Protein AF-A0A359G533-F1 (afdb_monomer_lite)

pLDDT: mean 88.56, std 12.08, range [33.41, 98.5]

Secondary structure (DSSP, 8-state):
----------SSTT-TTTTTT-------EEEEE--HHHHHHHHH-HHHHHHHHHTT-HHHHHHHHHH-SB-SSS-HHHHHHHHHHHH-TTPPTT-EEEEEEEEE-PPPHHHHHHHTPEEEEPPHHHHHHHHTTS--SSB-STT-HHHHHHHHHHHH-TTPPTT-EEEEEEEE-SS-----------PBPGGG--SSSEEEEEEEEEEEETTEEEEE-SS-EEEEE-SS--SS-TT-EEEEEEEEEEETTEEEEEEEEEEE-S--SPP-PPPPEEE-HHHHHHHHHTT--S--EEEEEEEEEEEEETTTTEEEEEEEEEETTEEEEEEEE-S-GGGS-GGGTTSEEEEEEEEEEEETTTEEEEEEEEEEETT-------HHHHHHH--EEEEEEEEEEEEEETTEEEEE-SS-EEEEE-SSPPPTT--TTEEEEEEEEEEEETTEEEEEEEEEEEEEEE----PPPPEE--HHHHHHHHHS---EEEEEEEEEEEEEETTEEEEEEEETT-SS-EEEE-S-S-HHHHHTTTTSEEEEEEEEEEEETTTEEEEEEEEEEEPPHHHHHSS------EEEEEEEEE-SS-EEE-TTEEE--HHHHHHTT-SS-EESSS-GGGTHHHHHHHH-TTPPTT-EEEEEEEEE-SS-EEEEEEEEEE-SSSEEE--SEEEEEEEEEEETTEEEE---EEEE---STT-HHHHHHHHHHHHHHHHHSTTHHHHB-TTSSBBSSS-EETTTTEEE--HHHHHHHHGGGGTT--HHHHHHHHHHHHHHHHHHHHHHH-TT---BTTB--EEEEEE-EESSS--SS--EEEEEEEEETTEEEEEEEEE-

Foldseek 3Di:
DDDDDDDDPDDPVPDDQPVVVPPPAQAADEEEEDDLVLLLLLLVQPVLCVVCVVVVNNVVSVCSNVVFAAEPVRDCQPRVQSVCCVVCVPHDFFHKYKYKGKYFDDDDPLQVQQQVAAEAECDQVLVCVQQVVANDQAAEPVSDCQVRVQVVCVVVVVPDFFSHKYKYKGKYFPDDRPDPDDPPDPFDAPLPDDQWDKGKHKAFFAFWFAQGTWGHDPNAIAAEGNHGFDQDFGQWIKIKIAIWHADLLAIHGPNIDIGTDDGDAQDDHDDAAEDAPVNVLVCLVVSPRGKGWHKYKAFWAWDQDPVVRGTFIWGWGDDPVDTATEGAGANWPLVDDPVSHRFIKMWTAIWHHADDSRYTYGRTPDMGTPPDPDDADAPSSLQSRAWDQKGKHKAFFAAWFQFFTWGHRSNHIATEGNRGGDDPQRHGFWIKIWIFTWHDDQQGIHGPPIDIDTDPTGTDRGFGPAAEDELVNLVVCLVPPDKGWHKFKAFWAWDDDPPDIWTWGPGPPRPAAIETEPRHPCVVVSVVRHRAIKMFTAIQHHHPPSHYGYGDTPDMDGQDPVNVVSRDPPSPIFIDMFMWGDNRPIIGGDPQEEEQGCVNCVVVVHRFFAEPVRHVQVPVFVVCCVVPVPDAAQRKHKYWTWYDDVPDTGIGIWMWGDRRPITHTCSSMDIDIWMWGQFPSTIGTAQADEAWQWWAAPDVSLLLLLLLLLVCQCVPPDVSVLQADPVSAAGLQLQRGSGGSARELAQVVSCVSPVVVQPPHDSVRSSVRSPVSNLVSSLVSLLVVCLVDADDPRYFHKYWYFGPYDHPDDDGGGQWIWIWTHPHRSGTDTDDIGTD

Sequence (836 aa):
MMFVGGGCDDYNDNFDGLQDGTVVKDVKNIEMTLTEEEYKAIANNSANKALAKADGESKELGYLATDRHFSETITAAKYLPNYLAALYPTADNTSSVKVTSRTVTDLPEALSAIRAAGDYTVTAADYQSVWADVNAAYFTPSKAPERYIPGLLKAGMKDAAEGDYAVVSYQWSDNEPTTGGEEVPSYNKVSDVTAEGTYTLQGQVLATYEQGFMLGDGTGAILVYAKQPSNFAVGETVDVSGSASTYNGMWQIGSPEVKAQAKADKFAYPAATAFDGAKLKAYIDAKNYKPTFISVTGKLKVTPNSKTGYNDFDIEVANGNQTILVRPTYTNASLIDPELAGQTVTATGYTIGVYKTTSVNIMCTDFTVDGATESYIPVGVVLANGAQESVTTRGVVTVVTTQGFMLCDGTGSIYVYTKSKPAADIVAGTVVSVKAKAEAYNKTMQLSSPTVTATAITANVKFPTAVALTGEDLDNYIESSYIRYVTYTGTLKVSKSGNFFNYNVKVDDAATAQGSIYRYADEEALKALDGKKITVTGYLISLSGGKYVNTVITSVEEATAAAAAFATRAVDTEEKLAVYYYDGSKWAAAAGTLIVNPADYTAMGLRSDFSSSNAPEKYLPDFLRLKQPYAQPEASVYVAYAYYNGKSTERRADEYVFDGSAWVKNAGIVEQTDQFIKNNGKWVWDPSVTIVLTPGKNQPLSTLYFQACVDWVKANVEDGAKYVSSYGNNDYYSGASAYQGNLDWRPNSAREQYAAAFEGMNDEQITALLKERTIEVLGHVLTQLHPEAKPVEGVEVLYNIQLGIYTGTSIAAPTHQLTYKVIGDAEFEFVSFDTL

Structure (mmCIF, N/CA/C/O backbone):
data_AF-A0A359G533-F1
#
_entry.id   AF-A0A359G533-F1
#
loop_
_atom_site.group_PDB
_atom_site.id
_atom_site.type_symbol
_atom_site.label_atom_id
_atom_site.label_alt_id
_atom_site.label_comp_id
_atom_site.label_asym_id
_atom_site.label_entity_id
_atom_site.label_seq_id
_atom_site.pdbx_PDB_ins_code
_atom_site.Cartn_x
_atom_site.Cartn_y
_atom_site.Cartn_z
_atom_site.occupancy
_atom_site.B_iso_or_equiv
_atom_site.auth_seq_id
_atom_site.auth_comp_id
_atom_site.auth_asym_id
_atom_site.auth_atom_id
_atom_site.pdbx_PDB_model_num
ATOM 1 N N . MET A 1 1 ? -39.864 44.959 113.230 1.00 36.72 1 MET A N 1
ATOM 2 C CA . MET A 1 1 ? -39.400 46.200 112.576 1.00 36.72 1 MET A CA 1
ATOM 3 C C . MET A 1 1 ? -39.050 45.834 111.141 1.00 36.72 1 MET A C 1
ATOM 5 O O . MET A 1 1 ? -38.451 44.789 110.940 1.00 36.72 1 MET A O 1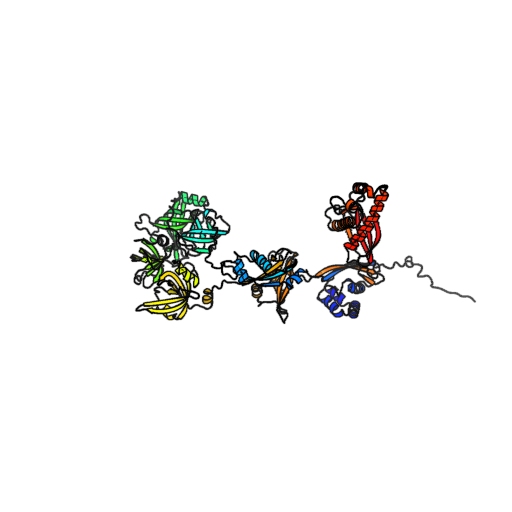
ATOM 9 N N . MET A 1 2 ? -39.574 46.608 110.196 1.00 45.47 2 MET A N 1
ATOM 10 C CA . MET A 1 2 ? -39.553 46.430 108.736 1.00 45.47 2 MET A CA 1
ATOM 11 C C . MET A 1 2 ? -38.208 46.865 108.116 1.00 45.47 2 MET A C 1
ATOM 13 O O . MET A 1 2 ? -37.448 47.522 108.819 1.00 45.47 2 MET A O 1
ATOM 17 N N . PHE A 1 3 ? -38.017 46.524 106.827 1.00 36.16 3 PHE A N 1
ATOM 18 C CA . PHE A 1 3 ? -37.108 47.014 105.748 1.00 36.16 3 PHE A CA 1
ATOM 19 C C . PHE A 1 3 ? -36.460 45.791 105.056 1.00 36.16 3 PHE A C 1
ATOM 21 O O . PHE A 1 3 ? -35.735 45.067 105.725 1.00 36.16 3 PHE A O 1
ATOM 28 N N . VAL A 1 4 ? -36.781 45.333 103.830 1.00 49.56 4 VAL A N 1
ATOM 29 C CA . VAL A 1 4 ? -37.056 45.888 102.470 1.00 49.56 4 VAL A CA 1
ATOM 30 C C . VAL A 1 4 ? -35.825 46.423 101.714 1.00 49.56 4 VAL A C 1
ATOM 32 O O . VAL A 1 4 ? -35.180 47.355 102.182 1.00 49.56 4 VAL A O 1
ATOM 35 N N . GLY A 1 5 ? -35.621 45.870 100.501 1.00 40.47 5 GLY A N 1
ATOM 36 C CA . GLY A 1 5 ? -34.795 46.332 99.360 1.00 40.47 5 GLY A CA 1
ATOM 37 C C . GLY A 1 5 ? -34.106 45.131 98.679 1.00 40.47 5 GLY A C 1
ATOM 38 O O . GLY A 1 5 ? -33.240 44.544 99.312 1.00 40.47 5 GLY A O 1
ATOM 39 N N . GLY A 1 6 ? -34.545 44.572 97.535 1.00 41.34 6 GLY A N 1
ATOM 40 C CA . GLY A 1 6 ? -34.579 45.106 96.148 1.00 41.34 6 GLY A CA 1
ATOM 41 C C . GLY A 1 6 ? -33.357 44.530 95.389 1.00 41.34 6 GLY A C 1
ATOM 42 O O . GLY A 1 6 ? -32.274 44.560 95.953 1.00 41.34 6 GLY A O 1
ATOM 43 N N . GLY A 1 7 ? -33.356 43.932 94.194 1.00 42.38 7 GLY A N 1
ATOM 44 C CA . GLY A 1 7 ? -34.255 43.840 93.041 1.00 42.38 7 GLY A CA 1
ATOM 45 C C . GLY A 1 7 ? -33.366 43.927 91.782 1.00 42.38 7 GLY A C 1
ATOM 46 O O . GLY A 1 7 ? -32.628 44.900 91.665 1.00 42.38 7 GLY A O 1
ATOM 47 N N . CYS A 1 8 ? -33.384 42.922 90.894 1.00 42.94 8 CYS A N 1
ATOM 48 C CA . CYS A 1 8 ? -32.995 43.052 89.476 1.00 42.94 8 CYS A CA 1
ATOM 49 C C . CYS A 1 8 ? -33.522 41.853 88.656 1.00 42.94 8 CYS A C 1
ATOM 51 O O . CYS A 1 8 ? -32.758 41.113 88.044 1.00 42.94 8 CYS A O 1
ATOM 53 N N . ASP A 1 9 ? -34.842 41.667 88.681 1.00 50.62 9 ASP A N 1
ATOM 54 C CA . ASP A 1 9 ? -35.593 40.869 87.708 1.00 50.62 9 ASP A CA 1
ATOM 55 C C . ASP A 1 9 ? -36.263 41.868 86.746 1.00 50.62 9 ASP A C 1
ATOM 57 O O . ASP A 1 9 ? -37.419 42.195 86.981 1.00 50.62 9 ASP A O 1
ATOM 61 N N . ASP A 1 10 ? -35.554 42.474 85.774 1.00 54.62 10 ASP A N 1
ATOM 62 C CA . ASP A 1 10 ? -36.251 43.254 84.713 1.00 54.62 10 ASP A CA 1
ATOM 63 C C . ASP A 1 10 ? -35.428 43.719 83.482 1.00 54.62 10 ASP A C 1
ATOM 65 O O . ASP A 1 10 ? -35.788 44.693 82.818 1.00 54.62 10 ASP A O 1
ATOM 69 N N . TYR A 1 11 ? -34.286 43.103 83.145 1.00 53.44 11 TYR A N 1
ATOM 70 C CA . TYR A 1 11 ? -33.490 43.596 81.996 1.00 53.44 11 TYR A CA 1
ATOM 71 C C . TYR A 1 11 ? -33.627 42.779 80.703 1.00 53.44 11 TYR A C 1
ATOM 73 O O . TYR A 1 11 ? -33.300 43.283 79.631 1.00 53.44 11 TYR A O 1
ATOM 81 N N . ASN A 1 12 ? -34.145 41.549 80.765 1.00 55.66 12 ASN A N 1
ATOM 82 C CA . ASN A 1 12 ? -34.277 40.695 79.577 1.00 55.66 12 ASN A CA 1
ATOM 83 C C . ASN A 1 12 ? -35.637 40.812 78.868 1.00 55.66 12 ASN A C 1
ATOM 85 O O . ASN A 1 12 ? -35.719 40.462 77.694 1.00 55.66 12 ASN A O 1
ATOM 89 N N . ASP A 1 13 ? -36.664 41.359 79.523 1.00 57.47 13 ASP A N 1
ATOM 90 C CA . ASP A 1 13 ? -38.030 41.426 78.976 1.00 57.47 13 ASP A CA 1
ATOM 91 C C . ASP A 1 13 ? -38.304 42.694 78.141 1.00 57.47 13 ASP A C 1
ATOM 93 O O . ASP A 1 13 ? -39.383 42.854 77.580 1.00 57.47 13 ASP A O 1
ATOM 97 N N . ASN A 1 14 ? -37.311 43.582 78.001 1.00 56.53 14 ASN A N 1
ATOM 98 C CA . ASN A 1 14 ? -37.423 44.849 77.265 1.00 56.53 14 ASN A CA 1
ATOM 99 C C . ASN A 1 14 ? -36.868 44.800 75.825 1.00 56.53 14 ASN A C 1
ATOM 101 O O . ASN A 1 14 ? -36.717 45.843 75.187 1.00 56.53 14 ASN A O 1
ATOM 105 N N . PHE A 1 15 ? -36.548 43.613 75.303 1.00 55.34 15 PHE A N 1
ATOM 106 C CA . PHE A 1 15 ? -36.101 43.440 73.919 1.00 55.34 15 PHE A CA 1
ATOM 107 C C . PHE A 1 15 ? -37.158 42.700 73.089 1.00 55.34 15 PHE A C 1
ATOM 109 O O . PHE A 1 15 ? -37.232 41.469 73.106 1.00 55.34 15 PHE A O 1
ATOM 116 N N . ASP A 1 16 ? -37.943 43.451 72.314 1.00 49.78 16 ASP A N 1
ATOM 117 C CA . ASP A 1 16 ? -38.778 42.882 71.251 1.00 49.78 16 ASP A CA 1
ATOM 118 C C . ASP A 1 16 ? -37.883 42.143 70.236 1.00 49.78 16 ASP A C 1
ATOM 120 O O . ASP A 1 16 ? -36.977 42.732 69.643 1.00 49.78 16 ASP A O 1
ATOM 124 N N . GLY A 1 17 ? -38.124 40.836 70.066 1.00 53.94 17 GLY A N 1
ATOM 125 C CA . GLY A 1 17 ? -37.354 39.938 69.188 1.00 53.94 17 GLY A CA 1
ATOM 126 C C . GLY A 1 17 ? -36.475 38.890 69.893 1.00 53.94 17 GLY A C 1
ATOM 127 O O . GLY A 1 17 ? -35.824 38.103 69.214 1.00 53.94 17 GLY A O 1
ATOM 128 N N . LEU A 1 18 ? -36.447 38.845 71.233 1.00 52.38 18 LEU A N 1
ATOM 129 C CA . LEU A 1 18 ? -35.707 37.822 72.001 1.00 52.38 18 LEU A CA 1
ATOM 130 C C . LEU A 1 18 ? -36.569 36.619 72.444 1.00 52.38 18 LEU A C 1
ATOM 132 O O . LEU A 1 18 ? -36.020 35.572 72.778 1.00 52.38 18 LEU A O 1
ATOM 136 N N . GLN A 1 19 ? -37.901 36.752 72.419 1.00 52.50 19 GLN A N 1
ATOM 137 C CA . GLN A 1 19 ? -38.858 35.681 72.759 1.00 52.50 19 GLN A CA 1
ATOM 138 C C . GLN A 1 19 ? -39.176 34.773 71.556 1.00 52.50 19 GLN A C 1
ATOM 140 O O . GLN A 1 19 ? -39.318 33.565 71.719 1.00 52.50 19 GLN A O 1
ATOM 145 N N . ASP A 1 20 ? -39.184 35.337 70.346 1.00 51.62 20 ASP A N 1
ATOM 146 C CA . ASP A 1 20 ? -39.065 34.601 69.087 1.00 51.62 20 ASP A CA 1
ATOM 147 C C . ASP A 1 20 ? -37.619 34.751 68.636 1.00 51.62 20 ASP A C 1
ATOM 149 O O . ASP A 1 20 ? -37.288 35.608 67.818 1.00 51.62 20 ASP A O 1
ATOM 153 N N . GLY A 1 21 ? -36.718 33.966 69.228 1.00 46.88 21 GLY A N 1
ATOM 154 C CA . GLY A 1 21 ? -35.368 33.869 68.703 1.00 46.88 21 GLY A CA 1
ATOM 155 C C . GLY A 1 21 ? -35.471 33.448 67.243 1.00 46.88 21 GLY A C 1
ATOM 156 O O . GLY A 1 21 ? -35.689 32.272 66.954 1.00 46.88 21 GLY A O 1
ATOM 157 N N . THR A 1 22 ? -35.332 34.392 66.311 1.00 47.56 22 THR A N 1
ATOM 158 C CA . THR A 1 22 ? -35.010 34.079 64.924 1.00 47.56 22 THR A CA 1
ATOM 159 C C . THR A 1 22 ? -33.691 33.332 64.974 1.00 47.56 22 THR A C 1
ATOM 161 O O . THR A 1 22 ? -32.618 33.934 65.001 1.00 47.56 22 THR A O 1
ATOM 164 N N . VAL A 1 23 ? -33.776 32.004 65.059 1.00 55.09 23 VAL A N 1
ATOM 165 C CA . VAL A 1 23 ? -32.656 31.118 64.792 1.00 55.09 23 VAL A CA 1
ATOM 166 C C . VAL A 1 23 ? -32.221 31.504 63.390 1.00 55.09 23 VAL A C 1
ATOM 168 O O . VAL A 1 23 ? -33.014 31.405 62.450 1.00 55.09 23 VAL A O 1
ATOM 171 N N . VAL A 1 24 ? -31.018 32.062 63.267 1.00 53.72 24 VAL A N 1
ATOM 172 C CA . VAL A 1 24 ? -30.440 32.380 61.964 1.00 53.72 24 VAL A CA 1
ATOM 173 C C . VAL A 1 24 ? -30.393 31.063 61.204 1.00 53.72 24 VAL A C 1
ATOM 175 O O . VAL A 1 24 ? -29.604 30.192 61.553 1.00 53.72 24 VAL A O 1
ATOM 178 N N . LYS A 1 25 ? -31.296 30.901 60.233 1.00 66.62 25 LYS A N 1
ATOM 179 C CA . LYS A 1 25 ? -31.385 29.686 59.434 1.00 66.62 25 LYS A CA 1
ATOM 180 C C . LYS A 1 25 ? -30.248 29.684 58.418 1.00 66.62 25 LYS A C 1
ATOM 182 O O . LYS A 1 25 ? -30.223 30.540 57.535 1.00 66.62 25 LYS A O 1
ATOM 187 N N . ASP A 1 26 ? -29.338 28.728 58.521 1.00 78.75 26 ASP A N 1
ATOM 188 C CA . ASP A 1 26 ? -28.251 28.491 57.571 1.00 78.75 26 ASP A CA 1
ATOM 189 C C . ASP A 1 26 ? -28.626 27.366 56.591 1.00 78.75 26 ASP A C 1
ATOM 191 O O . ASP A 1 26 ? -28.018 26.295 56.571 1.00 78.75 26 ASP A O 1
ATOM 195 N N . VAL A 1 27 ? -29.673 27.589 55.787 1.00 84.00 27 VAL A N 1
ATOM 196 C CA . VAL A 1 27 ? -30.100 26.642 54.742 1.00 84.00 27 VAL A CA 1
ATOM 197 C C . VAL A 1 27 ? -29.233 26.834 53.497 1.00 84.00 27 VAL A C 1
ATOM 199 O O . VAL A 1 27 ? -29.239 27.902 52.882 1.00 84.00 27 VAL A O 1
ATOM 202 N N . LYS A 1 28 ? -28.479 25.800 53.114 1.00 80.56 28 LYS A N 1
ATOM 203 C CA . LYS A 1 28 ? -27.629 25.798 51.911 1.00 80.56 28 LYS A CA 1
ATOM 204 C C . LYS A 1 28 ? -28.380 25.235 50.704 1.00 80.56 28 LYS A C 1
ATOM 206 O O . LYS A 1 28 ? -29.100 24.260 50.852 1.00 80.56 28 LYS A O 1
ATOM 211 N N . ASN A 1 29 ? -28.145 25.806 49.524 1.00 86.56 29 ASN A N 1
ATOM 212 C CA . ASN A 1 29 ? -28.491 25.233 48.219 1.00 86.56 29 ASN A CA 1
ATOM 213 C C . ASN A 1 29 ? -27.280 25.447 47.307 1.00 86.56 29 ASN A C 1
ATOM 215 O O . ASN A 1 29 ? -27.097 26.539 46.770 1.00 86.56 29 ASN A O 1
ATOM 219 N N . ILE A 1 30 ? -26.385 24.462 47.256 1.00 90.12 30 ILE A N 1
ATOM 220 C CA . ILE A 1 30 ? -25.059 24.599 46.634 1.00 90.12 30 ILE A CA 1
ATOM 221 C C . ILE A 1 30 ? -24.906 23.558 45.529 1.00 90.12 30 ILE A C 1
ATOM 223 O O . ILE A 1 30 ? -25.311 22.413 45.694 1.00 90.12 30 ILE A O 1
ATOM 227 N N . GLU A 1 31 ? -24.274 23.939 44.426 1.00 92.25 31 GLU A N 1
ATOM 228 C CA . GLU A 1 31 ? -23.777 23.005 43.416 1.00 92.25 31 GLU A CA 1
ATOM 229 C C . GLU A 1 31 ? -22.244 23.086 43.413 1.00 92.25 31 GLU A C 1
ATOM 231 O O . GLU A 1 31 ? -21.681 24.184 43.443 1.00 92.25 31 GLU A O 1
ATOM 236 N N . MET A 1 32 ? -21.557 21.942 43.445 1.00 92.50 32 MET A N 1
ATOM 237 C CA . MET A 1 32 ? -20.092 21.882 43.450 1.00 92.50 32 MET A CA 1
ATOM 238 C C . MET A 1 32 ? -19.564 20.738 42.585 1.00 92.50 32 MET A C 1
ATOM 240 O O . MET A 1 32 ? -20.180 19.679 42.523 1.00 92.50 32 MET A O 1
ATOM 244 N N . THR A 1 33 ? -18.389 20.927 41.987 1.00 95.06 33 THR A N 1
ATOM 245 C CA . THR A 1 33 ? -17.652 19.882 41.260 1.00 95.06 33 THR A CA 1
ATOM 246 C C . THR A 1 33 ? -16.378 19.544 42.021 1.00 95.06 33 THR A C 1
ATOM 248 O O . THR A 1 33 ? -15.636 20.451 42.392 1.00 95.06 33 THR A O 1
ATOM 251 N N . LEU A 1 34 ? -16.119 18.257 42.263 1.00 95.94 34 LEU A N 1
ATOM 252 C CA . LEU A 1 34 ? -14.946 17.820 43.024 1.00 95.94 34 LEU A CA 1
ATOM 253 C C . LEU A 1 34 ? -13.641 18.022 42.241 1.00 95.94 34 LEU A C 1
ATOM 255 O O . LEU A 1 34 ? -13.459 17.496 41.142 1.00 95.94 34 LEU A O 1
ATOM 259 N N . THR A 1 35 ? -12.699 18.716 42.864 1.00 94.06 35 THR A N 1
ATOM 260 C CA . THR A 1 35 ? -11.304 18.878 42.447 1.00 94.06 35 THR A CA 1
ATOM 261 C C . THR A 1 35 ? -10.405 17.804 43.065 1.00 94.06 35 THR A C 1
ATOM 263 O O . THR A 1 35 ? -10.811 17.017 43.926 1.00 94.06 35 THR A O 1
ATOM 266 N N . GLU A 1 36 ? -9.140 17.775 42.640 1.00 90.31 36 GLU A N 1
ATOM 267 C CA . GLU A 1 36 ? -8.119 16.887 43.203 1.00 90.31 36 GLU A CA 1
ATOM 268 C C . GLU A 1 36 ? -7.981 17.047 44.728 1.00 90.31 36 GLU A C 1
ATOM 270 O O . GLU A 1 36 ? -7.825 16.059 45.453 1.00 90.31 36 GLU A O 1
ATOM 275 N N . GLU A 1 37 ? -8.040 18.281 45.225 1.00 95.06 37 GLU A N 1
ATOM 276 C CA . GLU A 1 37 ? -7.967 18.605 46.644 1.00 95.06 37 GLU A CA 1
ATOM 277 C C . GLU A 1 37 ? -9.160 18.038 47.416 1.00 95.06 37 GLU A C 1
ATOM 279 O O . GLU A 1 37 ? -8.970 17.483 48.504 1.00 95.06 37 GLU A O 1
ATOM 284 N N . GLU A 1 38 ? -10.371 18.110 46.856 1.00 97.62 38 GLU A N 1
ATOM 285 C CA . GLU A 1 38 ? -11.553 17.541 47.503 1.00 97.62 38 GLU A CA 1
ATOM 286 C C . GLU A 1 38 ? -11.508 16.011 47.553 1.00 97.62 38 GLU A C 1
ATOM 288 O O . GLU A 1 38 ? -11.762 15.454 48.620 1.00 97.62 38 GLU A O 1
ATOM 293 N N . TYR A 1 39 ? -11.098 15.312 46.486 1.00 96.31 39 TYR A N 1
ATOM 294 C CA . TYR A 1 39 ? -10.918 13.847 46.539 1.00 96.31 39 TYR A CA 1
ATOM 295 C C . TYR A 1 39 ? -9.934 13.430 47.637 1.00 96.31 39 TYR A C 1
ATOM 297 O O . TYR A 1 39 ? -10.205 12.511 48.419 1.00 96.31 39 TYR A O 1
ATOM 305 N N . LYS A 1 40 ? -8.811 14.150 47.764 1.00 95.56 40 LYS A N 1
ATOM 306 C CA . LYS A 1 40 ? -7.848 13.935 48.855 1.00 95.56 40 LYS A CA 1
ATOM 307 C C . LYS A 1 40 ? -8.463 14.217 50.222 1.00 95.56 40 LYS A C 1
ATOM 309 O O . LYS A 1 40 ? -8.166 13.487 51.169 1.00 95.56 40 LYS A O 1
ATOM 314 N N . ALA A 1 41 ? -9.287 15.255 50.355 1.00 97.06 41 ALA A N 1
ATOM 315 C CA . ALA A 1 41 ? -9.961 15.588 51.607 1.00 97.06 41 ALA A CA 1
ATOM 316 C C . ALA A 1 41 ? -11.006 14.528 51.998 1.00 97.06 41 ALA A C 1
ATOM 318 O O . ALA A 1 41 ? -11.055 14.134 53.164 1.00 97.06 41 ALA A O 1
ATOM 319 N N . ILE A 1 42 ? -11.776 14.006 51.038 1.00 97.50 42 ILE A N 1
ATOM 320 C CA . ILE A 1 42 ? -12.768 12.938 51.243 1.00 97.50 42 ILE A CA 1
ATOM 321 C C . ILE A 1 42 ? -12.083 11.655 51.718 1.00 97.50 42 ILE A C 1
ATOM 323 O O . ILE A 1 42 ? -12.486 11.094 52.739 1.00 97.50 42 ILE A O 1
ATOM 327 N N . ALA A 1 43 ? -11.013 11.230 51.038 1.00 96.19 43 ALA A N 1
ATOM 328 C CA . ALA A 1 43 ? -10.231 10.050 51.412 1.00 96.19 43 ALA A CA 1
ATOM 329 C C . ALA A 1 43 ? -9.548 10.202 52.784 1.00 96.19 43 ALA A C 1
ATOM 331 O O . ALA A 1 43 ? -9.356 9.231 53.521 1.00 96.19 43 ALA A O 1
ATOM 332 N N . ASN A 1 44 ? -9.173 11.432 53.156 1.00 96.19 44 ASN A N 1
ATOM 333 C CA . ASN A 1 44 ? -8.504 11.708 54.424 1.00 96.19 44 ASN A CA 1
ATOM 334 C C . ASN A 1 44 ? -9.430 12.029 55.597 1.00 96.19 44 ASN A C 1
ATOM 336 O O . ASN A 1 44 ? -8.940 12.033 56.733 1.00 96.19 44 ASN A O 1
ATOM 340 N N . ASN A 1 45 ? -10.722 12.252 55.347 1.00 97.50 45 ASN A N 1
ATOM 341 C CA . ASN A 1 45 ? -11.723 12.536 56.367 1.00 97.50 45 ASN A CA 1
ATOM 342 C C . ASN A 1 45 ? -11.750 11.415 57.424 1.00 97.50 45 ASN A C 1
ATOM 344 O O . ASN A 1 45 ? -11.781 10.224 57.108 1.00 97.50 45 ASN A O 1
ATOM 348 N N . SER A 1 46 ? -11.701 11.797 58.701 1.00 96.38 46 SER A N 1
ATOM 349 C CA . SER A 1 46 ? -11.569 10.855 59.818 1.00 96.38 46 SER A CA 1
ATOM 350 C C . SER A 1 46 ? -12.767 9.913 59.952 1.00 96.38 46 SER A C 1
ATOM 352 O O . SER A 1 46 ? -12.569 8.733 60.245 1.00 96.38 46 SER A O 1
ATOM 354 N N . ALA A 1 47 ? -13.985 10.398 59.696 1.00 96.62 47 ALA A N 1
ATOM 355 C CA . ALA A 1 47 ? -15.192 9.577 59.707 1.00 96.62 47 ALA A CA 1
ATOM 356 C C . ALA A 1 47 ? -15.213 8.601 58.521 1.00 96.62 47 ALA A C 1
ATOM 358 O O . ALA A 1 47 ? -15.515 7.426 58.713 1.00 96.62 47 ALA A O 1
ATOM 359 N N . ASN A 1 48 ? -14.773 9.030 57.334 1.00 97.56 48 ASN A N 1
ATOM 360 C CA . ASN A 1 48 ? -14.624 8.138 56.177 1.00 97.56 48 ASN A CA 1
ATOM 361 C C . ASN A 1 48 ? -13.581 7.041 56.402 1.00 97.56 48 ASN A C 1
ATOM 363 O O . ASN A 1 48 ? -13.831 5.884 56.073 1.00 97.56 48 ASN A O 1
ATOM 367 N N . LYS A 1 49 ? -12.442 7.360 57.025 1.00 97.06 49 LYS A N 1
ATOM 368 C CA . LYS A 1 49 ? -11.438 6.353 57.409 1.00 97.06 49 LYS A CA 1
ATOM 369 C C . LYS A 1 49 ? -11.985 5.339 58.410 1.00 97.06 49 LYS A C 1
ATOM 371 O O . LYS A 1 49 ? -11.657 4.160 58.319 1.00 97.06 49 LYS A O 1
ATOM 376 N N . ALA A 1 50 ? -12.800 5.785 59.366 1.00 97.06 50 ALA A N 1
ATOM 377 C CA . ALA A 1 50 ? -13.453 4.887 60.313 1.00 97.06 50 ALA A CA 1
ATOM 378 C C . ALA A 1 50 ? -14.476 3.977 59.614 1.00 97.06 50 ALA A C 1
ATOM 380 O O . ALA A 1 50 ? -14.461 2.773 59.862 1.00 97.06 50 ALA A O 1
ATOM 381 N N . LEU A 1 51 ? -15.287 4.534 58.707 1.00 95.56 51 LEU A N 1
ATOM 382 C CA . LEU A 1 51 ? -16.264 3.797 57.899 1.00 95.56 51 LEU A CA 1
ATOM 383 C C . LEU A 1 51 ? -15.584 2.735 57.025 1.00 95.56 51 LEU A C 1
ATOM 385 O O . LEU A 1 51 ? -15.848 1.550 57.180 1.00 95.56 51 LEU A O 1
ATOM 389 N N . ALA A 1 52 ? -14.602 3.128 56.209 1.00 95.00 52 ALA A N 1
ATOM 390 C CA . ALA A 1 52 ? -13.850 2.193 55.371 1.00 95.00 52 ALA A CA 1
ATOM 391 C C . ALA A 1 52 ? -13.092 1.132 56.183 1.00 95.00 52 ALA A C 1
ATOM 393 O O . ALA A 1 52 ? -12.850 0.030 55.706 1.00 95.00 52 ALA A O 1
ATOM 394 N N . LYS A 1 53 ? -12.685 1.427 57.422 1.00 95.44 53 LYS A N 1
ATOM 395 C CA . LYS A 1 53 ? -12.080 0.418 58.299 1.00 95.44 53 LYS A CA 1
ATOM 396 C C . LYS A 1 53 ? -13.100 -0.596 58.806 1.00 95.44 53 LYS A C 1
ATOM 398 O O . LYS A 1 53 ? -12.753 -1.770 58.905 1.00 95.44 53 LYS A O 1
ATOM 403 N N . ALA A 1 54 ? -14.308 -0.153 59.149 1.00 95.69 54 ALA A N 1
ATOM 404 C CA . ALA A 1 54 ? -15.383 -1.044 59.574 1.00 95.69 54 ALA A CA 1
ATOM 405 C C . ALA A 1 54 ? -15.786 -2.008 58.448 1.00 95.69 54 ALA A C 1
ATOM 407 O O . ALA A 1 54 ? -15.986 -3.191 58.712 1.00 95.69 54 ALA A O 1
ATOM 408 N N . ASP A 1 55 ? -15.784 -1.517 57.209 1.00 92.81 55 ASP A N 1
ATOM 409 C CA . ASP A 1 55 ? -16.221 -2.283 56.038 1.00 92.81 55 ASP A CA 1
ATOM 410 C C . ASP A 1 55 ? -15.089 -3.092 55.376 1.00 92.81 55 ASP A C 1
ATOM 412 O O . ASP A 1 55 ? -15.325 -3.871 54.461 1.00 92.81 55 ASP A O 1
ATOM 416 N N . GLY A 1 56 ? -13.843 -2.950 55.849 1.00 93.25 56 GLY A N 1
ATOM 417 C CA . GLY A 1 56 ? -12.674 -3.628 55.271 1.00 93.25 56 GLY A CA 1
ATOM 418 C C . GLY A 1 56 ? -12.122 -2.981 53.991 1.00 93.25 56 GLY A C 1
ATOM 419 O O . GLY A 1 56 ? -11.189 -3.513 53.401 1.00 93.25 56 GLY A O 1
ATOM 420 N N . GLU A 1 57 ? -12.626 -1.806 53.620 1.00 94.38 57 GLU A N 1
ATOM 421 C CA . GLU A 1 57 ? -12.379 -1.065 52.371 1.00 94.38 57 GLU A CA 1
ATOM 422 C C . GLU A 1 57 ? -11.293 0.028 52.523 1.00 94.38 57 GLU A C 1
ATOM 424 O O . GLU A 1 57 ? -11.226 1.011 51.781 1.00 94.38 57 GLU A O 1
ATOM 429 N N . SER A 1 58 ? -10.444 -0.066 53.556 1.00 92.44 58 SER A N 1
ATOM 430 C CA . SER A 1 58 ? -9.460 0.987 53.880 1.00 92.44 58 SER A CA 1
ATOM 431 C C . SER A 1 58 ? -8.431 1.222 52.773 1.00 92.44 58 SER A C 1
ATOM 433 O O . SER A 1 58 ? -7.889 2.322 52.661 1.00 92.44 58 SER A O 1
ATOM 435 N N . LYS A 1 59 ? -8.128 0.186 51.988 1.00 89.25 59 LYS A N 1
ATOM 436 C CA . LYS A 1 59 ? -7.178 0.265 50.878 1.00 89.25 59 LYS A CA 1
ATOM 437 C C . LYS A 1 59 ? -7.818 0.977 49.686 1.00 89.25 59 LYS A C 1
ATOM 439 O O . LYS A 1 59 ? -7.200 1.858 49.099 1.00 89.25 59 LYS A O 1
ATOM 444 N N . GLU A 1 60 ? -9.066 0.639 49.404 1.00 90.50 60 GLU A N 1
ATOM 445 C CA . GLU A 1 60 ? -9.902 1.160 48.332 1.00 90.50 60 GLU A CA 1
ATOM 446 C C . GLU A 1 60 ? -10.189 2.649 48.551 1.00 90.50 60 GLU A C 1
ATOM 448 O O . GLU A 1 60 ? -10.009 3.447 47.634 1.00 90.50 60 GLU A O 1
ATOM 453 N N . LEU A 1 61 ? -10.498 3.069 49.787 1.00 94.12 61 LEU A N 1
ATOM 454 C CA . LEU A 1 61 ? -10.625 4.495 50.124 1.00 94.12 61 LEU A CA 1
ATOM 455 C C . LEU A 1 61 ? -9.316 5.264 49.871 1.00 94.12 61 LEU A C 1
ATOM 457 O O . LEU A 1 61 ? -9.342 6.439 49.510 1.00 94.12 61 LEU A O 1
ATOM 461 N N . GLY A 1 62 ? -8.164 4.609 50.046 1.00 90.19 62 GLY A N 1
ATOM 462 C CA . GLY A 1 62 ? -6.858 5.192 49.741 1.00 90.19 62 GLY A CA 1
ATOM 463 C C . GLY A 1 62 ? -6.684 5.534 48.259 1.00 90.19 62 GLY A C 1
ATOM 464 O O . GLY A 1 62 ? -6.062 6.551 47.948 1.00 90.19 62 GLY A O 1
ATOM 465 N N . TYR A 1 63 ? -7.270 4.735 47.363 1.00 89.19 63 TYR A N 1
ATOM 466 C CA . TYR A 1 63 ? -7.217 4.952 45.916 1.00 89.19 63 TYR A CA 1
ATOM 467 C C . TYR A 1 63 ? -8.054 6.145 45.455 1.00 89.19 63 TYR A C 1
ATOM 469 O O . TYR A 1 63 ? -7.670 6.822 44.507 1.00 89.19 63 TYR A O 1
ATOM 477 N N . LEU A 1 64 ? -9.116 6.513 46.181 1.00 90.56 64 LEU A N 1
ATOM 478 C CA . LEU A 1 64 ? -9.927 7.696 45.860 1.00 90.56 64 LEU A CA 1
ATOM 479 C C . LEU A 1 64 ? -9.077 8.979 45.747 1.00 90.56 64 LEU A C 1
ATOM 481 O O . LEU A 1 64 ? -9.308 9.811 44.872 1.00 90.56 64 LEU A O 1
ATOM 485 N N . ALA A 1 65 ? -8.058 9.129 46.602 1.00 87.50 65 ALA A N 1
ATOM 486 C CA . ALA A 1 65 ? -7.159 10.284 46.587 1.00 87.50 65 ALA A CA 1
ATOM 487 C C . ALA A 1 65 ? -6.229 10.329 45.361 1.00 87.50 65 ALA A C 1
ATOM 489 O O . ALA A 1 65 ? -5.801 11.415 44.961 1.00 87.50 65 ALA A O 1
ATOM 490 N N . THR A 1 66 ? -5.863 9.169 44.812 1.00 83.12 66 THR A N 1
ATOM 491 C CA . THR A 1 66 ? -4.930 9.055 43.681 1.00 83.12 66 THR A CA 1
ATOM 492 C C . THR A 1 66 ? -5.659 9.041 42.350 1.00 83.12 66 THR A C 1
ATOM 494 O O . THR A 1 66 ? -5.253 9.754 41.431 1.00 83.12 66 THR A O 1
ATOM 497 N N . ASP A 1 67 ? -6.750 8.289 42.283 1.00 86.50 67 ASP A N 1
ATOM 498 C CA . ASP A 1 67 ? -7.453 7.949 41.050 1.00 86.50 67 ASP A CA 1
ATOM 499 C C . ASP A 1 67 ? -8.515 9.008 40.710 1.00 86.50 67 ASP A C 1
ATOM 501 O O . ASP A 1 67 ? -8.832 9.228 39.542 1.00 86.50 67 ASP A O 1
ATOM 505 N N . ARG A 1 68 ? -8.966 9.767 41.726 1.00 91.56 68 ARG A N 1
ATOM 506 C CA . ARG A 1 68 ? -9.854 10.942 41.606 1.00 91.56 68 ARG A CA 1
ATOM 507 C C . ARG A 1 68 ? -11.209 10.613 40.987 1.00 91.56 68 ARG A C 1
ATOM 509 O O . ARG A 1 68 ? -11.767 11.407 40.228 1.00 91.56 68 ARG A O 1
ATOM 516 N N . HIS A 1 69 ? -11.715 9.435 41.312 1.00 91.81 69 HIS A N 1
ATOM 517 C CA . HIS A 1 69 ? -13.056 8.996 40.980 1.00 91.81 69 HIS A CA 1
ATOM 518 C C . HIS A 1 69 ? -13.559 8.023 42.050 1.00 91.81 69 HIS A C 1
ATOM 520 O O . HIS A 1 69 ? -12.778 7.310 42.684 1.00 91.81 69 HIS A O 1
ATOM 526 N N . PHE A 1 70 ? -14.870 7.985 42.240 1.00 93.19 70 PHE A N 1
ATOM 527 C CA . PHE A 1 70 ? -15.554 6.957 43.010 1.00 93.19 70 PHE A CA 1
ATOM 528 C C . PHE A 1 70 ? -15.578 5.626 42.240 1.00 93.19 70 PHE A C 1
ATOM 530 O O . PHE A 1 70 ? -15.272 5.567 41.046 1.00 93.19 70 PHE A O 1
ATOM 537 N N . SER A 1 71 ? -15.866 4.543 42.952 1.00 88.44 71 SER A N 1
ATOM 538 C CA . SER A 1 71 ? -15.971 3.183 42.418 1.00 88.44 71 SER A CA 1
ATOM 539 C C . SER A 1 71 ? -17.223 2.501 42.965 1.00 88.44 71 SER A C 1
ATOM 541 O O . SER A 1 71 ? -17.890 3.039 43.848 1.00 88.44 71 SER A O 1
ATOM 543 N N . GLU A 1 72 ? -17.517 1.289 42.497 1.00 85.19 72 GLU A N 1
ATOM 544 C CA . GLU A 1 72 ? -18.614 0.479 43.045 1.00 85.19 72 GLU A CA 1
ATOM 545 C C . GLU A 1 72 ? -18.455 0.190 44.546 1.00 85.19 72 GLU A C 1
ATOM 547 O O . GLU A 1 72 ? -19.441 0.041 45.263 1.00 85.19 72 GLU A O 1
ATOM 552 N N . THR A 1 73 ? -17.213 0.125 45.041 1.00 87.94 73 THR A N 1
ATOM 553 C CA . THR A 1 73 ? -16.918 -0.090 46.466 1.00 87.94 73 THR A CA 1
ATOM 554 C C . THR A 1 73 ? -16.932 1.225 47.245 1.00 87.94 73 THR A C 1
ATOM 556 O O . THR A 1 73 ? -17.608 1.357 48.263 1.00 87.94 73 THR A O 1
ATOM 559 N N . ILE A 1 74 ? -16.195 2.228 46.760 1.00 93.94 74 ILE A N 1
ATOM 560 C CA . ILE A 1 74 ? -16.123 3.551 47.384 1.00 93.94 74 ILE A CA 1
ATOM 561 C C . ILE A 1 74 ? -17.080 4.462 46.632 1.00 93.94 74 ILE A C 1
ATOM 563 O O . ILE A 1 74 ? -16.673 5.146 45.697 1.00 93.94 74 ILE A O 1
ATOM 567 N N . THR A 1 75 ? -18.354 4.456 47.024 1.00 93.12 75 THR A N 1
ATOM 568 C CA . THR A 1 75 ? -19.401 5.221 46.334 1.00 93.12 75 THR A CA 1
ATOM 569 C C . THR A 1 75 ? -19.532 6.647 46.870 1.00 93.12 75 THR A C 1
ATOM 571 O O . THR A 1 75 ? -19.346 6.917 48.064 1.00 93.12 75 THR A O 1
ATOM 574 N N . ALA A 1 76 ? -19.920 7.573 45.990 1.00 93.12 76 ALA A N 1
ATOM 575 C CA . ALA A 1 76 ? -20.227 8.957 46.345 1.00 93.12 76 ALA A CA 1
ATOM 576 C C . ALA A 1 76 ? -21.303 9.026 47.446 1.00 93.12 76 ALA A C 1
ATOM 578 O O . ALA A 1 76 ? -21.100 9.673 48.476 1.00 93.12 76 ALA A O 1
ATOM 579 N N . ALA A 1 77 ? -22.390 8.265 47.278 1.00 91.56 77 ALA A N 1
ATOM 580 C CA . ALA A 1 77 ? -23.509 8.175 48.216 1.00 91.56 77 ALA A CA 1
ATOM 581 C C . ALA A 1 77 ? -23.084 7.826 49.655 1.00 91.56 77 ALA A C 1
ATOM 583 O O . ALA A 1 77 ? -23.625 8.373 50.615 1.00 91.56 77 ALA A O 1
ATOM 584 N N . LYS A 1 78 ? -22.088 6.943 49.812 1.00 93.31 78 LYS A N 1
ATOM 585 C CA . LYS A 1 78 ? -21.617 6.449 51.114 1.00 93.31 78 LYS A CA 1
ATOM 586 C C . LYS A 1 78 ? -20.606 7.386 51.782 1.00 93.31 78 LYS A C 1
ATOM 588 O O . LYS A 1 78 ? -20.647 7.568 52.998 1.00 93.31 78 LYS A O 1
ATOM 593 N N . TYR A 1 79 ? -19.704 7.993 51.007 1.00 95.88 79 TYR A N 1
ATOM 594 C CA . TYR A 1 79 ? -18.538 8.708 51.550 1.00 95.88 79 TYR A CA 1
ATOM 595 C C . TYR A 1 79 ? -18.644 10.239 51.525 1.00 95.88 79 TYR A C 1
ATOM 597 O O . TYR A 1 79 ? -18.029 10.910 52.366 1.00 95.88 79 TYR A O 1
ATOM 605 N N . LEU A 1 80 ? -19.423 10.826 50.611 1.00 96.38 80 LEU A N 1
ATOM 606 C CA . LEU A 1 80 ? -19.642 12.276 50.590 1.00 96.38 80 LEU A CA 1
ATOM 607 C C . LEU A 1 80 ? -20.403 12.817 51.807 1.00 96.38 80 LEU A C 1
ATOM 609 O O . LEU A 1 80 ? -20.025 13.898 52.261 1.00 96.38 80 LEU A O 1
ATOM 613 N N . PRO A 1 81 ? -21.375 12.113 52.422 1.00 95.81 81 PRO A N 1
ATOM 614 C CA . PRO A 1 81 ? -22.068 12.615 53.608 1.00 95.81 81 PRO A CA 1
ATOM 615 C C . PRO A 1 81 ? -21.146 13.080 54.745 1.00 95.81 81 PRO A C 1
ATOM 617 O O . PRO A 1 81 ? -21.333 14.158 55.310 1.00 95.81 81 PRO A O 1
ATOM 620 N N . ASN A 1 82 ? -20.099 12.308 55.051 1.00 96.88 82 ASN A N 1
ATOM 621 C CA . ASN A 1 82 ? -19.123 12.653 56.091 1.00 96.88 82 ASN A CA 1
ATOM 622 C C . ASN A 1 82 ? -18.233 13.836 55.696 1.00 96.88 82 ASN A C 1
ATOM 624 O O . ASN A 1 82 ? -17.807 14.617 56.553 1.00 96.88 82 ASN A O 1
ATOM 628 N N . TYR A 1 83 ? -17.928 13.964 54.404 1.00 96.75 83 TYR A N 1
ATOM 629 C CA . TYR A 1 83 ? -17.180 15.099 53.882 1.00 96.75 83 TYR A CA 1
ATOM 630 C C . TYR A 1 83 ? -18.017 16.381 53.937 1.00 96.75 83 TYR A C 1
ATOM 632 O O . TYR A 1 83 ? -17.557 17.374 54.497 1.00 96.75 83 TYR A O 1
ATOM 640 N N . LEU A 1 84 ? -19.271 16.339 53.478 1.00 96.12 84 LEU A N 1
ATOM 641 C CA . LEU A 1 84 ? -20.216 17.457 53.552 1.00 96.12 84 LEU A CA 1
ATOM 642 C C . LEU A 1 84 ? -20.512 17.868 55.001 1.00 96.12 84 LEU A C 1
ATOM 644 O O . LEU A 1 84 ? -20.666 19.054 55.285 1.00 96.12 84 LEU A O 1
ATOM 648 N N . ALA A 1 85 ? -20.532 16.921 55.945 1.00 94.81 85 ALA A N 1
ATOM 649 C CA . ALA A 1 85 ? -20.665 17.226 57.372 1.00 94.81 85 ALA A CA 1
ATOM 650 C C . ALA A 1 85 ? -19.468 18.024 57.914 1.00 94.81 85 ALA A C 1
ATOM 652 O O . ALA A 1 85 ? -19.654 18.938 58.717 1.00 94.81 85 ALA A O 1
ATOM 653 N N . ALA A 1 86 ? -18.253 17.702 57.462 1.00 94.44 86 ALA A N 1
ATOM 654 C CA . ALA A 1 86 ? -17.044 18.436 57.828 1.00 94.44 86 ALA A CA 1
ATOM 655 C C . ALA A 1 86 ? -16.941 19.793 57.112 1.00 94.44 86 ALA A C 1
ATOM 657 O O . ALA A 1 86 ? -16.456 20.756 57.703 1.00 94.44 86 ALA A O 1
ATOM 658 N N . LEU A 1 87 ? -17.401 19.871 55.859 1.00 94.00 87 LEU A N 1
ATOM 659 C CA . LEU A 1 87 ? -17.351 21.079 55.035 1.00 94.00 87 LEU A CA 1
ATOM 660 C C . LEU A 1 87 ? -18.423 22.105 55.435 1.00 94.00 87 LEU A C 1
ATOM 662 O O . LEU A 1 87 ? -18.148 23.303 55.472 1.00 94.00 87 LEU A O 1
ATOM 666 N N . TYR A 1 88 ? -19.625 21.640 55.787 1.00 92.88 88 TYR A N 1
ATOM 667 C CA . TYR A 1 88 ? -20.775 22.467 56.167 1.00 92.88 88 TYR A CA 1
ATOM 668 C C . TYR A 1 88 ? -21.300 22.114 57.573 1.00 92.88 88 TYR A C 1
ATOM 670 O O . TYR A 1 88 ? -22.441 21.648 57.727 1.00 92.88 88 TYR A O 1
ATOM 678 N N . PRO A 1 89 ? -20.496 22.347 58.631 1.00 89.44 89 PRO A N 1
ATOM 679 C CA . PRO A 1 89 ? -20.855 21.960 59.993 1.00 89.44 89 PRO A CA 1
ATOM 680 C C . PRO A 1 89 ? -22.066 22.736 60.533 1.00 89.44 89 PRO A C 1
ATOM 682 O O . PRO A 1 89 ? -22.837 22.182 61.312 1.00 89.44 89 PRO A O 1
ATOM 685 N N . THR A 1 90 ? -22.274 23.982 60.088 1.00 88.69 90 THR A N 1
ATOM 686 C CA . THR A 1 90 ? -23.352 24.875 60.554 1.00 88.69 90 THR A CA 1
ATOM 687 C C . THR A 1 90 ? -24.644 24.786 59.753 1.00 88.69 90 THR A C 1
ATOM 689 O O . THR A 1 90 ? -25.618 25.406 60.155 1.00 88.69 90 THR A O 1
ATOM 692 N N . ALA A 1 91 ? -24.669 24.045 58.638 1.00 88.81 91 ALA A N 1
ATOM 693 C CA . ALA A 1 91 ? -25.853 23.987 57.783 1.00 88.81 91 ALA A CA 1
ATOM 694 C C . ALA A 1 91 ? -27.073 23.454 58.555 1.00 88.81 91 ALA A C 1
ATOM 696 O O . ALA A 1 91 ? -26.947 22.487 59.310 1.00 88.81 91 ALA A O 1
ATOM 697 N N . ASP A 1 92 ? -28.248 24.027 58.339 1.00 87.94 92 ASP A N 1
ATOM 698 C CA . ASP A 1 92 ? -29.481 23.549 58.964 1.00 87.94 92 ASP A CA 1
ATOM 699 C C . ASP A 1 92 ? -30.112 22.397 58.173 1.00 87.94 92 ASP A C 1
ATOM 701 O O . ASP A 1 92 ? -29.786 22.161 57.004 1.00 87.94 92 ASP A O 1
ATOM 705 N N . ASN A 1 93 ? -31.040 21.671 58.807 1.00 85.50 93 ASN A N 1
ATOM 706 C CA . ASN A 1 93 ? -31.895 20.711 58.101 1.00 85.50 93 ASN A CA 1
ATOM 707 C C . ASN A 1 93 ? -32.599 21.395 56.918 1.00 85.50 93 ASN A C 1
ATOM 709 O O . ASN A 1 93 ? -32.848 22.598 56.972 1.00 85.50 93 ASN A O 1
ATOM 713 N N . THR A 1 94 ? -32.953 20.629 55.882 1.00 83.25 94 THR A N 1
ATOM 714 C CA . THR A 1 94 ? -33.461 21.094 54.567 1.00 83.25 94 THR A CA 1
ATOM 715 C C . THR A 1 94 ? -32.414 21.713 53.638 1.00 83.25 94 THR A C 1
ATOM 717 O O . THR A 1 94 ? -32.732 22.024 52.495 1.00 83.25 94 THR A O 1
ATOM 720 N N . SER A 1 95 ? -31.158 21.841 54.080 1.00 90.69 95 SER A N 1
ATOM 721 C CA . SER A 1 95 ? -30.058 22.188 53.175 1.00 90.69 95 SER A CA 1
ATOM 722 C C . SER A 1 95 ? -29.852 21.108 52.113 1.00 90.69 95 SER A C 1
ATOM 724 O O . SER A 1 95 ? -29.950 19.921 52.424 1.00 90.69 95 SER A O 1
ATOM 726 N N . SER A 1 96 ? -29.488 21.513 50.899 1.00 90.56 96 SER A N 1
ATOM 727 C CA . SER A 1 96 ? -29.147 20.634 49.784 1.00 90.56 96 SER A CA 1
ATOM 728 C C . SER A 1 96 ? -27.792 20.998 49.166 1.00 90.56 96 SER A C 1
ATOM 730 O O . SER A 1 96 ? -27.398 22.170 49.101 1.00 90.56 96 SER A O 1
ATOM 732 N N . VAL A 1 97 ? -27.057 19.978 48.726 1.00 93.94 97 VAL A N 1
ATOM 733 C CA . VAL A 1 97 ? -25.832 20.121 47.934 1.00 93.94 97 VAL A CA 1
ATOM 734 C C . VAL A 1 97 ? -25.886 19.134 46.778 1.00 93.94 97 VAL A C 1
ATOM 736 O O . VAL A 1 97 ? -26.030 17.934 47.006 1.00 93.94 97 VAL A O 1
ATOM 739 N N . LYS A 1 98 ? -25.733 19.619 45.546 1.00 92.06 98 LYS A N 1
ATOM 740 C CA . LYS A 1 98 ? -25.441 18.766 44.393 1.00 92.06 98 LYS A CA 1
ATOM 741 C C . LYS A 1 98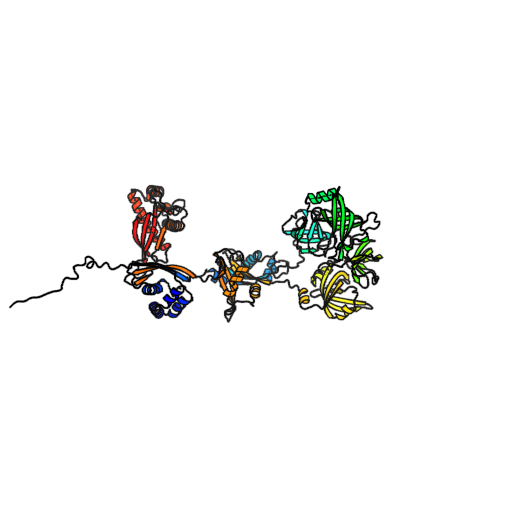 ? -23.938 18.692 44.197 1.00 92.06 98 LYS A C 1
ATOM 743 O O . LYS A 1 98 ? -23.271 19.722 44.099 1.00 92.06 98 LYS A O 1
ATOM 748 N N . VAL A 1 99 ? -23.411 17.479 44.153 1.00 95.56 99 VAL A N 1
ATOM 749 C CA . VAL A 1 99 ? -21.984 17.218 43.995 1.00 95.56 99 VAL A CA 1
ATOM 750 C C . VAL A 1 99 ? -21.766 16.508 42.669 1.00 95.56 99 VAL A C 1
ATOM 752 O O . VAL A 1 99 ? -22.151 15.354 42.511 1.00 95.56 99 VAL A O 1
ATOM 755 N N . THR A 1 100 ? -21.118 17.188 41.730 1.00 94.50 100 THR A N 1
ATOM 756 C CA . THR A 1 100 ? -20.582 16.580 40.513 1.00 94.50 100 THR A CA 1
ATOM 757 C C . THR A 1 100 ? -19.246 15.930 40.844 1.00 94.50 100 THR A C 1
ATOM 759 O O . THR A 1 100 ? -18.275 16.586 41.229 1.00 94.50 100 THR A O 1
ATOM 762 N N . SER A 1 101 ? -19.207 14.613 40.723 1.00 93.81 101 SER A N 1
ATOM 763 C CA . SER A 1 101 ? -18.040 13.776 40.948 1.00 93.81 101 SER A CA 1
ATOM 764 C C . SER A 1 101 ? -17.748 12.930 39.715 1.00 93.81 101 SER A C 1
ATOM 766 O O . SER A 1 101 ? -18.505 12.931 38.754 1.00 93.81 101 SER A O 1
ATOM 768 N N . ARG A 1 102 ? -16.619 12.232 39.715 1.00 91.75 102 ARG A N 1
ATOM 769 C CA . ARG A 1 102 ? -16.228 11.277 38.685 1.00 91.75 102 ARG A CA 1
ATOM 770 C C . ARG A 1 102 ? -16.443 9.886 39.255 1.00 91.75 102 ARG A C 1
ATOM 772 O O . ARG A 1 102 ? -16.089 9.659 40.409 1.00 91.75 102 ARG A O 1
ATOM 779 N N . THR A 1 103 ? -16.968 8.965 38.467 1.00 88.62 103 THR A N 1
ATOM 780 C CA . THR A 1 103 ? -17.159 7.564 38.861 1.00 88.62 103 THR A CA 1
ATOM 781 C C . THR A 1 103 ? -16.697 6.636 37.746 1.00 88.62 103 THR A C 1
ATOM 783 O O . THR A 1 103 ? -16.688 7.034 36.579 1.00 88.62 103 THR A O 1
ATOM 786 N N . VAL A 1 104 ? -16.295 5.414 38.094 1.00 83.75 104 VAL A N 1
ATOM 787 C CA . VAL A 1 104 ? -16.037 4.361 37.101 1.00 83.75 104 VAL A CA 1
ATOM 788 C C . VAL A 1 104 ? -17.356 3.709 36.715 1.00 83.75 104 VAL A C 1
ATOM 790 O O . VAL A 1 104 ? -18.148 3.339 37.575 1.00 83.75 104 VAL A O 1
ATOM 793 N N . THR A 1 105 ? -17.550 3.551 35.417 1.00 77.31 105 THR A N 1
ATOM 794 C CA . THR A 1 105 ? -18.617 2.782 34.782 1.00 77.31 105 THR A CA 1
ATOM 795 C C . THR A 1 105 ? -18.010 1.629 34.005 1.00 77.31 105 THR A C 1
ATOM 797 O O . THR A 1 105 ? -16.818 1.646 33.673 1.00 77.31 105 THR A O 1
ATOM 800 N N . ASP A 1 106 ? -18.839 0.631 33.717 1.00 75.00 106 ASP A N 1
ATOM 801 C CA . ASP A 1 106 ? -18.432 -0.480 32.879 1.00 75.00 106 ASP A CA 1
ATOM 802 C C . ASP A 1 106 ? -17.957 0.016 31.515 1.00 75.00 106 ASP A C 1
ATOM 804 O O . ASP A 1 106 ? -18.572 0.851 30.847 1.00 75.00 106 ASP A O 1
ATOM 808 N N . LEU A 1 107 ? -16.812 -0.518 31.110 1.00 81.06 107 LEU A N 1
ATOM 809 C CA . LEU A 1 107 ? -16.274 -0.304 29.781 1.00 81.06 107 LEU A CA 1
ATOM 810 C C . LEU A 1 107 ? -17.102 -1.085 28.746 1.00 81.06 107 LEU A C 1
ATOM 812 O O . LEU A 1 107 ? -17.656 -2.133 29.084 1.00 81.06 107 LEU A O 1
ATOM 816 N N . PRO A 1 108 ? -17.143 -0.641 27.474 1.00 84.19 108 PRO A N 1
ATOM 817 C CA . PRO A 1 108 ? -17.929 -1.305 26.439 1.00 84.19 108 PRO A CA 1
ATOM 818 C C . PRO A 1 108 ? -17.653 -2.812 26.345 1.00 84.19 108 PRO A C 1
ATOM 820 O O . PRO A 1 108 ? -16.493 -3.234 26.282 1.00 84.19 108 PRO A O 1
ATOM 823 N N . GLU A 1 109 ? -18.716 -3.620 26.250 1.00 85.31 109 GLU A N 1
ATOM 824 C CA . GLU A 1 109 ? -18.632 -5.090 26.155 1.00 85.31 109 GLU A CA 1
ATOM 825 C C . GLU A 1 109 ? -17.729 -5.560 25.001 1.00 85.31 109 GLU A C 1
ATOM 827 O O . GLU A 1 109 ? -17.027 -6.571 25.120 1.00 85.31 109 GLU A O 1
ATOM 832 N N . ALA A 1 110 ? -17.663 -4.774 23.919 1.00 87.31 110 ALA A N 1
ATOM 833 C CA . ALA A 1 110 ? -16.783 -5.002 22.776 1.00 87.31 110 ALA A CA 1
ATOM 834 C C . ALA A 1 110 ? -15.308 -5.180 23.177 1.00 87.31 110 ALA A C 1
ATOM 836 O O . ALA A 1 110 ? -14.610 -5.998 22.584 1.00 87.31 110 ALA A O 1
ATOM 837 N N . LEU A 1 111 ? -14.812 -4.486 24.211 1.00 90.25 111 LEU A N 1
ATOM 838 C CA . LEU A 1 111 ? -13.424 -4.645 24.662 1.00 90.25 111 LEU A CA 1
ATOM 839 C C . LEU A 1 111 ? -13.156 -6.050 25.199 1.00 90.25 111 LEU A C 1
ATOM 841 O O . LEU A 1 111 ? -12.116 -6.639 24.897 1.00 90.25 111 LEU A O 1
ATOM 845 N N . SER A 1 112 ? -14.092 -6.602 25.968 1.00 87.25 112 SER A N 1
ATOM 846 C CA . SER A 1 112 ? -14.007 -7.977 26.465 1.00 87.25 112 SER A CA 1
ATOM 847 C C . SER A 1 112 ? -14.101 -8.982 25.316 1.00 87.25 112 SER A C 1
ATOM 849 O O . SER A 1 112 ? -13.299 -9.918 25.268 1.00 87.25 112 SER A O 1
ATOM 851 N N . ALA A 1 113 ? -14.989 -8.744 24.347 1.00 91.62 113 ALA A N 1
ATOM 852 C CA . ALA A 1 113 ? -15.138 -9.591 23.165 1.00 91.62 113 ALA A CA 1
ATOM 853 C C . ALA A 1 113 ? -13.879 -9.595 22.272 1.00 91.62 113 ALA A C 1
ATOM 855 O O . ALA A 1 113 ? -13.387 -10.658 21.901 1.00 91.62 113 ALA A O 1
ATOM 856 N N . ILE A 1 114 ? -13.272 -8.433 22.002 1.00 95.12 114 ILE A N 1
ATOM 857 C CA . ILE A 1 114 ? -12.025 -8.307 21.219 1.00 95.12 114 ILE A CA 1
ATOM 858 C C . ILE A 1 114 ? -10.850 -8.988 21.939 1.00 95.12 114 ILE A C 1
ATOM 860 O O . ILE A 1 114 ? -10.034 -9.667 21.311 1.00 95.12 114 ILE A O 1
ATOM 864 N N . ARG A 1 115 ? -10.742 -8.847 23.268 1.00 93.00 115 ARG A N 1
ATOM 865 C CA . ARG A 1 115 ? -9.715 -9.552 24.063 1.00 93.00 115 ARG A CA 1
ATOM 866 C C . ARG A 1 115 ? -9.865 -11.069 23.913 1.00 93.00 115 ARG A C 1
ATOM 868 O O . ARG A 1 115 ? -8.872 -11.754 23.660 1.00 93.00 115 ARG A O 1
ATOM 875 N N . ALA A 1 116 ? -11.099 -11.564 23.980 1.00 92.00 116 ALA A N 1
ATOM 876 C CA . ALA A 1 116 ? -11.446 -12.978 23.852 1.00 92.00 116 ALA A CA 1
ATOM 877 C C . ALA A 1 116 ? -11.519 -13.503 22.402 1.00 92.00 116 ALA A C 1
ATOM 879 O O . ALA A 1 116 ? -11.754 -14.695 22.222 1.00 92.00 116 ALA A O 1
ATOM 880 N N . ALA A 1 117 ? -11.304 -12.653 21.391 1.00 94.88 117 ALA A N 1
ATOM 881 C CA . ALA A 1 117 ? -11.478 -12.997 19.979 1.00 94.88 117 ALA A CA 1
ATOM 882 C C . ALA A 1 117 ? -10.746 -14.289 19.565 1.00 94.88 117 ALA A C 1
ATOM 884 O O . ALA A 1 117 ? -9.607 -14.540 19.962 1.00 94.88 117 ALA A O 1
ATOM 885 N N . GLY A 1 118 ? -11.367 -15.110 18.721 1.00 93.00 118 GLY A N 1
ATOM 886 C CA . GLY A 1 118 ? -10.693 -16.289 18.172 1.00 93.00 118 GLY A CA 1
ATOM 887 C C . GLY A 1 118 ? -9.561 -15.892 17.220 1.00 93.00 118 GLY A C 1
ATOM 888 O O . GLY A 1 118 ? -9.714 -14.953 16.441 1.00 93.00 118 GLY A O 1
ATOM 889 N N . ASP A 1 119 ? -8.437 -16.610 17.240 1.00 94.69 119 ASP A N 1
ATOM 890 C CA . ASP A 1 119 ? -7.370 -16.410 16.254 1.00 94.69 119 ASP A CA 1
ATOM 891 C C . ASP A 1 119 ? -7.621 -17.272 15.008 1.00 94.69 119 ASP A C 1
ATOM 893 O O . ASP A 1 119 ? -7.870 -18.476 15.108 1.00 94.69 119 ASP A O 1
ATOM 897 N N . TYR A 1 120 ? -7.515 -16.671 13.823 1.00 96.56 120 TYR A N 1
ATOM 898 C CA . TYR A 1 120 ? -7.519 -17.374 12.541 1.00 96.56 120 TYR A CA 1
ATOM 899 C C . TYR A 1 120 ? -6.223 -17.077 11.792 1.00 96.56 120 TYR A C 1
ATOM 901 O O . TYR A 1 120 ? -5.955 -15.938 11.424 1.00 96.56 120 TYR A O 1
ATOM 909 N N . THR A 1 121 ? -5.404 -18.092 11.537 1.00 96.44 121 THR A N 1
ATOM 910 C CA . THR A 1 121 ? -4.237 -17.934 10.657 1.00 96.44 121 THR A CA 1
ATOM 911 C C . THR A 1 121 ? -4.619 -18.389 9.260 1.00 96.44 121 THR A C 1
ATOM 913 O O . THR A 1 121 ? -4.982 -19.550 9.083 1.00 96.44 121 THR A O 1
ATOM 916 N N . VAL A 1 122 ? -4.524 -17.497 8.273 1.00 94.00 122 VAL A N 1
ATOM 917 C CA . VAL A 1 122 ? -4.788 -17.843 6.871 1.00 94.00 122 VAL A CA 1
ATOM 918 C C . VAL A 1 122 ? -3.733 -18.841 6.407 1.00 94.00 122 VAL A C 1
ATOM 920 O O . VAL A 1 122 ? -2.533 -18.558 6.395 1.00 94.00 122 VAL A O 1
ATOM 923 N N . THR A 1 123 ? -4.186 -20.044 6.075 1.00 90.56 123 THR A N 1
ATOM 924 C CA . THR A 1 123 ? -3.324 -21.179 5.746 1.00 90.56 123 THR A CA 1
ATOM 925 C C . THR A 1 123 ? -2.959 -21.206 4.263 1.00 90.56 123 THR A C 1
ATOM 927 O O . THR A 1 123 ? -3.593 -20.561 3.433 1.00 90.56 123 THR A O 1
ATOM 930 N N . ALA A 1 124 ? -1.978 -22.031 3.886 1.00 78.56 124 ALA A N 1
ATOM 931 C CA . ALA A 1 124 ? -1.666 -22.279 2.475 1.00 78.56 124 ALA A CA 1
ATOM 932 C C . ALA A 1 124 ? -2.887 -22.778 1.671 1.00 78.56 124 ALA A C 1
ATOM 934 O O . ALA A 1 124 ? -3.054 -22.403 0.515 1.00 78.56 124 ALA A O 1
ATOM 935 N N . ALA A 1 125 ? -3.765 -23.580 2.287 1.00 81.56 125 ALA A N 1
ATOM 936 C CA . ALA A 1 125 ? -4.992 -24.052 1.645 1.00 81.56 125 ALA A CA 1
ATOM 937 C C . ALA A 1 125 ? -6.010 -22.918 1.437 1.00 81.56 125 ALA A C 1
ATOM 939 O O . ALA A 1 125 ? -6.674 -22.868 0.401 1.00 81.56 125 ALA A O 1
ATOM 940 N N . ASP A 1 126 ? -6.094 -21.985 2.386 1.00 92.00 126 ASP A N 1
ATOM 941 C CA . ASP A 1 126 ? -6.930 -20.795 2.245 1.00 92.00 126 ASP A CA 1
ATOM 942 C C . ASP A 1 126 ? -6.425 -19.910 1.105 1.00 92.00 126 ASP A C 1
ATOM 944 O O . ASP A 1 126 ? -7.211 -19.536 0.235 1.00 92.00 126 ASP A O 1
ATOM 948 N N . TYR A 1 127 ? -5.115 -19.642 1.039 1.00 87.00 127 TYR A N 1
ATOM 949 C CA . TYR A 1 127 ? -4.543 -18.887 -0.077 1.00 87.00 127 TYR A CA 1
ATOM 950 C C . TYR A 1 127 ? -4.764 -19.588 -1.418 1.00 87.00 127 TYR A C 1
ATOM 952 O O . TYR A 1 127 ? -5.182 -18.932 -2.369 1.00 87.00 127 TYR A O 1
ATOM 960 N N . GLN A 1 128 ? -4.600 -20.913 -1.488 1.00 81.69 128 GLN A N 1
ATOM 961 C CA . GLN A 1 128 ? -4.922 -21.683 -2.693 1.00 81.69 128 GLN A CA 1
ATOM 962 C C . GLN A 1 128 ? -6.388 -21.496 -3.110 1.00 81.69 128 GLN A C 1
ATOM 964 O O . GLN A 1 128 ? -6.681 -21.380 -4.295 1.00 81.69 128 GLN A O 1
ATOM 969 N N . SER A 1 129 ? -7.324 -21.430 -2.158 1.00 86.44 129 SER A N 1
ATOM 970 C CA . SER A 1 129 ? -8.743 -21.203 -2.472 1.00 86.44 129 SER A CA 1
ATOM 971 C C . SER A 1 129 ? -9.031 -19.798 -3.022 1.00 86.44 129 SER A C 1
ATOM 973 O O . SER A 1 129 ? -9.978 -19.618 -3.785 1.00 86.44 129 SER A O 1
ATOM 975 N N . VAL A 1 130 ? -8.204 -18.808 -2.668 1.00 85.38 130 VAL A N 1
ATOM 976 C CA . VAL A 1 130 ? -8.301 -17.414 -3.137 1.00 85.38 130 VAL A CA 1
ATOM 977 C C . VAL A 1 130 ? -7.646 -17.233 -4.508 1.00 85.38 130 VAL A C 1
ATOM 979 O O . VAL A 1 130 ? -8.168 -16.517 -5.373 1.00 85.38 130 VAL A O 1
ATOM 982 N N . TRP A 1 131 ? -6.497 -17.875 -4.694 1.00 76.81 131 TRP A N 1
ATOM 983 C CA . TRP A 1 131 ? -5.643 -17.744 -5.869 1.00 76.81 131 TRP A CA 1
ATOM 984 C C . TRP A 1 131 ? -5.929 -18.772 -6.967 1.00 76.81 131 TRP A C 1
ATOM 986 O O . TRP A 1 131 ? -5.535 -18.556 -8.111 1.00 76.81 131 TRP A O 1
ATOM 996 N N . ALA A 1 132 ? -6.670 -19.836 -6.652 1.00 80.25 132 ALA A N 1
ATOM 997 C CA . ALA A 1 132 ? -7.003 -20.941 -7.545 1.00 80.25 132 ALA A CA 1
ATOM 998 C C . ALA A 1 132 ? -5.763 -21.592 -8.176 1.00 80.25 132 ALA A C 1
ATOM 1000 O O . ALA A 1 132 ? -5.178 -22.464 -7.548 1.00 80.25 132 ALA A O 1
ATOM 1001 N N . ASP A 1 133 ? -5.362 -21.193 -9.383 1.00 64.38 133 ASP A N 1
ATOM 1002 C CA . ASP A 1 133 ? -4.227 -21.781 -10.113 1.00 64.38 133 ASP A CA 1
ATOM 1003 C C . ASP A 1 133 ? -2.892 -21.067 -9.835 1.00 64.38 133 ASP A C 1
ATOM 1005 O O . ASP A 1 133 ? -1.826 -21.533 -10.239 1.00 64.38 133 ASP A O 1
ATOM 1009 N N . VAL A 1 134 ? -2.934 -19.938 -9.123 1.00 62.41 134 VAL A N 1
ATOM 1010 C CA . VAL A 1 134 ? -1.754 -19.149 -8.766 1.00 62.41 134 VAL A CA 1
ATOM 1011 C C . VAL A 1 134 ? -1.169 -19.642 -7.441 1.00 62.41 134 VAL A C 1
ATOM 1013 O O . VAL A 1 134 ? -1.840 -19.651 -6.412 1.00 62.41 134 VAL A O 1
ATOM 1016 N N . ASN A 1 135 ? 0.103 -20.049 -7.449 1.00 71.69 135 ASN A N 1
ATOM 1017 C CA . ASN A 1 135 ? 0.797 -20.462 -6.228 1.00 71.69 135 ASN A CA 1
ATOM 1018 C C . ASN A 1 135 ? 1.302 -19.231 -5.459 1.00 71.69 135 ASN A C 1
ATOM 1020 O O . ASN A 1 135 ? 2.463 -18.842 -5.581 1.00 71.69 135 ASN A O 1
ATOM 1024 N N . ALA A 1 136 ? 0.414 -18.609 -4.688 1.00 77.50 136 ALA A N 1
ATOM 1025 C CA . ALA A 1 136 ? 0.732 -17.493 -3.807 1.00 77.50 136 ALA A CA 1
ATOM 1026 C C . ALA A 1 136 ? 0.254 -17.791 -2.386 1.00 77.50 136 ALA A C 1
ATOM 1028 O O . ALA A 1 136 ? -0.828 -18.333 -2.190 1.00 77.50 136 ALA A O 1
ATOM 1029 N N . ALA A 1 137 ? 1.066 -17.424 -1.396 1.00 86.12 137 ALA A N 1
ATOM 1030 C CA . ALA A 1 137 ? 0.793 -17.642 0.027 1.00 86.12 137 ALA A CA 1
ATOM 1031 C C . ALA A 1 137 ? 0.577 -16.319 0.784 1.00 86.12 137 ALA A C 1
ATOM 1033 O O . ALA A 1 137 ? 0.934 -16.200 1.953 1.00 86.12 137 ALA A O 1
ATOM 1034 N N . TYR A 1 138 ? 0.065 -15.307 0.085 1.00 88.44 138 TYR A N 1
ATOM 1035 C CA . TYR A 1 138 ? -0.152 -13.952 0.585 1.00 88.44 138 TYR A CA 1
ATOM 1036 C C . TYR A 1 138 ? -1.284 -13.272 -0.195 1.00 88.44 138 TYR A C 1
ATOM 1038 O O . TYR A 1 138 ? -1.607 -13.670 -1.314 1.00 88.44 138 TYR A O 1
ATOM 1046 N N . PHE A 1 139 ? -1.899 -12.252 0.395 1.00 88.19 139 PHE A N 1
ATOM 1047 C CA . PHE A 1 139 ? -2.839 -11.355 -0.274 1.00 88.19 139 PHE A CA 1
ATOM 1048 C C . PHE A 1 139 ? -2.116 -10.175 -0.931 1.00 88.19 139 PHE A C 1
ATOM 1050 O O . PHE A 1 139 ? -0.993 -9.833 -0.557 1.00 88.19 139 PHE A O 1
ATOM 1057 N N . THR A 1 140 ? -2.785 -9.546 -1.893 1.00 85.44 140 THR A N 1
ATOM 1058 C CA . THR A 1 140 ? -2.279 -8.425 -2.702 1.00 85.44 140 THR A CA 1
ATOM 1059 C C . THR A 1 140 ? -3.420 -7.461 -3.034 1.00 85.44 140 THR A C 1
ATOM 1061 O O . THR A 1 140 ? -4.579 -7.789 -2.758 1.00 85.44 140 THR A O 1
ATOM 1064 N N . PRO A 1 141 ? -3.164 -6.286 -3.641 1.00 85.62 141 PRO A N 1
ATOM 1065 C CA . PRO A 1 141 ? -4.236 -5.377 -4.045 1.00 85.62 141 PRO A CA 1
ATOM 1066 C C . PRO A 1 141 ? -5.324 -6.031 -4.917 1.00 85.62 141 PRO A C 1
ATOM 1068 O O . PRO A 1 141 ? -6.509 -5.770 -4.698 1.00 85.62 141 PRO A O 1
ATOM 1071 N N . SER A 1 142 ? -4.970 -6.920 -5.856 1.00 81.12 142 SER A N 1
ATOM 1072 C CA . SER A 1 142 ? -5.952 -7.640 -6.688 1.00 81.12 142 SER A CA 1
ATOM 1073 C C . SER A 1 142 ? -6.767 -8.676 -5.900 1.00 81.12 142 SER A C 1
ATOM 1075 O O . SER A 1 142 ? -7.958 -8.896 -6.169 1.00 81.12 142 SER A O 1
ATOM 1077 N N . LYS A 1 143 ? -6.153 -9.287 -4.882 1.00 84.69 143 LYS A N 1
ATOM 1078 C CA . LYS A 1 143 ? -6.779 -10.233 -3.953 1.00 84.69 143 LYS A CA 1
ATOM 1079 C C . LYS A 1 143 ? -6.880 -9.629 -2.553 1.00 84.69 143 LYS A C 1
ATOM 1081 O O . LYS A 1 143 ? -6.354 -10.181 -1.597 1.00 84.69 143 LYS A O 1
ATOM 1086 N N . ALA A 1 144 ? -7.566 -8.493 -2.434 1.00 87.44 144 ALA A N 1
ATOM 1087 C CA . ALA A 1 144 ? -7.665 -7.757 -1.174 1.00 87.44 144 ALA A CA 1
ATOM 1088 C C . ALA A 1 144 ? -8.308 -8.597 -0.035 1.00 87.44 144 ALA A C 1
ATOM 1090 O O . ALA A 1 144 ? -9.386 -9.169 -0.248 1.00 87.44 144 ALA A O 1
ATOM 1091 N N . PRO A 1 145 ? -7.703 -8.665 1.170 1.00 90.19 145 PRO A N 1
ATOM 1092 C CA . PRO A 1 145 ? -8.164 -9.488 2.289 1.00 90.19 145 PRO A CA 1
ATOM 1093 C C . PRO A 1 145 ? -9.638 -9.275 2.652 1.00 90.19 145 PRO A C 1
ATOM 1095 O O . PRO A 1 145 ? -10.356 -10.239 2.906 1.00 90.19 145 PRO A O 1
ATOM 1098 N N . GLU A 1 146 ? -10.125 -8.035 2.594 1.00 88.31 146 GLU A N 1
ATOM 1099 C CA . GLU A 1 146 ? -11.494 -7.647 2.957 1.00 88.31 146 GLU A CA 1
ATOM 1100 C C . GLU A 1 146 ? -12.546 -8.334 2.078 1.00 88.31 146 GLU A C 1
ATOM 1102 O O . GLU A 1 146 ? -13.690 -8.521 2.497 1.00 88.31 146 GLU A O 1
ATOM 1107 N N . ARG A 1 147 ? -12.166 -8.733 0.858 1.00 87.31 147 ARG A N 1
ATOM 1108 C CA . ARG A 1 147 ? -13.042 -9.444 -0.080 1.00 87.31 147 ARG A CA 1
ATOM 1109 C C . ARG A 1 147 ? -13.098 -10.947 0.188 1.00 87.31 147 ARG A C 1
ATOM 1111 O O . ARG A 1 147 ? -14.125 -11.562 -0.094 1.00 87.31 147 ARG A O 1
ATOM 1118 N N . TYR A 1 148 ? -12.016 -11.542 0.689 1.00 93.06 148 TYR A N 1
ATOM 1119 C CA . TYR A 1 148 ? -11.860 -13.001 0.744 1.00 93.06 148 TYR A CA 1
ATOM 1120 C C . TYR A 1 148 ? -11.890 -13.567 2.168 1.00 93.06 148 TYR A C 1
ATOM 1122 O O . TYR A 1 148 ? -12.521 -14.602 2.387 1.00 93.06 148 TYR A O 1
ATOM 1130 N N . ILE A 1 149 ? -11.295 -12.882 3.150 1.00 95.56 149 ILE A N 1
ATOM 1131 C CA . ILE A 1 149 ? -11.266 -13.326 4.553 1.00 95.56 149 ILE A CA 1
ATOM 1132 C C . ILE A 1 149 ? -12.670 -13.581 5.125 1.00 95.56 149 ILE A C 1
ATOM 1134 O O . ILE A 1 149 ? -12.830 -14.612 5.775 1.00 95.56 149 ILE A O 1
ATOM 1138 N N . PRO A 1 150 ? -13.718 -12.772 4.855 1.00 95.19 150 PRO A N 1
ATOM 1139 C CA . PRO A 1 150 ? -15.072 -13.095 5.311 1.00 95.19 150 PRO A CA 1
ATOM 1140 C C . PRO A 1 150 ? -15.563 -14.495 4.918 1.00 95.19 150 PRO A C 1
ATOM 1142 O O . PRO A 1 150 ? -16.222 -15.178 5.705 1.00 95.19 150 PRO A O 1
ATOM 1145 N N . GLY A 1 151 ? -15.231 -14.937 3.700 1.00 92.88 151 GLY A N 1
ATOM 1146 C CA . GLY A 1 151 ? -15.567 -16.274 3.211 1.00 92.88 151 GLY A CA 1
ATOM 1147 C C . GLY A 1 151 ? -14.754 -17.368 3.902 1.00 92.88 151 GLY A C 1
ATOM 1148 O O . GLY A 1 151 ? -15.313 -18.405 4.258 1.00 92.88 151 GLY A O 1
ATOM 1149 N N . LEU A 1 152 ? -13.465 -17.110 4.144 1.00 95.62 152 LEU A N 1
ATOM 1150 C CA . LEU A 1 152 ? -12.569 -18.024 4.859 1.00 95.62 152 LEU A CA 1
ATOM 1151 C C . LEU A 1 152 ? -13.004 -18.210 6.317 1.00 95.62 152 LEU A C 1
ATOM 1153 O O . LEU A 1 152 ? -13.158 -19.339 6.772 1.00 95.62 152 LEU A O 1
ATOM 1157 N N . LEU A 1 153 ? -13.315 -17.118 7.019 1.00 95.88 153 LEU A N 1
ATOM 1158 C CA . LEU A 1 153 ? -13.831 -17.160 8.389 1.00 95.88 153 LEU A CA 1
ATOM 1159 C C . LEU A 1 153 ? -15.159 -17.908 8.470 1.00 95.88 153 LEU A C 1
ATOM 1161 O O . LEU A 1 153 ? -15.335 -18.740 9.352 1.00 95.88 153 LEU A O 1
ATOM 1165 N N . LYS A 1 154 ? -16.072 -17.704 7.514 1.00 92.38 154 LYS A N 1
ATOM 1166 C CA . LYS A 1 154 ? -17.322 -18.477 7.457 1.00 92.38 154 LYS A CA 1
ATOM 1167 C C . LYS A 1 154 ? -17.075 -19.983 7.298 1.00 92.38 154 LYS A C 1
ATOM 1169 O O . LYS A 1 154 ? -17.837 -20.790 7.825 1.00 92.38 154 LYS A O 1
ATOM 1174 N N . ALA A 1 155 ? -16.037 -20.372 6.559 1.00 90.38 155 ALA A N 1
ATOM 1175 C CA . ALA A 1 155 ? -15.680 -21.775 6.372 1.00 90.38 155 ALA A CA 1
ATOM 1176 C C . ALA A 1 155 ? -14.947 -22.370 7.589 1.00 90.38 155 ALA A C 1
ATOM 1178 O O . ALA A 1 155 ? -15.172 -23.539 7.918 1.00 90.38 155 ALA A O 1
ATOM 1179 N N . GLY A 1 156 ? -14.088 -21.583 8.242 1.00 90.50 156 GLY A N 1
ATOM 1180 C CA . GLY A 1 156 ? -13.208 -22.015 9.329 1.00 90.50 156 GLY A CA 1
ATOM 1181 C C . GLY A 1 156 ? -13.779 -21.864 10.744 1.00 90.50 156 GLY A C 1
ATOM 1182 O O . GLY A 1 156 ? -13.459 -22.673 11.610 1.00 90.50 156 GLY A O 1
ATOM 1183 N N . MET A 1 157 ? -14.656 -20.886 10.977 1.00 91.94 157 MET A N 1
ATOM 1184 C CA . MET A 1 157 ? -15.293 -20.576 12.265 1.00 91.94 157 MET A CA 1
ATOM 1185 C C . MET A 1 157 ? -16.809 -20.800 12.172 1.00 91.94 157 MET A C 1
ATOM 1187 O O . MET A 1 157 ? -17.595 -19.864 12.050 1.00 91.94 157 MET A O 1
ATOM 1191 N N . LYS A 1 158 ? -17.219 -22.074 12.166 1.00 86.88 158 LYS A N 1
ATOM 1192 C CA . LYS A 1 158 ? -18.598 -22.495 11.844 1.00 86.88 158 LYS A CA 1
ATOM 1193 C C . LYS A 1 158 ? -19.629 -22.246 12.949 1.00 86.88 158 LYS A C 1
ATOM 1195 O O . LYS A 1 158 ? -20.815 -22.216 12.641 1.00 86.88 158 LYS A O 1
ATOM 1200 N N . ASP A 1 159 ? -19.176 -22.058 14.185 1.00 87.06 159 ASP A N 1
ATOM 1201 C CA . ASP A 1 159 ? -20.027 -21.910 15.373 1.00 87.06 159 ASP A CA 1
ATOM 1202 C C . ASP A 1 159 ? -20.059 -20.459 15.898 1.00 87.06 159 ASP A C 1
ATOM 1204 O O . ASP A 1 159 ? -20.335 -20.236 17.073 1.00 87.06 159 ASP A O 1
ATOM 1208 N N . ALA A 1 160 ? -19.748 -19.478 15.042 1.00 90.94 160 ALA A N 1
ATOM 1209 C CA . ALA A 1 160 ? -19.747 -18.063 15.409 1.00 90.94 160 ALA A CA 1
ATOM 1210 C C . ALA A 1 160 ? -21.166 -17.545 15.716 1.00 90.94 160 ALA A C 1
ATOM 1212 O O . ALA A 1 160 ? -22.105 -17.790 14.949 1.00 90.94 160 ALA A O 1
ATOM 1213 N N . ALA A 1 161 ? -21.308 -16.804 16.812 1.00 91.56 161 ALA A N 1
ATOM 1214 C CA . ALA A 1 161 ? -22.529 -16.127 17.238 1.00 91.56 161 ALA A CA 1
ATOM 1215 C C . ALA A 1 161 ? -22.454 -14.616 16.964 1.00 91.56 161 ALA A C 1
ATOM 1217 O O . ALA A 1 161 ? -21.372 -14.037 16.869 1.00 91.56 161 ALA A O 1
ATOM 1218 N N . GLU A 1 162 ? -23.612 -13.966 16.800 1.00 92.31 162 GLU A N 1
ATOM 1219 C CA . GLU A 1 162 ? -23.677 -12.502 16.690 1.00 92.31 162 GLU A CA 1
ATOM 1220 C C . GLU A 1 162 ? -22.958 -11.855 17.879 1.00 92.31 162 GLU A C 1
ATOM 1222 O O . GLU A 1 162 ? -23.211 -12.225 19.025 1.00 92.31 162 GLU A O 1
ATOM 1227 N N . GLY A 1 163 ? -22.050 -10.916 17.605 1.00 88.44 163 GLY A N 1
ATOM 1228 C CA . GLY A 1 163 ? -21.199 -10.326 18.641 1.00 88.44 163 GLY A CA 1
ATOM 1229 C C . GLY A 1 163 ? -19.764 -10.859 18.665 1.00 88.44 163 GLY A C 1
ATOM 1230 O O . GLY A 1 163 ? -18.900 -10.216 19.263 1.00 88.44 163 GLY A O 1
ATOM 1231 N N . ASP A 1 164 ? -19.484 -11.984 18.003 1.00 93.31 164 ASP A N 1
ATOM 1232 C CA . ASP A 1 164 ? -18.151 -12.587 18.009 1.00 93.31 164 ASP A CA 1
ATOM 1233 C C . ASP A 1 164 ? -17.131 -11.775 17.203 1.00 93.31 164 ASP A C 1
ATOM 1235 O O . ASP A 1 164 ? -17.410 -11.241 16.124 1.00 93.31 164 ASP A O 1
ATOM 1239 N N . TYR A 1 165 ? -15.900 -11.749 17.716 1.00 96.56 165 TYR A N 1
ATOM 1240 C CA . TYR A 1 165 ? -14.741 -11.160 17.055 1.00 96.56 165 TYR A CA 1
ATOM 1241 C C . TYR A 1 165 ? -13.706 -12.232 16.702 1.00 96.56 165 TYR A C 1
ATOM 1243 O O . TYR A 1 165 ? -13.511 -13.207 17.432 1.00 96.56 165 TYR A O 1
ATOM 1251 N N . ALA A 1 166 ? -12.979 -12.005 15.610 1.00 97.31 166 ALA A N 1
ATOM 1252 C CA . ALA A 1 166 ? -11.844 -12.819 15.193 1.00 97.31 166 ALA A CA 1
ATOM 1253 C C . ALA A 1 166 ? -10.637 -11.938 14.860 1.00 97.31 166 ALA A C 1
ATOM 1255 O O . ALA A 1 166 ? -10.776 -10.911 14.193 1.00 97.31 166 ALA A O 1
ATOM 1256 N N . VAL A 1 167 ? -9.445 -12.349 15.289 1.00 97.62 167 VAL A N 1
ATOM 1257 C CA . VAL A 1 167 ? -8.180 -11.753 14.846 1.00 97.62 167 VAL A CA 1
ATOM 1258 C C . VAL A 1 167 ? -7.571 -12.652 13.784 1.00 97.62 167 VAL A C 1
ATOM 1260 O O . VAL A 1 167 ? -7.286 -13.822 14.026 1.00 97.62 167 VAL A O 1
ATOM 1263 N N . VAL A 1 168 ? -7.373 -12.098 12.594 1.00 98.06 168 VAL A N 1
ATOM 1264 C CA . VAL A 1 168 ? -6.882 -12.836 11.435 1.00 98.06 168 VAL A CA 1
ATOM 1265 C C . VAL A 1 168 ? -5.439 -12.456 11.149 1.00 98.06 168 VAL A C 1
ATOM 1267 O O . VAL A 1 168 ? -5.181 -11.290 10.858 1.00 98.06 168 VAL A O 1
ATOM 1270 N N . SER A 1 169 ? -4.524 -13.429 11.203 1.00 96.31 169 SER A N 1
ATOM 1271 C CA . SER A 1 169 ? -3.144 -13.281 10.717 1.00 96.31 169 SER A CA 1
ATOM 1272 C C . SER A 1 169 ? -3.038 -13.760 9.271 1.00 96.31 169 SER A C 1
ATOM 1274 O O . SER A 1 169 ? -3.499 -14.856 8.930 1.00 96.31 169 SER A O 1
ATOM 1276 N N . TYR A 1 170 ? -2.447 -12.928 8.416 1.00 95.94 170 TYR A N 1
ATOM 1277 C CA . TYR A 1 170 ? -2.210 -13.212 7.006 1.00 95.94 170 TYR A CA 1
ATOM 1278 C C . TYR A 1 170 ? -0.919 -12.550 6.512 1.00 95.94 170 TYR A C 1
ATOM 1280 O O . TYR A 1 170 ? -0.397 -11.623 7.118 1.00 95.94 170 TYR A O 1
ATOM 1288 N N . GLN A 1 171 ? -0.404 -13.024 5.386 1.00 93.69 171 GLN A N 1
ATOM 1289 C CA . GLN A 1 171 ? 0.734 -12.448 4.683 1.00 93.69 171 GLN A CA 1
ATOM 1290 C C . GLN A 1 171 ? 0.214 -11.492 3.611 1.00 93.69 171 GLN A C 1
ATOM 1292 O O . GLN A 1 171 ? -0.752 -11.809 2.914 1.00 93.69 171 GLN A O 1
ATOM 1297 N N . TRP A 1 172 ? 0.844 -10.333 3.467 1.00 89.62 172 TRP A N 1
ATOM 1298 C CA . TRP A 1 172 ? 0.490 -9.307 2.487 1.00 89.62 172 TRP A CA 1
ATOM 1299 C C . TRP A 1 172 ? 1.703 -8.905 1.664 1.00 89.62 172 TRP A C 1
ATOM 1301 O O . TRP A 1 172 ? 2.760 -8.672 2.239 1.00 89.62 172 TRP A O 1
ATOM 1311 N N . SER A 1 173 ? 1.534 -8.723 0.354 1.00 84.88 173 SER A N 1
ATOM 1312 C CA . SER A 1 173 ? 2.510 -8.015 -0.474 1.00 84.88 173 SER A CA 1
ATOM 1313 C C . SER A 1 173 ? 1.853 -6.915 -1.294 1.00 84.88 173 SER A C 1
ATOM 1315 O O . SER A 1 173 ? 0.789 -7.111 -1.879 1.00 84.88 173 SER A O 1
ATOM 1317 N N . ASP A 1 174 ? 2.544 -5.783 -1.428 1.00 80.50 174 ASP A N 1
ATOM 1318 C CA . ASP A 1 174 ? 2.172 -4.732 -2.384 1.00 80.50 174 ASP A CA 1
ATOM 1319 C C . ASP A 1 174 ? 2.400 -5.162 -3.846 1.00 80.50 174 ASP A C 1
ATOM 1321 O O . ASP A 1 174 ? 1.999 -4.460 -4.774 1.00 80.50 174 ASP A O 1
ATOM 1325 N N . ASN A 1 175 ? 3.054 -6.309 -4.066 1.00 74.75 175 ASN A N 1
ATOM 1326 C CA . ASN A 1 175 ? 3.358 -6.846 -5.385 1.00 74.75 175 ASN A CA 1
ATOM 1327 C C . ASN A 1 175 ? 2.505 -8.087 -5.671 1.00 74.75 175 ASN A C 1
ATOM 1329 O O . ASN A 1 175 ? 2.451 -9.019 -4.870 1.00 74.75 175 ASN A O 1
ATOM 1333 N N . GLU A 1 176 ? 1.897 -8.129 -6.854 1.00 73.25 176 GLU A N 1
ATOM 1334 C CA . GLU A 1 176 ? 1.175 -9.308 -7.335 1.00 73.25 176 GLU A CA 1
ATOM 1335 C C . GLU A 1 176 ? 2.117 -10.520 -7.512 1.00 73.25 176 GLU A C 1
ATOM 1337 O O . GLU A 1 176 ? 3.276 -10.332 -7.901 1.00 73.25 176 GLU A O 1
ATOM 1342 N N . PRO A 1 177 ? 1.661 -11.766 -7.257 1.00 63.53 177 PRO A N 1
ATOM 1343 C CA . PRO A 1 177 ? 2.419 -12.960 -7.613 1.00 63.53 177 PRO A CA 1
ATOM 1344 C C . PRO A 1 177 ? 2.692 -12.997 -9.112 1.00 63.53 177 PRO A C 1
ATOM 1346 O O . PRO A 1 177 ? 1.781 -12.921 -9.937 1.00 63.53 177 PRO A O 1
ATOM 1349 N N . THR A 1 178 ? 3.961 -13.161 -9.472 1.00 52.09 178 THR A N 1
ATOM 1350 C CA . THR A 1 178 ? 4.374 -13.451 -10.842 1.00 52.09 178 THR A CA 1
ATOM 1351 C C . THR A 1 178 ? 3.806 -14.805 -11.241 1.00 52.09 178 THR A C 1
ATOM 1353 O O . THR A 1 178 ? 4.336 -15.847 -10.877 1.00 52.09 178 THR A O 1
ATOM 1356 N N . THR A 1 179 ? 2.687 -14.797 -11.959 1.00 46.25 179 THR A N 1
ATOM 1357 C CA . THR A 1 179 ? 2.085 -16.011 -12.508 1.00 46.25 179 THR A CA 1
ATOM 1358 C C . THR A 1 179 ? 1.732 -15.809 -13.969 1.00 46.25 179 THR A C 1
ATOM 1360 O O . THR A 1 179 ? 0.984 -14.908 -14.334 1.00 46.25 179 THR A O 1
ATOM 1363 N N . GLY A 1 180 ? 2.310 -16.661 -14.819 1.00 43.41 180 GLY A N 1
ATOM 1364 C CA . GLY A 1 180 ? 2.047 -16.748 -16.256 1.00 43.41 180 GLY A CA 1
ATOM 1365 C C . GLY A 1 180 ? 0.694 -17.386 -16.578 1.00 43.41 180 GLY A C 1
ATOM 1366 O O . GLY A 1 180 ? 0.636 -18.340 -17.348 1.00 43.41 180 GLY A O 1
ATOM 1367 N N . GLY A 1 181 ? -0.382 -16.886 -15.970 1.00 33.72 181 GLY A N 1
ATOM 1368 C CA . GLY A 1 181 ? -1.762 -17.259 -16.267 1.00 33.72 181 GLY A CA 1
ATOM 1369 C C . GLY A 1 181 ? -2.564 -16.008 -16.606 1.00 33.72 181 GLY A C 1
ATOM 1370 O O . GLY A 1 181 ? -2.800 -15.171 -15.741 1.00 33.72 181 GLY A O 1
ATOM 1371 N N . GLU A 1 182 ? -2.941 -15.866 -17.875 1.00 36.25 182 GLU A N 1
ATOM 1372 C CA . GLU A 1 182 ? -3.695 -14.724 -18.393 1.00 36.25 182 GLU A CA 1
ATOM 1373 C C . GLU A 1 182 ? -5.124 -14.691 -17.823 1.00 36.25 182 GLU A C 1
ATOM 1375 O O . GLU A 1 182 ? -6.032 -15.355 -18.323 1.00 36.25 182 GLU A O 1
ATOM 1380 N N . GLU A 1 183 ? -5.362 -13.840 -16.827 1.00 34.91 183 GLU A N 1
ATOM 1381 C CA . GLU A 1 183 ? -6.602 -13.068 -16.815 1.00 34.91 183 GLU A CA 1
ATOM 1382 C C . GLU A 1 183 ? -6.392 -11.964 -17.859 1.00 34.91 183 GLU A C 1
ATOM 1384 O O . GLU A 1 183 ? -5.548 -11.092 -17.657 1.00 34.91 183 GLU A O 1
ATOM 1389 N N . VAL A 1 184 ? -7.051 -12.053 -19.024 1.00 43.62 184 VAL A N 1
ATOM 1390 C CA . VAL A 1 184 ? -6.872 -11.071 -20.112 1.00 43.62 184 VAL A CA 1
ATOM 1391 C C . VAL A 1 184 ? -7.172 -9.681 -19.546 1.00 43.62 184 VAL A C 1
ATOM 1393 O O . VAL A 1 184 ? -8.329 -9.418 -19.197 1.00 43.62 184 VAL A O 1
ATOM 1396 N N . PRO A 1 185 ? -6.177 -8.783 -19.427 1.00 55.78 185 PRO A N 1
ATOM 1397 C CA . PRO A 1 185 ? -6.415 -7.499 -18.798 1.00 55.78 185 PRO A CA 1
ATOM 1398 C C . PRO A 1 185 ? -7.399 -6.696 -19.649 1.00 55.78 185 PRO A C 1
ATOM 1400 O O . PRO A 1 185 ? -7.294 -6.633 -20.875 1.00 55.78 185 PRO A O 1
ATOM 1403 N N . SER A 1 186 ? -8.384 -6.068 -19.010 1.00 75.00 186 SER A N 1
ATOM 1404 C CA . SER A 1 186 ? -9.251 -5.114 -19.701 1.00 75.00 186 SER A CA 1
ATOM 1405 C C . SER A 1 186 ? -8.476 -3.814 -19.920 1.00 75.00 186 SER A C 1
ATOM 1407 O O . SER A 1 186 ? -8.415 -2.972 -19.025 1.00 75.00 186 SER A O 1
ATOM 1409 N N . TYR A 1 187 ? -7.893 -3.641 -21.106 1.00 83.88 187 TYR A N 1
ATOM 1410 C CA . TYR A 1 187 ? -7.135 -2.438 -21.454 1.00 83.88 187 TYR A CA 1
ATOM 1411 C C . TYR A 1 187 ? -8.040 -1.264 -21.852 1.00 83.88 187 TYR A C 1
ATOM 1413 O O . TYR A 1 187 ? -9.007 -1.412 -22.605 1.00 83.88 187 TYR A O 1
ATOM 1421 N N . ASN A 1 188 ? -7.695 -0.066 -21.385 1.00 92.06 188 ASN A N 1
ATOM 1422 C CA . ASN A 1 188 ? -8.241 1.184 -21.899 1.00 92.06 188 ASN A CA 1
ATOM 1423 C C . ASN A 1 188 ? -7.672 1.471 -23.298 1.00 92.06 188 ASN A C 1
ATOM 1425 O O . ASN A 1 188 ? -6.547 1.082 -23.615 1.00 92.06 188 ASN A O 1
ATOM 1429 N N . LYS A 1 189 ? -8.419 2.219 -24.118 1.00 93.62 189 LYS A N 1
ATOM 1430 C CA . LYS A 1 189 ? -7.880 2.767 -25.367 1.00 93.62 189 LYS A CA 1
ATOM 1431 C C . LYS A 1 189 ? -7.048 4.004 -25.072 1.00 93.62 189 LYS A C 1
ATOM 1433 O O . LYS A 1 189 ? -7.440 4.850 -24.269 1.00 93.62 189 LYS A O 1
ATOM 1438 N N . VAL A 1 190 ? -5.953 4.180 -25.796 1.00 93.50 190 VAL A N 1
ATOM 1439 C CA . VAL A 1 190 ? -5.100 5.373 -25.698 1.00 93.50 190 VAL A CA 1
ATOM 1440 C C . VAL A 1 190 ? -5.883 6.642 -26.047 1.00 93.50 190 VAL A C 1
ATOM 1442 O O . VAL A 1 190 ? -5.673 7.693 -25.447 1.00 93.50 190 VAL A O 1
ATOM 1445 N N . SER A 1 191 ? -6.826 6.556 -26.988 1.00 91.81 191 SER A N 1
ATOM 1446 C CA . SER A 1 191 ? -7.705 7.678 -27.349 1.00 91.81 191 SER A CA 1
ATOM 1447 C C . SER A 1 191 ? -8.621 8.163 -26.217 1.00 91.81 191 SER A C 1
ATOM 1449 O O . SER A 1 191 ? -8.981 9.349 -26.233 1.00 91.81 191 SER A O 1
ATOM 1451 N N . ASP A 1 192 ? -8.927 7.293 -25.249 1.00 91.25 192 ASP A N 1
ATOM 1452 C CA . ASP A 1 192 ? -9.800 7.561 -24.098 1.00 91.25 192 ASP A CA 1
ATOM 1453 C C . ASP A 1 192 ? -9.038 8.152 -22.899 1.00 91.25 192 ASP A C 1
ATOM 1455 O O . ASP A 1 192 ? -9.658 8.590 -21.929 1.00 91.25 192 ASP A O 1
ATOM 1459 N N . VAL A 1 193 ? -7.701 8.199 -22.950 1.00 90.56 193 VAL A N 1
ATOM 1460 C CA . VAL A 1 193 ? -6.888 8.817 -21.894 1.00 90.56 193 VAL A CA 1
ATOM 1461 C C . VAL A 1 193 ? -7.219 10.304 -21.790 1.00 90.56 193 VAL A C 1
ATOM 1463 O O . VAL A 1 193 ? -7.214 11.017 -22.795 1.00 90.56 193 VAL A O 1
ATOM 1466 N N . THR A 1 194 ? -7.477 10.772 -20.568 1.00 89.12 194 THR A N 1
ATOM 1467 C CA . THR A 1 194 ? -7.703 12.187 -20.237 1.00 89.12 194 THR A CA 1
ATOM 1468 C C . THR A 1 194 ? -6.550 12.760 -19.400 1.00 89.12 194 THR A C 1
ATOM 1470 O O . THR A 1 194 ? -5.548 12.089 -19.165 1.00 89.12 194 THR A O 1
ATOM 1473 N N . ALA A 1 195 ? -6.658 14.023 -18.973 1.00 84.81 195 ALA A N 1
ATOM 1474 C CA . ALA A 1 195 ? -5.603 14.725 -18.233 1.00 84.81 195 ALA A CA 1
ATOM 1475 C C . ALA A 1 195 ? -5.284 14.117 -16.850 1.00 84.81 195 ALA A C 1
ATOM 1477 O O . ALA A 1 195 ? -4.203 14.370 -16.315 1.00 84.81 195 ALA A O 1
ATOM 1478 N N . GLU A 1 196 ? -6.224 13.352 -16.286 1.00 86.00 196 GLU A N 1
ATOM 1479 C CA . GLU A 1 196 ? -6.171 12.748 -14.953 1.00 86.00 196 GLU A CA 1
ATOM 1480 C C . GLU A 1 196 ? -6.742 11.314 -14.989 1.00 86.00 196 GLU A C 1
ATOM 1482 O O . GLU A 1 196 ? -7.336 10.881 -15.984 1.00 86.00 196 GLU A O 1
ATOM 1487 N N . GLY A 1 197 ? -6.555 10.566 -13.901 1.00 87.12 197 GLY A N 1
ATOM 1488 C CA . GLY A 1 197 ? -7.025 9.185 -13.743 1.00 87.12 197 GLY A CA 1
ATOM 1489 C C . GLY A 1 197 ? -5.916 8.141 -13.868 1.00 87.12 197 GLY A C 1
ATOM 1490 O O . GLY A 1 197 ? -4.773 8.460 -14.188 1.00 87.12 197 GLY A O 1
ATOM 1491 N N . THR A 1 198 ? -6.256 6.884 -13.602 1.00 89.50 198 THR A N 1
ATOM 1492 C CA . THR A 1 198 ? -5.341 5.740 -13.708 1.00 89.50 198 THR A CA 1
ATOM 1493 C C . THR A 1 198 ? -5.779 4.863 -14.868 1.00 89.50 198 THR A C 1
ATOM 1495 O O . THR A 1 198 ? -6.961 4.546 -14.989 1.00 89.50 198 THR A O 1
ATOM 1498 N N . TYR A 1 199 ? -4.830 4.482 -15.719 1.00 89.06 199 TYR A N 1
ATOM 1499 C CA . TYR A 1 199 ? -5.096 3.722 -16.937 1.00 89.06 199 TYR A CA 1
ATOM 1500 C C . TYR A 1 199 ? -4.239 2.467 -16.970 1.00 89.06 199 TYR A C 1
ATOM 1502 O O . TYR A 1 199 ? -3.101 2.479 -16.498 1.00 89.06 199 TYR A O 1
ATOM 1510 N N . THR A 1 200 ? -4.786 1.414 -17.571 1.00 90.75 200 THR A N 1
ATOM 1511 C CA . THR A 1 200 ? -4.040 0.224 -17.987 1.00 90.75 200 THR A CA 1
ATOM 1512 C C . THR A 1 200 ? -4.160 0.131 -19.499 1.00 90.75 200 THR A C 1
ATOM 1514 O O . THR A 1 200 ? -5.253 -0.034 -20.031 1.00 90.75 200 THR A O 1
ATOM 1517 N N . LEU A 1 201 ? -3.050 0.313 -20.202 1.00 92.25 201 LEU A N 1
ATOM 1518 C CA . LEU A 1 201 ? -2.976 0.433 -21.653 1.00 92.25 201 LEU A CA 1
ATOM 1519 C C . LEU A 1 201 ? -2.149 -0.717 -22.213 1.00 92.25 201 LEU A C 1
ATOM 1521 O O . LEU A 1 201 ? -1.174 -1.127 -21.594 1.00 92.25 201 LEU A O 1
ATOM 1525 N N . GLN A 1 202 ? -2.487 -1.166 -23.413 1.00 91.56 202 GLN A N 1
ATOM 1526 C CA . GLN A 1 202 ? -1.620 -2.014 -24.221 1.00 91.56 202 GLN A CA 1
ATOM 1527 C C . GLN A 1 202 ? -1.370 -1.312 -25.547 1.00 91.56 202 GLN A C 1
ATOM 1529 O O . GLN A 1 202 ? -2.293 -0.780 -26.164 1.00 91.56 202 GLN A O 1
ATOM 1534 N N . GLY A 1 203 ? -0.121 -1.293 -25.991 1.00 91.31 203 GLY A N 1
ATOM 1535 C CA . GLY A 1 203 ? 0.222 -0.677 -27.263 1.00 91.31 203 GLY A CA 1
ATOM 1536 C C . GLY A 1 203 ? 1.658 -0.938 -27.679 1.00 91.31 203 GLY A C 1
ATOM 1537 O O . GLY A 1 203 ? 2.456 -1.509 -26.941 1.00 91.31 203 GLY A O 1
ATOM 1538 N N . GLN A 1 204 ? 1.989 -0.492 -28.883 1.00 92.06 204 GLN A N 1
ATOM 1539 C CA . GLN A 1 204 ? 3.341 -0.537 -29.415 1.00 92.06 204 GLN A CA 1
ATOM 1540 C C . GLN A 1 204 ? 4.142 0.691 -28.986 1.00 92.06 204 GLN A C 1
ATOM 1542 O O . GLN A 1 204 ? 3.637 1.819 -28.972 1.00 92.06 204 GLN A O 1
ATOM 1547 N N . VAL A 1 205 ? 5.423 0.478 -28.700 1.00 93.44 205 VAL A N 1
ATOM 1548 C CA . VAL A 1 205 ? 6.409 1.546 -28.535 1.00 93.44 205 VAL A CA 1
ATOM 1549 C C . VAL A 1 205 ? 6.639 2.198 -29.899 1.00 93.44 205 VAL A C 1
ATOM 1551 O O . VAL A 1 205 ? 7.245 1.607 -30.790 1.00 93.44 205 VAL A O 1
ATOM 1554 N N . LEU A 1 206 ? 6.150 3.422 -30.084 1.00 92.88 206 LEU A N 1
ATOM 1555 C CA . LEU A 1 206 ? 6.226 4.132 -31.365 1.00 92.88 206 LEU A CA 1
ATOM 1556 C C . LEU A 1 206 ? 7.538 4.900 -31.523 1.00 92.88 206 LEU A C 1
ATOM 1558 O O . LEU A 1 206 ? 8.060 5.019 -32.623 1.00 92.88 206 LEU A O 1
ATOM 1562 N N . ALA A 1 207 ? 8.048 5.471 -30.438 1.00 91.94 207 ALA A N 1
ATOM 1563 C CA . ALA A 1 207 ? 9.262 6.280 -30.412 1.00 91.94 207 ALA A CA 1
ATOM 1564 C C . ALA A 1 207 ? 9.806 6.327 -28.980 1.00 91.94 207 ALA A C 1
ATOM 1566 O O . ALA A 1 207 ? 9.073 6.049 -28.034 1.00 91.94 207 ALA A O 1
ATOM 1567 N N . THR A 1 208 ? 11.071 6.691 -28.802 1.00 90.75 208 THR A N 1
ATOM 1568 C CA . THR A 1 208 ? 11.741 6.722 -27.494 1.00 90.75 208 THR A CA 1
ATOM 1569 C C . THR A 1 208 ? 12.509 8.027 -27.300 1.00 90.75 208 THR A C 1
ATOM 1571 O O . THR A 1 208 ? 12.883 8.704 -28.260 1.00 90.75 208 THR A O 1
ATOM 1574 N N . TYR A 1 209 ? 12.742 8.399 -26.041 1.00 86.31 209 TYR A N 1
ATOM 1575 C CA . TYR A 1 209 ? 13.646 9.491 -25.682 1.00 86.31 209 TYR A CA 1
ATOM 1576 C C . TYR A 1 209 ? 14.266 9.282 -24.295 1.00 86.31 209 TYR A C 1
ATOM 1578 O O . TYR A 1 209 ? 14.062 8.257 -23.646 1.00 86.31 209 TYR A O 1
ATOM 1586 N N . GLU A 1 210 ? 15.035 10.262 -23.816 1.00 85.38 210 GLU A N 1
ATOM 1587 C CA . GLU A 1 210 ? 15.818 10.116 -22.585 1.00 85.38 210 GLU A CA 1
ATOM 1588 C C . GLU A 1 210 ? 14.997 9.994 -21.287 1.00 85.38 210 GLU A C 1
ATOM 1590 O O . GLU A 1 210 ? 15.569 9.625 -20.264 1.00 85.38 210 GLU A O 1
ATOM 1595 N N . GLN A 1 211 ? 13.687 10.279 -21.303 1.00 87.44 211 GLN A N 1
ATOM 1596 C CA . GLN A 1 211 ? 12.814 10.150 -20.122 1.00 87.44 211 GLN A CA 1
ATOM 1597 C C . GLN A 1 211 ? 11.655 9.152 -20.306 1.00 87.44 211 GLN A C 1
ATOM 1599 O O . GLN A 1 211 ? 10.759 9.110 -19.460 1.00 87.44 211 GLN A O 1
ATOM 1604 N N . GLY A 1 212 ? 11.627 8.368 -21.388 1.00 91.38 212 GLY A N 1
ATOM 1605 C CA . GLY A 1 212 ? 10.570 7.381 -21.617 1.00 91.38 212 GLY A CA 1
ATOM 1606 C C . GLY A 1 212 ? 10.320 7.078 -23.091 1.00 91.38 212 GLY A C 1
ATOM 1607 O O . GLY A 1 212 ? 11.258 7.002 -23.889 1.00 91.38 212 GLY A O 1
ATOM 1608 N N . PHE A 1 213 ? 9.053 6.891 -23.462 1.00 93.75 213 PHE A N 1
ATOM 1609 C CA . PHE A 1 213 ? 8.663 6.501 -24.819 1.00 93.75 213 PHE A CA 1
ATOM 1610 C C . PHE A 1 213 ? 7.234 6.926 -25.175 1.00 93.75 213 PHE A C 1
ATOM 1612 O O . PHE A 1 213 ? 6.451 7.321 -24.317 1.00 93.75 213 PHE A O 1
ATOM 1619 N N . MET A 1 214 ? 6.905 6.878 -26.462 1.00 94.88 214 MET A N 1
ATOM 1620 C CA . MET A 1 214 ? 5.558 7.080 -26.990 1.00 94.88 214 MET A CA 1
ATOM 1621 C C . MET A 1 214 ? 4.869 5.724 -27.143 1.00 94.88 214 MET A C 1
ATOM 1623 O O . MET A 1 214 ? 5.421 4.840 -27.796 1.00 94.88 214 MET A O 1
ATOM 1627 N N . LEU A 1 215 ? 3.674 5.569 -26.578 1.00 95.31 215 LEU A N 1
ATOM 1628 C CA . LEU A 1 215 ? 2.842 4.370 -26.708 1.00 95.31 215 LEU A CA 1
ATOM 1629 C C . LEU A 1 215 ? 1.689 4.645 -27.677 1.00 95.31 215 LEU A C 1
ATOM 1631 O O . LEU A 1 215 ? 1.083 5.714 -27.599 1.00 95.31 215 LEU A O 1
ATOM 1635 N N . GLY A 1 216 ? 1.342 3.689 -28.538 1.00 93.25 216 GLY A N 1
ATOM 1636 C CA . GLY A 1 216 ? 0.107 3.751 -29.321 1.00 93.25 216 GLY A CA 1
ATOM 1637 C C . GLY A 1 216 ? -0.543 2.399 -29.547 1.00 93.25 216 GLY A C 1
ATOM 1638 O O . GLY A 1 216 ? 0.128 1.388 -29.715 1.00 93.25 216 GLY A O 1
ATOM 1639 N N . ASP A 1 217 ? -1.867 2.406 -29.592 1.00 91.50 217 ASP A N 1
ATOM 1640 C CA . ASP A 1 217 ? -2.726 1.227 -29.760 1.00 91.50 217 ASP A CA 1
ATOM 1641 C C . ASP A 1 217 ? -3.498 1.252 -31.096 1.00 91.50 217 ASP A C 1
ATOM 1643 O O . ASP A 1 217 ? -4.448 0.504 -31.304 1.00 91.50 217 ASP A O 1
ATOM 1647 N N . GLY A 1 218 ? -3.137 2.178 -31.993 1.00 89.00 218 GLY A N 1
ATOM 1648 C CA . GLY A 1 218 ? -3.847 2.449 -33.246 1.00 89.00 218 GLY A CA 1
ATOM 1649 C C . GLY A 1 218 ? -5.050 3.392 -33.111 1.00 89.00 218 GLY A C 1
ATOM 1650 O O . GLY A 1 218 ? -5.478 3.965 -34.112 1.00 89.00 218 GLY A O 1
ATOM 1651 N N . THR A 1 219 ? -5.568 3.623 -31.901 1.00 90.50 219 THR A N 1
ATOM 1652 C CA . THR A 1 219 ? -6.624 4.617 -31.631 1.00 90.50 219 THR A CA 1
ATOM 1653 C C . THR A 1 219 ? -6.051 6.000 -31.325 1.00 90.50 219 THR A C 1
ATOM 1655 O O . THR A 1 219 ? -6.688 7.020 -31.588 1.00 90.50 219 THR A O 1
ATOM 1658 N N . GLY A 1 220 ? -4.830 6.047 -30.797 1.00 90.69 220 GLY A N 1
ATOM 1659 C CA . GLY A 1 220 ? -4.103 7.275 -30.521 1.00 90.69 220 GLY A CA 1
ATOM 1660 C C . GLY A 1 220 ? -2.660 7.007 -30.114 1.00 90.69 220 GLY A C 1
ATOM 1661 O O . GLY A 1 220 ? -2.159 5.889 -30.226 1.00 90.69 220 GLY A O 1
ATOM 1662 N N . ALA A 1 221 ? -2.005 8.058 -29.630 1.00 94.06 221 ALA A N 1
ATOM 1663 C CA . ALA A 1 221 ? -0.684 7.982 -29.029 1.00 94.06 221 ALA A CA 1
ATOM 1664 C C . ALA A 1 221 ? -0.688 8.718 -27.681 1.00 94.06 221 ALA A C 1
ATOM 1666 O O . ALA A 1 221 ? -1.431 9.690 -27.512 1.00 94.06 221 ALA A O 1
ATOM 1667 N N . ILE A 1 222 ? 0.148 8.284 -26.739 1.00 94.75 222 ILE A N 1
ATOM 1668 C CA . ILE A 1 222 ? 0.335 8.928 -25.434 1.00 94.75 222 ILE A CA 1
ATOM 1669 C C . ILE A 1 222 ? 1.795 8.836 -24.986 1.00 94.75 222 ILE A C 1
ATOM 1671 O O . ILE A 1 222 ? 2.472 7.829 -25.200 1.00 94.75 222 ILE A O 1
ATOM 1675 N N . LEU A 1 223 ? 2.289 9.902 -24.355 1.00 94.25 223 LEU A N 1
ATOM 1676 C CA . LEU A 1 223 ? 3.625 9.916 -23.771 1.00 94.25 223 LEU A CA 1
ATOM 1677 C C . LEU A 1 223 ? 3.647 9.074 -22.489 1.00 94.25 223 LEU A C 1
ATOM 1679 O O . LEU A 1 223 ? 2.863 9.309 -21.575 1.00 94.25 223 LEU A O 1
ATOM 1683 N N . VAL A 1 224 ? 4.589 8.144 -22.391 1.00 95.31 224 VAL A N 1
ATOM 1684 C CA . VAL A 1 224 ? 4.883 7.375 -21.179 1.00 95.31 224 VAL A CA 1
ATOM 1685 C C . VAL A 1 224 ? 6.152 7.948 -20.551 1.00 95.31 224 VAL A C 1
ATOM 1687 O O . VAL A 1 224 ? 7.251 7.807 -21.092 1.00 95.31 224 VAL A O 1
ATOM 1690 N N . TYR A 1 225 ? 5.997 8.646 -19.424 1.00 92.62 225 TYR A N 1
ATOM 1691 C CA . TYR A 1 225 ? 7.059 9.385 -18.741 1.00 92.62 225 TYR A CA 1
ATOM 1692 C C . TYR A 1 225 ? 7.670 8.558 -17.601 1.00 92.62 225 TYR A C 1
ATOM 1694 O O . TYR A 1 225 ? 7.255 8.643 -16.442 1.00 92.62 225 TYR A O 1
ATOM 1702 N N . ALA A 1 226 ? 8.683 7.761 -17.942 1.00 89.19 226 ALA A N 1
ATOM 1703 C CA . ALA A 1 226 ? 9.375 6.845 -17.033 1.00 89.19 226 ALA A CA 1
ATOM 1704 C C . ALA A 1 226 ? 10.541 7.485 -16.252 1.00 89.19 226 ALA A C 1
ATOM 1706 O O . ALA A 1 226 ? 11.114 6.834 -15.383 1.00 89.19 226 ALA A O 1
ATOM 1707 N N . LYS A 1 227 ? 10.906 8.743 -16.553 1.00 89.94 227 LYS A N 1
ATOM 1708 C CA . LYS A 1 227 ? 12.067 9.465 -15.979 1.00 89.94 227 LYS A CA 1
ATOM 1709 C C . LYS A 1 227 ? 13.424 8.790 -16.233 1.00 89.94 227 LYS A C 1
ATOM 1711 O O . LYS A 1 227 ? 14.392 9.022 -15.512 1.00 89.94 227 LYS A O 1
ATOM 1716 N N . GLN A 1 228 ? 13.487 7.941 -17.252 1.00 87.56 228 GLN A N 1
ATOM 1717 C CA . GLN A 1 228 ? 14.677 7.193 -17.646 1.00 87.56 228 GLN A CA 1
ATOM 1718 C C . GLN A 1 228 ? 14.571 6.752 -19.111 1.00 87.56 228 GLN A C 1
ATOM 1720 O O . GLN A 1 228 ? 13.453 6.683 -19.634 1.00 87.56 228 GLN A O 1
ATOM 1725 N N . PRO A 1 229 ? 15.694 6.417 -19.774 1.00 87.44 229 PRO A N 1
ATOM 1726 C CA . PRO A 1 229 ? 15.659 5.827 -21.107 1.00 87.44 229 PRO A CA 1
ATOM 1727 C C . PRO A 1 229 ? 14.816 4.547 -21.134 1.00 87.44 229 PRO A C 1
ATOM 1729 O O . PRO A 1 229 ? 14.856 3.750 -20.194 1.00 87.44 229 PRO A O 1
ATOM 1732 N N . SER A 1 230 ? 14.075 4.338 -22.223 1.00 89.19 230 SER A N 1
ATOM 1733 C CA . SER A 1 230 ? 13.314 3.103 -22.432 1.00 89.19 230 SER A CA 1
ATOM 1734 C C . SER A 1 230 ? 14.239 1.884 -22.490 1.00 89.19 230 SER A C 1
ATOM 1736 O O . SER A 1 230 ? 15.275 1.917 -23.155 1.00 89.19 230 SER A O 1
ATOM 1738 N N . ASN A 1 231 ? 13.839 0.794 -21.833 1.00 90.44 231 ASN A N 1
ATOM 1739 C CA . ASN A 1 231 ? 14.464 -0.524 -21.994 1.00 90.44 231 ASN A CA 1
ATOM 1740 C C . ASN A 1 231 ? 13.768 -1.381 -23.073 1.00 90.44 231 ASN A C 1
ATOM 1742 O O . ASN A 1 231 ? 14.140 -2.531 -23.284 1.00 90.44 231 ASN A O 1
ATOM 1746 N N . PHE A 1 232 ? 12.747 -0.818 -23.724 1.00 90.50 232 PHE A N 1
ATOM 1747 C CA . PHE A 1 232 ? 11.935 -1.447 -24.763 1.00 90.50 232 PHE A CA 1
ATOM 1748 C C . PHE A 1 232 ? 12.246 -0.816 -26.116 1.00 90.50 232 PHE A C 1
ATOM 1750 O O . PHE A 1 232 ? 12.442 0.406 -26.204 1.00 90.50 232 PHE A O 1
ATOM 1757 N N . ALA A 1 233 ? 12.290 -1.643 -27.157 1.00 90.56 233 ALA A N 1
ATOM 1758 C CA . ALA A 1 233 ? 12.587 -1.194 -28.511 1.00 90.56 233 ALA A CA 1
ATOM 1759 C C . ALA A 1 233 ? 11.329 -0.684 -29.227 1.00 90.56 233 ALA A C 1
ATOM 1761 O O . ALA A 1 233 ? 10.215 -1.128 -28.960 1.00 90.56 233 ALA A O 1
ATOM 1762 N N . VAL A 1 234 ? 11.503 0.222 -30.189 1.00 91.62 234 VAL A N 1
ATOM 1763 C CA . VAL A 1 234 ? 10.427 0.627 -31.102 1.00 91.62 234 VAL A CA 1
ATOM 1764 C C . VAL A 1 234 ? 9.853 -0.601 -31.816 1.00 91.62 234 VAL A C 1
ATOM 1766 O O . VAL A 1 234 ? 10.600 -1.446 -32.310 1.00 91.62 234 VAL A O 1
ATOM 1769 N N . GLY A 1 235 ? 8.524 -0.683 -31.867 1.00 89.25 235 GLY A N 1
ATOM 1770 C CA . GLY A 1 235 ? 7.761 -1.815 -32.395 1.00 89.25 235 GLY A CA 1
ATOM 1771 C C . GLY A 1 235 ? 7.454 -2.913 -31.373 1.00 89.25 235 GLY A C 1
ATOM 1772 O O . GLY A 1 235 ? 6.627 -3.779 -31.649 1.00 89.25 235 GLY A O 1
ATOM 1773 N N . GLU A 1 236 ? 8.061 -2.884 -30.186 1.00 89.38 236 GLU A N 1
ATOM 1774 C CA . GLU A 1 236 ? 7.709 -3.807 -29.105 1.00 89.38 236 GLU A CA 1
ATOM 1775 C C . GLU A 1 236 ? 6.316 -3.475 -28.558 1.00 89.38 236 GLU A C 1
ATOM 1777 O O . GLU A 1 236 ? 5.977 -2.303 -28.385 1.00 89.38 236 GLU A O 1
ATOM 1782 N N . THR A 1 237 ? 5.499 -4.501 -28.309 1.00 89.62 237 THR A N 1
ATOM 1783 C CA . THR A 1 237 ? 4.213 -4.328 -27.623 1.00 89.62 237 THR A CA 1
ATOM 1784 C C . THR A 1 237 ? 4.432 -4.446 -26.129 1.00 89.62 237 THR A C 1
ATOM 1786 O O . THR A 1 237 ? 5.109 -5.363 -25.661 1.00 89.62 237 THR A O 1
ATOM 1789 N N . VAL A 1 238 ? 3.877 -3.492 -25.394 1.00 90.81 238 VAL A N 1
ATOM 1790 C CA . VAL A 1 238 ? 4.010 -3.398 -23.947 1.00 90.81 238 VAL A CA 1
ATOM 1791 C C . VAL A 1 238 ? 2.665 -3.081 -23.315 1.00 90.81 238 VAL A C 1
ATOM 1793 O O . VAL A 1 238 ? 1.842 -2.362 -23.891 1.00 90.81 238 VAL A O 1
ATOM 1796 N N . ASP A 1 239 ? 2.493 -3.576 -22.100 1.00 90.81 239 ASP A N 1
ATOM 1797 C CA . ASP A 1 239 ? 1.445 -3.124 -21.203 1.00 90.81 239 ASP A CA 1
ATOM 1798 C C . ASP A 1 239 ? 1.999 -1.995 -20.342 1.00 90.81 239 ASP A C 1
ATOM 1800 O O . ASP A 1 239 ? 3.118 -2.084 -19.833 1.00 90.81 239 ASP A O 1
ATOM 1804 N N . VAL A 1 240 ? 1.218 -0.934 -20.181 1.00 92.00 240 VAL A N 1
ATOM 1805 C CA . VAL A 1 240 ? 1.563 0.246 -19.393 1.00 92.00 240 VAL A CA 1
ATOM 1806 C C . VAL A 1 240 ? 0.434 0.527 -18.420 1.00 92.00 240 VAL A C 1
ATOM 1808 O O . VAL A 1 240 ? -0.680 0.835 -18.842 1.00 92.00 240 VAL A O 1
ATOM 1811 N N . SER A 1 241 ? 0.726 0.492 -17.126 1.00 90.25 241 SER A N 1
ATOM 1812 C CA . SER A 1 241 ? -0.183 0.990 -16.096 1.00 90.25 241 SER A CA 1
ATOM 1813 C C . SER A 1 241 ? 0.409 2.223 -15.423 1.00 90.25 241 SER A C 1
ATOM 1815 O O . SER A 1 241 ? 1.625 2.361 -15.280 1.00 90.25 241 SER A O 1
ATOM 1817 N N . GLY A 1 242 ? -0.440 3.174 -15.046 1.00 89.44 242 GLY A N 1
ATOM 1818 C CA . GLY A 1 242 ? 0.016 4.370 -14.347 1.00 89.44 242 GLY A CA 1
ATOM 1819 C C . GLY A 1 242 ? -1.020 5.479 -14.302 1.00 89.44 242 GLY A C 1
ATOM 1820 O O . GLY A 1 242 ? -2.125 5.362 -14.837 1.00 89.44 242 GLY A O 1
ATOM 1821 N N . SER A 1 243 ? -0.649 6.578 -13.649 1.00 92.12 243 SER A N 1
ATOM 1822 C CA . SER A 1 243 ? -1.526 7.740 -13.503 1.00 92.12 243 SER A CA 1
ATOM 1823 C C . SER A 1 243 ? -1.270 8.755 -14.609 1.00 92.12 243 SER A C 1
ATOM 1825 O O . SER A 1 243 ? -0.124 9.132 -14.867 1.00 92.12 243 SER A O 1
ATOM 1827 N N . ALA A 1 244 ? -2.334 9.221 -15.252 1.00 91.12 244 ALA A N 1
ATOM 1828 C CA . ALA A 1 244 ? -2.259 10.333 -16.176 1.00 91.12 244 ALA A CA 1
ATOM 1829 C C . ALA A 1 244 ? -1.914 11.625 -15.430 1.00 91.12 244 ALA A C 1
ATOM 1831 O O . ALA A 1 244 ? -2.336 11.870 -14.300 1.00 91.12 244 ALA A O 1
ATOM 1832 N N . SER A 1 245 ? -1.112 12.452 -16.082 1.00 89.31 245 SER A N 1
ATOM 1833 C CA . SER A 1 245 ? -0.741 13.782 -15.623 1.00 89.31 245 SER A CA 1
ATOM 1834 C C . SER A 1 245 ? -0.560 14.698 -16.825 1.00 89.31 245 SER A C 1
ATOM 1836 O O . SER A 1 245 ? -0.448 14.244 -17.967 1.00 89.31 245 SER A O 1
ATOM 1838 N N . THR A 1 246 ? -0.501 16.003 -16.568 1.00 87.25 246 THR A N 1
ATOM 1839 C CA . THR A 1 246 ? -0.220 17.003 -17.598 1.00 87.25 246 THR A CA 1
ATOM 1840 C C . THR A 1 246 ? 1.082 17.734 -17.291 1.00 87.25 246 THR A C 1
ATOM 1842 O O . THR A 1 246 ? 1.251 18.277 -16.200 1.00 87.25 246 THR A O 1
ATOM 1845 N N . TYR A 1 247 ? 1.993 17.802 -18.263 1.00 84.69 247 TYR A N 1
ATOM 1846 C CA . TYR A 1 247 ? 3.246 18.550 -18.144 1.00 84.69 247 TYR A CA 1
ATOM 1847 C C . TYR A 1 247 ? 3.518 19.377 -19.402 1.00 84.69 247 TYR A C 1
ATOM 1849 O O . TYR A 1 247 ? 3.498 18.857 -20.513 1.00 84.69 247 TYR A O 1
ATOM 1857 N N . ASN A 1 248 ? 3.763 20.685 -19.245 1.00 78.56 248 ASN A N 1
ATOM 1858 C CA . ASN A 1 248 ? 3.898 21.632 -20.368 1.00 78.56 248 ASN A CA 1
ATOM 1859 C C . ASN A 1 248 ? 2.754 21.507 -21.397 1.00 78.56 248 ASN A C 1
ATOM 1861 O O . ASN A 1 248 ? 2.956 21.556 -22.612 1.00 78.56 248 ASN A O 1
ATOM 1865 N N . GLY A 1 249 ? 1.541 21.294 -20.881 1.00 77.00 249 GLY A N 1
ATOM 1866 C CA . GLY A 1 249 ? 0.339 21.041 -21.666 1.00 77.00 249 GLY A CA 1
ATOM 1867 C C . GLY A 1 249 ? 0.185 19.598 -22.148 1.00 77.00 249 GLY A C 1
ATOM 1868 O O . GLY A 1 249 ? -0.933 19.184 -22.373 1.00 77.00 249 GLY A O 1
ATOM 1869 N N . MET A 1 250 ? 1.242 18.794 -22.249 1.00 85.31 250 MET A N 1
ATOM 1870 C CA . MET A 1 250 ? 1.169 17.429 -22.775 1.00 85.31 250 MET A CA 1
ATOM 1871 C C . MET A 1 250 ? 0.533 16.454 -21.780 1.00 85.31 250 MET A C 1
ATOM 1873 O O . MET A 1 250 ? 0.955 16.412 -20.623 1.00 85.31 250 MET A O 1
ATOM 1877 N N . TRP A 1 251 ? -0.419 15.636 -22.236 1.00 89.44 251 TRP A N 1
ATOM 1878 C CA . TRP A 1 251 ? -0.902 14.491 -21.458 1.00 89.44 251 TRP A CA 1
ATOM 1879 C C . TRP A 1 251 ? 0.125 13.363 -21.488 1.00 89.44 251 TRP A C 1
ATOM 1881 O O . TRP A 1 251 ? 0.699 13.053 -22.535 1.00 89.44 251 TRP A O 1
ATOM 1891 N N . GLN A 1 252 ? 0.358 12.750 -20.333 1.00 92.56 252 GLN A N 1
ATOM 1892 C CA . GLN A 1 252 ? 1.335 11.679 -20.178 1.00 92.56 252 GLN A CA 1
ATOM 1893 C C . GLN A 1 252 ? 0.913 10.693 -19.088 1.00 92.56 252 GLN A C 1
ATOM 1895 O O . GLN A 1 252 ? 0.279 11.090 -18.113 1.00 92.56 252 GLN A O 1
ATOM 1900 N N . ILE A 1 253 ? 1.341 9.438 -19.198 1.00 94.31 253 ILE A N 1
ATOM 1901 C CA . ILE A 1 253 ? 1.306 8.474 -18.094 1.00 94.31 253 ILE A CA 1
ATOM 1902 C C . ILE A 1 253 ? 2.589 8.639 -17.276 1.00 94.31 253 ILE A C 1
ATOM 1904 O O . ILE A 1 253 ? 3.692 8.454 -17.793 1.00 94.31 253 ILE A O 1
ATOM 1908 N N . GLY A 1 254 ? 2.449 9.046 -16.016 1.00 89.56 254 GLY A N 1
ATOM 1909 C CA . GLY A 1 254 ? 3.547 9.257 -15.077 1.00 89.56 254 GLY A CA 1
ATOM 1910 C C . GLY A 1 254 ? 3.750 8.069 -14.138 1.00 89.56 254 GLY A C 1
ATOM 1911 O O . GLY A 1 254 ? 2.799 7.362 -13.811 1.00 89.56 254 GLY A O 1
ATOM 1912 N N . SER A 1 255 ? 5.000 7.885 -13.695 1.00 80.50 255 SER A N 1
ATOM 1913 C CA . SER A 1 255 ? 5.433 6.758 -12.849 1.00 80.50 255 SER A CA 1
ATOM 1914 C C . SER A 1 255 ? 4.901 5.397 -13.339 1.00 80.50 255 SER A C 1
ATOM 1916 O O . SER A 1 255 ? 4.263 4.687 -12.566 1.00 80.50 255 SER A O 1
ATOM 1918 N N . PRO A 1 256 ? 5.100 5.061 -14.628 1.00 86.81 256 PRO A N 1
ATOM 1919 C CA . PRO A 1 256 ? 4.486 3.892 -15.234 1.00 86.81 256 PRO A CA 1
ATOM 1920 C C . PRO A 1 256 ? 5.133 2.589 -14.752 1.00 86.81 256 PRO A C 1
ATOM 1922 O O . PRO A 1 256 ? 6.359 2.506 -14.636 1.00 86.81 256 PRO A O 1
ATOM 1925 N N . GLU A 1 257 ? 4.323 1.549 -14.584 1.00 84.31 257 GLU A N 1
ATOM 1926 C CA . GLU A 1 257 ? 4.785 0.162 -14.639 1.00 84.31 257 GLU A CA 1
ATOM 1927 C C . GLU A 1 257 ? 4.655 -0.316 -16.090 1.00 84.31 257 GLU A C 1
ATOM 1929 O O . GLU A 1 257 ? 3.630 -0.086 -16.736 1.00 84.31 257 GLU A O 1
ATOM 1934 N N . VAL A 1 258 ? 5.710 -0.935 -16.629 1.00 85.12 258 VAL A N 1
ATOM 1935 C CA . VAL A 1 258 ? 5.749 -1.366 -18.032 1.00 85.12 258 VAL A CA 1
ATOM 1936 C C . VAL A 1 258 ? 6.154 -2.830 -18.116 1.00 85.12 258 VAL A C 1
ATOM 1938 O O . VAL A 1 258 ? 7.232 -3.200 -17.645 1.00 85.12 258 VAL A O 1
ATOM 1941 N N . LYS A 1 259 ? 5.316 -3.655 -18.746 1.00 84.56 259 LYS A N 1
ATOM 1942 C CA . LYS A 1 259 ? 5.562 -5.090 -18.961 1.00 84.56 259 LYS A CA 1
ATOM 1943 C C . LYS A 1 259 ? 5.677 -5.376 -20.452 1.00 84.56 259 LYS A C 1
ATOM 1945 O O . LYS A 1 259 ? 4.881 -4.880 -21.241 1.00 84.56 259 LYS A O 1
ATOM 1950 N N . ALA A 1 260 ? 6.677 -6.166 -20.841 1.00 77.94 260 ALA A N 1
ATOM 1951 C CA . ALA A 1 260 ? 6.787 -6.625 -22.226 1.00 77.94 260 ALA A CA 1
ATOM 1952 C C . ALA A 1 260 ? 5.711 -7.669 -22.521 1.00 77.94 260 ALA A C 1
ATOM 1954 O O . ALA A 1 260 ? 5.471 -8.545 -21.692 1.00 77.94 260 ALA A O 1
ATOM 1955 N N . GLN A 1 261 ? 5.138 -7.600 -23.717 1.00 72.56 261 GLN A N 1
ATOM 1956 C CA . GLN A 1 261 ? 4.244 -8.615 -24.261 1.00 72.56 261 GLN A CA 1
ATOM 1957 C C . GLN A 1 261 ? 4.919 -9.381 -25.403 1.00 72.56 261 GLN A C 1
ATOM 1959 O O . GLN A 1 261 ? 6.012 -9.028 -25.862 1.00 72.56 261 GLN A O 1
ATOM 1964 N N . ALA A 1 262 ? 4.276 -10.460 -25.858 1.00 59.19 262 ALA A N 1
ATOM 1965 C CA . ALA A 1 262 ? 4.744 -11.213 -27.017 1.00 59.19 262 ALA A CA 1
ATOM 1966 C C . ALA A 1 262 ? 4.939 -10.289 -28.236 1.00 59.19 262 ALA A C 1
ATOM 1968 O O . ALA A 1 262 ? 4.192 -9.336 -28.463 1.00 59.19 262 ALA A O 1
ATOM 1969 N N . LYS A 1 263 ? 5.988 -10.569 -29.015 1.00 57.31 263 LYS A N 1
ATOM 1970 C CA . LYS A 1 263 ? 6.424 -9.741 -30.144 1.00 57.31 263 LYS A CA 1
ATOM 1971 C C . LYS A 1 263 ? 5.288 -9.561 -31.164 1.00 57.31 263 LYS A C 1
ATOM 1973 O O . LYS A 1 263 ? 4.812 -10.547 -31.721 1.00 57.31 263 LYS A O 1
ATOM 1978 N N . ALA A 1 264 ? 4.894 -8.315 -31.427 1.00 52.56 264 ALA A N 1
ATOM 1979 C CA . ALA A 1 264 ? 3.918 -7.980 -32.461 1.00 52.56 264 ALA A CA 1
ATOM 1980 C C . ALA A 1 264 ? 4.545 -7.895 -33.865 1.00 52.56 264 ALA A C 1
ATOM 1982 O O . ALA A 1 264 ? 5.760 -8.016 -34.041 1.00 52.56 264 ALA A O 1
ATOM 1983 N N . ASP A 1 265 ? 3.664 -7.707 -34.849 1.00 57.19 265 ASP A N 1
ATOM 1984 C CA . ASP A 1 265 ? 3.922 -7.581 -36.282 1.00 57.19 265 ASP A CA 1
ATOM 1985 C C . ASP A 1 265 ? 5.030 -6.581 -36.664 1.00 57.19 265 ASP A C 1
ATOM 1987 O O . ASP A 1 265 ? 5.485 -5.752 -35.877 1.00 57.19 265 ASP A O 1
ATOM 1991 N N . LYS A 1 266 ? 5.443 -6.639 -37.937 1.00 77.81 266 LYS A N 1
ATOM 1992 C CA . LYS A 1 266 ? 6.364 -5.672 -38.556 1.00 77.81 266 LYS A CA 1
ATOM 1993 C C . LYS A 1 266 ? 5.958 -4.231 -38.231 1.00 77.81 266 LYS A C 1
ATOM 1995 O O . LYS A 1 266 ? 4.800 -3.857 -38.400 1.00 77.81 266 LYS A O 1
ATOM 2000 N N . PHE A 1 267 ? 6.932 -3.409 -37.853 1.00 88.12 267 PHE A N 1
ATOM 2001 C CA . PHE A 1 26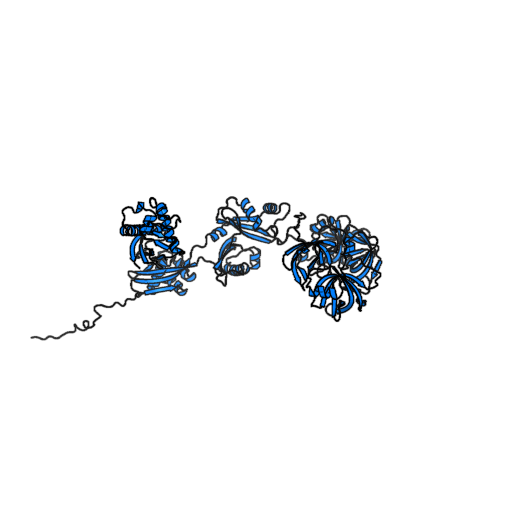7 ? 6.704 -2.014 -37.493 1.00 88.12 267 PHE A CA 1
ATOM 2002 C C . PHE A 1 267 ? 7.004 -1.074 -38.665 1.00 88.12 267 PHE A C 1
ATOM 2004 O O . PHE A 1 267 ? 8.038 -1.184 -39.337 1.00 88.12 267 PHE A O 1
ATOM 2011 N N . ALA A 1 268 ? 6.119 -0.099 -38.859 1.00 87.81 268 ALA A N 1
ATOM 2012 C CA . ALA A 1 268 ? 6.320 1.035 -39.746 1.00 87.81 268 ALA A CA 1
ATOM 2013 C C . ALA A 1 268 ? 5.765 2.307 -39.098 1.00 87.81 268 ALA A C 1
ATOM 2015 O O . ALA A 1 268 ? 4.696 2.293 -38.489 1.00 87.81 268 ALA A O 1
ATOM 2016 N N . TYR A 1 269 ? 6.476 3.419 -39.269 1.00 88.94 269 TYR A N 1
ATOM 2017 C CA . TYR A 1 269 ? 5.967 4.722 -38.858 1.00 88.94 269 TYR A CA 1
ATOM 2018 C C . TYR A 1 269 ? 4.747 5.127 -39.700 1.00 88.94 269 TYR A C 1
ATOM 2020 O O . TYR A 1 269 ? 4.705 4.825 -40.898 1.00 88.94 269 TYR A O 1
ATOM 2028 N N . PRO A 1 270 ? 3.772 5.847 -39.116 1.00 89.50 270 PRO A N 1
ATOM 2029 C CA . PRO A 1 270 ? 2.701 6.447 -39.899 1.00 89.50 270 PRO A CA 1
ATOM 2030 C C . PRO A 1 270 ? 3.258 7.515 -40.852 1.00 89.50 270 PRO A C 1
ATOM 2032 O O . PRO A 1 270 ? 4.368 8.016 -40.680 1.00 89.50 270 PRO A O 1
ATOM 2035 N N . ALA A 1 271 ? 2.482 7.900 -41.865 1.00 90.94 271 ALA A N 1
ATOM 2036 C CA . ALA A 1 271 ? 2.872 9.001 -42.742 1.00 90.94 271 ALA A CA 1
ATOM 2037 C C . ALA A 1 271 ? 2.929 10.319 -41.948 1.00 90.94 271 ALA A C 1
ATOM 2039 O O . ALA A 1 271 ? 1.944 10.726 -41.330 1.00 90.94 271 ALA A O 1
ATOM 2040 N N . ALA A 1 272 ? 4.084 10.986 -41.964 1.00 93.19 272 ALA A N 1
ATOM 2041 C CA . ALA A 1 272 ? 4.279 12.238 -41.245 1.00 93.19 272 ALA A CA 1
ATOM 2042 C C . ALA A 1 272 ? 3.477 13.383 -41.873 1.00 93.19 272 ALA A C 1
ATOM 2044 O O . ALA A 1 272 ? 3.482 13.579 -43.091 1.00 93.19 272 ALA A O 1
ATOM 2045 N N . THR A 1 273 ? 2.822 14.183 -41.033 1.00 95.12 273 THR A N 1
ATOM 2046 C CA . THR A 1 273 ? 2.141 15.399 -41.491 1.00 95.12 273 THR A CA 1
ATOM 2047 C C . THR A 1 273 ? 3.125 16.566 -41.534 1.00 95.12 273 THR A C 1
ATOM 2049 O O . THR A 1 273 ? 3.664 16.957 -40.503 1.00 95.12 273 THR A O 1
ATOM 2052 N N . ALA A 1 274 ? 3.330 17.169 -42.708 1.00 96.19 274 ALA A N 1
ATOM 2053 C CA . ALA A 1 274 ? 4.232 18.312 -42.849 1.00 96.19 274 ALA A CA 1
ATOM 2054 C C . ALA A 1 274 ? 3.688 19.565 -42.140 1.00 96.19 274 ALA A C 1
ATOM 2056 O O . ALA A 1 274 ? 2.567 20.025 -42.421 1.00 96.19 274 ALA A O 1
ATOM 2057 N N . PHE A 1 275 ? 4.497 20.120 -41.240 1.00 95.44 275 PHE A N 1
ATOM 2058 C CA . PHE A 1 275 ? 4.217 21.309 -40.442 1.00 95.44 275 PHE A CA 1
ATOM 2059 C C . PHE A 1 275 ? 5.143 22.454 -40.869 1.00 95.44 275 PHE A C 1
ATOM 2061 O O . PHE A 1 275 ? 6.361 22.384 -40.727 1.00 95.44 275 PHE A O 1
ATOM 2068 N N . ASP A 1 276 ? 4.538 23.524 -41.381 1.00 95.38 276 ASP A N 1
ATOM 2069 C CA . ASP A 1 276 ? 5.192 24.811 -41.607 1.00 95.38 276 ASP A CA 1
ATOM 2070 C C . ASP A 1 276 ? 5.019 25.729 -40.380 1.00 95.38 276 ASP A C 1
ATOM 2072 O O . ASP A 1 276 ? 4.392 25.360 -39.380 1.00 95.38 276 ASP A O 1
ATOM 2076 N N . GLY A 1 277 ? 5.560 26.949 -40.446 1.00 93.81 277 GLY A N 1
ATOM 2077 C CA . GLY A 1 277 ? 5.450 27.917 -39.355 1.00 93.81 277 GLY A CA 1
ATOM 2078 C C . GLY A 1 277 ? 4.005 28.257 -38.969 1.00 93.81 277 GLY A C 1
ATOM 2079 O O . GLY A 1 277 ? 3.713 28.433 -37.785 1.00 93.81 277 GLY A O 1
ATOM 2080 N N . ALA A 1 278 ? 3.078 28.290 -39.930 1.00 94.12 278 ALA A N 1
ATOM 2081 C CA . ALA A 1 278 ? 1.673 28.583 -39.655 1.00 94.12 278 ALA A CA 1
ATOM 2082 C C . ALA A 1 278 ? 0.995 27.425 -38.905 1.00 94.12 278 ALA A C 1
ATOM 2084 O O . ALA A 1 278 ? 0.310 27.654 -37.906 1.00 94.12 278 ALA A O 1
ATOM 2085 N N . LYS A 1 279 ? 1.230 26.175 -39.324 1.00 94.44 279 LYS A N 1
ATOM 2086 C CA . LYS A 1 279 ? 0.714 24.971 -38.647 1.00 94.44 279 LYS A CA 1
ATOM 2087 C C . LYS A 1 279 ? 1.309 24.780 -37.257 1.00 94.44 279 LYS A C 1
ATOM 2089 O O . LYS A 1 279 ? 0.579 24.425 -36.336 1.00 94.44 279 LYS A O 1
ATOM 2094 N N . LEU A 1 280 ? 2.599 25.065 -37.075 1.00 92.69 280 LEU A N 1
ATOM 2095 C CA . LEU A 1 280 ? 3.228 25.055 -35.751 1.00 92.69 280 LEU A CA 1
ATOM 2096 C C . LEU A 1 280 ? 2.597 26.101 -34.829 1.00 92.69 280 LEU A C 1
ATOM 2098 O O . LEU A 1 280 ? 2.295 25.797 -33.676 1.00 92.69 280 LEU A O 1
ATOM 2102 N N . LYS A 1 281 ? 2.335 27.314 -35.335 1.00 91.44 281 LYS A N 1
ATOM 2103 C CA . LYS A 1 281 ? 1.647 28.346 -34.549 1.00 91.44 281 LYS A CA 1
ATOM 2104 C C . LYS A 1 281 ? 0.232 27.920 -34.177 1.00 91.44 281 LYS A C 1
ATOM 2106 O O . LYS A 1 281 ? -0.155 28.065 -33.022 1.00 91.44 281 LYS A O 1
ATOM 2111 N N . ALA A 1 282 ? -0.505 27.352 -35.130 1.00 91.06 282 ALA A N 1
ATOM 2112 C CA . ALA A 1 282 ? -1.844 26.832 -34.890 1.00 91.06 282 ALA A CA 1
ATOM 2113 C C . ALA A 1 282 ? -1.838 25.713 -33.839 1.00 91.06 282 ALA A C 1
ATOM 2115 O O . ALA A 1 282 ? -2.694 25.713 -32.964 1.00 91.06 282 ALA A O 1
ATOM 2116 N N . TYR A 1 283 ? -0.857 24.806 -33.867 1.00 89.50 283 TYR A N 1
ATOM 2117 C CA . TYR A 1 283 ? -0.696 23.757 -32.854 1.00 89.50 283 TYR A CA 1
ATOM 2118 C C . TYR A 1 283 ? -0.477 24.334 -31.447 1.00 89.50 283 TYR A C 1
ATOM 2120 O O . TYR A 1 283 ? -1.128 23.901 -30.494 1.00 89.50 283 TYR A O 1
ATOM 2128 N N . ILE A 1 284 ? 0.396 25.343 -31.328 1.00 88.25 284 ILE A N 1
ATOM 2129 C CA . ILE A 1 284 ? 0.661 26.060 -30.071 1.00 88.25 284 ILE A CA 1
ATOM 2130 C C . ILE A 1 284 ? -0.616 26.738 -29.553 1.00 88.25 284 ILE A C 1
ATOM 2132 O O . ILE A 1 284 ? -0.975 26.571 -28.387 1.00 88.25 284 ILE A O 1
ATOM 2136 N N . ASP A 1 285 ? -1.313 27.480 -30.416 1.00 88.25 285 ASP A N 1
ATOM 2137 C CA . ASP A 1 285 ? -2.493 28.270 -30.041 1.00 88.25 285 ASP A CA 1
ATOM 2138 C C . ASP A 1 285 ? -3.705 27.402 -29.716 1.00 88.25 285 ASP A C 1
ATOM 2140 O O . ASP A 1 285 ? -4.439 27.690 -28.770 1.00 88.25 285 ASP A O 1
ATOM 2144 N N . ALA A 1 286 ? -3.884 26.312 -30.465 1.00 85.44 286 ALA A N 1
ATOM 2145 C CA . ALA A 1 286 ? -4.942 25.337 -30.243 1.00 85.44 286 ALA A CA 1
ATOM 2146 C C . ALA A 1 286 ? -4.775 24.582 -28.926 1.00 85.44 286 ALA A C 1
ATOM 2148 O O . ALA A 1 286 ? -5.704 23.880 -28.531 1.00 85.44 286 ALA A O 1
ATOM 2149 N N . LYS A 1 287 ? -3.612 24.702 -28.259 1.00 80.62 287 LYS A N 1
ATOM 2150 C CA . LYS A 1 287 ? -3.309 23.938 -27.047 1.00 80.62 287 LYS A CA 1
ATOM 2151 C C . LYS A 1 287 ? -3.530 22.444 -27.302 1.00 80.62 287 LYS A C 1
ATOM 2153 O O . LYS A 1 287 ? -4.126 21.741 -26.492 1.00 80.62 287 LYS A O 1
ATOM 2158 N N . ASN A 1 288 ? -3.109 21.974 -28.480 1.00 70.19 288 ASN A N 1
ATOM 2159 C CA . ASN A 1 288 ? -3.312 20.586 -28.859 1.00 70.19 288 ASN A CA 1
ATOM 2160 C C . ASN A 1 288 ? -2.306 19.719 -28.099 1.00 70.19 288 ASN A C 1
ATOM 2162 O O . ASN A 1 288 ? -1.103 19.759 -28.348 1.00 70.19 288 ASN A O 1
ATOM 2166 N N . TYR A 1 289 ? -2.821 18.987 -27.122 1.00 71.06 289 TYR A N 1
ATOM 2167 C CA . TYR A 1 289 ? -2.043 18.261 -26.124 1.00 71.06 289 TYR A CA 1
ATOM 2168 C C . TYR A 1 289 ? -1.911 16.767 -26.418 1.00 71.06 289 TYR A C 1
ATOM 2170 O O . TYR A 1 289 ? -1.368 16.025 -25.600 1.00 71.06 289 TYR A O 1
ATOM 2178 N N . LYS A 1 290 ? -2.400 16.325 -27.584 1.00 80.62 290 LYS A N 1
ATOM 2179 C CA . LYS A 1 290 ? -2.251 14.949 -28.059 1.00 80.62 290 LYS A CA 1
ATOM 2180 C C . LYS A 1 290 ? -1.033 14.833 -28.987 1.00 80.62 290 LYS A C 1
ATOM 2182 O O . LYS A 1 290 ? -0.849 15.704 -29.848 1.00 80.62 290 LYS A O 1
ATOM 2187 N N . PRO A 1 291 ? -0.221 13.767 -28.864 1.00 91.12 291 PRO A N 1
ATOM 2188 C CA . PRO A 1 291 ? 0.907 13.566 -29.759 1.00 91.12 291 PRO A CA 1
ATOM 2189 C C . PRO A 1 291 ? 0.441 13.450 -31.207 1.00 91.12 291 PRO A C 1
ATOM 2191 O O . PRO A 1 291 ? -0.473 12.695 -31.530 1.00 91.12 291 PRO A O 1
ATOM 2194 N N . THR A 1 292 ? 1.097 14.195 -32.089 1.00 90.56 292 THR A N 1
ATOM 2195 C CA . THR A 1 292 ? 0.865 14.160 -33.535 1.00 90.56 292 THR A CA 1
ATOM 2196 C C . THR A 1 292 ? 2.173 13.811 -34.228 1.00 90.56 292 THR A C 1
ATOM 2198 O O . THR A 1 292 ? 3.205 14.401 -33.908 1.00 90.56 292 THR A O 1
ATOM 2201 N N . PHE A 1 293 ? 2.143 12.868 -35.172 1.00 93.94 293 PHE A N 1
ATOM 2202 C CA . PHE A 1 293 ? 3.321 12.510 -35.960 1.00 93.94 293 PHE A CA 1
ATOM 2203 C C . PHE A 1 293 ? 3.519 13.504 -37.109 1.00 93.94 293 PHE A C 1
ATOM 2205 O O . PHE A 1 293 ? 2.717 13.565 -38.048 1.00 93.94 293 PHE A O 1
ATOM 2212 N N . ILE A 1 294 ? 4.569 14.316 -37.017 1.00 94.94 294 ILE A N 1
ATOM 2213 C CA . ILE A 1 294 ? 4.814 15.449 -37.911 1.00 94.94 294 ILE A CA 1
ATOM 2214 C C . ILE A 1 294 ? 6.201 15.385 -38.540 1.00 94.94 294 ILE A C 1
ATOM 2216 O O . ILE A 1 294 ? 7.108 14.756 -38.001 1.00 94.94 294 ILE A O 1
ATOM 2220 N N . SER A 1 295 ? 6.367 16.089 -39.658 1.00 95.62 295 SER A N 1
ATOM 2221 C CA . SER A 1 295 ? 7.672 16.450 -40.211 1.00 95.62 295 SER A CA 1
ATOM 2222 C C . SER A 1 295 ? 7.808 17.968 -40.268 1.00 95.62 295 SER A C 1
ATOM 2224 O O . SER A 1 295 ? 6.861 18.680 -40.613 1.00 95.62 295 SER A O 1
ATOM 2226 N N . VAL A 1 296 ? 8.979 18.476 -39.896 1.00 96.12 296 VAL A N 1
ATOM 2227 C CA . VAL A 1 296 ? 9.276 19.911 -39.845 1.00 96.12 296 VAL A CA 1
ATOM 2228 C C . VAL A 1 296 ? 10.602 20.173 -40.533 1.00 96.12 296 VAL A C 1
ATOM 2230 O O . VAL A 1 296 ? 11.615 19.587 -40.158 1.00 96.12 296 VAL A O 1
ATOM 2233 N N . THR A 1 297 ? 10.597 21.104 -41.484 1.00 95.75 297 THR A N 1
ATOM 2234 C CA . THR A 1 297 ? 11.793 21.549 -42.202 1.00 95.75 297 THR A CA 1
ATOM 2235 C C . THR A 1 297 ? 12.139 22.983 -41.816 1.00 95.75 297 THR A C 1
ATOM 2237 O O . THR A 1 297 ? 11.273 23.859 -41.799 1.00 95.75 297 THR A O 1
ATOM 2240 N N . GLY A 1 298 ? 13.412 23.245 -41.526 1.00 95.88 298 GLY A N 1
ATOM 2241 C CA . GLY A 1 298 ? 13.891 24.578 -41.163 1.00 95.88 298 GLY A CA 1
ATOM 2242 C C . GLY A 1 298 ? 15.408 24.645 -41.042 1.00 95.88 298 GLY A C 1
ATOM 2243 O O . GLY A 1 298 ? 16.118 23.740 -41.480 1.00 95.88 298 GLY A O 1
ATOM 2244 N N . LYS A 1 299 ? 15.919 25.736 -40.471 1.00 96.38 299 LYS A N 1
ATOM 2245 C CA . LYS A 1 299 ? 17.361 25.947 -40.283 1.00 96.38 299 LYS A CA 1
ATOM 2246 C C . LYS A 1 299 ? 17.819 25.388 -38.943 1.00 96.38 299 LYS A C 1
ATOM 2248 O O . LYS A 1 299 ? 17.245 25.738 -37.917 1.00 96.38 299 LYS A O 1
ATOM 2253 N N . LEU A 1 300 ? 18.847 24.538 -38.933 1.00 95.44 300 LEU A N 1
ATOM 2254 C CA . LEU A 1 300 ? 19.380 24.004 -37.681 1.00 95.44 300 LEU A CA 1
ATOM 2255 C C . LEU A 1 300 ? 20.134 25.091 -36.914 1.00 95.44 300 LEU A C 1
ATOM 2257 O O . LEU A 1 300 ? 21.111 25.659 -37.398 1.00 95.44 300 LEU A O 1
ATOM 2261 N N . LYS A 1 301 ? 19.725 25.318 -35.677 1.00 94.06 301 LYS A N 1
ATOM 2262 C CA . LYS A 1 301 ? 20.431 26.110 -34.686 1.00 94.06 301 LYS A CA 1
ATOM 2263 C C . LYS A 1 301 ? 21.080 25.178 -33.676 1.00 94.06 301 LYS A C 1
ATOM 2265 O O . LYS A 1 301 ? 20.416 24.333 -33.082 1.00 94.06 301 LYS A O 1
ATOM 2270 N N . VAL A 1 302 ? 22.373 25.382 -33.463 1.00 92.00 302 VAL A N 1
ATOM 2271 C CA . VAL A 1 302 ? 23.185 24.630 -32.505 1.00 92.00 302 VAL A CA 1
ATOM 2272 C C . VAL A 1 302 ? 23.637 25.604 -31.424 1.00 92.00 302 VAL A C 1
ATOM 2274 O O . VAL A 1 302 ? 24.273 26.613 -31.726 1.00 92.00 302 VAL A O 1
ATOM 2277 N N . THR A 1 303 ? 23.273 25.335 -30.172 1.00 90.06 303 THR A N 1
ATOM 2278 C CA . THR A 1 303 ? 23.613 26.189 -29.027 1.00 90.06 303 THR A CA 1
ATOM 2279 C C . THR A 1 303 ? 24.433 25.388 -28.017 1.00 90.06 303 THR A C 1
ATOM 2281 O O . THR A 1 303 ? 23.898 24.448 -27.436 1.00 90.06 303 THR A O 1
ATOM 2284 N N . PRO A 1 304 ? 25.704 25.738 -27.757 1.00 85.19 304 PRO A N 1
ATOM 2285 C CA . PRO A 1 304 ? 26.490 25.068 -26.726 1.00 85.19 304 PRO A CA 1
ATOM 2286 C C . PRO A 1 304 ? 25.854 25.226 -25.340 1.00 85.19 304 PRO A C 1
ATOM 2288 O O . PRO A 1 304 ? 25.548 26.338 -24.903 1.00 85.19 304 PRO A O 1
ATOM 2291 N N . ASN A 1 305 ? 25.688 24.119 -24.624 1.00 80.69 305 ASN A N 1
ATOM 2292 C CA . ASN A 1 305 ? 25.102 24.063 -23.294 1.00 80.69 305 ASN A CA 1
ATOM 2293 C C . ASN A 1 305 ? 26.201 23.832 -22.251 1.00 80.69 305 ASN A C 1
ATOM 2295 O O . ASN A 1 305 ? 26.691 22.722 -22.040 1.00 80.69 305 ASN A O 1
ATOM 2299 N N . SER A 1 306 ? 26.573 24.906 -21.557 1.00 76.25 306 SER A N 1
ATOM 2300 C CA . SER A 1 306 ? 27.646 24.890 -20.558 1.00 76.25 306 SER A CA 1
ATOM 2301 C C . SER A 1 306 ? 27.339 24.050 -19.314 1.00 76.25 306 SER A C 1
ATOM 2303 O O . SER A 1 306 ? 28.262 23.728 -18.572 1.00 76.25 306 SER A O 1
ATOM 2305 N N . LYS A 1 307 ? 26.071 23.685 -19.071 1.00 75.69 307 LYS A N 1
ATOM 2306 C CA . LYS A 1 307 ? 25.682 22.844 -17.926 1.00 75.69 307 LYS A CA 1
ATOM 2307 C C . LYS A 1 307 ? 25.856 21.360 -18.209 1.00 75.69 307 LYS A C 1
ATOM 2309 O O . LYS A 1 307 ? 26.151 20.603 -17.292 1.00 75.69 307 LYS A O 1
ATOM 2314 N N . THR A 1 308 ? 25.626 20.947 -19.451 1.00 69.19 308 THR A N 1
ATOM 2315 C CA . THR A 1 308 ? 25.658 19.535 -19.848 1.00 69.19 308 THR A CA 1
ATOM 2316 C C . THR A 1 308 ? 26.935 19.170 -20.600 1.00 69.19 308 THR A C 1
ATOM 2318 O O . THR A 1 308 ? 27.267 17.992 -20.669 1.00 69.19 308 THR A O 1
ATOM 2321 N N . GLY A 1 309 ? 27.657 20.157 -21.146 1.00 67.81 309 GLY A N 1
ATOM 2322 C CA . GLY A 1 309 ? 28.805 19.935 -22.028 1.00 67.81 309 GLY A CA 1
ATOM 2323 C C . GLY A 1 309 ? 28.415 19.536 -23.458 1.00 67.81 309 GLY A C 1
ATOM 2324 O O . GLY A 1 309 ? 29.295 19.207 -24.247 1.00 67.81 309 GLY A O 1
ATOM 2325 N N . TYR A 1 310 ? 27.119 19.573 -23.794 1.00 73.25 310 TYR A N 1
ATOM 2326 C CA . TYR A 1 310 ? 26.562 19.188 -25.098 1.00 73.25 310 TYR A CA 1
ATOM 2327 C C . TYR A 1 310 ? 25.978 20.375 -25.853 1.00 73.25 310 TYR A C 1
ATOM 2329 O O . TYR A 1 310 ? 25.897 21.476 -25.324 1.00 73.25 310 TYR A O 1
ATOM 2337 N N . ASN A 1 311 ? 25.555 20.147 -27.094 1.00 83.50 311 ASN A N 1
ATOM 2338 C CA . ASN A 1 311 ? 24.814 21.136 -27.863 1.00 83.50 311 ASN A CA 1
ATOM 2339 C C . ASN A 1 311 ? 23.304 20.916 -27.717 1.00 83.50 311 ASN A C 1
ATOM 2341 O O . ASN A 1 311 ? 22.823 19.791 -27.845 1.00 83.50 311 ASN A O 1
ATOM 2345 N N . ASP A 1 312 ? 22.567 22.000 -27.497 1.00 86.19 312 ASP A N 1
ATOM 2346 C CA . ASP A 1 312 ? 21.125 22.046 -27.693 1.00 86.19 312 ASP A CA 1
ATOM 2347 C C . ASP A 1 312 ? 20.846 22.289 -29.184 1.00 86.19 312 ASP A C 1
ATOM 2349 O O . ASP A 1 312 ? 21.458 23.162 -29.811 1.00 86.19 312 ASP A O 1
ATOM 2353 N N . PHE A 1 313 ? 19.909 21.528 -29.743 1.00 89.81 313 PHE A N 1
ATOM 2354 C CA . PHE A 1 313 ? 19.530 21.599 -31.150 1.00 89.81 313 PHE A CA 1
ATOM 2355 C C . PHE A 1 313 ? 18.099 22.117 -31.271 1.00 89.81 313 PHE A C 1
ATOM 2357 O O . PHE A 1 313 ? 17.179 21.544 -30.690 1.00 89.81 313 PHE A O 1
ATOM 2364 N N . ASP A 1 314 ? 17.908 23.183 -32.041 1.00 93.31 314 ASP A N 1
ATOM 2365 C CA . ASP A 1 314 ? 16.597 23.749 -32.357 1.00 93.31 314 ASP A CA 1
ATOM 2366 C C . ASP A 1 314 ? 16.492 23.948 -33.874 1.00 93.31 314 ASP A C 1
ATOM 2368 O O . ASP A 1 314 ? 17.456 24.332 -34.528 1.00 93.31 314 ASP A O 1
ATOM 2372 N N . ILE A 1 315 ? 15.325 23.708 -34.456 1.00 95.44 315 ILE A N 1
ATOM 2373 C CA . ILE A 1 315 ? 15.040 23.987 -35.864 1.00 95.44 315 ILE A CA 1
ATOM 2374 C C . ILE A 1 315 ? 14.278 25.305 -35.924 1.00 95.44 315 ILE A C 1
ATOM 2376 O O . ILE A 1 315 ? 13.178 25.421 -35.383 1.00 95.44 315 ILE A O 1
ATOM 2380 N N . GLU A 1 316 ? 14.867 26.304 -36.570 1.00 96.00 316 GLU A N 1
ATOM 2381 C CA . GLU A 1 316 ? 14.260 27.609 -36.798 1.00 96.00 316 GLU A CA 1
ATOM 2382 C C . GLU A 1 316 ? 13.327 27.540 -38.011 1.00 96.00 316 GLU A C 1
ATOM 2384 O O . GLU A 1 316 ? 13.764 27.339 -39.149 1.00 96.00 316 GLU A O 1
ATOM 2389 N N . VAL A 1 317 ? 12.029 27.716 -37.754 1.00 96.00 317 VAL A N 1
ATOM 2390 C CA . VAL A 1 317 ? 10.969 27.710 -38.767 1.00 96.00 317 VAL A CA 1
ATOM 2391 C C . VAL A 1 317 ? 10.340 29.097 -38.843 1.00 96.00 317 VAL A C 1
ATOM 2393 O O . VAL A 1 317 ? 9.846 29.629 -37.846 1.00 96.00 317 VAL A O 1
ATOM 2396 N N . ALA A 1 318 ? 10.353 29.694 -40.033 1.00 94.06 318 ALA A N 1
ATOM 2397 C CA . ALA A 1 318 ? 9.794 31.022 -40.255 1.00 94.06 318 ALA A CA 1
ATOM 2398 C C . ALA A 1 318 ? 8.255 30.999 -40.259 1.00 94.06 318 ALA A C 1
ATOM 2400 O O . ALA A 1 318 ? 7.634 30.151 -40.900 1.00 94.06 318 ALA A O 1
ATOM 2401 N N . ASN A 1 319 ? 7.643 31.974 -39.587 1.00 92.25 319 ASN A N 1
ATOM 2402 C CA . ASN A 1 319 ? 6.208 32.246 -39.601 1.00 92.25 319 ASN A CA 1
ATOM 2403 C C . ASN A 1 319 ? 5.973 33.765 -39.701 1.00 92.25 319 ASN A C 1
ATOM 2405 O O . ASN A 1 319 ? 5.851 34.465 -38.692 1.00 92.25 319 ASN A O 1
ATOM 2409 N N . GLY A 1 320 ? 5.969 34.305 -40.923 1.00 89.19 320 GLY A N 1
ATOM 2410 C CA . GLY A 1 320 ? 5.957 35.755 -41.139 1.00 89.19 320 GLY A CA 1
ATOM 2411 C C . GLY A 1 320 ? 7.199 36.421 -40.530 1.00 89.19 320 GLY A C 1
ATOM 2412 O O . GLY A 1 320 ? 8.319 36.036 -40.847 1.00 89.19 320 GLY A O 1
ATOM 2413 N N . ASN A 1 321 ? 6.998 37.389 -39.628 1.00 86.25 321 ASN A N 1
ATOM 2414 C CA . ASN A 1 321 ? 8.081 38.081 -38.905 1.00 86.25 321 ASN A CA 1
ATOM 2415 C C . ASN A 1 321 ? 8.526 37.356 -37.617 1.00 86.25 321 ASN A C 1
ATOM 2417 O O . ASN A 1 321 ? 9.332 37.894 -36.859 1.00 86.25 321 ASN A O 1
ATOM 2421 N N . GLN A 1 322 ? 7.964 36.180 -37.322 1.00 88.75 322 GLN A N 1
ATOM 2422 C CA . GLN A 1 322 ? 8.282 35.386 -36.135 1.00 88.75 322 GLN A CA 1
ATOM 2423 C C . GLN A 1 322 ? 9.063 34.124 -36.516 1.00 88.75 322 GLN A C 1
ATOM 2425 O O . GLN A 1 322 ? 8.856 33.555 -37.586 1.00 88.75 322 GLN A O 1
ATOM 2430 N N . THR A 1 323 ? 9.905 33.653 -35.598 1.00 92.69 323 THR A N 1
ATOM 2431 C CA . THR A 1 323 ? 10.567 32.346 -35.688 1.00 92.69 323 THR A CA 1
ATOM 2432 C C . THR A 1 323 ? 9.986 31.429 -34.623 1.00 92.69 323 THR A C 1
ATOM 2434 O O . THR A 1 323 ? 9.961 31.785 -33.443 1.00 92.69 323 THR A O 1
ATOM 2437 N N . ILE A 1 324 ? 9.531 30.249 -35.034 1.00 93.88 324 ILE A N 1
ATOM 2438 C CA . ILE A 1 324 ? 9.138 29.170 -34.127 1.00 93.88 324 ILE A CA 1
ATOM 2439 C C . ILE A 1 324 ? 10.298 28.188 -34.048 1.00 93.88 324 ILE A C 1
ATOM 2441 O O . ILE A 1 324 ? 10.883 27.830 -35.069 1.00 93.88 324 ILE A O 1
ATOM 2445 N N . LEU A 1 325 ? 10.633 27.774 -32.830 1.00 94.44 325 LEU A N 1
ATOM 2446 C CA . LEU A 1 325 ? 11.669 26.779 -32.591 1.00 94.44 325 LEU A CA 1
ATOM 2447 C C . LEU A 1 325 ? 11.027 25.399 -32.480 1.00 94.44 325 LEU A C 1
ATOM 2449 O O . LEU A 1 325 ? 10.075 25.214 -31.722 1.00 94.44 325 LEU A O 1
ATOM 2453 N N . VAL A 1 326 ? 11.553 24.417 -33.199 1.00 93.75 326 VAL A N 1
ATOM 2454 C CA . VAL A 1 326 ? 11.186 23.013 -32.999 1.00 93.75 326 VAL A CA 1
ATOM 2455 C C . VAL A 1 326 ? 12.381 22.272 -32.443 1.00 93.75 326 VAL A C 1
ATOM 2457 O O . VAL A 1 326 ? 13.439 22.248 -33.061 1.00 93.75 326 VAL A O 1
ATOM 2460 N N . ARG A 1 327 ? 12.216 21.678 -31.266 1.00 90.88 327 ARG A N 1
ATOM 2461 C CA . ARG A 1 327 ? 13.286 20.983 -30.562 1.00 90.88 327 ARG A CA 1
ATOM 2462 C C . ARG A 1 327 ? 13.185 19.479 -30.801 1.00 90.88 327 ARG A C 1
ATOM 2464 O O . ARG A 1 327 ? 12.300 18.844 -30.216 1.00 90.88 327 ARG A O 1
ATOM 2471 N N . PRO A 1 328 ? 14.060 18.891 -31.636 1.00 88.62 328 PRO A N 1
ATOM 2472 C CA . PRO A 1 328 ? 14.176 17.446 -31.739 1.00 88.62 328 PRO A CA 1
ATOM 2473 C C . PRO A 1 328 ? 14.794 16.886 -30.458 1.00 88.62 328 PRO A C 1
ATOM 2475 O O . PRO A 1 328 ? 15.955 17.130 -30.141 1.00 88.62 328 PRO A O 1
ATOM 2478 N N . THR A 1 329 ? 14.005 16.126 -29.710 1.00 80.06 329 THR A N 1
ATOM 2479 C CA . THR A 1 329 ? 14.469 15.358 -28.553 1.00 80.06 329 THR A CA 1
ATOM 2480 C C . THR A 1 329 ? 14.690 13.908 -28.969 1.00 80.06 329 THR A C 1
ATOM 2482 O O . THR A 1 329 ? 13.845 13.311 -29.632 1.00 80.06 329 THR A O 1
ATOM 2485 N N . TYR A 1 330 ? 15.836 13.356 -28.586 1.00 69.38 330 TYR A N 1
ATOM 2486 C CA . TYR A 1 330 ? 16.241 11.973 -28.834 1.00 69.38 330 TYR A CA 1
ATOM 2487 C C . TYR A 1 330 ? 16.580 11.300 -27.506 1.00 69.38 330 TYR A C 1
ATOM 2489 O O . TYR A 1 330 ? 16.876 11.978 -26.520 1.00 69.38 330 TYR A O 1
ATOM 2497 N N . THR A 1 331 ? 16.649 9.967 -27.485 1.00 62.19 331 THR A N 1
ATOM 2498 C CA . THR A 1 331 ? 17.324 9.254 -26.384 1.00 62.19 331 THR A CA 1
ATOM 2499 C C . THR A 1 331 ? 18.803 9.633 -26.327 1.00 62.19 331 THR A C 1
ATOM 2501 O O . THR A 1 331 ? 19.386 9.694 -25.247 1.00 62.19 331 THR A O 1
ATOM 2504 N N . ASN A 1 332 ? 19.400 9.947 -27.485 1.00 64.94 332 ASN A N 1
ATOM 2505 C CA . ASN A 1 332 ? 20.752 10.473 -27.587 1.00 64.94 332 ASN A CA 1
ATOM 2506 C C . ASN A 1 332 ? 20.832 11.655 -28.571 1.00 64.94 332 ASN A C 1
ATOM 2508 O O . ASN A 1 332 ? 20.947 11.471 -29.781 1.00 64.94 332 ASN A O 1
ATOM 2512 N N . ALA A 1 333 ? 20.770 12.885 -28.051 1.00 62.91 333 ALA A N 1
ATOM 2513 C CA . ALA A 1 333 ? 20.845 14.107 -28.861 1.00 62.91 333 ALA A CA 1
ATOM 2514 C C . ALA A 1 333 ? 22.172 14.244 -29.636 1.00 62.91 333 ALA A C 1
ATOM 2516 O O . ALA A 1 333 ? 22.213 14.920 -30.661 1.00 62.91 333 ALA A O 1
ATOM 2517 N N . SER A 1 334 ? 23.231 13.544 -29.211 1.00 68.75 334 SER A N 1
ATOM 2518 C CA . SER A 1 334 ? 24.521 13.488 -29.909 1.00 68.75 334 SER A CA 1
ATOM 2519 C C . SER A 1 334 ? 24.470 12.745 -31.251 1.00 68.75 334 SER A C 1
ATOM 2521 O O . SER A 1 334 ? 25.486 12.653 -31.926 1.00 68.75 334 SER A O 1
ATOM 2523 N N . LEU A 1 335 ? 23.323 12.204 -31.675 1.00 78.31 335 LEU A N 1
ATOM 2524 C CA . LEU A 1 335 ? 23.161 11.689 -33.041 1.00 78.31 335 LEU A CA 1
ATOM 2525 C C . LEU A 1 335 ? 23.031 12.811 -34.085 1.00 78.31 335 LEU A C 1
ATOM 2527 O O . LEU A 1 335 ? 23.257 12.571 -35.275 1.00 78.31 335 LEU A O 1
ATOM 2531 N N . ILE A 1 336 ? 22.708 14.036 -33.664 1.00 84.56 336 ILE A N 1
ATOM 2532 C CA . ILE A 1 336 ? 22.710 15.204 -34.547 1.00 84.56 336 ILE A CA 1
ATOM 2533 C C . ILE A 1 336 ? 24.137 15.744 -34.639 1.00 84.56 336 ILE A C 1
ATOM 2535 O O . ILE A 1 336 ? 24.782 16.020 -33.629 1.00 84.56 336 ILE A O 1
ATOM 2539 N N . ASP A 1 337 ? 24.626 15.898 -35.867 1.00 85.38 337 ASP A N 1
ATOM 2540 C CA . ASP A 1 337 ? 25.951 16.450 -36.123 1.00 85.38 337 ASP A CA 1
ATOM 2541 C C . ASP A 1 337 ? 25.944 17.982 -35.924 1.00 85.38 337 ASP A C 1
ATOM 2543 O O . ASP A 1 337 ? 25.190 18.682 -36.611 1.00 85.38 337 ASP A O 1
ATOM 2547 N N . PRO A 1 338 ? 26.745 18.533 -34.990 1.00 85.62 338 PRO A N 1
ATOM 2548 C CA . PRO A 1 338 ? 26.807 19.974 -34.760 1.00 85.62 338 PRO A CA 1
ATOM 2549 C C . PRO A 1 338 ? 27.378 20.769 -35.941 1.00 85.62 338 PRO A C 1
ATOM 2551 O O . PRO A 1 338 ? 27.099 21.965 -36.038 1.00 85.62 338 PRO A O 1
ATOM 2554 N N . GLU A 1 339 ? 28.115 20.142 -36.864 1.00 87.94 339 GLU A N 1
ATOM 2555 C CA . GLU A 1 339 ? 28.605 20.801 -38.085 1.00 87.94 339 GLU A CA 1
ATOM 2556 C C . GLU A 1 339 ? 27.471 21.143 -39.069 1.00 87.94 339 GLU A C 1
ATOM 2558 O O . GLU A 1 339 ? 27.653 21.934 -39.998 1.00 87.94 339 GLU A O 1
ATOM 2563 N N . LEU A 1 340 ? 26.259 20.625 -38.837 1.00 89.38 340 LEU A N 1
ATOM 2564 C CA . LEU A 1 340 ? 25.063 20.971 -39.609 1.00 89.38 340 LEU A CA 1
ATOM 2565 C C . LEU A 1 340 ? 24.456 22.332 -39.219 1.00 89.38 340 LEU A C 1
ATOM 2567 O O . LEU A 1 340 ? 23.406 22.703 -39.748 1.00 89.38 340 LEU A O 1
ATOM 2571 N N . ALA A 1 341 ? 25.074 23.091 -38.308 1.00 93.19 341 ALA A N 1
ATOM 2572 C CA . ALA A 1 341 ? 24.603 24.419 -37.920 1.00 93.19 341 ALA A CA 1
ATOM 2573 C C . ALA A 1 341 ? 24.364 25.331 -39.144 1.00 93.19 341 ALA A C 1
ATOM 2575 O O . ALA A 1 341 ? 25.216 25.487 -40.016 1.00 93.19 341 ALA A O 1
ATOM 2576 N N . GLY A 1 342 ? 23.181 25.942 -39.220 1.00 93.94 342 GLY A N 1
ATOM 2577 C CA . GLY A 1 342 ? 22.745 26.804 -40.324 1.00 93.94 342 GLY A CA 1
ATOM 2578 C C . GLY A 1 342 ? 22.310 26.064 -41.598 1.00 93.94 342 GLY A C 1
ATOM 2579 O O . GLY A 1 342 ? 21.806 26.695 -42.538 1.00 93.94 342 GLY A O 1
ATOM 2580 N N . GLN A 1 343 ? 22.453 24.740 -41.658 1.00 95.62 343 GLN A N 1
ATOM 2581 C CA . GLN A 1 343 ? 21.954 23.950 -42.780 1.00 95.62 343 GLN A CA 1
ATOM 2582 C C . GLN A 1 343 ? 20.437 23.767 -42.692 1.00 95.62 343 GLN A C 1
ATOM 2584 O O . GLN A 1 343 ? 19.827 23.906 -41.629 1.00 95.62 343 GLN A O 1
ATOM 2589 N N . THR A 1 344 ? 19.813 23.516 -43.843 1.00 96.12 344 THR A N 1
ATOM 2590 C CA . THR A 1 344 ? 18.392 23.164 -43.891 1.00 96.12 344 THR A CA 1
ATOM 2591 C C . THR A 1 344 ? 18.257 21.692 -43.524 1.00 96.12 344 THR A C 1
ATOM 2593 O O . THR A 1 344 ? 18.890 20.839 -44.141 1.00 96.12 344 THR A O 1
ATOM 2596 N N . VAL A 1 345 ? 17.448 21.402 -42.513 1.00 95.00 345 VAL A N 1
ATOM 2597 C CA . VAL A 1 345 ? 17.234 20.053 -41.985 1.00 95.00 345 VAL A CA 1
ATOM 2598 C C . VAL A 1 345 ? 15.745 19.770 -41.881 1.00 95.00 345 VAL A C 1
ATOM 2600 O O . VAL A 1 345 ? 14.942 20.691 -41.717 1.00 95.00 345 VAL A O 1
ATOM 2603 N N . THR A 1 346 ? 15.387 18.493 -41.950 1.00 93.44 346 THR A N 1
ATOM 2604 C CA . THR A 1 346 ? 14.042 17.994 -41.675 1.00 93.44 346 THR A CA 1
ATOM 2605 C C . THR A 1 346 ? 14.103 17.041 -40.494 1.00 93.44 346 THR A C 1
ATOM 2607 O O . THR A 1 346 ? 14.889 16.097 -40.508 1.00 93.44 346 THR A O 1
ATOM 2610 N N . ALA A 1 347 ? 13.271 17.284 -39.484 1.00 92.44 347 ALA A N 1
ATOM 2611 C CA . ALA A 1 347 ? 13.055 16.358 -38.382 1.00 92.44 347 ALA A CA 1
ATOM 2612 C C . ALA A 1 347 ? 11.639 15.791 -38.440 1.00 92.44 347 ALA A C 1
ATOM 2614 O O . ALA A 1 347 ? 10.675 16.533 -38.646 1.00 92.44 347 ALA A O 1
ATOM 2615 N N . THR A 1 348 ? 11.527 14.487 -38.221 1.00 92.44 348 THR A N 1
ATOM 2616 C CA . THR A 1 348 ? 10.261 13.752 -38.200 1.00 92.44 348 THR A CA 1
ATOM 2617 C C . THR A 1 348 ? 10.081 13.115 -36.830 1.00 92.44 348 THR A C 1
ATOM 2619 O O . THR A 1 348 ? 11.035 12.568 -36.279 1.00 92.44 348 THR A O 1
ATOM 2622 N N . GLY A 1 349 ? 8.885 13.195 -36.247 1.00 92.94 349 GLY A N 1
ATOM 2623 C CA . GLY A 1 349 ? 8.638 12.648 -34.915 1.00 92.94 349 GLY A CA 1
ATOM 2624 C C . GLY A 1 349 ? 7.265 12.976 -34.338 1.00 92.94 349 GLY A C 1
ATOM 2625 O O . GLY A 1 349 ? 6.452 13.654 -34.965 1.00 92.94 349 GLY A O 1
ATOM 2626 N N . TYR A 1 350 ? 7.010 12.506 -33.117 1.00 93.38 350 TYR A N 1
ATOM 2627 C CA . TYR A 1 350 ? 5.776 12.809 -32.383 1.00 93.38 350 TYR A CA 1
ATOM 2628 C C . TYR A 1 350 ? 5.917 14.096 -31.578 1.00 93.38 350 TYR A C 1
ATOM 2630 O O . TYR A 1 350 ? 6.900 14.263 -30.864 1.00 93.38 350 TYR A O 1
ATOM 2638 N N . THR A 1 351 ? 4.929 14.986 -31.613 1.00 91.56 351 THR A N 1
ATOM 2639 C CA . THR A 1 351 ? 4.902 16.140 -30.703 1.00 91.56 351 THR A CA 1
ATOM 2640 C C . THR A 1 351 ? 4.798 15.695 -29.238 1.00 91.56 351 THR A C 1
ATOM 2642 O O . THR A 1 351 ? 4.036 14.790 -28.906 1.00 91.56 351 THR A O 1
ATOM 2645 N N . ILE A 1 352 ? 5.564 16.334 -28.349 1.00 89.62 352 ILE A N 1
ATOM 2646 C CA . ILE A 1 352 ? 5.609 16.026 -26.905 1.00 89.62 352 ILE A CA 1
ATOM 2647 C C . ILE A 1 352 ? 5.545 17.293 -26.041 1.00 89.62 352 ILE A C 1
ATOM 2649 O O . ILE A 1 352 ? 6.290 17.483 -25.079 1.00 89.62 352 ILE A O 1
ATOM 2653 N N . GLY A 1 353 ? 4.633 18.187 -26.408 1.00 86.69 353 GLY A N 1
ATOM 2654 C CA . GLY A 1 353 ? 4.341 19.401 -25.655 1.00 86.69 353 GLY A CA 1
ATOM 2655 C C . GLY A 1 353 ? 4.989 20.662 -26.213 1.00 86.69 353 GLY A C 1
ATOM 2656 O O . GLY A 1 353 ? 5.748 20.657 -27.187 1.00 86.69 353 GLY A O 1
ATOM 2657 N N . VAL A 1 354 ? 4.632 21.774 -25.578 1.00 85.44 354 VAL A N 1
ATOM 2658 C CA . VAL A 1 354 ? 5.011 23.122 -25.996 1.00 85.44 354 VAL A CA 1
ATOM 2659 C C . VAL A 1 354 ? 5.726 23.797 -24.838 1.00 85.44 354 VAL A C 1
ATOM 2661 O O . VAL A 1 354 ? 5.226 23.834 -23.716 1.00 85.44 354 VAL A O 1
ATOM 2664 N N . TYR A 1 355 ? 6.904 24.348 -25.106 1.00 78.06 355 TYR A N 1
ATOM 2665 C CA . TYR A 1 355 ? 7.640 25.141 -24.134 1.00 78.06 355 TYR A CA 1
ATOM 2666 C C . TYR A 1 355 ? 7.456 26.629 -24.442 1.00 78.06 355 TYR A C 1
ATOM 2668 O O . TYR A 1 355 ? 7.788 27.103 -25.531 1.00 78.06 355 TYR A O 1
ATOM 2676 N N . LYS A 1 356 ? 6.933 27.382 -23.466 1.00 74.38 356 LYS A N 1
ATOM 2677 C CA . LYS A 1 356 ? 6.516 28.789 -23.642 1.00 74.38 356 LYS A CA 1
ATOM 2678 C C . LYS A 1 356 ? 5.512 28.923 -24.806 1.00 74.38 356 LYS A C 1
ATOM 2680 O O . LYS A 1 356 ? 4.709 28.028 -25.021 1.00 74.38 356 LYS A O 1
ATOM 2685 N N . THR A 1 357 ? 5.509 30.043 -25.530 1.00 71.75 357 THR A N 1
ATOM 2686 C CA . THR A 1 357 ? 4.602 30.309 -26.667 1.00 71.75 357 THR A CA 1
ATOM 2687 C C . THR A 1 357 ? 5.291 30.211 -28.033 1.00 71.75 357 THR A C 1
ATOM 2689 O O . THR A 1 357 ? 4.698 30.574 -29.047 1.00 71.75 357 THR A O 1
ATOM 2692 N N . THR A 1 358 ? 6.549 29.755 -28.078 1.00 80.81 358 THR A N 1
ATOM 2693 C CA . THR A 1 358 ? 7.407 29.837 -29.277 1.00 80.81 358 THR A CA 1
ATOM 2694 C C . THR A 1 358 ? 8.174 28.554 -29.593 1.00 80.81 358 THR A C 1
ATOM 2696 O O . THR A 1 358 ? 8.977 28.562 -30.527 1.00 80.81 358 THR A O 1
ATOM 2699 N N . SER A 1 359 ? 7.990 27.474 -28.824 1.00 87.25 359 SER A N 1
ATOM 2700 C CA . SER A 1 359 ? 8.791 26.256 -28.985 1.00 87.25 359 SER A CA 1
ATOM 2701 C C . SER A 1 359 ? 7.960 24.979 -28.897 1.00 87.25 359 SER A C 1
ATOM 2703 O O . SER A 1 359 ? 7.232 24.785 -27.927 1.00 87.25 359 SER A O 1
ATOM 2705 N N . VAL A 1 360 ? 8.101 24.091 -29.881 1.00 90.75 360 VAL A N 1
ATOM 2706 C CA . VAL A 1 360 ? 7.452 22.768 -29.908 1.00 90.75 360 VAL A CA 1
ATOM 2707 C C . VAL A 1 360 ? 8.511 21.693 -29.716 1.00 90.75 360 VAL A C 1
ATOM 2709 O O . VAL A 1 360 ? 9.519 21.693 -30.418 1.00 90.75 360 VAL A O 1
ATOM 2712 N N . ASN A 1 361 ? 8.288 20.766 -28.789 1.00 90.00 361 ASN A N 1
ATOM 2713 C CA . ASN A 1 361 ? 9.166 19.614 -28.616 1.00 90.00 361 ASN A CA 1
ATOM 2714 C C . ASN A 1 361 ? 8.649 18.448 -29.461 1.00 90.00 361 ASN A C 1
ATOM 2716 O O . ASN A 1 361 ? 7.445 18.178 -29.468 1.00 90.00 361 ASN A O 1
ATOM 2720 N N . ILE A 1 362 ? 9.554 17.733 -30.125 1.00 89.94 362 ILE A N 1
ATOM 2721 C CA . ILE A 1 362 ? 9.232 16.482 -30.818 1.00 89.94 362 ILE A CA 1
ATOM 2722 C C . ILE A 1 362 ? 10.111 15.348 -30.292 1.00 89.94 362 ILE A C 1
ATOM 2724 O O . ILE A 1 362 ? 11.314 15.523 -30.107 1.00 89.94 362 ILE A O 1
ATOM 2728 N N . MET A 1 363 ? 9.517 14.184 -30.049 1.00 91.62 363 MET A N 1
ATOM 2729 C CA . MET A 1 363 ? 10.222 12.918 -29.894 1.00 91.62 363 MET A CA 1
ATOM 2730 C C . MET A 1 363 ? 10.631 12.464 -31.291 1.00 91.62 363 MET A C 1
ATOM 2732 O O . MET A 1 363 ? 9.803 11.985 -32.068 1.00 91.62 363 MET A O 1
ATOM 2736 N N . CYS A 1 364 ? 11.883 12.738 -31.629 1.00 89.38 364 CYS A N 1
ATOM 2737 C CA . CYS A 1 364 ? 12.401 12.637 -32.979 1.00 89.38 364 CYS A CA 1
ATOM 2738 C C . CYS A 1 364 ? 12.675 11.173 -33.340 1.00 89.38 364 CYS A C 1
ATOM 2740 O O . CYS A 1 364 ? 13.313 10.447 -32.580 1.00 89.38 364 CYS A O 1
ATOM 2742 N N . THR A 1 365 ? 12.180 10.743 -34.495 1.00 88.25 365 THR A N 1
ATOM 2743 C CA . THR A 1 365 ? 12.349 9.384 -35.031 1.00 88.25 365 THR A CA 1
ATOM 2744 C C . THR A 1 365 ? 13.274 9.355 -36.239 1.00 88.25 365 THR A C 1
ATOM 2746 O O . THR A 1 365 ? 13.821 8.305 -36.556 1.00 88.25 365 THR A O 1
ATOM 2749 N N . ASP A 1 366 ? 13.428 10.491 -36.920 1.00 87.75 366 ASP A N 1
ATOM 2750 C CA . ASP A 1 366 ? 14.333 10.655 -38.054 1.00 87.75 366 ASP A CA 1
ATOM 2751 C C . ASP A 1 366 ? 14.784 12.118 -38.182 1.00 87.75 366 ASP A C 1
ATOM 2753 O O . ASP A 1 366 ? 14.028 13.048 -37.878 1.00 87.75 366 ASP A O 1
ATOM 2757 N N . PHE A 1 367 ? 16.017 12.326 -38.643 1.00 88.56 367 PHE A N 1
ATOM 2758 C CA . PHE A 1 367 ? 16.595 13.648 -38.871 1.00 88.56 367 PHE A CA 1
ATOM 2759 C C . PHE A 1 367 ? 17.535 13.615 -40.066 1.00 88.56 367 PHE A C 1
ATOM 2761 O O . PHE A 1 367 ? 18.569 12.946 -40.059 1.00 88.56 367 PHE A O 1
ATOM 2768 N N . THR A 1 368 ? 17.196 14.406 -41.076 1.00 89.25 368 THR A N 1
ATOM 2769 C CA . THR A 1 368 ? 17.888 14.421 -42.364 1.00 89.25 368 THR A CA 1
ATOM 2770 C C . THR A 1 368 ? 18.296 15.836 -42.732 1.00 89.25 368 THR A C 1
ATOM 2772 O O . THR A 1 368 ? 17.506 16.771 -42.590 1.00 89.25 368 THR A O 1
ATOM 2775 N N . VAL A 1 369 ? 19.504 16.000 -43.265 1.00 90.50 369 VAL A N 1
ATOM 2776 C CA . VAL A 1 369 ? 19.902 17.238 -43.943 1.00 90.50 369 VAL A CA 1
ATOM 2777 C C . VAL A 1 369 ? 19.316 17.267 -45.356 1.00 90.50 369 VAL A C 1
ATOM 2779 O O . VAL A 1 369 ? 19.182 16.225 -46.001 1.00 90.50 369 VAL A O 1
ATOM 2782 N N . ASP A 1 370 ? 18.934 18.449 -45.829 1.00 88.56 370 ASP A N 1
ATOM 2783 C CA . ASP A 1 370 ? 18.439 18.631 -47.192 1.00 88.56 370 ASP A CA 1
ATOM 2784 C C . ASP A 1 370 ? 19.475 18.145 -48.226 1.00 88.56 370 ASP A C 1
ATOM 2786 O O . ASP A 1 370 ? 20.666 18.436 -48.116 1.00 88.56 370 ASP A O 1
ATOM 2790 N N . GLY A 1 371 ? 19.028 17.363 -49.211 1.00 78.81 371 GLY A N 1
ATOM 2791 C CA . GLY A 1 371 ? 19.900 16.742 -50.216 1.00 78.81 371 GLY A CA 1
ATOM 2792 C C . GLY A 1 371 ? 20.695 15.506 -49.760 1.00 78.81 371 GLY A C 1
ATOM 2793 O O . GLY A 1 371 ? 21.537 15.031 -50.524 1.00 78.81 371 GLY A O 1
ATOM 2794 N N . ALA A 1 372 ? 20.449 14.958 -48.562 1.00 81.75 372 ALA A N 1
ATOM 2795 C CA . ALA A 1 372 ? 21.075 13.709 -48.120 1.00 81.75 372 ALA A CA 1
ATOM 2796 C C . ALA A 1 372 ? 20.773 12.538 -49.077 1.00 81.75 372 ALA A C 1
ATOM 2798 O O . ALA A 1 372 ? 19.626 12.300 -49.455 1.00 81.75 372 ALA A O 1
ATOM 2799 N N . THR A 1 373 ? 21.805 11.773 -49.443 1.00 73.31 373 THR A N 1
ATOM 2800 C CA . THR A 1 373 ? 21.679 10.579 -50.301 1.00 73.31 373 THR A CA 1
ATOM 2801 C C . THR A 1 373 ? 21.611 9.272 -49.514 1.00 73.31 373 THR A C 1
ATOM 2803 O O . THR A 1 373 ? 21.235 8.241 -50.066 1.00 73.31 373 THR A O 1
ATOM 2806 N N . GLU A 1 374 ? 21.997 9.299 -48.238 1.00 74.62 374 GLU A N 1
ATOM 2807 C CA . GLU A 1 374 ? 21.981 8.143 -47.343 1.00 74.62 374 GLU A CA 1
ATOM 2808 C C . GLU A 1 374 ? 20.830 8.259 -46.341 1.00 74.62 374 GLU A C 1
ATOM 2810 O O . GLU A 1 374 ? 20.591 9.322 -45.772 1.00 74.62 374 GLU A O 1
ATOM 2815 N N . SER A 1 375 ? 20.129 7.146 -46.123 1.00 83.19 375 SER A N 1
ATOM 2816 C CA . SER A 1 375 ? 19.054 7.017 -45.141 1.00 83.19 375 SER A CA 1
ATOM 2817 C C . SER A 1 375 ? 19.427 5.940 -44.127 1.00 83.19 375 SER A C 1
ATOM 2819 O O . SER A 1 375 ? 20.019 4.915 -44.486 1.00 83.19 375 SER A O 1
ATOM 2821 N N . TYR A 1 376 ? 19.093 6.189 -42.863 1.00 89.56 376 TYR A N 1
ATOM 2822 C CA . TYR A 1 376 ? 19.382 5.296 -41.751 1.00 89.56 376 TYR A CA 1
ATOM 2823 C C . TYR A 1 376 ? 18.087 4.676 -41.237 1.00 89.56 376 TYR A C 1
ATOM 2825 O O . TYR A 1 376 ? 17.137 5.379 -40.911 1.00 89.56 376 TYR A O 1
ATOM 2833 N N . ILE A 1 377 ? 18.057 3.351 -41.146 1.00 91.25 377 ILE A N 1
ATOM 2834 C CA . ILE A 1 377 ? 16.953 2.615 -40.535 1.00 91.25 377 ILE A CA 1
ATOM 2835 C C . ILE A 1 377 ? 17.198 2.588 -39.020 1.00 91.25 377 ILE A C 1
ATOM 2837 O O . ILE A 1 377 ? 18.276 2.137 -38.607 1.00 91.25 377 ILE A O 1
ATOM 2841 N N . PRO A 1 378 ? 16.237 3.023 -38.185 1.00 91.25 378 PRO A N 1
ATOM 2842 C CA . PRO A 1 378 ? 16.394 2.947 -36.740 1.00 91.25 378 PRO A CA 1
ATOM 2843 C C . PRO A 1 378 ? 16.547 1.503 -36.248 1.00 91.25 378 PRO A C 1
ATOM 2845 O O . PRO A 1 378 ? 15.914 0.582 -36.772 1.00 91.25 378 PRO A O 1
ATOM 2848 N N . VAL A 1 379 ? 17.368 1.286 -35.225 1.00 92.56 379 VAL A N 1
ATOM 2849 C CA . VAL A 1 379 ? 17.685 -0.038 -34.671 1.00 92.56 379 VAL A CA 1
ATOM 2850 C C . VAL A 1 379 ? 16.424 -0.763 -34.203 1.00 92.56 379 VAL A C 1
ATOM 2852 O O . VAL A 1 379 ? 16.266 -1.943 -34.504 1.00 92.56 379 VAL A O 1
ATOM 2855 N N . GLY A 1 380 ? 15.494 -0.080 -33.532 1.00 91.44 380 GLY A N 1
ATOM 2856 C CA . GLY A 1 380 ? 14.215 -0.675 -33.128 1.00 91.44 380 GLY A CA 1
ATOM 2857 C C . GLY A 1 380 ? 13.399 -1.178 -34.323 1.00 91.44 380 GLY A C 1
ATOM 2858 O O . GLY A 1 380 ? 12.890 -2.295 -34.306 1.00 91.44 380 GLY A O 1
ATOM 2859 N N . VAL A 1 381 ? 13.391 -0.423 -35.428 1.00 91.50 381 VAL A N 1
ATOM 2860 C CA . VAL A 1 381 ? 12.727 -0.825 -36.681 1.00 91.50 381 VAL A CA 1
ATOM 2861 C C . VAL A 1 381 ? 13.397 -2.057 -37.297 1.00 91.50 381 VAL A C 1
ATOM 2863 O O . VAL A 1 381 ? 12.700 -2.950 -37.782 1.00 91.50 381 VAL A O 1
ATOM 2866 N N . VAL A 1 382 ? 14.733 -2.149 -37.252 1.00 93.19 382 VAL A N 1
ATOM 2867 C CA . VAL A 1 382 ? 15.469 -3.358 -37.672 1.00 93.19 382 VAL A CA 1
ATOM 2868 C C . VAL A 1 382 ? 15.045 -4.567 -36.825 1.00 93.19 382 VAL A C 1
ATOM 2870 O O . VAL A 1 382 ? 14.732 -5.628 -37.364 1.00 93.19 382 VAL A O 1
ATOM 2873 N N . LEU A 1 383 ? 14.972 -4.415 -35.498 1.00 91.88 383 LEU A N 1
ATOM 2874 C CA . LEU A 1 383 ? 14.568 -5.489 -34.578 1.00 91.88 383 LEU A CA 1
ATOM 2875 C C . LEU A 1 383 ? 13.123 -5.959 -34.809 1.00 91.88 383 LEU A C 1
ATOM 2877 O O . LEU A 1 383 ? 12.854 -7.170 -34.785 1.00 91.88 383 LEU A O 1
ATOM 2881 N N . ALA A 1 384 ? 12.206 -5.017 -35.041 1.00 89.19 384 ALA A N 1
ATOM 2882 C CA . ALA A 1 384 ? 10.796 -5.287 -35.303 1.00 89.19 384 ALA A CA 1
ATOM 2883 C C . ALA A 1 384 ? 10.585 -5.993 -36.652 1.00 89.19 384 ALA A C 1
ATOM 2885 O O . ALA A 1 384 ? 9.799 -6.933 -36.746 1.00 89.19 384 ALA A O 1
ATOM 2886 N N . ASN A 1 385 ? 11.336 -5.604 -37.687 1.00 89.81 385 ASN A N 1
ATOM 2887 C CA . ASN A 1 385 ? 11.168 -6.141 -39.041 1.00 89.81 385 ASN A CA 1
ATOM 2888 C C . ASN A 1 385 ? 11.944 -7.439 -39.318 1.00 89.81 385 ASN A C 1
ATOM 2890 O O . ASN A 1 385 ? 11.697 -8.085 -40.341 1.00 89.81 385 ASN A O 1
ATOM 2894 N N . GLY A 1 386 ? 12.811 -7.868 -38.399 1.00 88.56 386 GLY A N 1
ATOM 2895 C CA . GLY A 1 386 ? 13.473 -9.171 -38.448 1.00 88.56 386 GLY A CA 1
ATOM 2896 C C . GLY A 1 386 ? 14.607 -9.239 -39.474 1.00 88.56 386 GLY A C 1
ATOM 2897 O O . GLY A 1 386 ? 15.405 -8.315 -39.595 1.00 88.56 386 GLY A O 1
ATOM 2898 N N . ALA A 1 387 ? 14.736 -10.372 -40.171 1.00 92.50 387 ALA A N 1
ATOM 2899 C CA . ALA A 1 387 ? 15.854 -10.615 -41.084 1.00 92.50 387 ALA A CA 1
ATOM 2900 C C . ALA A 1 387 ? 15.799 -9.726 -42.339 1.00 92.50 387 ALA A C 1
ATOM 2902 O O . ALA A 1 387 ? 14.768 -9.634 -43.007 1.00 92.50 387 ALA A O 1
ATOM 2903 N N . GLN A 1 388 ? 16.929 -9.101 -42.678 1.00 94.06 388 GLN A N 1
ATOM 2904 C CA . GLN A 1 388 ? 17.079 -8.174 -43.801 1.00 94.06 388 GLN A CA 1
ATOM 2905 C C . GLN A 1 388 ? 18.471 -8.340 -44.436 1.00 94.06 388 GLN A C 1
ATOM 2907 O O . GLN A 1 388 ? 19.485 -8.309 -43.739 1.00 94.06 388 GLN A O 1
ATOM 2912 N N . GLU A 1 389 ? 18.538 -8.472 -45.766 1.00 94.88 389 GLU A N 1
ATOM 2913 C CA . GLU A 1 389 ? 19.801 -8.714 -46.494 1.00 94.88 389 GLU A CA 1
ATOM 2914 C C . GLU A 1 389 ? 20.799 -7.551 -46.400 1.00 94.88 389 GLU A C 1
ATOM 2916 O O . GLU A 1 389 ? 22.011 -7.760 -46.394 1.00 94.88 389 GLU A O 1
ATOM 2921 N N . SER A 1 390 ? 20.302 -6.316 -46.305 1.00 94.56 390 SER A N 1
ATOM 2922 C CA . SER A 1 390 ? 21.130 -5.139 -46.066 1.00 94.56 390 SER A CA 1
ATOM 2923 C C . SER A 1 390 ? 20.336 -4.073 -45.323 1.00 94.56 390 SER A C 1
ATOM 2925 O O . SER A 1 390 ? 19.245 -3.695 -45.746 1.00 94.56 390 SER A O 1
ATOM 2927 N N . VAL A 1 391 ? 20.907 -3.579 -44.229 1.00 95.88 391 VAL A N 1
ATOM 2928 C CA . VAL A 1 391 ? 20.437 -2.414 -43.481 1.00 95.88 391 VAL A CA 1
ATOM 2929 C C . VAL A 1 391 ? 21.590 -1.439 -43.312 1.00 95.88 391 VAL A C 1
ATOM 2931 O O . VAL A 1 391 ? 22.729 -1.855 -43.091 1.00 95.88 391 VAL A O 1
ATOM 2934 N N . THR A 1 392 ? 21.288 -0.149 -43.402 1.00 95.50 392 THR A N 1
ATOM 2935 C CA . THR A 1 392 ? 22.199 0.928 -43.008 1.00 95.50 392 THR A CA 1
ATOM 2936 C C . THR A 1 392 ? 21.586 1.595 -41.789 1.00 95.50 392 THR A C 1
ATOM 2938 O O . THR A 1 392 ? 20.470 2.098 -41.867 1.00 95.50 392 THR A O 1
ATOM 2941 N N . THR A 1 393 ? 22.276 1.570 -40.656 1.00 93.81 393 THR A N 1
ATOM 2942 C CA . THR A 1 393 ? 21.822 2.189 -39.404 1.00 93.81 393 THR A CA 1
ATOM 2943 C C . THR A 1 393 ? 22.935 3.048 -38.815 1.00 93.81 393 THR A C 1
ATOM 2945 O O . THR A 1 393 ? 24.097 2.935 -39.213 1.00 93.81 393 THR A O 1
ATOM 2948 N N . ARG A 1 394 ? 22.592 3.932 -37.885 1.00 91.31 394 ARG A N 1
ATOM 2949 C CA . ARG A 1 394 ? 23.535 4.830 -37.220 1.00 91.31 394 ARG A CA 1
ATOM 2950 C C . ARG A 1 394 ? 23.189 4.903 -35.747 1.00 91.31 394 ARG A C 1
ATOM 2952 O O . ARG A 1 394 ? 22.034 5.095 -35.398 1.00 91.31 394 ARG A O 1
ATOM 2959 N N . GLY A 1 395 ? 24.192 4.775 -34.892 1.00 91.56 395 GLY A N 1
ATOM 2960 C CA . GLY A 1 395 ? 23.982 4.764 -33.452 1.00 91.56 395 GLY A CA 1
ATOM 2961 C C . GLY A 1 395 ? 25.275 4.950 -32.678 1.00 91.56 395 GLY A C 1
ATOM 2962 O O . GLY A 1 395 ? 26.360 5.081 -33.245 1.00 91.56 395 GLY A O 1
ATOM 2963 N N . VAL A 1 396 ? 25.143 4.953 -31.361 1.00 91.56 396 VAL A N 1
ATOM 2964 C CA . VAL A 1 396 ? 26.244 5.073 -30.413 1.00 91.56 396 VAL A CA 1
ATOM 2965 C C . VAL A 1 396 ? 26.715 3.685 -30.010 1.00 91.56 396 VAL A C 1
ATOM 2967 O O . VAL A 1 396 ? 25.913 2.808 -29.684 1.00 91.56 396 VAL A O 1
ATOM 2970 N N . VAL A 1 397 ? 28.026 3.489 -30.004 1.00 94.25 397 VAL A N 1
ATOM 2971 C CA . VAL A 1 397 ? 28.661 2.300 -29.438 1.00 94.25 397 VAL A CA 1
ATOM 2972 C C . VAL A 1 397 ? 28.517 2.354 -27.918 1.00 94.25 397 VAL A C 1
ATOM 2974 O O . VAL A 1 397 ? 29.022 3.277 -27.285 1.00 94.25 397 VAL A O 1
ATOM 2977 N N . THR A 1 398 ? 27.834 1.386 -27.308 1.00 92.81 398 THR A N 1
ATOM 2978 C CA . THR A 1 398 ? 27.597 1.386 -25.851 1.00 92.81 398 THR A CA 1
ATOM 2979 C C . THR A 1 398 ? 28.550 0.468 -25.092 1.00 92.81 398 THR A C 1
ATOM 2981 O O . THR A 1 398 ? 28.976 0.809 -23.993 1.00 92.81 398 THR A O 1
ATOM 2984 N N . VAL A 1 399 ? 28.927 -0.669 -25.685 1.00 93.75 399 VAL A N 1
ATOM 2985 C CA . VAL A 1 399 ? 29.875 -1.639 -25.113 1.00 93.75 399 VAL A CA 1
ATOM 2986 C C . VAL A 1 399 ? 30.715 -2.247 -26.230 1.00 93.75 399 VAL A C 1
ATOM 2988 O O . VAL A 1 399 ? 30.160 -2.675 -27.238 1.00 93.75 399 VAL A O 1
ATOM 2991 N N . VAL A 1 400 ? 32.033 -2.341 -26.044 1.00 94.50 400 VAL A N 1
ATOM 2992 C CA . VAL A 1 400 ? 32.949 -3.016 -26.978 1.00 94.50 400 VAL A CA 1
ATOM 2993 C C . VAL A 1 400 ? 33.347 -4.383 -26.424 1.00 94.50 400 VAL A C 1
ATOM 2995 O O . VAL A 1 400 ? 33.705 -4.522 -25.259 1.00 94.50 400 VAL A O 1
ATOM 2998 N N . THR A 1 401 ? 33.308 -5.396 -27.283 1.00 94.62 401 THR A N 1
ATOM 2999 C CA . THR A 1 401 ? 33.684 -6.786 -26.987 1.00 94.62 401 THR A CA 1
ATOM 3000 C C . THR A 1 401 ? 34.883 -7.201 -27.839 1.00 94.62 401 THR A C 1
ATOM 3002 O O . THR A 1 401 ? 35.283 -6.500 -28.771 1.00 94.62 401 THR A O 1
ATOM 3005 N N . THR A 1 402 ? 35.443 -8.383 -27.591 1.00 92.75 402 THR A N 1
ATOM 3006 C CA . THR A 1 402 ? 36.549 -8.913 -28.411 1.00 92.75 402 THR A CA 1
ATOM 3007 C C . THR A 1 402 ? 36.140 -9.331 -29.830 1.00 92.75 402 THR A C 1
ATOM 3009 O O . THR A 1 402 ? 37.015 -9.669 -30.625 1.00 92.75 402 THR A O 1
ATOM 3012 N N . GLN A 1 403 ? 34.845 -9.310 -30.178 1.00 93.00 403 GLN A N 1
ATOM 3013 C CA . GLN A 1 403 ? 34.338 -9.719 -31.502 1.00 93.00 403 GLN A CA 1
ATOM 3014 C C . GLN A 1 403 ? 33.266 -8.790 -32.096 1.00 93.00 403 GLN A C 1
ATOM 3016 O O . GLN A 1 403 ? 32.579 -9.174 -33.045 1.00 93.00 403 GLN A O 1
ATOM 3021 N N . GLY A 1 404 ? 33.086 -7.596 -31.536 1.00 96.19 404 GLY A N 1
ATOM 3022 C CA . GLY A 1 404 ? 31.979 -6.723 -31.912 1.00 96.19 404 GLY A CA 1
ATOM 3023 C C . GLY A 1 404 ? 31.680 -5.667 -30.868 1.00 96.19 404 GLY A C 1
ATOM 3024 O O . GLY A 1 404 ? 32.474 -5.446 -29.953 1.00 96.19 404 GLY A O 1
ATOM 3025 N N . PHE A 1 405 ? 30.512 -5.052 -30.968 1.00 97.19 405 PHE A N 1
ATOM 3026 C CA . PHE A 1 405 ? 30.053 -4.040 -30.023 1.00 97.19 405 PHE A CA 1
ATOM 3027 C C . PHE A 1 405 ? 28.524 -3.957 -29.978 1.00 97.19 405 PHE A C 1
ATOM 3029 O O . PHE A 1 405 ? 27.845 -4.381 -30.909 1.00 97.19 405 PHE A O 1
ATOM 3036 N N . MET A 1 406 ? 27.979 -3.405 -28.897 1.00 96.62 406 MET A N 1
ATOM 3037 C CA . MET A 1 406 ? 26.568 -3.025 -28.817 1.00 96.62 406 MET A CA 1
ATOM 3038 C C . MET A 1 406 ? 26.367 -1.656 -29.462 1.00 96.62 406 MET A C 1
ATOM 3040 O O . MET A 1 406 ? 27.082 -0.708 -29.133 1.00 96.62 406 MET A O 1
ATOM 3044 N N . LEU A 1 407 ? 25.389 -1.557 -30.359 1.00 95.31 407 LEU A N 1
ATOM 3045 C CA . LEU A 1 407 ? 24.965 -0.322 -31.010 1.00 95.31 407 LEU A CA 1
ATOM 3046 C C . LEU A 1 407 ? 23.586 0.078 -30.483 1.00 95.31 407 LEU A C 1
ATOM 3048 O O . LEU A 1 407 ? 22.671 -0.744 -30.492 1.00 95.31 407 LEU A O 1
ATOM 3052 N N . CYS A 1 408 ? 23.437 1.330 -30.057 1.00 91.56 408 CYS A N 1
ATOM 3053 C CA . CYS A 1 408 ? 22.163 1.898 -29.623 1.00 91.56 408 CYS A CA 1
ATOM 3054 C C . CYS A 1 408 ? 21.943 3.260 -30.280 1.00 91.56 408 CYS A C 1
ATOM 3056 O O . CYS A 1 408 ? 22.776 4.157 -30.158 1.00 91.56 408 CYS A O 1
ATOM 3058 N N . ASP A 1 409 ? 20.815 3.432 -30.958 1.00 87.62 409 ASP A N 1
ATOM 3059 C CA . ASP A 1 409 ? 20.394 4.714 -31.541 1.00 87.62 409 ASP A CA 1
ATOM 3060 C C . ASP A 1 409 ? 19.288 5.399 -30.719 1.00 87.62 409 ASP A C 1
ATOM 3062 O O . ASP A 1 409 ? 18.755 6.437 -31.100 1.00 87.62 409 ASP A O 1
ATOM 3066 N N . GLY A 1 410 ? 18.934 4.805 -29.579 1.00 83.75 410 GLY A N 1
ATOM 3067 C CA . GLY A 1 410 ? 17.826 5.227 -28.741 1.00 83.75 410 GLY A CA 1
ATOM 3068 C C . GLY A 1 410 ? 16.525 4.482 -28.998 1.00 83.75 410 GLY A C 1
ATOM 3069 O O . GLY A 1 410 ? 15.774 4.294 -28.045 1.00 83.75 410 GLY A O 1
ATOM 3070 N N . THR A 1 411 ? 16.265 4.035 -30.228 1.00 88.19 411 THR A N 1
ATOM 3071 C CA . THR A 1 411 ? 15.057 3.280 -30.614 1.00 88.19 411 THR A CA 1
ATOM 3072 C C . THR A 1 411 ? 15.180 1.789 -30.321 1.00 88.19 411 THR A C 1
ATOM 3074 O O . THR A 1 411 ? 14.177 1.085 -30.262 1.00 88.19 411 THR A O 1
ATOM 3077 N N . GLY A 1 412 ? 16.399 1.299 -30.120 1.00 90.06 412 GLY A N 1
ATOM 3078 C CA . GLY A 1 412 ? 16.693 -0.055 -29.676 1.00 90.06 412 GLY A CA 1
ATOM 3079 C C . GLY A 1 412 ? 18.194 -0.270 -29.514 1.00 90.06 412 GLY A C 1
ATOM 3080 O O . GLY A 1 412 ? 19.002 0.604 -29.834 1.00 90.06 412 GLY A O 1
ATOM 3081 N N . SER A 1 413 ? 18.557 -1.463 -29.047 1.00 93.81 413 SER A N 1
ATOM 3082 C CA . SER A 1 413 ? 19.945 -1.911 -28.924 1.00 93.81 413 SER A CA 1
ATOM 3083 C C . SER A 1 413 ? 20.143 -3.199 -29.715 1.00 93.81 413 SER A C 1
ATOM 3085 O O . SER A 1 413 ? 19.335 -4.118 -29.612 1.00 93.81 413 SER A O 1
ATOM 3087 N N . ILE A 1 414 ? 21.225 -3.291 -30.485 1.00 96.44 414 ILE A N 1
ATOM 3088 C CA . ILE A 1 414 ? 21.552 -4.479 -31.283 1.00 96.44 414 ILE A CA 1
ATOM 3089 C C . ILE A 1 414 ? 23.047 -4.783 -31.211 1.00 96.44 414 ILE A C 1
ATOM 3091 O O . ILE A 1 414 ? 23.881 -3.877 -31.162 1.00 96.44 414 ILE A O 1
ATOM 3095 N N . TYR A 1 415 ? 23.398 -6.068 -31.200 1.00 97.81 415 TYR A N 1
ATOM 3096 C CA . TYR A 1 415 ? 24.794 -6.482 -31.259 1.00 97.81 415 TYR A CA 1
ATOM 3097 C C . TYR A 1 415 ? 25.312 -6.430 -32.701 1.00 97.81 415 TYR A C 1
ATOM 3099 O O . TYR A 1 415 ? 24.686 -6.964 -33.620 1.00 97.81 415 TYR A O 1
ATOM 3107 N N . VAL A 1 416 ? 26.471 -5.803 -32.895 1.00 98.12 416 VAL A N 1
ATOM 3108 C CA . VAL A 1 416 ? 27.184 -5.714 -34.172 1.00 98.12 416 VAL A CA 1
ATOM 3109 C C . VAL A 1 416 ? 28.373 -6.660 -34.131 1.00 98.12 416 VAL A C 1
ATOM 3111 O O . VAL A 1 416 ? 29.349 -6.421 -33.420 1.00 98.12 416 VAL A O 1
ATOM 3114 N N . TYR A 1 417 ? 28.296 -7.742 -34.901 1.00 97.00 417 TYR A N 1
ATOM 3115 C CA . TYR A 1 417 ? 29.298 -8.800 -34.919 1.00 97.00 417 TYR A CA 1
ATOM 3116 C C . TYR A 1 417 ? 30.369 -8.551 -35.989 1.00 97.00 417 TYR A C 1
ATOM 3118 O O . TYR A 1 417 ? 30.130 -8.732 -37.185 1.00 97.00 417 TYR A O 1
ATOM 3126 N N . THR A 1 418 ? 31.580 -8.188 -35.562 1.00 95.31 418 THR A N 1
ATOM 3127 C CA . THR A 1 418 ? 32.720 -7.850 -36.436 1.00 95.31 418 THR A CA 1
ATOM 3128 C C . THR A 1 418 ? 33.723 -8.993 -36.614 1.00 95.31 418 THR A C 1
ATOM 3130 O O . THR A 1 418 ? 34.720 -8.811 -37.306 1.00 95.31 418 THR A O 1
ATOM 3133 N N . LYS A 1 419 ? 33.493 -10.175 -36.016 1.00 92.25 419 LYS A N 1
ATOM 3134 C CA . LYS A 1 419 ? 34.391 -11.364 -35.988 1.00 92.25 419 LYS A CA 1
ATOM 3135 C C . LYS A 1 419 ? 35.723 -11.171 -35.252 1.00 92.25 419 LYS A C 1
ATOM 3137 O O . LYS A 1 419 ? 36.274 -12.139 -34.736 1.00 92.25 419 LYS A O 1
ATOM 3142 N N . SER A 1 420 ? 36.228 -9.947 -35.174 1.00 91.44 420 SER A N 1
ATOM 3143 C CA . SER A 1 420 ? 37.427 -9.547 -34.437 1.00 91.44 420 SER A CA 1
ATOM 3144 C C . SER A 1 420 ? 37.146 -8.319 -33.580 1.00 91.44 420 SER A C 1
ATOM 3146 O O . SER A 1 420 ? 36.099 -7.685 -33.722 1.00 91.44 420 SER A O 1
ATOM 3148 N N . LYS A 1 421 ? 38.096 -7.955 -32.714 1.00 91.00 421 LYS A N 1
ATOM 3149 C CA . LYS A 1 421 ? 38.020 -6.718 -31.935 1.00 91.00 421 LYS A CA 1
ATOM 3150 C C . LYS A 1 421 ? 37.830 -5.525 -32.892 1.00 91.00 421 LYS A C 1
ATOM 3152 O O . LYS A 1 421 ? 38.542 -5.479 -33.902 1.00 91.00 421 LYS A O 1
ATOM 3157 N N . PRO A 1 422 ? 36.888 -4.604 -32.614 1.00 93.50 422 PRO A N 1
ATOM 3158 C CA . PRO A 1 422 ? 36.724 -3.385 -33.402 1.00 93.50 422 PRO A CA 1
ATOM 3159 C C . PRO A 1 422 ? 38.007 -2.542 -33.456 1.00 93.50 422 PRO A C 1
ATOM 3161 O O . PRO A 1 422 ? 38.906 -2.709 -32.625 1.00 93.50 422 PRO A O 1
ATOM 3164 N N . ALA A 1 423 ? 38.089 -1.647 -34.444 1.00 91.50 423 ALA A N 1
ATOM 3165 C CA . ALA A 1 423 ? 39.194 -0.700 -34.570 1.00 91.50 423 ALA A CA 1
ATOM 3166 C C . ALA A 1 423 ? 39.334 0.169 -33.303 1.00 91.50 423 ALA A C 1
ATOM 3168 O O . ALA A 1 423 ? 38.373 0.361 -32.562 1.00 91.50 423 ALA A O 1
ATOM 3169 N N . ALA A 1 424 ? 40.547 0.652 -33.019 1.00 89.12 424 ALA A N 1
ATOM 3170 C CA . ALA A 1 424 ? 40.872 1.294 -31.740 1.00 89.12 424 ALA A CA 1
ATOM 3171 C C . ALA A 1 424 ? 40.111 2.610 -31.474 1.00 89.12 424 ALA A C 1
ATOM 3173 O O . ALA A 1 424 ? 39.996 3.019 -30.323 1.00 89.12 424 ALA A O 1
ATOM 3174 N N . ASP A 1 425 ? 39.603 3.255 -32.522 1.00 89.88 425 ASP A N 1
ATOM 3175 C CA . ASP A 1 425 ? 38.757 4.454 -32.507 1.00 89.88 425 ASP A CA 1
ATOM 3176 C C . ASP A 1 425 ? 37.265 4.150 -32.260 1.00 89.88 425 ASP A C 1
ATOM 3178 O O . ASP A 1 425 ? 36.484 5.041 -31.914 1.00 89.88 425 ASP A O 1
ATOM 3182 N N . ILE A 1 426 ? 36.860 2.883 -32.379 1.00 93.06 426 ILE A N 1
ATOM 3183 C CA . ILE A 1 426 ? 35.517 2.407 -32.043 1.00 93.06 426 ILE A CA 1
ATOM 3184 C C . ILE A 1 426 ? 35.505 2.028 -30.561 1.00 93.06 426 ILE A C 1
ATOM 3186 O O . ILE A 1 426 ? 35.775 0.887 -30.179 1.00 93.06 426 ILE A O 1
ATOM 3190 N N . VAL A 1 427 ? 35.186 3.007 -29.718 1.00 90.62 427 VAL A N 1
ATOM 3191 C CA . VAL A 1 427 ? 35.077 2.873 -28.260 1.00 90.62 427 VAL A CA 1
ATOM 3192 C C . VAL A 1 427 ? 33.664 3.215 -27.791 1.00 90.62 427 VAL A C 1
ATOM 3194 O O . VAL A 1 427 ? 32.852 3.731 -28.558 1.00 90.62 427 VAL A O 1
ATOM 3197 N N . ALA A 1 428 ? 33.348 2.922 -26.527 1.00 90.94 428 ALA A N 1
ATOM 3198 C CA . ALA A 1 428 ? 32.084 3.352 -25.940 1.00 90.94 428 ALA A CA 1
ATOM 3199 C C . ALA A 1 428 ? 31.930 4.882 -26.062 1.00 90.94 428 ALA A C 1
ATOM 3201 O O . ALA A 1 428 ? 32.846 5.631 -25.728 1.00 90.94 428 ALA A O 1
ATOM 3202 N N . GLY A 1 429 ? 30.781 5.330 -26.566 1.00 89.06 429 GLY A N 1
ATOM 3203 C CA . GLY A 1 429 ? 30.478 6.730 -26.857 1.00 89.06 429 GLY A CA 1
ATOM 3204 C C . GLY A 1 429 ? 30.749 7.163 -28.301 1.00 89.06 429 GLY A C 1
ATOM 3205 O O . GLY A 1 429 ? 30.226 8.198 -28.709 1.00 89.06 429 GLY A O 1
ATOM 3206 N N . THR A 1 430 ? 31.489 6.394 -29.107 1.00 91.38 430 THR A N 1
ATOM 3207 C CA . THR A 1 430 ? 31.685 6.709 -30.533 1.00 91.38 430 THR A CA 1
ATOM 3208 C C . THR A 1 430 ? 30.367 6.548 -31.296 1.00 91.38 430 THR A C 1
ATOM 3210 O O . THR A 1 430 ? 29.712 5.507 -31.197 1.00 91.38 430 THR A O 1
ATOM 3213 N N . VAL A 1 431 ? 29.977 7.551 -32.089 1.00 91.12 431 VAL A N 1
ATOM 3214 C CA . VAL A 1 431 ? 28.860 7.424 -33.039 1.00 91.12 431 VAL A CA 1
ATOM 3215 C C . VAL A 1 431 ? 29.375 6.791 -34.332 1.00 91.12 431 VAL A C 1
ATOM 3217 O O . VAL A 1 431 ? 30.323 7.293 -34.942 1.00 91.12 431 VAL A O 1
ATOM 3220 N N . VAL A 1 432 ? 28.739 5.704 -34.769 1.00 93.75 432 VAL A N 1
ATOM 3221 C CA . VAL A 1 432 ? 29.120 4.949 -35.971 1.00 93.75 432 VAL A CA 1
ATOM 3222 C C . VAL A 1 432 ? 27.935 4.773 -36.917 1.00 93.75 432 VAL A C 1
ATOM 3224 O O . VAL A 1 432 ? 26.790 4.634 -36.484 1.00 93.75 432 VAL A O 1
ATOM 3227 N N . SER A 1 433 ? 28.220 4.735 -38.217 1.00 93.06 433 SER A N 1
ATOM 3228 C CA . SER A 1 433 ? 27.318 4.172 -39.223 1.00 93.06 433 SER A CA 1
ATOM 3229 C C . SER A 1 433 ? 27.685 2.712 -39.477 1.00 93.06 433 SER A C 1
ATOM 3231 O O . SER A 1 433 ? 28.866 2.367 -39.563 1.00 93.06 433 SER A O 1
ATOM 3233 N N . VAL A 1 434 ? 26.677 1.849 -39.586 1.00 96.81 434 VAL A N 1
ATOM 3234 C CA . VAL A 1 434 ? 26.833 0.415 -39.824 1.00 96.81 434 VAL A CA 1
ATOM 3235 C C . VAL A 1 434 ? 25.976 0.008 -41.011 1.00 96.81 434 VAL A C 1
ATOM 3237 O O . VAL A 1 434 ? 24.748 0.080 -40.950 1.00 96.81 434 VAL A O 1
ATOM 3240 N N . LYS A 1 435 ? 26.625 -0.482 -42.070 1.00 97.00 435 LYS A N 1
ATOM 3241 C CA . LYS A 1 435 ? 25.965 -1.193 -43.168 1.00 97.00 435 LYS A CA 1
ATOM 3242 C C . LYS A 1 435 ? 26.211 -2.687 -43.014 1.00 97.00 435 LYS A C 1
ATOM 3244 O O . LYS A 1 435 ? 27.358 -3.123 -43.073 1.00 97.00 435 LYS A O 1
ATOM 3249 N N . ALA A 1 436 ? 25.164 -3.469 -42.794 1.00 97.50 436 ALA A N 1
ATOM 3250 C CA . ALA A 1 436 ? 25.284 -4.878 -42.421 1.00 97.50 436 ALA A CA 1
ATOM 3251 C C . ALA A 1 436 ? 24.085 -5.702 -42.896 1.00 97.50 436 ALA A C 1
ATOM 3253 O O . ALA A 1 436 ? 23.067 -5.147 -43.310 1.00 97.50 436 ALA A O 1
ATOM 3254 N N . LYS A 1 437 ? 24.193 -7.027 -42.798 1.00 97.62 437 LYS A N 1
ATOM 3255 C CA . LYS A 1 437 ? 23.042 -7.932 -42.867 1.00 97.62 437 LYS A CA 1
ATOM 3256 C C . LYS A 1 437 ? 22.409 -8.019 -41.475 1.00 97.62 437 LYS A C 1
ATOM 3258 O O . LYS A 1 437 ? 23.137 -8.212 -40.503 1.00 97.62 437 LYS A O 1
ATOM 3263 N N . ALA A 1 438 ? 21.090 -7.889 -41.362 1.00 96.75 438 ALA A N 1
ATOM 3264 C CA . ALA A 1 438 ? 20.377 -8.160 -40.113 1.00 96.75 438 ALA A CA 1
ATOM 3265 C C . ALA A 1 438 ? 19.866 -9.603 -40.138 1.00 96.75 438 ALA A C 1
ATOM 3267 O O . ALA A 1 438 ? 19.118 -9.985 -41.038 1.00 96.75 438 ALA A O 1
ATOM 3268 N N . GLU A 1 439 ? 20.260 -10.426 -39.171 1.00 95.88 439 GLU A N 1
ATOM 3269 C CA . GLU A 1 439 ? 19.834 -11.827 -39.117 1.00 95.88 439 GLU A CA 1
ATOM 3270 C C . GLU A 1 439 ? 19.689 -12.330 -37.683 1.00 95.88 439 GLU A C 1
ATOM 3272 O O . GLU A 1 439 ? 20.301 -11.800 -36.754 1.00 95.88 439 GLU A O 1
ATOM 3277 N N . ALA A 1 440 ? 18.856 -13.356 -37.508 1.00 92.31 440 ALA A N 1
ATOM 3278 C CA . ALA A 1 440 ? 18.710 -14.015 -36.224 1.00 92.31 440 ALA A CA 1
ATOM 3279 C C . ALA A 1 440 ? 19.932 -14.903 -35.952 1.00 92.31 440 ALA A C 1
ATOM 3281 O O . ALA A 1 440 ? 20.296 -15.750 -36.769 1.00 92.31 440 ALA A O 1
ATOM 3282 N N . TYR A 1 441 ? 20.533 -14.747 -34.781 1.00 91.31 441 TYR A N 1
ATOM 3283 C CA . TYR A 1 441 ? 21.591 -15.598 -34.268 1.00 91.31 441 TYR A CA 1
ATOM 3284 C C . TYR A 1 441 ? 21.195 -16.058 -32.873 1.00 91.31 441 TYR A C 1
ATOM 3286 O O . TYR A 1 441 ? 21.054 -15.244 -31.966 1.00 91.31 441 TYR A O 1
ATOM 3294 N N . ASN A 1 442 ? 21.019 -17.371 -32.689 1.00 91.38 442 ASN A N 1
ATOM 3295 C CA . ASN A 1 442 ? 20.705 -17.937 -31.376 1.00 91.38 442 ASN A CA 1
ATOM 3296 C C . ASN A 1 442 ? 19.480 -17.253 -30.713 1.00 91.38 442 ASN A C 1
ATOM 3298 O O . ASN A 1 442 ? 19.549 -16.800 -29.574 1.00 91.38 442 ASN A O 1
ATOM 3302 N N . LYS A 1 443 ? 18.359 -17.202 -31.453 1.00 89.12 443 LYS A N 1
ATOM 3303 C CA . LYS A 1 443 ? 17.027 -16.658 -31.087 1.00 89.12 443 LYS A CA 1
ATOM 3304 C C . LYS A 1 443 ? 16.841 -15.131 -31.076 1.00 89.12 443 LYS A C 1
ATOM 3306 O O . LYS A 1 443 ? 15.701 -14.683 -31.052 1.00 89.12 443 LYS A O 1
ATOM 3311 N N . THR A 1 444 ? 17.893 -14.329 -31.180 1.00 91.19 444 THR A N 1
ATOM 3312 C CA . THR A 1 444 ? 17.816 -12.851 -31.194 1.00 91.19 444 THR A CA 1
ATOM 3313 C C . THR A 1 444 ? 18.422 -12.274 -32.471 1.00 91.19 444 THR A C 1
ATOM 3315 O O . THR A 1 444 ? 19.178 -12.940 -33.172 1.00 91.19 444 THR A O 1
ATOM 3318 N N . MET A 1 445 ? 18.086 -11.028 -32.805 1.00 93.56 445 MET A N 1
ATOM 3319 C CA . MET A 1 445 ? 18.625 -10.350 -33.989 1.00 93.56 445 MET A CA 1
ATOM 3320 C C . MET A 1 445 ? 20.016 -9.760 -33.723 1.00 93.56 445 MET A C 1
ATOM 3322 O O . MET A 1 445 ? 20.254 -9.162 -32.676 1.00 93.56 445 MET A O 1
ATOM 3326 N N . GLN A 1 446 ? 20.913 -9.857 -34.702 1.00 96.69 446 GLN A N 1
ATOM 3327 C CA . GLN A 1 446 ? 22.208 -9.172 -34.707 1.00 96.69 446 GLN A CA 1
ATOM 3328 C C . GLN A 1 446 ? 22.521 -8.583 -36.090 1.00 96.69 446 GLN A C 1
ATOM 3330 O O . GLN A 1 446 ? 21.936 -8.990 -37.097 1.00 96.69 446 GLN A O 1
ATOM 3335 N N . LEU A 1 447 ? 23.485 -7.660 -36.147 1.00 98.06 447 LEU A N 1
ATOM 3336 C CA . LEU A 1 447 ? 24.076 -7.173 -37.395 1.00 98.06 447 LEU A CA 1
ATOM 3337 C C . LEU A 1 447 ? 25.355 -7.952 -37.707 1.00 98.06 447 LEU A C 1
ATOM 3339 O O . LEU A 1 447 ? 26.299 -7.945 -36.915 1.00 98.06 447 LEU A O 1
ATOM 3343 N N . SER A 1 448 ? 25.405 -8.613 -38.862 1.00 96.12 448 SER A N 1
ATOM 3344 C CA . SER A 1 448 ? 26.533 -9.438 -39.292 1.00 96.12 448 SER A CA 1
ATOM 3345 C C . SER A 1 448 ? 27.188 -8.913 -40.569 1.00 96.12 448 SER A C 1
ATOM 3347 O O . SER A 1 448 ? 26.601 -8.164 -41.352 1.00 96.12 448 SER A O 1
ATOM 3349 N N . SER A 1 449 ? 28.450 -9.307 -40.760 1.00 93.75 449 SER A N 1
ATOM 3350 C CA . SER A 1 449 ? 29.306 -8.843 -41.863 1.00 93.75 449 SER A CA 1
ATOM 3351 C C . SER A 1 449 ? 29.289 -7.311 -42.047 1.00 93.75 449 SER A C 1
ATOM 3353 O O . SER A 1 449 ? 29.088 -6.835 -43.167 1.00 93.75 449 SER A O 1
ATOM 3355 N N . PRO A 1 450 ? 29.454 -6.529 -40.962 1.00 96.62 450 PRO A N 1
ATOM 3356 C CA . PRO A 1 450 ? 29.262 -5.090 -41.005 1.00 96.62 450 PRO A CA 1
ATOM 3357 C C . PRO A 1 450 ? 30.416 -4.381 -41.720 1.00 96.62 450 PRO A C 1
ATOM 3359 O O . PRO A 1 450 ? 31.587 -4.714 -41.538 1.00 96.62 450 PRO A O 1
ATOM 3362 N N . THR A 1 451 ? 30.079 -3.333 -42.463 1.00 96.19 451 THR A N 1
ATOM 3363 C CA . THR A 1 451 ? 30.980 -2.216 -42.759 1.00 96.19 451 THR A CA 1
ATOM 3364 C C . THR A 1 451 ? 30.685 -1.119 -41.745 1.00 96.19 451 THR A C 1
ATOM 3366 O O . THR A 1 451 ? 29.546 -0.658 -41.669 1.00 96.19 451 THR A O 1
ATOM 3369 N N . VAL A 1 452 ? 31.684 -0.743 -40.944 1.00 96.25 452 VAL A N 1
ATOM 3370 C CA . VAL A 1 452 ? 31.537 0.240 -39.861 1.00 96.25 452 VAL A CA 1
ATOM 3371 C C . VAL A 1 452 ? 32.344 1.487 -40.194 1.00 96.25 452 VAL A C 1
ATOM 3373 O O . VAL A 1 452 ? 33.542 1.389 -40.456 1.00 96.25 452 VAL A O 1
ATOM 3376 N N . THR A 1 453 ? 31.693 2.646 -40.140 1.00 93.19 453 THR A N 1
ATOM 3377 C CA . THR A 1 453 ? 32.315 3.958 -40.345 1.00 93.19 453 THR A CA 1
ATOM 3378 C C . THR A 1 453 ? 32.166 4.778 -39.068 1.00 93.19 453 THR A C 1
ATOM 3380 O O . THR A 1 453 ? 31.043 5.091 -38.665 1.00 93.19 453 THR A O 1
ATOM 3383 N N . ALA A 1 454 ? 33.282 5.120 -38.421 1.00 90.25 454 ALA A N 1
ATOM 3384 C CA . ALA A 1 454 ? 33.285 6.017 -37.270 1.00 90.25 454 ALA A CA 1
ATOM 3385 C C . ALA A 1 454 ? 33.061 7.470 -37.705 1.00 90.25 454 ALA A C 1
ATOM 3387 O O . ALA A 1 454 ? 33.556 7.904 -38.745 1.00 90.25 454 ALA A O 1
ATOM 3388 N N . THR A 1 455 ? 32.306 8.219 -36.906 1.00 85.50 455 THR A N 1
ATOM 3389 C CA . THR A 1 455 ? 32.119 9.665 -37.088 1.00 85.50 455 THR A CA 1
ATOM 3390 C C . THR A 1 455 ? 32.969 10.437 -36.079 1.00 85.50 455 THR A C 1
ATOM 3392 O O . THR A 1 455 ? 33.422 9.872 -35.085 1.00 85.50 455 THR A O 1
ATOM 3395 N N . ALA A 1 456 ? 33.158 11.741 -36.296 1.00 81.69 456 ALA A N 1
ATOM 3396 C CA . ALA A 1 45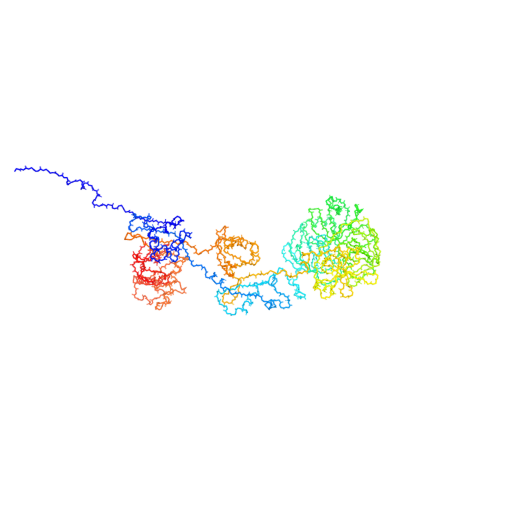6 ? 33.857 12.610 -35.343 1.00 81.69 456 ALA A CA 1
ATOM 3397 C C . ALA A 1 456 ? 33.046 12.896 -34.060 1.00 81.69 456 ALA A C 1
ATOM 3399 O O . ALA A 1 456 ? 33.523 13.590 -33.163 1.00 81.69 456 ALA A O 1
ATOM 3400 N N . ILE A 1 457 ? 31.815 12.385 -33.968 1.00 81.56 457 ILE A N 1
ATOM 3401 C CA . ILE A 1 457 ? 30.886 12.702 -32.891 1.00 81.56 457 ILE A CA 1
ATOM 3402 C C . ILE A 1 457 ? 31.033 11.697 -31.753 1.00 81.56 457 ILE A C 1
ATOM 3404 O O . ILE A 1 457 ? 31.028 10.478 -31.956 1.00 81.56 457 ILE A O 1
ATOM 3408 N N . THR A 1 458 ? 31.099 12.228 -30.536 1.00 79.25 458 THR A N 1
ATOM 3409 C CA . THR A 1 458 ? 31.112 11.457 -29.296 1.00 79.25 458 THR A CA 1
ATOM 3410 C C . THR A 1 458 ? 29.870 11.759 -28.464 1.00 79.25 458 THR A C 1
ATOM 3412 O O . THR A 1 458 ? 29.365 12.883 -28.415 1.00 79.25 458 THR A O 1
ATOM 3415 N N . ALA A 1 459 ? 29.353 10.726 -27.809 1.00 78.94 459 ALA A N 1
ATOM 3416 C CA . ALA A 1 459 ? 28.146 10.781 -27.007 1.00 78.94 459 ALA A CA 1
ATOM 3417 C C . ALA A 1 459 ? 28.391 10.187 -25.619 1.00 78.94 459 ALA A C 1
ATOM 3419 O O . ALA A 1 459 ? 29.129 9.212 -25.471 1.00 78.94 459 ALA A O 1
ATOM 3420 N N . ASN A 1 460 ? 27.709 10.722 -24.605 1.00 75.06 460 ASN A N 1
ATOM 3421 C CA . ASN A 1 460 ? 27.619 10.025 -23.327 1.00 75.06 460 ASN A CA 1
ATOM 3422 C C . ASN A 1 460 ? 26.746 8.786 -23.494 1.00 75.06 460 ASN A C 1
ATOM 3424 O O . ASN A 1 460 ? 25.589 8.874 -23.914 1.00 75.06 460 ASN A O 1
ATOM 3428 N N . VAL A 1 461 ? 27.293 7.632 -23.125 1.00 80.69 461 VAL A N 1
ATOM 3429 C CA . VAL A 1 461 ? 26.516 6.400 -23.067 1.00 80.69 461 VAL A CA 1
ATOM 3430 C C . VAL A 1 461 ? 25.608 6.470 -21.843 1.00 80.69 461 VAL A C 1
ATOM 3432 O O . VAL A 1 461 ? 26.080 6.510 -20.709 1.00 80.69 461 VAL A O 1
ATOM 3435 N N . LYS A 1 462 ? 24.295 6.496 -22.078 1.00 80.44 462 LYS A N 1
ATOM 3436 C CA . LYS A 1 462 ? 23.272 6.319 -21.045 1.00 80.44 462 LYS A CA 1
ATOM 3437 C C . LYS A 1 462 ? 22.643 4.944 -21.224 1.00 80.44 462 LYS A C 1
ATOM 3439 O O . LYS A 1 462 ? 22.312 4.558 -22.344 1.00 80.44 462 LYS A O 1
ATOM 3444 N N . PHE A 1 463 ? 22.465 4.230 -20.122 1.00 86.25 463 PHE A N 1
ATOM 3445 C CA . PHE A 1 463 ? 21.761 2.954 -20.105 1.00 86.25 463 PHE A CA 1
ATOM 3446 C C . PHE A 1 463 ? 20.360 3.152 -19.519 1.00 86.25 463 PHE A C 1
ATOM 3448 O O . PHE A 1 463 ? 20.189 4.022 -18.658 1.00 86.25 463 PHE A O 1
ATOM 3455 N N . PRO A 1 464 ? 19.357 2.378 -19.964 1.00 87.50 464 PRO A N 1
ATOM 3456 C CA . PRO A 1 464 ? 18.109 2.277 -19.221 1.00 87.50 464 PRO A CA 1
ATOM 3457 C C . PRO A 1 464 ? 18.382 1.654 -17.844 1.00 87.50 464 PRO A C 1
ATOM 3459 O O . PRO A 1 464 ? 19.442 1.068 -17.605 1.00 87.50 464 PRO A O 1
ATOM 3462 N N . THR A 1 465 ? 17.417 1.741 -16.935 1.00 88.44 465 THR A N 1
ATOM 3463 C CA . THR A 1 465 ? 17.505 0.991 -15.678 1.00 88.44 465 THR A CA 1
ATOM 3464 C C . THR A 1 465 ? 17.476 -0.504 -15.979 1.00 88.44 465 THR A C 1
ATOM 3466 O O . THR A 1 465 ? 16.616 -0.989 -16.718 1.00 88.44 465 THR A O 1
ATOM 3469 N N . ALA A 1 466 ? 18.457 -1.222 -15.433 1.00 88.00 466 ALA A N 1
ATOM 3470 C CA . ALA A 1 466 ? 18.571 -2.661 -15.595 1.00 88.00 466 ALA A CA 1
ATOM 3471 C C . ALA A 1 466 ? 17.371 -3.359 -14.946 1.00 88.00 466 ALA A C 1
ATOM 3473 O O . ALA A 1 466 ? 17.060 -3.111 -13.782 1.00 88.00 466 ALA A O 1
ATOM 3474 N N . VAL A 1 467 ? 16.713 -4.243 -15.694 1.00 85.88 467 VAL A N 1
ATOM 3475 C CA . VAL A 1 467 ? 15.664 -5.108 -15.140 1.00 85.88 467 VAL A CA 1
ATOM 3476 C C . VAL A 1 467 ? 16.340 -6.223 -14.352 1.00 85.88 467 VAL A C 1
ATOM 3478 O O . VAL A 1 467 ? 17.164 -6.950 -14.907 1.00 85.88 467 VAL A O 1
ATOM 3481 N N . ALA A 1 468 ? 16.015 -6.343 -13.068 1.00 87.38 468 ALA A N 1
ATOM 3482 C CA . ALA A 1 468 ? 16.482 -7.456 -12.254 1.00 87.38 468 ALA A CA 1
ATOM 3483 C C . ALA A 1 468 ? 15.803 -8.749 -12.721 1.00 87.38 468 ALA A C 1
ATOM 3485 O O . ALA A 1 468 ? 14.578 -8.797 -12.781 1.00 87.38 468 ALA A O 1
ATOM 3486 N N . LEU A 1 469 ? 16.598 -9.759 -13.071 1.00 83.44 469 LEU A N 1
ATOM 3487 C CA . LEU A 1 469 ? 16.116 -11.075 -13.476 1.00 83.44 469 LEU A CA 1
ATOM 3488 C C . LEU A 1 469 ? 16.486 -12.120 -12.429 1.00 83.44 469 LEU A C 1
ATOM 3490 O O . LEU A 1 469 ? 17.641 -12.220 -12.002 1.00 83.44 469 LEU A O 1
ATOM 3494 N N . THR A 1 470 ? 15.491 -12.913 -12.058 1.00 83.69 470 THR A N 1
ATOM 3495 C CA . THR A 1 470 ? 15.631 -14.125 -11.253 1.00 83.69 470 THR A CA 1
ATOM 3496 C C . THR A 1 470 ? 16.098 -15.307 -12.109 1.00 83.69 470 THR A C 1
ATOM 3498 O O . THR A 1 470 ? 16.203 -15.216 -13.337 1.00 83.69 470 THR A O 1
ATOM 3501 N N . GLY A 1 471 ? 16.377 -16.443 -11.466 1.00 81.50 471 GLY A N 1
ATOM 3502 C CA . GLY A 1 471 ? 16.625 -17.690 -12.183 1.00 81.50 471 GLY A CA 1
ATOM 3503 C C . GLY A 1 471 ? 15.444 -18.132 -13.050 1.00 81.50 471 GLY A C 1
ATOM 3504 O O . GLY A 1 471 ? 15.654 -18.530 -14.195 1.00 81.50 471 GLY A O 1
ATOM 3505 N N . GLU A 1 472 ? 14.217 -17.967 -12.551 1.00 81.19 472 GLU A N 1
ATOM 3506 C CA . GLU A 1 472 ? 12.983 -18.249 -13.293 1.00 81.19 472 GLU A CA 1
ATOM 3507 C C . GLU A 1 472 ? 12.821 -17.320 -14.503 1.00 81.19 472 GLU A C 1
ATOM 3509 O O . GLU A 1 472 ? 12.509 -17.779 -15.598 1.00 81.19 472 GLU A O 1
ATOM 3514 N N . ASP A 1 473 ? 13.111 -16.024 -14.358 1.00 83.06 473 ASP A N 1
ATOM 3515 C CA . ASP A 1 473 ? 13.056 -15.089 -15.489 1.00 83.06 473 ASP A CA 1
ATOM 3516 C C . ASP A 1 473 ? 14.037 -15.480 -16.604 1.00 83.06 473 ASP A C 1
ATOM 3518 O O . ASP A 1 473 ? 13.745 -15.334 -17.795 1.00 83.06 473 ASP A O 1
ATOM 3522 N N . LEU A 1 474 ? 15.214 -15.997 -16.235 1.00 85.88 474 LEU A N 1
ATOM 3523 C CA . LEU A 1 474 ? 16.184 -16.504 -17.204 1.00 85.88 474 LEU A CA 1
ATOM 3524 C C . LEU A 1 474 ? 15.766 -17.843 -17.814 1.00 85.88 474 LEU A C 1
ATOM 3526 O O . LEU A 1 474 ? 16.093 -18.090 -18.976 1.00 85.88 474 LEU A O 1
ATOM 3530 N N . ASP A 1 475 ? 15.041 -18.690 -17.085 1.00 85.94 475 ASP A N 1
ATOM 3531 C CA . ASP A 1 475 ? 14.387 -19.863 -17.669 1.00 85.94 475 ASP A CA 1
ATOM 3532 C C . ASP A 1 475 ? 13.299 -19.435 -18.665 1.00 85.94 475 ASP A C 1
ATOM 3534 O O . ASP A 1 475 ? 13.278 -19.922 -19.793 1.00 85.94 475 ASP A O 1
ATOM 3538 N N . ASN A 1 476 ? 12.481 -18.434 -18.337 1.00 82.81 476 ASN A N 1
ATOM 3539 C CA . ASN A 1 476 ? 11.467 -17.880 -19.243 1.00 82.81 476 ASN A CA 1
ATOM 3540 C C . ASN A 1 476 ? 12.085 -17.244 -20.502 1.00 82.81 476 ASN A C 1
ATOM 3542 O O . ASN A 1 476 ? 11.521 -17.330 -21.597 1.00 82.81 476 ASN A O 1
ATOM 3546 N N . TYR A 1 477 ? 13.289 -16.672 -20.394 1.00 87.00 477 TYR A N 1
ATOM 3547 C CA . TYR A 1 477 ? 14.051 -16.178 -21.547 1.00 87.00 477 TYR A CA 1
ATOM 3548 C C . TYR A 1 477 ? 14.379 -17.277 -22.573 1.00 87.00 477 TYR A C 1
ATOM 3550 O O . TYR A 1 477 ? 14.532 -16.992 -23.769 1.00 87.00 477 TYR A O 1
ATOM 3558 N N . ILE A 1 478 ? 14.503 -18.538 -22.136 1.00 86.31 478 ILE A N 1
ATOM 3559 C CA . ILE A 1 478 ? 14.727 -19.675 -23.039 1.00 86.31 478 ILE A CA 1
ATOM 3560 C C . ILE A 1 478 ? 13.546 -19.811 -23.998 1.00 86.31 478 ILE A C 1
ATOM 3562 O O . ILE A 1 478 ? 13.770 -20.031 -25.192 1.00 86.31 478 ILE A O 1
ATOM 3566 N N . GLU A 1 479 ? 12.323 -19.637 -23.505 1.00 84.19 479 GLU A N 1
ATOM 3567 C CA . GLU A 1 479 ? 11.096 -19.732 -24.297 1.00 84.19 479 GLU A CA 1
ATOM 3568 C C . GLU A 1 479 ? 10.871 -18.476 -25.149 1.00 84.19 479 GLU A C 1
ATOM 3570 O O . GLU A 1 479 ? 10.577 -18.584 -26.342 1.00 84.19 479 GLU A O 1
ATOM 3575 N N . SER A 1 480 ? 11.112 -17.288 -24.584 1.00 83.50 480 SER A N 1
ATOM 3576 C CA . SER A 1 480 ? 10.924 -15.998 -25.260 1.00 83.50 480 SER A CA 1
ATOM 3577 C C . SER A 1 480 ? 12.162 -15.105 -25.136 1.00 83.50 480 SER A C 1
ATOM 3579 O O . SER A 1 480 ? 12.305 -14.302 -24.214 1.00 83.50 480 SER A O 1
ATOM 3581 N N . SER A 1 481 ? 13.094 -15.249 -26.083 1.00 87.81 481 SER A N 1
ATOM 3582 C CA . SER A 1 481 ? 14.354 -14.500 -26.074 1.00 87.81 481 SER A CA 1
ATOM 3583 C C . SER A 1 481 ? 14.192 -13.089 -26.645 1.00 87.81 481 SER A C 1
ATOM 3585 O O . SER A 1 481 ? 13.646 -12.887 -27.729 1.00 87.81 481 SER A O 1
ATOM 3587 N N . TYR A 1 482 ? 14.756 -12.108 -25.949 1.00 88.44 482 TYR A N 1
ATOM 3588 C CA . TYR A 1 482 ? 14.726 -10.693 -26.320 1.00 88.44 482 TYR A CA 1
ATOM 3589 C C . TYR A 1 482 ? 16.095 -10.024 -26.120 1.00 88.44 482 TYR A C 1
ATOM 3591 O O . TYR A 1 482 ? 17.020 -10.617 -25.561 1.00 88.44 482 TYR A O 1
ATOM 3599 N N . ILE A 1 483 ? 16.236 -8.777 -26.573 1.00 92.56 483 ILE A N 1
ATOM 3600 C CA . ILE A 1 483 ? 17.385 -7.930 -26.230 1.00 92.56 483 ILE A CA 1
ATOM 3601 C C . ILE A 1 483 ? 16.924 -6.921 -25.189 1.00 92.56 483 ILE A C 1
ATOM 3603 O O . ILE A 1 483 ? 15.975 -6.185 -25.432 1.00 92.56 483 ILE A O 1
ATOM 3607 N N . ARG A 1 484 ? 17.570 -6.904 -24.022 1.00 91.00 484 ARG A N 1
ATOM 3608 C CA . ARG A 1 484 ? 17.172 -6.060 -22.885 1.00 91.00 484 ARG A CA 1
ATOM 3609 C C . ARG A 1 484 ? 18.354 -5.821 -21.974 1.00 91.00 484 ARG A C 1
ATOM 3611 O O . ARG A 1 484 ? 19.188 -6.713 -21.819 1.00 91.00 484 ARG A O 1
ATOM 3618 N N . TYR A 1 485 ? 18.412 -4.642 -21.374 1.00 94.12 485 TYR A N 1
ATOM 3619 C CA . TYR A 1 485 ? 19.392 -4.331 -20.347 1.00 94.12 485 TYR A CA 1
ATOM 3620 C C . TYR A 1 485 ? 18.917 -4.861 -18.994 1.00 94.12 485 TYR A C 1
ATOM 3622 O O . TYR A 1 485 ? 17.827 -4.515 -18.530 1.00 94.12 485 TYR A O 1
ATOM 3630 N N . VAL A 1 486 ? 19.705 -5.727 -18.374 1.00 94.12 486 VAL A N 1
ATOM 3631 C CA . VAL A 1 486 ? 19.298 -6.527 -17.218 1.00 94.12 486 VAL A CA 1
ATOM 3632 C C . VAL A 1 486 ? 20.390 -6.573 -16.164 1.00 94.12 486 VAL A C 1
ATOM 3634 O O . VAL A 1 486 ? 21.551 -6.261 -16.441 1.00 94.12 486 VAL A O 1
ATOM 3637 N N . THR A 1 487 ? 20.011 -6.999 -14.966 1.00 94.50 487 THR A N 1
ATOM 3638 C CA . THR A 1 487 ? 20.939 -7.382 -13.909 1.00 94.50 487 THR A CA 1
ATOM 3639 C C . THR A 1 487 ? 20.516 -8.712 -13.292 1.00 94.50 487 THR A C 1
ATOM 3641 O O . THR A 1 487 ? 19.326 -8.976 -13.156 1.00 94.50 487 THR A O 1
ATOM 3644 N N . TYR A 1 488 ? 21.469 -9.579 -12.966 1.00 91.94 488 TYR A N 1
ATOM 3645 C CA . TYR A 1 488 ? 21.215 -10.851 -12.284 1.00 91.94 488 TYR A CA 1
ATOM 3646 C C . TYR A 1 488 ? 22.442 -11.265 -11.475 1.00 91.94 488 TYR A C 1
ATOM 3648 O O . TYR A 1 488 ? 23.563 -10.837 -11.765 1.00 91.94 488 TYR A O 1
ATOM 3656 N N . THR A 1 489 ? 22.248 -12.117 -10.468 1.00 91.25 489 THR A N 1
ATOM 3657 C CA . THR A 1 489 ? 23.359 -12.624 -9.651 1.00 91.25 489 THR A CA 1
ATOM 3658 C C . THR A 1 489 ? 23.531 -14.124 -9.793 1.00 91.25 489 THR A C 1
ATOM 3660 O O . THR A 1 489 ? 22.600 -14.852 -10.125 1.00 91.25 489 THR A O 1
ATOM 3663 N N . GLY A 1 490 ? 24.741 -14.601 -9.545 1.00 92.06 490 GLY A N 1
ATOM 3664 C CA . GLY A 1 490 ? 25.013 -16.026 -9.512 1.00 92.06 490 GLY A CA 1
ATOM 3665 C C . GLY A 1 490 ? 26.484 -16.310 -9.299 1.00 92.06 490 GLY A C 1
ATOM 3666 O O . GLY A 1 490 ? 27.306 -15.400 -9.208 1.00 92.06 490 GLY A O 1
ATOM 3667 N N . THR A 1 491 ? 26.836 -17.585 -9.222 1.00 95.50 491 THR A N 1
ATOM 3668 C CA . THR A 1 491 ? 28.232 -17.995 -9.054 1.00 95.50 491 THR A CA 1
ATOM 3669 C C . THR A 1 491 ? 28.923 -18.078 -10.408 1.00 95.50 491 THR A C 1
ATOM 3671 O O . THR A 1 491 ? 28.514 -18.864 -11.269 1.00 95.50 491 THR A O 1
ATOM 3674 N N . LEU A 1 492 ? 29.979 -17.286 -10.597 1.00 96.69 492 LEU A N 1
ATOM 3675 C CA . LEU A 1 492 ? 30.803 -17.343 -11.798 1.00 96.69 492 LEU A CA 1
ATOM 3676 C C . LEU A 1 492 ? 31.627 -18.628 -11.809 1.00 96.69 492 LEU A C 1
ATOM 3678 O O . LEU A 1 492 ? 32.256 -19.001 -10.822 1.00 96.69 492 LEU A O 1
ATOM 3682 N N . LYS A 1 493 ? 31.664 -19.278 -12.965 1.00 96.25 493 LYS A N 1
ATOM 3683 C CA . LYS A 1 493 ? 32.552 -20.389 -13.270 1.00 96.25 493 LYS A CA 1
ATOM 3684 C C . LYS A 1 493 ? 33.305 -20.096 -14.554 1.00 96.25 493 LYS A C 1
ATOM 3686 O O . LYS A 1 493 ? 32.728 -20.069 -15.647 1.00 96.25 493 LYS A O 1
ATOM 3691 N N . VAL A 1 494 ? 34.614 -19.959 -14.419 1.00 94.62 494 VAL A N 1
ATOM 3692 C CA . VAL A 1 494 ? 35.548 -19.850 -15.530 1.00 94.62 494 VAL A CA 1
ATOM 3693 C C . VAL A 1 494 ? 35.972 -21.254 -15.940 1.00 94.62 494 VAL A C 1
ATOM 3695 O O . VAL A 1 494 ? 36.386 -22.086 -15.135 1.00 94.62 494 VAL A O 1
ATOM 3698 N N . SER A 1 495 ? 35.832 -21.566 -17.223 1.00 91.50 495 SER A N 1
ATOM 3699 C CA . SER A 1 495 ? 36.234 -22.865 -17.765 1.00 91.50 495 SER A CA 1
ATOM 3700 C C . SER A 1 495 ? 36.931 -22.700 -19.102 1.00 91.50 495 SER A C 1
ATOM 3702 O O . SER A 1 495 ? 36.639 -21.777 -19.855 1.00 91.50 495 SER A O 1
ATOM 3704 N N . LYS A 1 496 ? 37.862 -23.599 -19.416 1.00 87.75 496 LYS A N 1
ATOM 3705 C CA . LYS A 1 496 ? 38.592 -23.582 -20.684 1.00 87.75 496 LYS A CA 1
ATOM 3706 C C . LYS A 1 496 ? 38.044 -24.659 -21.614 1.00 87.75 496 LYS A C 1
ATOM 3708 O O . LYS A 1 496 ? 37.958 -25.820 -21.225 1.00 87.75 496 LYS A O 1
ATOM 3713 N N . SER A 1 497 ? 37.706 -24.278 -22.842 1.00 77.81 497 SER A N 1
ATOM 3714 C CA . SER A 1 497 ? 37.324 -25.193 -23.919 1.00 77.81 497 SER A CA 1
ATOM 3715 C C . SER A 1 497 ? 38.189 -24.914 -25.147 1.00 77.81 497 SER A C 1
ATOM 3717 O O . SER A 1 497 ? 38.062 -23.878 -25.803 1.00 77.81 497 SER A O 1
ATOM 3719 N N . GLY A 1 498 ? 39.136 -25.814 -25.424 1.00 80.25 498 GLY A N 1
ATOM 3720 C CA . GLY A 1 498 ? 40.168 -25.594 -26.439 1.00 80.25 498 GLY A CA 1
ATOM 3721 C C . GLY A 1 498 ? 40.991 -24.329 -26.158 1.00 80.25 498 GLY A C 1
ATOM 3722 O O . GLY A 1 498 ? 41.591 -24.196 -25.089 1.00 80.25 498 GLY A O 1
ATOM 3723 N N . ASN A 1 499 ? 41.000 -23.396 -27.115 1.00 78.25 499 ASN A N 1
ATOM 3724 C CA . ASN A 1 499 ? 41.716 -22.116 -27.018 1.00 78.25 499 ASN A CA 1
ATOM 3725 C C . ASN A 1 499 ? 40.879 -20.972 -26.416 1.00 78.25 499 ASN A C 1
ATOM 3727 O O . ASN A 1 499 ? 41.369 -19.849 -26.355 1.00 78.25 499 ASN A O 1
ATOM 3731 N N . PHE A 1 500 ? 39.642 -21.230 -25.980 1.00 78.25 500 PHE A N 1
ATOM 3732 C CA . PHE A 1 500 ? 38.730 -20.196 -25.483 1.00 78.25 500 PHE A CA 1
ATOM 3733 C C . PHE A 1 500 ? 38.367 -20.416 -24.012 1.00 78.25 500 PHE A C 1
ATOM 3735 O O . PHE A 1 500 ? 38.227 -21.555 -23.558 1.00 78.25 500 PHE A O 1
ATOM 3742 N N . PHE A 1 501 ? 38.186 -19.318 -23.280 1.00 86.69 501 PHE A N 1
ATOM 3743 C CA . PHE A 1 501 ? 37.574 -19.324 -21.954 1.00 86.69 501 PHE A CA 1
ATOM 3744 C C . PHE A 1 501 ? 36.064 -19.088 -22.073 1.00 86.69 501 PHE A C 1
ATOM 3746 O O . PHE A 1 501 ? 35.616 -18.270 -22.876 1.00 86.69 501 PHE A O 1
ATOM 3753 N N . ASN A 1 502 ? 35.288 -19.822 -21.278 1.00 91.00 502 ASN A N 1
ATOM 3754 C CA . ASN A 1 502 ? 33.858 -19.622 -21.079 1.00 91.00 502 ASN A CA 1
ATOM 3755 C C . ASN A 1 502 ? 33.632 -19.089 -19.665 1.00 91.00 502 ASN A C 1
ATOM 3757 O O . ASN A 1 502 ? 34.203 -19.619 -18.707 1.00 91.00 502 ASN A O 1
ATOM 3761 N N . TYR A 1 503 ? 32.763 -18.091 -19.556 1.00 95.44 503 TYR A N 1
ATOM 3762 C CA . TYR A 1 503 ? 32.462 -17.362 -18.329 1.00 95.44 503 TYR A CA 1
ATOM 3763 C C . TYR A 1 503 ? 30.986 -17.559 -17.995 1.00 95.44 503 TYR A C 1
ATOM 3765 O O . TYR A 1 503 ? 30.146 -16.716 -18.308 1.00 95.44 503 TYR A O 1
ATOM 3773 N N . ASN A 1 504 ? 30.663 -18.719 -17.427 1.00 96.50 504 ASN A N 1
ATOM 3774 C CA . ASN A 1 504 ? 29.280 -19.099 -17.162 1.00 96.50 504 ASN A CA 1
ATOM 3775 C C . ASN A 1 504 ? 28.899 -18.718 -15.739 1.00 96.50 504 ASN A C 1
ATOM 3777 O O . ASN A 1 504 ? 29.670 -18.934 -14.811 1.00 96.50 504 ASN A O 1
ATOM 3781 N N . VAL A 1 505 ? 27.697 -18.198 -15.560 1.00 96.62 505 VAL A N 1
ATOM 3782 C CA . VAL A 1 505 ? 27.156 -17.787 -14.272 1.00 96.62 505 VAL A CA 1
ATOM 3783 C C . VAL A 1 505 ? 26.033 -18.744 -13.926 1.00 96.62 505 VAL A C 1
ATOM 3785 O O . VAL A 1 505 ? 25.007 -18.791 -14.607 1.00 96.62 505 VAL A O 1
ATOM 3788 N N . LYS A 1 506 ? 26.240 -19.540 -12.879 1.00 94.81 506 LYS A N 1
ATOM 3789 C CA . LYS A 1 506 ? 25.172 -20.345 -12.295 1.00 94.81 506 LYS A CA 1
ATOM 3790 C C . LYS A 1 506 ? 24.276 -19.399 -11.505 1.00 94.81 506 LYS A C 1
ATOM 3792 O O . LYS A 1 506 ? 24.674 -18.968 -10.426 1.00 94.81 506 LYS A O 1
ATOM 3797 N N . VAL A 1 507 ? 23.133 -19.053 -12.081 1.00 89.38 507 VAL A N 1
ATOM 3798 C CA . VAL A 1 507 ? 22.156 -18.153 -11.465 1.00 89.38 507 VAL A CA 1
ATOM 3799 C C . VAL A 1 507 ? 21.381 -18.917 -10.401 1.00 89.38 507 VAL A C 1
ATOM 3801 O O . VAL A 1 507 ? 21.094 -20.104 -10.575 1.00 89.38 507 VAL A O 1
ATOM 3804 N N . ASP A 1 508 ? 21.131 -18.254 -9.279 1.00 79.50 508 ASP A N 1
ATOM 3805 C CA . ASP A 1 508 ? 20.379 -18.840 -8.174 1.00 79.50 508 ASP A CA 1
ATOM 3806 C C . ASP A 1 508 ? 18.931 -19.101 -8.622 1.00 79.50 508 ASP A C 1
ATOM 3808 O O . ASP A 1 508 ? 18.380 -18.351 -9.425 1.00 79.50 508 ASP A O 1
ATOM 3812 N N . ASP A 1 509 ? 18.352 -20.209 -8.158 1.00 77.94 509 ASP A N 1
ATOM 3813 C CA . ASP A 1 509 ? 16.969 -20.629 -8.437 1.00 77.94 509 ASP A CA 1
ATOM 3814 C C . ASP A 1 509 ? 16.610 -20.896 -9.916 1.00 77.94 509 ASP A C 1
ATOM 3816 O O . ASP A 1 509 ? 15.476 -21.255 -10.217 1.00 77.94 509 ASP A O 1
ATOM 3820 N N . ALA A 1 510 ? 17.575 -20.822 -10.842 1.00 83.69 510 ALA A N 1
ATOM 3821 C CA . ALA A 1 510 ? 17.384 -21.242 -12.231 1.00 83.69 510 ALA A CA 1
ATOM 3822 C C . ALA A 1 510 ? 17.393 -22.776 -12.341 1.00 83.69 510 ALA A C 1
ATOM 3824 O O . ALA A 1 510 ? 18.349 -23.442 -11.919 1.00 83.69 510 ALA A O 1
ATOM 3825 N N . ALA A 1 511 ? 16.364 -23.346 -12.964 1.00 87.12 511 ALA A N 1
ATOM 3826 C CA . ALA A 1 511 ? 16.256 -24.775 -13.229 1.00 87.12 511 ALA A CA 1
ATOM 3827 C C . ALA A 1 511 ? 17.143 -25.203 -14.407 1.00 87.12 511 ALA A C 1
ATOM 3829 O O . ALA A 1 511 ? 17.822 -26.234 -14.333 1.00 87.12 511 ALA A O 1
ATOM 3830 N N . THR A 1 512 ? 17.163 -24.418 -15.490 1.00 89.69 512 THR A N 1
ATOM 3831 C CA . THR A 1 512 ? 17.843 -24.783 -16.746 1.00 89.69 512 THR A CA 1
ATOM 3832 C C . THR A 1 512 ? 18.855 -23.733 -17.191 1.00 89.69 512 THR A C 1
ATOM 3834 O O . THR A 1 512 ? 19.975 -24.082 -17.593 1.00 89.69 512 THR A O 1
ATOM 3837 N N . ALA A 1 513 ? 18.473 -22.462 -17.134 1.00 92.62 513 ALA A N 1
ATOM 3838 C CA . ALA A 1 513 ? 19.227 -21.340 -17.651 1.00 92.62 513 ALA A CA 1
ATOM 3839 C C . ALA A 1 513 ? 20.540 -21.123 -16.895 1.00 92.62 513 ALA A C 1
ATOM 3841 O O . ALA A 1 513 ? 20.667 -21.322 -15.687 1.00 92.62 513 ALA A O 1
ATOM 3842 N N . GLN A 1 514 ? 21.556 -20.693 -17.635 1.00 95.12 514 GLN A N 1
ATOM 3843 C CA . GLN A 1 514 ? 22.822 -20.221 -17.087 1.00 95.12 514 GLN A CA 1
ATOM 3844 C C . GLN A 1 514 ? 23.184 -18.914 -17.771 1.00 95.12 514 GLN A C 1
ATOM 3846 O O . GLN A 1 514 ? 23.154 -18.826 -18.999 1.00 95.12 514 GLN A O 1
ATOM 3851 N N . GLY A 1 515 ? 23.589 -17.914 -16.992 1.00 96.75 515 GLY A N 1
ATOM 3852 C CA . GLY A 1 515 ? 24.192 -16.716 -17.559 1.00 96.75 515 GLY A CA 1
ATOM 3853 C C . GLY A 1 515 ? 25.505 -17.064 -18.266 1.00 96.75 515 GLY A C 1
ATOM 3854 O O . GLY A 1 515 ? 26.213 -17.991 -17.872 1.00 96.75 515 GLY A O 1
ATOM 3855 N N . SER A 1 516 ? 25.850 -16.325 -19.312 1.00 96.44 516 SER A N 1
ATOM 3856 C CA . SER A 1 516 ? 27.086 -16.501 -20.080 1.00 96.44 516 SER A CA 1
ATOM 3857 C C . SER A 1 516 ? 27.635 -15.128 -20.448 1.00 96.44 516 SER A C 1
ATOM 3859 O O . SER A 1 516 ? 27.056 -14.414 -21.264 1.00 96.44 516 SER A O 1
ATOM 3861 N N . ILE A 1 517 ? 28.742 -14.720 -19.824 1.00 96.56 517 ILE A N 1
ATOM 3862 C CA . ILE A 1 517 ? 29.353 -13.414 -20.088 1.00 96.56 517 ILE A CA 1
ATOM 3863 C C . ILE A 1 517 ? 30.034 -13.467 -21.457 1.00 96.56 517 ILE A C 1
ATOM 3865 O O . ILE A 1 517 ? 31.013 -14.186 -21.680 1.00 96.56 517 ILE A O 1
ATOM 3869 N N . TYR A 1 518 ? 29.492 -12.700 -22.398 1.00 94.56 518 TYR A N 1
ATOM 3870 C CA . TYR A 1 518 ? 29.837 -12.803 -23.804 1.00 94.56 518 TYR A CA 1
ATOM 3871 C C . TYR A 1 518 ? 30.993 -11.874 -24.173 1.00 94.56 518 TYR A C 1
ATOM 3873 O O . TYR A 1 518 ? 30.836 -10.656 -24.248 1.00 94.56 518 TYR A O 1
ATOM 3881 N N . ARG A 1 519 ? 32.152 -12.473 -24.482 1.00 90.00 519 ARG A N 1
ATOM 3882 C CA . ARG A 1 519 ? 33.289 -11.813 -25.161 1.00 90.00 519 ARG A CA 1
ATOM 3883 C C . ARG A 1 519 ? 33.760 -10.515 -24.486 1.00 90.00 519 ARG A C 1
ATOM 3885 O O . ARG A 1 519 ? 34.192 -9.585 -25.172 1.00 90.00 519 ARG A O 1
ATOM 3892 N N . TYR A 1 520 ? 33.672 -10.457 -23.160 1.00 89.44 520 TYR A N 1
ATOM 3893 C CA . TYR A 1 520 ? 34.074 -9.291 -22.382 1.00 89.44 520 TYR A CA 1
ATOM 3894 C C . TYR A 1 520 ? 35.543 -8.928 -22.636 1.00 89.44 520 TYR A C 1
ATOM 3896 O O . TYR A 1 520 ? 36.386 -9.807 -22.802 1.00 89.44 520 TYR A O 1
ATOM 3904 N N . ALA A 1 521 ? 35.834 -7.629 -22.727 1.00 85.50 521 ALA A N 1
ATOM 3905 C CA . ALA A 1 521 ? 37.152 -7.149 -23.132 1.00 85.50 521 ALA A CA 1
ATOM 3906 C C . ALA A 1 521 ? 38.228 -7.354 -22.051 1.00 85.50 521 ALA A C 1
ATOM 3908 O O . ALA A 1 521 ? 39.389 -7.570 -22.396 1.00 85.50 521 ALA A O 1
ATOM 3909 N N . ASP A 1 522 ? 37.846 -7.299 -20.772 1.00 87.50 522 ASP A N 1
ATOM 3910 C CA . ASP A 1 522 ? 38.743 -7.487 -19.630 1.00 87.50 522 ASP A CA 1
ATOM 3911 C C . ASP A 1 522 ? 38.570 -8.891 -19.027 1.00 87.50 522 ASP A C 1
ATOM 3913 O O . ASP A 1 522 ? 37.884 -9.116 -18.030 1.00 87.50 522 ASP A O 1
ATOM 3917 N N . GLU A 1 523 ? 39.179 -9.875 -19.687 1.00 87.38 523 GLU A N 1
ATOM 3918 C CA . GLU A 1 523 ? 39.143 -11.271 -19.244 1.00 87.38 523 GLU A CA 1
ATOM 3919 C C . GLU A 1 523 ? 39.831 -11.499 -17.888 1.00 87.38 523 GLU A C 1
ATOM 3921 O O . GLU A 1 523 ? 39.489 -12.460 -17.195 1.00 87.38 523 GLU A O 1
ATOM 3926 N N . GLU A 1 524 ? 40.794 -10.656 -17.504 1.00 89.75 524 GLU A N 1
ATOM 3927 C CA . GLU A 1 524 ? 41.523 -10.793 -16.236 1.00 89.75 524 GLU A CA 1
ATOM 3928 C C . GLU A 1 524 ? 40.632 -10.424 -15.047 1.00 89.75 524 GLU A C 1
ATOM 3930 O O . GLU A 1 524 ? 40.620 -11.151 -14.050 1.00 89.75 524 GLU A O 1
ATOM 3935 N N . ALA A 1 525 ? 39.798 -9.386 -15.185 1.00 89.56 525 ALA A N 1
ATOM 3936 C CA . ALA A 1 525 ? 38.781 -9.054 -14.187 1.00 89.56 525 ALA A CA 1
ATOM 3937 C C . ALA A 1 525 ? 37.816 -10.225 -13.927 1.00 89.56 525 ALA A C 1
ATOM 3939 O O . ALA A 1 525 ? 37.475 -10.506 -12.779 1.00 89.56 525 ALA A O 1
ATOM 3940 N N . LEU A 1 526 ? 37.422 -10.967 -14.969 1.00 91.75 526 LEU A N 1
ATOM 3941 C CA . LEU A 1 526 ? 36.554 -12.141 -14.817 1.00 91.75 526 LEU A CA 1
ATOM 3942 C C . LEU A 1 526 ? 37.273 -13.333 -14.183 1.00 91.75 526 LEU A C 1
ATOM 3944 O O . LEU A 1 526 ? 36.692 -14.025 -13.349 1.00 91.75 526 LEU A O 1
ATOM 3948 N N . LYS A 1 527 ? 38.536 -13.579 -14.546 1.00 91.50 527 LYS A N 1
ATOM 3949 C CA . LYS A 1 527 ? 39.343 -14.653 -13.937 1.00 91.50 527 LYS A CA 1
ATOM 3950 C C . LYS A 1 527 ? 39.538 -14.429 -12.437 1.00 91.50 527 LYS A C 1
ATOM 3952 O O . LYS A 1 527 ? 39.507 -15.393 -11.679 1.00 91.50 527 LYS A O 1
ATOM 3957 N N . ALA A 1 528 ? 39.676 -13.177 -12.000 1.00 92.94 528 ALA A N 1
ATOM 3958 C CA . ALA A 1 528 ? 39.790 -12.823 -10.583 1.00 92.94 528 ALA A CA 1
ATOM 3959 C C . ALA A 1 528 ? 38.508 -13.090 -9.763 1.00 92.94 528 ALA A C 1
ATOM 3961 O O . ALA A 1 528 ? 38.560 -13.134 -8.531 1.00 92.94 528 ALA A O 1
ATOM 3962 N N . LEU A 1 529 ? 37.367 -13.272 -10.434 1.00 94.44 529 LEU A N 1
ATOM 3963 C CA . LEU A 1 529 ? 36.063 -13.540 -9.824 1.00 94.44 529 LEU A CA 1
ATOM 3964 C C . LEU A 1 529 ? 35.638 -15.016 -9.936 1.00 94.44 529 LEU A C 1
ATOM 3966 O O . LEU A 1 529 ? 34.507 -15.349 -9.582 1.00 94.44 529 LEU A O 1
ATOM 3970 N N . ASP A 1 530 ? 36.509 -15.908 -10.422 1.00 95.50 530 ASP A N 1
ATOM 3971 C CA . ASP A 1 530 ? 36.177 -17.327 -10.576 1.00 95.50 530 ASP A CA 1
ATOM 3972 C C . ASP A 1 530 ? 35.756 -17.969 -9.244 1.00 95.50 530 ASP A C 1
ATOM 3974 O O . ASP A 1 530 ? 36.398 -17.789 -8.207 1.00 95.50 530 ASP A O 1
ATOM 3978 N N . GLY A 1 531 ? 34.647 -18.706 -9.270 1.00 94.00 531 GLY A N 1
ATOM 3979 C CA . GLY A 1 531 ? 34.042 -19.348 -8.105 1.00 94.00 531 GLY A CA 1
ATOM 3980 C C . GLY A 1 531 ? 33.298 -18.406 -7.154 1.00 94.00 531 GLY A C 1
ATOM 3981 O O . GLY A 1 531 ? 32.698 -18.890 -6.194 1.00 94.00 531 GLY A O 1
ATOM 3982 N N . LYS A 1 532 ? 33.306 -17.089 -7.390 1.00 94.19 532 LYS A N 1
ATOM 3983 C CA . LYS A 1 532 ? 32.622 -16.113 -6.532 1.00 94.19 532 LYS A CA 1
ATOM 3984 C C . LYS A 1 532 ? 31.177 -15.886 -6.961 1.00 94.19 532 LYS A C 1
ATOM 3986 O O . LYS A 1 532 ? 30.840 -16.005 -8.141 1.00 94.19 532 LYS A O 1
ATOM 3991 N N . LYS A 1 533 ? 30.332 -15.492 -6.003 1.00 92.94 533 LYS A N 1
ATOM 3992 C CA . LYS A 1 533 ? 29.008 -14.937 -6.302 1.00 92.94 533 LYS A CA 1
ATOM 3993 C C . LYS A 1 533 ? 29.184 -13.511 -6.818 1.00 92.94 533 LYS A C 1
ATOM 3995 O O . LYS A 1 533 ? 29.823 -12.690 -6.163 1.00 92.94 533 LYS A O 1
ATOM 4000 N N . ILE A 1 534 ? 28.650 -13.238 -7.999 1.00 93.56 534 ILE A N 1
ATOM 4001 C CA . ILE A 1 534 ? 28.805 -11.970 -8.709 1.00 93.56 534 ILE A CA 1
ATOM 4002 C C . ILE A 1 534 ? 27.449 -11.381 -9.080 1.00 93.56 534 ILE A C 1
ATOM 4004 O O . ILE A 1 534 ? 26.483 -12.120 -9.272 1.00 93.56 534 ILE A O 1
ATOM 4008 N N . THR A 1 535 ? 27.411 -10.062 -9.234 1.00 93.06 535 THR A N 1
ATOM 4009 C CA . THR A 1 535 ? 26.327 -9.334 -9.897 1.00 93.06 535 THR A CA 1
ATOM 4010 C C . THR A 1 535 ? 26.769 -9.004 -11.316 1.00 93.06 535 THR A C 1
ATOM 4012 O O . THR A 1 535 ? 27.831 -8.416 -11.524 1.00 93.06 535 THR A O 1
ATOM 4015 N N . VAL A 1 536 ? 25.963 -9.393 -12.301 1.00 94.88 536 VAL A N 1
ATOM 4016 C CA . VAL A 1 536 ? 26.190 -9.120 -13.722 1.00 94.88 536 VAL A CA 1
ATOM 4017 C C . VAL A 1 536 ? 25.178 -8.091 -14.188 1.00 94.88 536 VAL A C 1
ATOM 4019 O O . VAL A 1 536 ? 23.986 -8.316 -14.023 1.00 94.88 536 VAL A O 1
ATOM 4022 N N . THR A 1 537 ? 25.634 -7.011 -14.822 1.00 95.69 537 THR A N 1
ATOM 4023 C CA . THR A 1 537 ? 24.750 -6.031 -15.473 1.00 95.69 537 THR A CA 1
ATOM 4024 C C . THR A 1 537 ? 25.139 -5.880 -16.938 1.00 95.69 537 THR A C 1
ATOM 4026 O O . THR A 1 537 ? 26.322 -5.770 -17.266 1.00 95.69 537 THR A O 1
ATOM 4029 N N . GLY A 1 538 ? 24.165 -5.916 -17.848 1.00 95.88 538 GLY A N 1
ATOM 4030 C CA . GLY A 1 538 ? 24.443 -5.896 -19.283 1.00 95.88 538 GLY A CA 1
ATOM 4031 C C . GLY A 1 538 ? 23.236 -6.153 -20.171 1.00 95.88 538 GLY A C 1
ATOM 4032 O O . GLY A 1 538 ? 22.113 -6.277 -19.699 1.00 95.88 538 GLY A O 1
ATOM 4033 N N . TYR A 1 539 ? 23.474 -6.257 -21.477 1.00 96.38 539 TYR A N 1
ATOM 4034 C CA . TYR A 1 539 ? 22.446 -6.616 -22.451 1.00 96.38 539 TYR A CA 1
ATOM 4035 C C . TYR A 1 539 ? 22.399 -8.123 -22.672 1.00 96.38 539 TYR A C 1
ATOM 4037 O O . TYR A 1 539 ? 23.416 -8.710 -23.046 1.00 96.38 539 TYR A O 1
ATOM 4045 N N . LEU A 1 540 ? 21.220 -8.731 -22.531 1.00 96.00 540 LEU A N 1
ATOM 4046 C CA . LEU A 1 540 ? 20.972 -10.065 -23.080 1.00 96.00 540 LEU A CA 1
ATOM 4047 C C . LEU A 1 540 ? 20.988 -9.975 -24.602 1.00 96.00 540 LEU A C 1
ATOM 4049 O O . LEU A 1 540 ? 20.328 -9.105 -25.167 1.00 96.00 540 LEU A O 1
ATOM 4053 N N . ILE A 1 541 ? 21.749 -10.838 -25.269 1.00 94.81 541 ILE A N 1
ATOM 4054 C CA . ILE A 1 541 ? 21.944 -10.737 -26.719 1.00 94.81 541 ILE A CA 1
ATOM 4055 C C . ILE A 1 541 ? 21.733 -12.032 -27.484 1.00 94.81 541 ILE A C 1
ATOM 4057 O O . ILE A 1 541 ? 21.724 -11.946 -28.703 1.00 94.81 541 ILE A O 1
ATOM 4061 N N . SER A 1 542 ? 21.647 -13.206 -26.849 1.00 94.00 542 SER A N 1
ATOM 4062 C CA . SER A 1 542 ? 21.340 -14.487 -27.519 1.00 94.00 542 SER A CA 1
ATOM 4063 C C . SER A 1 542 ? 21.232 -15.662 -26.537 1.00 94.00 542 SER A C 1
ATOM 4065 O O . SER A 1 542 ? 21.700 -15.577 -25.404 1.00 94.00 542 SER A O 1
ATOM 4067 N N . LEU A 1 543 ? 20.697 -16.797 -26.998 1.00 94.44 543 LEU A N 1
ATOM 4068 C CA . LEU A 1 543 ? 20.635 -18.075 -26.283 1.00 94.44 543 LEU A CA 1
ATOM 4069 C C . LEU A 1 543 ? 21.459 -19.161 -26.995 1.00 94.44 543 LEU A C 1
ATOM 4071 O O . LEU A 1 543 ? 21.055 -19.691 -28.031 1.00 94.44 543 LEU A O 1
ATOM 4075 N N . SER A 1 544 ? 22.595 -19.557 -26.424 1.00 92.69 544 SER A N 1
ATOM 4076 C CA . SER A 1 544 ? 23.444 -20.619 -26.985 1.00 92.69 544 SER A CA 1
ATOM 4077 C C . SER A 1 544 ? 23.279 -21.959 -26.264 1.00 92.69 544 SER A C 1
ATOM 4079 O O . SER A 1 544 ? 23.004 -22.022 -25.066 1.00 92.69 544 SER A O 1
ATOM 4081 N N . GLY A 1 545 ? 23.408 -23.066 -27.003 1.00 90.31 545 GLY A N 1
ATOM 4082 C CA . GLY A 1 545 ? 23.340 -24.422 -26.436 1.00 90.31 545 GLY A CA 1
ATOM 4083 C C . GLY A 1 545 ? 22.034 -24.756 -25.701 1.00 90.31 545 GLY A C 1
ATOM 4084 O O . GLY A 1 545 ? 22.041 -25.642 -24.852 1.00 90.31 545 GLY A O 1
ATOM 4085 N N . GLY A 1 546 ? 20.948 -24.024 -25.976 1.00 89.75 546 GLY A N 1
ATOM 4086 C CA . GLY A 1 546 ? 19.628 -24.219 -25.366 1.00 89.75 546 GLY A CA 1
ATOM 4087 C C . GLY A 1 546 ? 19.484 -23.753 -23.913 1.00 89.75 546 GLY A C 1
ATOM 4088 O O . GLY A 1 546 ? 18.403 -23.899 -23.365 1.00 89.75 546 GLY A O 1
ATOM 4089 N N . LYS A 1 547 ? 20.535 -23.203 -23.289 1.00 93.94 547 LYS A N 1
ATOM 4090 C CA . LYS A 1 547 ? 20.497 -22.776 -21.875 1.00 93.94 547 LYS A CA 1
ATOM 4091 C C . LYS A 1 547 ? 21.414 -21.611 -21.505 1.00 93.94 547 LYS A C 1
ATOM 4093 O O . LYS A 1 547 ? 21.243 -21.021 -20.447 1.00 93.94 547 LYS A O 1
ATOM 4098 N N . TYR A 1 548 ? 22.422 -21.307 -22.323 1.00 95.50 548 TYR A N 1
ATOM 4099 C CA . TYR A 1 548 ? 23.393 -20.259 -22.019 1.00 95.50 548 TYR A CA 1
ATOM 4100 C C . TYR A 1 548 ? 22.880 -18.918 -22.531 1.00 95.50 548 TYR A C 1
ATOM 4102 O O . TYR A 1 548 ? 22.946 -18.640 -23.734 1.00 95.50 548 TYR A O 1
ATOM 4110 N N . VAL A 1 549 ? 22.377 -18.107 -21.607 1.00 96.81 549 VAL A N 1
ATOM 4111 C CA . VAL A 1 549 ? 21.884 -16.754 -21.848 1.00 96.81 549 VAL A CA 1
ATOM 4112 C C . VAL A 1 549 ? 23.089 -15.821 -21.968 1.00 96.81 549 VAL A C 1
ATOM 4114 O O . VAL A 1 549 ? 23.749 -15.501 -20.980 1.00 96.81 549 VAL A O 1
ATOM 4117 N N . ASN A 1 550 ? 23.432 -15.444 -23.198 1.00 96.81 550 ASN A N 1
ATOM 4118 C CA . ASN A 1 550 ? 24.607 -14.632 -23.494 1.00 96.81 550 ASN A CA 1
ATOM 4119 C C . ASN A 1 550 ? 24.350 -13.160 -23.172 1.00 96.81 550 ASN A C 1
ATOM 4121 O O . ASN A 1 550 ? 23.440 -12.550 -23.738 1.00 96.81 550 ASN A O 1
ATOM 4125 N N . THR A 1 551 ? 25.223 -12.585 -22.350 1.00 97.69 551 THR A N 1
ATOM 4126 C CA . THR A 1 551 ? 25.122 -11.211 -21.858 1.00 97.69 551 THR A CA 1
ATOM 4127 C C . THR A 1 551 ? 26.365 -10.420 -22.244 1.00 97.69 551 THR A C 1
ATOM 4129 O O . THR A 1 551 ? 27.481 -10.780 -21.862 1.00 97.69 551 THR A O 1
ATOM 4132 N N . VAL A 1 552 ? 26.194 -9.319 -22.976 1.00 96.81 552 VAL A N 1
ATOM 4133 C CA . VAL A 1 552 ? 27.254 -8.319 -23.167 1.00 96.81 552 VAL A CA 1
ATOM 4134 C C . VAL A 1 552 ? 27.215 -7.361 -21.986 1.00 96.81 552 VAL A C 1
ATOM 4136 O O . VAL A 1 552 ? 26.282 -6.569 -21.854 1.00 96.81 552 VAL A O 1
ATOM 4139 N N . ILE A 1 553 ? 28.210 -7.471 -21.110 1.00 95.50 553 ILE A N 1
ATOM 4140 C CA . ILE A 1 553 ? 28.196 -6.810 -19.804 1.00 95.50 553 ILE A CA 1
ATOM 4141 C C . ILE A 1 553 ? 28.741 -5.383 -19.859 1.00 95.50 553 ILE A C 1
ATOM 4143 O O . ILE A 1 553 ? 29.684 -5.088 -20.592 1.00 95.50 553 ILE A O 1
ATOM 4147 N N . THR A 1 554 ? 28.150 -4.512 -19.051 1.00 93.69 554 THR A N 1
ATOM 4148 C CA . THR A 1 554 ? 28.640 -3.162 -18.742 1.00 93.69 554 THR A CA 1
ATOM 4149 C C . THR A 1 554 ? 29.379 -3.132 -17.413 1.00 93.69 554 THR A C 1
ATOM 4151 O O . THR A 1 554 ? 30.317 -2.354 -17.258 1.00 93.69 554 THR A O 1
ATOM 4154 N N . SER A 1 555 ? 28.989 -3.992 -16.470 1.00 92.00 555 SER A N 1
ATOM 4155 C CA . SER A 1 555 ? 29.683 -4.176 -15.200 1.00 92.00 555 SER A CA 1
ATOM 4156 C C . SER A 1 555 ? 29.571 -5.612 -14.691 1.00 92.00 555 SER A C 1
ATOM 4158 O O . SER A 1 555 ? 28.624 -6.347 -14.993 1.00 92.00 555 SER A O 1
ATOM 4160 N N . VAL A 1 556 ? 30.577 -6.003 -13.912 1.00 93.44 556 VAL A N 1
ATOM 4161 C CA . VAL A 1 556 ? 30.614 -7.248 -13.148 1.00 93.44 556 VAL A CA 1
ATOM 4162 C C . VAL A 1 556 ? 31.383 -7.002 -11.857 1.00 93.44 556 VAL A C 1
ATOM 4164 O O . VAL A 1 556 ? 32.482 -6.449 -11.880 1.00 93.44 556 VAL A O 1
ATOM 4167 N N . GLU A 1 557 ? 30.801 -7.398 -10.733 1.00 91.25 557 GLU A N 1
ATOM 4168 C CA . GLU A 1 557 ? 31.390 -7.207 -9.407 1.00 91.25 557 GLU A CA 1
ATOM 4169 C C . GLU A 1 557 ? 31.012 -8.351 -8.463 1.00 91.25 557 GLU A C 1
ATOM 4171 O O . GLU A 1 557 ? 30.048 -9.077 -8.706 1.00 91.25 557 GLU A O 1
ATOM 4176 N N . GLU A 1 558 ? 31.788 -8.539 -7.395 1.00 90.75 558 GLU A N 1
ATOM 4177 C CA . GLU A 1 558 ? 31.461 -9.497 -6.335 1.00 90.75 558 GLU A CA 1
ATOM 4178 C C . GLU A 1 558 ? 30.191 -9.047 -5.596 1.00 90.75 558 GLU A C 1
ATOM 4180 O O . GLU A 1 558 ? 30.059 -7.883 -5.217 1.00 90.75 558 GLU A O 1
ATOM 4185 N N . ALA A 1 559 ? 29.241 -9.962 -5.401 1.00 80.56 559 ALA A N 1
ATOM 4186 C CA . ALA A 1 559 ? 27.962 -9.634 -4.784 1.00 80.56 559 ALA A CA 1
ATOM 4187 C C . ALA A 1 559 ? 28.144 -9.319 -3.287 1.00 80.56 559 ALA A C 1
ATOM 4189 O O . ALA A 1 559 ? 28.627 -10.147 -2.515 1.00 80.56 559 ALA A O 1
ATOM 4190 N N . THR A 1 560 ? 27.719 -8.130 -2.853 1.00 66.00 560 THR A N 1
ATOM 4191 C CA . THR A 1 560 ? 27.644 -7.765 -1.426 1.00 66.00 560 THR A CA 1
ATOM 4192 C C . THR A 1 560 ? 26.471 -8.474 -0.737 1.00 66.00 560 THR A C 1
ATOM 4194 O O . THR A 1 560 ? 25.540 -8.905 -1.407 1.00 66.00 560 THR A O 1
ATOM 4197 N N . ALA A 1 561 ? 26.448 -8.567 0.600 1.00 51.47 561 ALA A N 1
ATOM 4198 C CA . ALA A 1 561 ? 25.327 -9.196 1.322 1.00 51.47 561 ALA A CA 1
ATOM 4199 C C . ALA A 1 561 ? 23.969 -8.511 1.033 1.00 51.47 561 ALA A C 1
ATOM 4201 O O . ALA A 1 561 ? 22.941 -9.177 0.972 1.00 51.47 561 ALA A O 1
ATOM 4202 N N . ALA A 1 562 ? 23.984 -7.195 0.777 1.00 42.47 562 ALA A N 1
ATOM 4203 C CA . ALA A 1 562 ? 22.822 -6.436 0.317 1.00 42.47 562 ALA A CA 1
ATOM 4204 C C . ALA A 1 562 ? 22.449 -6.763 -1.144 1.00 42.47 562 ALA A C 1
ATOM 4206 O O . ALA A 1 562 ? 21.278 -6.968 -1.432 1.00 42.47 562 ALA A O 1
ATOM 4207 N N . ALA A 1 563 ? 23.422 -6.895 -2.056 1.00 38.59 563 ALA A N 1
ATOM 4208 C CA . ALA A 1 563 ? 23.183 -7.318 -3.445 1.00 38.59 563 ALA A CA 1
ATOM 4209 C C . ALA A 1 563 ? 22.761 -8.797 -3.567 1.00 38.59 563 ALA A C 1
ATOM 4211 O O . ALA A 1 563 ? 22.007 -9.159 -4.463 1.00 38.59 563 ALA A O 1
ATOM 4212 N N . ALA A 1 564 ? 23.193 -9.657 -2.642 1.00 37.31 564 ALA A N 1
ATOM 4213 C CA . ALA A 1 564 ? 22.749 -11.043 -2.539 1.00 37.31 564 ALA A CA 1
ATOM 4214 C C . ALA A 1 564 ? 21.285 -11.150 -2.075 1.00 37.31 564 ALA A C 1
ATOM 4216 O O . ALA A 1 564 ? 20.629 -12.123 -2.437 1.00 37.31 564 ALA A O 1
ATOM 4217 N N . ALA A 1 565 ? 20.773 -10.145 -1.351 1.00 39.06 565 ALA A N 1
ATOM 4218 C CA . ALA A 1 565 ? 19.358 -10.022 -0.999 1.00 39.06 565 ALA A CA 1
ATOM 4219 C C . ALA A 1 565 ? 18.488 -9.525 -2.172 1.00 39.06 565 ALA A C 1
ATOM 4221 O O . ALA A 1 565 ? 17.304 -9.834 -2.213 1.00 39.06 565 ALA A O 1
ATOM 4222 N N . PHE A 1 566 ? 19.065 -8.836 -3.169 1.00 35.62 566 PHE A N 1
ATOM 4223 C CA . PHE A 1 566 ? 18.347 -8.459 -4.400 1.00 35.62 566 PHE A CA 1
ATOM 4224 C C . PHE A 1 566 ? 18.006 -9.663 -5.298 1.00 35.62 566 PHE A C 1
ATOM 4226 O O . PHE A 1 566 ? 17.121 -9.554 -6.142 1.00 35.62 566 PHE A O 1
ATOM 4233 N N . ALA A 1 567 ? 18.700 -10.797 -5.139 1.00 35.66 567 ALA A N 1
ATOM 4234 C CA . ALA A 1 567 ? 18.533 -11.985 -5.980 1.00 35.66 567 ALA A CA 1
ATOM 4235 C C . ALA A 1 567 ? 17.559 -13.027 -5.425 1.00 35.66 567 ALA A C 1
ATOM 4237 O O . ALA A 1 567 ? 17.101 -13.887 -6.168 1.00 35.66 567 ALA A O 1
ATOM 4238 N N . THR A 1 568 ? 17.211 -12.930 -4.146 1.00 33.41 568 THR A N 1
ATOM 4239 C CA . THR A 1 568 ? 16.077 -13.646 -3.572 1.00 33.41 568 THR A CA 1
ATOM 4240 C C . THR A 1 568 ? 14.972 -12.631 -3.366 1.00 33.41 568 THR A C 1
ATOM 4242 O O . THR A 1 568 ? 14.801 -12.114 -2.261 1.00 33.41 568 THR A O 1
ATOM 4245 N N . ARG A 1 569 ? 14.189 -12.342 -4.410 1.00 38.41 569 ARG A N 1
ATOM 4246 C CA . ARG A 1 569 ? 12.845 -11.825 -4.162 1.00 38.41 569 ARG A CA 1
ATOM 4247 C C . ARG A 1 569 ? 12.023 -13.013 -3.659 1.00 38.41 569 ARG A C 1
ATOM 4249 O O . ARG A 1 569 ? 11.210 -13.580 -4.376 1.00 38.41 569 ARG A O 1
ATOM 4256 N N . ALA A 1 570 ? 12.236 -13.378 -2.390 1.00 40.28 570 ALA A N 1
ATOM 4257 C CA . ALA A 1 570 ? 11.066 -13.652 -1.578 1.00 40.28 570 ALA A CA 1
ATOM 4258 C C . ALA A 1 570 ? 10.160 -12.456 -1.848 1.00 40.28 570 ALA A C 1
ATOM 4260 O O . ALA A 1 570 ? 10.615 -11.310 -1.750 1.00 40.28 570 ALA A O 1
ATOM 4261 N N . VAL A 1 571 ? 8.960 -12.715 -2.356 1.00 50.91 571 VAL A N 1
ATOM 4262 C CA . VAL A 1 571 ? 7.966 -11.658 -2.460 1.00 50.91 571 VAL A CA 1
ATOM 4263 C C . VAL A 1 571 ? 7.976 -10.984 -1.097 1.00 50.91 571 VAL A C 1
ATOM 4265 O O . VAL A 1 571 ? 7.916 -11.690 -0.092 1.00 50.91 571 VAL A O 1
ATOM 4268 N N . ASP A 1 572 ? 8.233 -9.675 -1.067 1.00 63.03 572 ASP A N 1
ATOM 4269 C CA . ASP A 1 572 ? 8.337 -8.957 0.196 1.00 63.03 572 ASP A CA 1
ATOM 4270 C C . ASP A 1 572 ? 6.938 -9.011 0.800 1.00 63.03 572 ASP A C 1
ATOM 4272 O O . ASP A 1 572 ? 6.015 -8.333 0.333 1.00 63.03 572 ASP A O 1
ATOM 4276 N N . THR A 1 573 ? 6.754 -9.987 1.682 1.00 71.25 573 THR A N 1
ATOM 4277 C CA . THR A 1 573 ? 5.505 -10.262 2.358 1.00 71.25 573 THR A CA 1
ATOM 4278 C C . THR A 1 573 ? 5.678 -9.843 3.794 1.00 71.25 573 THR A C 1
ATOM 4280 O O . THR A 1 573 ? 6.572 -10.333 4.488 1.00 71.25 573 THR A O 1
ATOM 4283 N N . GLU A 1 574 ? 4.801 -8.967 4.245 1.00 88.50 574 GLU A N 1
ATOM 4284 C CA . GLU A 1 574 ? 4.694 -8.613 5.646 1.00 88.50 574 GLU A CA 1
ATOM 4285 C C . GLU A 1 574 ? 3.521 -9.360 6.281 1.00 88.50 574 GLU A C 1
ATOM 4287 O O . GLU A 1 574 ? 2.446 -9.495 5.689 1.00 88.50 574 GLU A O 1
ATOM 4292 N N . GLU A 1 575 ? 3.725 -9.840 7.506 1.00 92.38 575 GLU A N 1
ATOM 4293 C CA . GLU A 1 575 ? 2.632 -10.359 8.316 1.00 92.38 575 GLU A CA 1
ATOM 4294 C C . GLU A 1 575 ? 1.736 -9.196 8.759 1.00 92.38 575 GLU A C 1
ATOM 4296 O O . GLU A 1 575 ? 2.200 -8.227 9.372 1.00 92.38 575 GLU A O 1
ATOM 4301 N N . LYS A 1 576 ? 0.440 -9.319 8.475 1.00 95.56 576 LYS A N 1
ATOM 4302 C CA . LYS A 1 576 ? -0.608 -8.399 8.905 1.00 95.56 576 LYS A CA 1
ATOM 4303 C C . LYS A 1 576 ? -1.636 -9.104 9.767 1.00 95.56 576 LYS A C 1
ATOM 4305 O O . LYS A 1 576 ? -1.972 -10.269 9.567 1.00 95.56 576 LYS A O 1
ATOM 4310 N N . LEU A 1 577 ? -2.171 -8.334 10.702 1.00 96.88 577 LEU A N 1
ATOM 4311 C CA . LEU A 1 577 ? -3.290 -8.676 11.553 1.00 96.88 577 LEU A CA 1
ATOM 4312 C C . LEU A 1 577 ? -4.482 -7.788 11.186 1.00 96.88 577 LEU A C 1
ATOM 4314 O O . LEU A 1 577 ? -4.335 -6.585 10.959 1.00 96.88 577 LEU A O 1
ATOM 4318 N N . ALA A 1 578 ? -5.679 -8.363 11.178 1.00 96.88 578 ALA A N 1
ATOM 4319 C CA . ALA A 1 578 ? -6.928 -7.617 11.052 1.00 96.88 578 ALA A CA 1
ATOM 4320 C C . ALA A 1 578 ? -7.993 -8.185 11.991 1.00 96.88 578 ALA A C 1
ATOM 4322 O O . ALA A 1 578 ? -8.019 -9.386 12.251 1.00 96.88 578 ALA A O 1
ATOM 4323 N N . VAL A 1 579 ? -8.879 -7.323 12.490 1.00 97.38 579 VAL A N 1
ATOM 4324 C CA . VAL A 1 579 ? -9.991 -7.729 13.359 1.00 97.38 579 VAL A CA 1
ATOM 4325 C C . VAL A 1 579 ? -11.275 -7.785 12.538 1.00 97.38 579 VAL A C 1
ATOM 4327 O O . VAL A 1 579 ? -11.594 -6.840 11.815 1.00 97.38 579 VAL A O 1
ATOM 4330 N N . TYR A 1 580 ? -12.010 -8.885 12.653 1.00 97.62 580 TYR A N 1
ATOM 4331 C CA . TYR A 1 580 ? -13.305 -9.104 12.017 1.00 97.62 580 TYR A CA 1
ATOM 4332 C C . TYR A 1 580 ? -14.391 -9.283 13.078 1.00 97.62 580 TYR A C 1
ATOM 4334 O O . TYR A 1 580 ? -14.116 -9.780 14.166 1.00 97.62 580 TYR A O 1
ATOM 4342 N N . TYR A 1 581 ? -15.610 -8.875 12.742 1.00 96.81 581 TYR A N 1
ATOM 4343 C CA . TYR A 1 581 ? -16.814 -8.960 13.563 1.00 96.81 581 TYR A CA 1
ATOM 4344 C C . TYR A 1 581 ? -17.885 -9.777 12.835 1.00 96.81 581 TYR A C 1
ATOM 4346 O O . TYR A 1 581 ? -18.035 -9.640 11.613 1.00 96.81 581 TYR A O 1
ATOM 4354 N N . TYR A 1 582 ? -18.616 -10.616 13.567 1.00 96.38 582 TYR A N 1
ATOM 4355 C CA . TYR A 1 582 ? -19.732 -11.397 13.044 1.00 96.38 582 TYR A CA 1
ATOM 4356 C C . TYR A 1 582 ? -21.077 -10.760 13.420 1.00 96.38 582 TYR A C 1
ATOM 4358 O O . TYR A 1 582 ? -21.441 -10.686 14.592 1.00 96.38 582 TYR A O 1
ATOM 4366 N N . ASP A 1 583 ? -21.845 -10.344 12.409 1.00 91.81 583 ASP A N 1
ATOM 4367 C CA . ASP A 1 583 ? -23.134 -9.641 12.571 1.00 91.81 583 ASP A CA 1
ATOM 4368 C C . ASP A 1 583 ? -24.346 -10.577 12.754 1.00 91.81 583 ASP A C 1
ATOM 4370 O O . ASP A 1 583 ? -25.489 -10.176 12.555 1.00 91.81 583 ASP A O 1
ATOM 4374 N N . GLY A 1 584 ? -24.101 -11.857 13.048 1.00 89.94 584 GLY A N 1
ATOM 4375 C CA . GLY A 1 584 ? -25.127 -12.903 13.081 1.00 89.94 584 GLY A CA 1
ATOM 4376 C C . GLY A 1 584 ? -25.369 -13.580 11.726 1.00 89.94 584 GLY A C 1
ATOM 4377 O O . GLY A 1 584 ? -25.888 -14.697 11.683 1.00 89.94 584 GLY A O 1
ATOM 4378 N N . SER A 1 585 ? -24.936 -12.969 10.617 1.00 89.38 585 SER A N 1
ATOM 4379 C CA . SER A 1 585 ? -25.110 -13.501 9.256 1.00 89.38 585 SER A CA 1
ATOM 4380 C C . SER A 1 585 ? -23.802 -13.678 8.473 1.00 89.38 585 SER A C 1
ATOM 4382 O O . SER A 1 585 ? -23.668 -14.621 7.678 1.00 89.38 585 SER A O 1
ATOM 4384 N N . LYS A 1 586 ? -22.833 -12.779 8.663 1.00 91.81 586 LYS A N 1
ATOM 4385 C CA . LYS A 1 586 ? -21.551 -12.758 7.950 1.00 91.81 586 LYS A CA 1
ATOM 4386 C C . LYS A 1 586 ? -20.454 -12.115 8.794 1.00 91.81 586 LYS A C 1
ATOM 4388 O O . LYS A 1 586 ? -20.702 -11.278 9.655 1.00 91.81 586 LYS A O 1
ATOM 4393 N N . TRP A 1 587 ? -19.220 -12.474 8.463 1.00 96.50 587 TRP A N 1
ATOM 4394 C CA . TRP A 1 587 ? -18.031 -11.779 8.937 1.00 96.50 587 TRP A CA 1
ATOM 4395 C C . TRP A 1 587 ? -17.787 -10.510 8.112 1.00 96.50 587 TRP A C 1
ATOM 4397 O O . TRP A 1 587 ? -17.962 -10.512 6.892 1.00 96.50 587 TRP A O 1
ATOM 4407 N N . ALA A 1 588 ? -17.341 -9.439 8.758 1.00 94.81 588 ALA A N 1
ATOM 4408 C CA . ALA A 1 588 ? -16.866 -8.215 8.113 1.00 94.81 588 ALA A CA 1
ATOM 4409 C C . ALA A 1 588 ? -15.720 -7.604 8.927 1.00 94.81 588 ALA A C 1
ATOM 4411 O O . ALA A 1 588 ? -15.566 -7.926 10.102 1.00 94.81 588 ALA A O 1
ATOM 4412 N N . ALA A 1 589 ? -14.907 -6.737 8.317 1.00 94.62 589 ALA A N 1
ATOM 4413 C CA . ALA A 1 589 ? -13.889 -6.000 9.064 1.00 94.62 589 ALA A CA 1
ATOM 4414 C C . ALA A 1 589 ? -14.554 -5.217 10.210 1.00 94.62 589 ALA A C 1
ATOM 4416 O O . ALA A 1 589 ? -15.581 -4.564 10.004 1.00 94.62 589 ALA A O 1
ATOM 4417 N N . ALA A 1 590 ? -13.988 -5.305 11.414 1.00 95.62 590 ALA A N 1
ATOM 4418 C CA . ALA A 1 590 ? -14.549 -4.677 12.601 1.00 95.62 590 ALA A CA 1
ATOM 4419 C C . ALA A 1 590 ? -14.416 -3.150 12.500 1.00 95.62 590 ALA A C 1
ATOM 4421 O O . ALA A 1 590 ? -13.333 -2.585 12.669 1.00 95.62 590 ALA A O 1
ATOM 4422 N N . ALA A 1 591 ? -15.527 -2.475 12.202 1.00 91.50 591 ALA A N 1
ATOM 4423 C CA . ALA A 1 591 ? -15.568 -1.020 12.120 1.00 91.50 591 ALA A CA 1
ATOM 4424 C C . ALA A 1 591 ? -15.133 -0.386 13.454 1.00 91.50 591 ALA A C 1
ATOM 4426 O O . ALA A 1 591 ? -15.423 -0.911 14.528 1.00 91.50 591 ALA A O 1
ATOM 4427 N N . GLY A 1 592 ? -14.398 0.728 13.386 1.00 92.81 592 GLY A N 1
ATOM 4428 C CA . GLY A 1 592 ? -13.902 1.421 14.582 1.00 92.81 592 GLY A CA 1
ATOM 4429 C C . GLY A 1 592 ? -12.889 0.622 15.412 1.00 92.81 592 GLY A C 1
ATOM 4430 O O . GLY A 1 592 ? -12.607 1.002 16.543 1.00 92.81 592 GLY A O 1
ATOM 4431 N N . THR A 1 593 ? -12.333 -0.473 14.882 1.00 96.50 593 THR A N 1
ATOM 4432 C CA . THR A 1 593 ? -11.351 -1.310 15.584 1.00 96.50 593 THR A CA 1
ATOM 4433 C C . THR A 1 593 ? -10.036 -1.361 14.813 1.00 96.50 593 THR A C 1
ATOM 4435 O O . THR A 1 593 ? -10.010 -1.588 13.605 1.00 96.50 593 THR A O 1
ATOM 4438 N N . LEU A 1 594 ? -8.925 -1.173 15.519 1.00 97.25 594 LEU A N 1
ATOM 4439 C CA . LEU A 1 594 ? -7.567 -1.331 15.013 1.00 97.25 594 LEU A CA 1
ATOM 4440 C C . LEU A 1 594 ? -6.841 -2.416 15.803 1.00 97.25 594 LEU A C 1
ATOM 4442 O O . LEU A 1 594 ? -7.125 -2.654 16.975 1.00 97.25 594 LEU A O 1
ATOM 4446 N N . ILE A 1 595 ? -5.853 -3.036 15.168 1.00 97.50 595 ILE A N 1
ATOM 4447 C CA . ILE A 1 595 ? -4.899 -3.919 15.832 1.00 97.50 595 ILE A CA 1
ATOM 4448 C C . ILE A 1 595 ? -3.480 -3.453 15.521 1.00 97.50 595 ILE A C 1
ATOM 4450 O O . ILE A 1 595 ? -3.181 -3.065 14.391 1.00 97.50 595 ILE A O 1
ATOM 4454 N N . VAL A 1 596 ? -2.616 -3.442 16.534 1.00 97.62 596 VAL A N 1
ATOM 4455 C CA . VAL A 1 596 ? -1.205 -3.076 16.367 1.00 97.62 596 VAL A CA 1
ATOM 4456 C C . VAL A 1 596 ? -0.489 -4.212 15.638 1.00 97.62 596 VAL A C 1
ATOM 4458 O O . VAL A 1 596 ? -0.407 -5.328 16.152 1.00 97.62 596 VAL A O 1
ATOM 4461 N N . ASN A 1 597 ? 0.010 -3.939 14.432 1.00 95.94 597 ASN A N 1
ATOM 4462 C CA . ASN A 1 597 ? 0.692 -4.935 13.606 1.00 95.94 597 ASN A CA 1
ATOM 4463 C C . ASN A 1 597 ? 2.165 -5.102 14.029 1.00 95.94 597 ASN A C 1
ATOM 4465 O O . ASN A 1 597 ? 2.743 -4.187 14.623 1.00 95.94 597 ASN A O 1
ATOM 4469 N N . PRO A 1 598 ? 2.831 -6.215 13.664 1.00 93.06 598 PRO A N 1
ATOM 4470 C CA . PRO A 1 598 ? 4.270 -6.399 13.900 1.00 93.06 598 PRO A CA 1
ATOM 4471 C C . PRO A 1 598 ? 5.146 -5.230 13.402 1.00 93.06 598 PRO A C 1
ATOM 4473 O O . PRO A 1 598 ? 6.067 -4.783 14.096 1.00 93.06 598 PRO A O 1
ATOM 4476 N N . ALA A 1 599 ? 4.823 -4.674 12.229 1.00 90.56 599 ALA A N 1
ATOM 4477 C CA . ALA A 1 599 ? 5.507 -3.503 11.678 1.00 90.56 599 ALA A CA 1
ATOM 4478 C C . ALA A 1 599 ? 5.298 -2.234 12.528 1.00 90.56 599 ALA A C 1
ATOM 4480 O O . ALA A 1 599 ? 6.220 -1.430 12.676 1.00 90.56 599 ALA A O 1
ATOM 4481 N N . ASP A 1 600 ? 4.124 -2.076 13.148 1.00 96.06 600 ASP A N 1
ATOM 4482 C CA . ASP A 1 600 ? 3.823 -0.933 14.014 1.00 96.06 600 ASP A CA 1
ATOM 4483 C C . ASP A 1 600 ? 4.644 -0.996 15.315 1.00 96.06 600 ASP A C 1
ATOM 4485 O O . ASP A 1 600 ? 5.197 0.018 15.742 1.00 96.06 600 ASP A O 1
ATOM 4489 N N . TYR A 1 601 ? 4.809 -2.184 15.914 1.00 93.50 601 TYR A N 1
ATOM 4490 C CA . TYR A 1 601 ? 5.725 -2.374 17.050 1.00 93.50 601 TYR A CA 1
ATOM 4491 C C . TYR A 1 601 ? 7.154 -1.976 16.696 1.00 93.50 601 TYR A C 1
ATOM 4493 O O . TYR A 1 601 ? 7.786 -1.223 17.439 1.00 93.50 601 TYR A O 1
ATOM 4501 N N . THR A 1 602 ? 7.630 -2.415 15.532 1.00 92.25 602 THR A N 1
ATOM 4502 C CA . THR A 1 602 ? 8.972 -2.080 15.042 1.00 92.25 602 THR A CA 1
ATOM 4503 C C . THR A 1 602 ? 9.134 -0.568 14.864 1.00 92.25 602 THR A C 1
ATOM 4505 O O . THR A 1 602 ? 10.134 -0.002 15.309 1.00 92.25 602 THR A O 1
ATOM 4508 N N . ALA A 1 603 ? 8.133 0.111 14.295 1.00 90.50 603 ALA A N 1
ATOM 4509 C CA . ALA A 1 603 ? 8.122 1.568 14.147 1.00 90.50 603 ALA A CA 1
ATOM 4510 C C . ALA A 1 603 ? 8.139 2.308 15.499 1.00 90.50 603 ALA A C 1
ATOM 4512 O O . ALA A 1 603 ? 8.727 3.383 15.608 1.00 90.50 603 ALA A O 1
ATOM 4513 N N . MET A 1 604 ? 7.555 1.714 16.544 1.00 94.25 604 MET A N 1
ATOM 4514 C CA . MET A 1 604 ? 7.603 2.215 17.924 1.00 94.25 604 MET A CA 1
ATOM 4515 C C . MET A 1 604 ? 8.914 1.872 18.661 1.00 94.25 604 MET A C 1
ATOM 4517 O O . MET A 1 604 ? 9.078 2.237 19.827 1.00 94.25 604 MET A O 1
ATOM 4521 N N . GLY A 1 605 ? 9.861 1.184 18.009 1.00 93.69 605 GLY A N 1
ATOM 4522 C CA . GLY A 1 605 ? 11.113 0.722 18.621 1.00 93.69 605 GLY A CA 1
ATOM 4523 C C . GLY A 1 605 ? 10.933 -0.475 19.561 1.00 93.69 605 GLY A C 1
ATOM 4524 O O . GLY A 1 605 ? 11.781 -0.724 20.419 1.00 93.69 605 GLY A O 1
ATOM 4525 N N . LEU A 1 606 ? 9.822 -1.199 19.423 1.00 91.56 606 LEU A N 1
ATOM 4526 C CA . LEU A 1 606 ? 9.459 -2.375 20.207 1.00 91.56 606 LEU A CA 1
ATOM 4527 C C . LEU A 1 606 ? 9.654 -3.648 19.378 1.00 91.56 606 LEU A C 1
ATOM 4529 O O . LEU A 1 606 ? 9.630 -3.625 18.152 1.00 91.56 606 LEU A O 1
ATOM 4533 N N . ARG A 1 607 ? 9.850 -4.782 20.057 1.00 86.69 607 ARG A N 1
ATOM 4534 C CA . ARG A 1 607 ? 10.082 -6.067 19.382 1.00 86.69 607 ARG A CA 1
ATOM 4535 C C . ARG A 1 607 ? 8.789 -6.727 18.897 1.00 86.69 607 ARG A C 1
ATOM 4537 O O . ARG A 1 607 ? 8.761 -7.226 17.781 1.00 86.69 607 ARG A O 1
ATOM 4544 N N . SER A 1 608 ? 7.772 -6.802 19.754 1.00 89.56 608 SER A N 1
ATOM 4545 C CA . SER A 1 608 ? 6.551 -7.577 19.471 1.00 89.56 608 SER A CA 1
ATOM 4546 C C . SER A 1 608 ? 5.354 -7.241 20.358 1.00 89.56 608 SER A C 1
ATOM 4548 O O . SER A 1 608 ? 4.232 -7.586 20.009 1.00 89.56 608 SER A O 1
ATOM 4550 N N . ASP A 1 609 ? 5.570 -6.625 21.520 1.00 95.88 609 ASP A N 1
ATOM 4551 C CA . ASP A 1 609 ? 4.523 -6.381 22.505 1.00 95.88 609 ASP A CA 1
ATOM 4552 C C . ASP A 1 609 ? 4.804 -5.129 23.346 1.00 95.88 609 ASP A C 1
ATOM 4554 O O . ASP A 1 609 ? 5.920 -4.598 23.405 1.00 95.88 609 ASP A O 1
ATOM 4558 N N . PHE A 1 610 ? 3.746 -4.652 23.996 1.00 97.75 610 PHE A N 1
ATOM 4559 C CA . PHE A 1 610 ? 3.845 -3.726 25.117 1.00 97.75 610 PHE A CA 1
ATOM 4560 C C . PHE A 1 610 ? 4.130 -4.489 26.412 1.00 97.75 610 PHE A C 1
ATOM 4562 O O . PHE A 1 610 ? 3.936 -5.697 26.504 1.00 97.75 610 PHE A O 1
ATOM 4569 N N . SER A 1 611 ? 4.563 -3.785 27.451 1.00 95.19 611 SER A N 1
ATOM 4570 C CA . SER A 1 611 ? 4.825 -4.385 28.762 1.00 95.19 611 SER A CA 1
ATOM 4571 C C . SER A 1 611 ? 4.692 -3.343 29.869 1.00 95.19 611 SER A C 1
ATOM 4573 O O . SER A 1 611 ? 4.390 -2.180 29.614 1.00 95.19 611 SER A O 1
ATOM 4575 N N . SER A 1 612 ? 4.944 -3.721 31.121 1.00 90.62 612 SER A N 1
ATOM 4576 C CA . SER A 1 612 ? 5.004 -2.747 32.219 1.00 90.62 612 SER A CA 1
ATOM 4577 C C . SER A 1 612 ? 6.118 -1.704 32.037 1.00 90.62 612 SER A C 1
ATOM 4579 O O . SER A 1 612 ? 5.956 -0.561 32.461 1.00 90.62 612 SER A O 1
ATOM 4581 N N . SER A 1 613 ? 7.232 -2.054 31.381 1.00 90.56 613 SER A N 1
ATOM 4582 C CA . SER A 1 613 ? 8.303 -1.101 31.052 1.00 90.56 613 SER A CA 1
ATOM 4583 C C . SER A 1 613 ? 7.984 -0.277 29.802 1.00 90.56 613 SER A C 1
ATOM 4585 O O . SER A 1 613 ? 8.293 0.917 29.755 1.00 90.56 613 SER A O 1
ATOM 4587 N N . ASN A 1 614 ? 7.310 -0.893 28.827 1.00 93.06 614 ASN A N 1
ATOM 4588 C CA . ASN A 1 614 ? 6.870 -0.279 27.575 1.00 93.06 614 ASN A CA 1
ATOM 4589 C C . ASN A 1 614 ? 5.345 -0.127 27.589 1.00 93.06 614 ASN A C 1
ATOM 4591 O O . ASN A 1 614 ? 4.638 -0.835 26.874 1.00 93.06 614 ASN A O 1
ATOM 4595 N N . ALA A 1 615 ? 4.845 0.742 28.471 1.00 93.25 615 ALA A N 1
ATOM 4596 C CA . ALA A 1 615 ? 3.412 0.898 28.706 1.00 93.25 615 ALA A CA 1
ATOM 4597 C C . ALA A 1 615 ? 2.686 1.442 27.456 1.00 93.25 615 ALA A C 1
ATOM 4599 O O . ALA A 1 615 ? 3.159 2.436 26.894 1.00 93.25 615 ALA A O 1
ATOM 4600 N N . PRO A 1 616 ? 1.556 0.841 27.031 1.00 94.81 616 PRO A N 1
ATOM 4601 C CA . PRO A 1 616 ? 0.848 1.221 25.805 1.00 94.81 616 PRO A CA 1
ATOM 4602 C C . PRO A 1 616 ? 0.404 2.689 25.802 1.00 94.81 616 PRO A C 1
ATOM 4604 O O . PRO A 1 616 ? 0.440 3.341 24.762 1.00 94.81 616 PRO A O 1
ATOM 4607 N N . GLU A 1 617 ? 0.095 3.262 26.966 1.00 91.19 617 GLU A N 1
ATOM 4608 C CA . GLU A 1 617 ? -0.314 4.661 27.125 1.00 91.19 617 GLU A CA 1
ATOM 4609 C C . GLU A 1 617 ? 0.750 5.665 26.648 1.00 91.19 617 GLU A C 1
ATOM 4611 O O . GLU A 1 617 ? 0.418 6.807 26.344 1.00 91.19 617 GLU A O 1
ATOM 4616 N N . LYS A 1 618 ? 2.021 5.249 26.546 1.00 93.38 618 LYS A N 1
ATOM 4617 C CA . LYS A 1 618 ? 3.118 6.084 26.029 1.00 93.38 618 LYS A CA 1
ATOM 4618 C C . LYS A 1 618 ? 3.210 6.111 24.503 1.00 93.38 618 LYS A C 1
ATOM 4620 O O . LYS A 1 618 ? 3.943 6.938 23.976 1.00 93.38 618 LYS A O 1
ATOM 4625 N N . TYR A 1 619 ? 2.534 5.193 23.812 1.00 96.94 619 TYR A N 1
ATOM 4626 C CA . TYR A 1 619 ? 2.719 4.967 22.377 1.00 96.94 619 TYR A CA 1
ATOM 4627 C C . TYR A 1 619 ? 1.408 5.019 21.591 1.00 96.94 619 TYR A C 1
ATOM 4629 O O . TYR A 1 619 ? 1.364 5.596 20.505 1.00 96.94 619 TYR A O 1
ATOM 4637 N N . LEU A 1 620 ? 0.335 4.432 22.131 1.00 97.19 620 LEU A N 1
ATOM 4638 C CA . LEU A 1 620 ? -0.942 4.303 21.433 1.00 97.19 620 LEU A CA 1
ATOM 4639 C C . LEU A 1 620 ? -1.567 5.648 21.025 1.00 97.19 620 LEU A C 1
ATOM 4641 O O . LEU A 1 620 ? -2.070 5.712 19.904 1.00 97.19 620 LEU A O 1
ATOM 4645 N N . PRO A 1 621 ? -1.486 6.741 21.816 1.00 96.06 621 PRO A N 1
ATOM 4646 C CA . PRO A 1 621 ? -1.976 8.043 21.362 1.00 96.06 621 PRO A CA 1
ATOM 4647 C C . PRO A 1 621 ? -1.314 8.545 20.067 1.00 96.06 621 PRO A C 1
ATOM 4649 O O . PRO A 1 621 ? -1.997 9.030 19.163 1.00 96.06 621 PRO A O 1
ATOM 4652 N N . ASP A 1 622 ? 0.009 8.395 19.942 1.00 95.75 622 ASP A N 1
ATOM 4653 C CA . ASP A 1 622 ? 0.751 8.800 18.743 1.00 95.75 622 ASP A CA 1
ATOM 4654 C C . ASP A 1 622 ? 0.527 7.841 17.571 1.00 95.75 622 ASP A C 1
ATOM 4656 O O . ASP A 1 622 ? 0.352 8.284 16.435 1.00 95.75 622 ASP A O 1
ATOM 4660 N N . PHE A 1 623 ? 0.465 6.535 17.842 1.00 96.44 623 PHE A N 1
ATOM 4661 C CA . PHE A 1 623 ? 0.069 5.531 16.854 1.00 96.44 623 PHE A CA 1
ATOM 4662 C C . PHE A 1 623 ? -1.298 5.867 16.238 1.00 96.44 623 PHE A C 1
ATOM 4664 O O . PHE A 1 623 ? -1.435 5.910 15.015 1.00 96.44 623 PHE A O 1
ATOM 4671 N N . LEU A 1 624 ? -2.294 6.184 17.069 1.00 96.88 624 LEU A N 1
ATOM 4672 C CA . LEU A 1 624 ? -3.633 6.557 16.616 1.00 96.88 624 LEU A CA 1
ATOM 4673 C C . LEU A 1 624 ? -3.642 7.871 15.841 1.00 96.88 624 LEU A C 1
ATOM 4675 O O . LEU A 1 624 ? -4.314 7.965 14.818 1.00 96.88 624 LEU A O 1
ATOM 4679 N N . ARG A 1 625 ? -2.846 8.861 16.252 1.00 94.38 625 ARG A N 1
ATOM 4680 C CA . ARG A 1 625 ? -2.683 10.110 15.494 1.00 94.38 625 ARG A CA 1
ATOM 4681 C C . ARG A 1 625 ? -2.137 9.870 14.081 1.00 94.38 625 ARG A C 1
ATOM 4683 O O . ARG A 1 625 ? -2.530 10.574 13.157 1.00 94.38 625 ARG A O 1
ATOM 4690 N N . LEU A 1 626 ? -1.260 8.880 13.899 1.00 94.00 626 LEU A N 1
ATOM 4691 C CA . LEU A 1 626 ? -0.729 8.503 12.583 1.00 94.00 626 LEU A CA 1
ATOM 4692 C C . LEU A 1 626 ? -1.733 7.701 11.745 1.00 94.00 626 LEU A C 1
ATOM 4694 O O . LEU A 1 626 ? -1.818 7.912 10.537 1.00 94.00 626 LEU A O 1
ATOM 4698 N N . LYS A 1 627 ? -2.487 6.784 12.364 1.00 94.25 627 LYS A N 1
ATOM 4699 C CA . LYS A 1 627 ? -3.463 5.932 11.660 1.00 94.25 627 LYS A CA 1
ATOM 4700 C C . LYS A 1 627 ? -4.791 6.640 11.373 1.00 94.25 627 LYS A C 1
ATOM 4702 O O . LYS A 1 627 ? -5.466 6.279 10.417 1.00 94.25 627 LYS A O 1
ATOM 4707 N N . GLN A 1 628 ? -5.156 7.636 12.178 1.00 92.75 628 GLN A N 1
ATOM 4708 C CA . GLN A 1 628 ? -6.409 8.394 12.097 1.00 92.75 628 GLN A CA 1
ATOM 4709 C C . GLN A 1 628 ? -6.136 9.917 12.115 1.00 92.75 628 GLN A C 1
ATOM 4711 O O . GLN A 1 628 ? -6.573 10.616 13.031 1.00 92.75 628 GLN A O 1
ATOM 4716 N N . PRO A 1 629 ? -5.413 10.471 11.118 1.00 93.25 629 PRO A N 1
ATOM 4717 C CA . PRO A 1 629 ? -4.942 11.863 11.144 1.00 93.25 629 PRO A CA 1
ATOM 4718 C C . PRO A 1 629 ? -6.050 12.922 11.028 1.00 93.25 629 PRO A C 1
ATOM 4720 O O . PRO A 1 629 ? -5.795 14.100 11.266 1.00 93.25 629 PRO A O 1
ATOM 4723 N N . TYR A 1 630 ? -7.268 12.520 10.656 1.00 91.94 630 TYR A N 1
ATOM 4724 C CA . TYR A 1 630 ? -8.418 13.409 10.446 1.00 91.94 630 TYR A CA 1
ATOM 4725 C C . TYR A 1 630 ? -9.572 13.145 11.424 1.00 91.94 630 TYR A C 1
ATOM 4727 O O . TYR A 1 630 ? -10.714 13.521 11.144 1.00 91.94 630 TYR A O 1
ATOM 4735 N N . ALA A 1 631 ? -9.287 12.481 12.549 1.00 92.25 631 ALA A N 1
ATOM 4736 C CA . ALA A 1 631 ? -10.271 12.223 13.591 1.00 92.25 631 ALA A CA 1
ATOM 4737 C C . ALA A 1 631 ? -10.935 13.528 14.054 1.00 92.25 631 ALA A C 1
ATOM 4739 O O . ALA A 1 631 ? -10.267 14.536 14.288 1.00 92.25 631 ALA A O 1
ATOM 4740 N N . GLN A 1 632 ? -12.263 13.512 14.141 1.00 93.81 632 GLN A N 1
ATOM 4741 C CA . GLN A 1 632 ? -13.036 14.617 14.703 1.00 93.81 632 GLN A CA 1
ATOM 4742 C C . GLN A 1 632 ? -13.143 14.444 16.223 1.00 93.81 632 GLN A C 1
ATOM 4744 O O . GLN A 1 632 ? -13.011 13.312 16.697 1.00 93.81 632 GLN A O 1
ATOM 4749 N N . PRO A 1 633 ? -13.364 15.527 16.995 1.00 92.25 633 PRO A N 1
ATOM 4750 C CA . PRO A 1 633 ? -13.680 15.407 18.416 1.00 92.25 633 PRO A CA 1
ATOM 4751 C C . PRO A 1 633 ? -14.780 14.365 18.649 1.00 92.25 633 PRO A C 1
ATOM 4753 O O . PRO A 1 633 ? -15.691 14.250 17.830 1.00 92.25 633 PRO A O 1
ATOM 4756 N N . GLU A 1 634 ? -14.664 13.612 19.742 1.00 88.31 634 GLU A N 1
ATOM 4757 C CA . GLU A 1 634 ? -15.561 12.512 20.136 1.00 88.31 634 GLU A CA 1
ATOM 4758 C C . GLU A 1 634 ? -15.456 11.239 19.278 1.00 88.31 634 GLU A C 1
ATOM 4760 O O . GLU A 1 634 ? -16.108 10.242 19.587 1.00 88.31 634 GLU A O 1
ATOM 4765 N N . ALA A 1 635 ? -14.603 11.202 18.246 1.00 93.50 635 ALA A N 1
ATOM 4766 C CA . ALA A 1 635 ? -14.314 9.954 17.544 1.00 93.50 635 ALA A CA 1
ATOM 4767 C C . ALA A 1 635 ? -13.696 8.930 18.510 1.00 93.50 635 ALA A C 1
ATOM 4769 O O . ALA A 1 635 ? -12.732 9.250 19.210 1.00 93.50 635 ALA A O 1
ATOM 4770 N N . SER A 1 636 ? -14.214 7.700 18.517 1.00 93.75 636 SER A N 1
ATOM 4771 C CA . SER A 1 636 ? -13.684 6.599 19.323 1.00 93.75 636 SER A CA 1
ATOM 4772 C C . SER A 1 636 ? -13.122 5.466 18.465 1.00 93.75 636 SER A C 1
ATOM 4774 O O . SER A 1 636 ? -13.509 5.267 17.310 1.00 93.75 636 SER A O 1
ATOM 4776 N N . VAL A 1 637 ? -12.151 4.743 19.023 1.00 96.62 637 VAL A N 1
ATOM 4777 C CA . VAL A 1 637 ? -11.521 3.584 18.387 1.00 96.62 637 VAL A CA 1
ATOM 4778 C C . VAL A 1 637 ? -11.124 2.549 19.434 1.00 96.62 637 VAL A C 1
ATOM 4780 O O . VAL A 1 637 ? -10.518 2.877 20.456 1.00 96.62 637 VAL A O 1
ATOM 4783 N N . TYR A 1 638 ? -11.419 1.281 19.161 1.00 97.31 638 TYR A N 1
ATOM 4784 C CA . TYR A 1 638 ? -10.889 0.156 19.926 1.00 97.31 638 TYR A CA 1
ATOM 4785 C C . TYR A 1 638 ? -9.521 -0.236 19.376 1.00 97.31 638 TYR A C 1
ATOM 4787 O O . TYR A 1 638 ? -9.364 -0.425 18.171 1.00 97.31 638 TYR A O 1
ATOM 4795 N N . VAL A 1 639 ? -8.522 -0.386 20.242 1.00 97.88 639 VAL A N 1
ATOM 4796 C CA . VAL A 1 639 ? -7.166 -0.786 19.850 1.00 97.88 639 VAL A CA 1
ATOM 4797 C C . VAL A 1 639 ? -6.811 -2.099 20.519 1.00 97.88 639 VAL A C 1
ATOM 4799 O O . VAL A 1 639 ? -6.594 -2.141 21.727 1.00 97.88 639 VAL A O 1
ATOM 4802 N N . ALA A 1 640 ? -6.718 -3.164 19.726 1.00 97.88 640 ALA A N 1
ATOM 4803 C CA . ALA A 1 640 ? -6.197 -4.457 20.144 1.00 97.88 640 ALA A CA 1
ATOM 4804 C C . ALA A 1 640 ? -4.665 -4.493 20.028 1.00 97.88 640 ALA A C 1
ATOM 4806 O O . ALA A 1 640 ? -4.085 -3.989 19.064 1.00 97.88 640 ALA A O 1
ATOM 4807 N N . TYR A 1 641 ? -3.991 -5.105 20.998 1.00 98.06 641 TYR A N 1
ATOM 4808 C CA . TYR A 1 641 ? -2.531 -5.181 21.030 1.00 98.06 641 TYR A CA 1
ATOM 4809 C C . TYR A 1 641 ? -2.030 -6.357 21.876 1.00 98.06 641 TYR A C 1
ATOM 4811 O O . TYR A 1 641 ? -2.693 -6.815 22.805 1.00 98.06 641 TYR A O 1
ATOM 4819 N N . ALA A 1 642 ? -0.824 -6.830 21.580 1.00 96.88 642 ALA A N 1
ATOM 4820 C CA . ALA A 1 642 ? -0.083 -7.793 22.384 1.00 96.88 642 ALA A CA 1
ATOM 4821 C C . ALA A 1 642 ? 0.572 -7.120 23.608 1.00 96.88 642 ALA A C 1
ATOM 4823 O O . ALA A 1 642 ? 1.196 -6.057 23.491 1.00 96.88 642 ALA A O 1
ATOM 4824 N N . TYR A 1 643 ? 0.444 -7.742 24.783 1.00 97.19 643 TYR A N 1
ATOM 4825 C CA . TYR A 1 643 ? 1.010 -7.273 26.050 1.00 97.19 643 TYR A CA 1
ATOM 4826 C C . TYR A 1 643 ? 1.709 -8.405 26.811 1.00 97.19 643 TYR A C 1
ATOM 4828 O O . TYR A 1 643 ? 1.085 -9.401 27.173 1.00 97.19 643 TYR A O 1
ATOM 4836 N N . TYR A 1 644 ? 2.993 -8.236 27.114 1.00 96.56 644 TYR A N 1
ATOM 4837 C CA . TYR A 1 644 ? 3.759 -9.152 27.949 1.00 96.56 644 TYR A CA 1
ATOM 4838 C C . TYR A 1 644 ? 3.563 -8.834 29.435 1.00 96.56 644 TYR A C 1
ATOM 4840 O O . TYR A 1 644 ? 4.069 -7.838 29.961 1.00 96.56 644 TYR A O 1
ATOM 4848 N N . ASN A 1 645 ? 2.861 -9.721 30.143 1.00 90.94 645 ASN A N 1
ATOM 4849 C CA . ASN A 1 645 ? 2.515 -9.552 31.560 1.00 90.94 645 ASN A CA 1
ATOM 4850 C C . ASN A 1 645 ? 3.642 -9.957 32.539 1.00 90.94 645 ASN A C 1
ATOM 4852 O O . ASN A 1 645 ? 3.423 -10.039 33.748 1.00 90.94 645 ASN A O 1
ATOM 4856 N N . GLY A 1 646 ? 4.849 -10.231 32.031 1.00 88.12 646 GLY A N 1
ATOM 4857 C CA . GLY A 1 646 ? 5.975 -10.756 32.811 1.00 88.12 646 GLY A CA 1
ATOM 4858 C C . GLY A 1 646 ? 6.083 -12.285 32.812 1.00 88.12 646 GLY A C 1
ATOM 4859 O O . GLY A 1 646 ? 7.094 -12.807 33.281 1.00 88.12 646 GLY A O 1
ATOM 4860 N N . LYS A 1 647 ? 5.076 -12.997 32.284 1.00 90.94 647 LYS A N 1
ATOM 4861 C CA . LYS A 1 647 ? 5.066 -14.463 32.129 1.00 90.94 647 LYS A CA 1
ATOM 4862 C C . LYS A 1 647 ? 4.729 -14.905 30.707 1.00 90.94 647 LYS A C 1
ATOM 4864 O O . LYS A 1 647 ? 5.405 -15.775 30.169 1.00 90.94 647 LYS A O 1
ATOM 4869 N N . SER A 1 648 ? 3.691 -14.324 30.115 1.00 92.19 648 SER A N 1
ATOM 4870 C CA . SER A 1 648 ? 3.215 -14.632 28.766 1.00 92.19 648 SER A CA 1
ATOM 4871 C C . SER A 1 648 ? 2.738 -13.365 28.068 1.00 92.19 648 SER A C 1
ATOM 4873 O O . SER A 1 648 ? 2.390 -12.377 28.721 1.00 92.19 648 SER A O 1
ATOM 4875 N N . THR A 1 649 ? 2.715 -13.404 26.740 1.00 93.88 649 THR A N 1
ATOM 4876 C CA . THR A 1 649 ? 2.099 -12.356 25.927 1.00 93.88 649 THR A CA 1
ATOM 4877 C C . THR A 1 649 ? 0.624 -12.689 25.737 1.00 93.88 649 THR A C 1
ATOM 4879 O O . THR A 1 649 ? 0.283 -13.789 25.310 1.00 93.88 649 THR A O 1
ATOM 4882 N N . GLU A 1 650 ? -0.245 -11.756 26.106 1.00 94.50 650 GLU A N 1
ATOM 4883 C CA . GLU A 1 650 ? -1.701 -11.858 25.983 1.00 94.50 650 GLU A CA 1
ATOM 4884 C C . GLU A 1 650 ? -2.228 -10.729 25.091 1.00 94.50 650 GLU A C 1
ATOM 4886 O O . GLU A 1 650 ? -1.605 -9.668 24.994 1.00 94.50 650 GLU A O 1
ATOM 4891 N N . ARG A 1 651 ? -3.382 -10.931 24.448 1.00 95.56 651 ARG A N 1
ATOM 4892 C CA . ARG A 1 651 ? -4.067 -9.843 23.745 1.00 95.56 651 ARG A CA 1
ATOM 4893 C C . ARG A 1 651 ? -4.826 -8.989 24.751 1.00 95.56 651 ARG A C 1
ATOM 4895 O O . ARG A 1 651 ? -5.624 -9.488 25.542 1.00 95.56 651 ARG A O 1
ATOM 4902 N N . ARG A 1 652 ? -4.598 -7.685 24.688 1.00 96.31 652 ARG A N 1
ATOM 4903 C CA . ARG A 1 652 ? -5.388 -6.662 25.370 1.00 96.31 652 ARG A CA 1
ATOM 4904 C C . ARG A 1 652 ? -6.100 -5.802 24.339 1.00 96.31 652 ARG A C 1
ATOM 4906 O O . ARG A 1 652 ? -5.742 -5.801 23.164 1.00 96.31 652 ARG A O 1
ATOM 4913 N N . ALA A 1 653 ? -7.122 -5.099 24.797 1.00 95.75 653 ALA A N 1
ATOM 4914 C CA . ALA A 1 653 ? -7.822 -4.105 24.005 1.00 95.75 653 ALA A CA 1
ATOM 4915 C C . ALA A 1 653 ? -8.211 -2.946 24.912 1.00 95.75 653 ALA A C 1
ATOM 4917 O O . ALA A 1 653 ? -8.683 -3.200 26.021 1.00 95.75 653 ALA A O 1
ATOM 4918 N N . ASP A 1 654 ? -8.034 -1.721 24.438 1.00 95.50 654 ASP A N 1
ATOM 4919 C CA . ASP A 1 654 ? -8.464 -0.497 25.113 1.00 95.50 654 ASP A CA 1
ATOM 4920 C C . ASP A 1 654 ? -9.219 0.393 24.124 1.00 95.50 654 ASP A C 1
ATOM 4922 O O . ASP A 1 654 ? -8.957 0.354 22.921 1.00 95.50 654 ASP A O 1
ATOM 4926 N N . GLU A 1 655 ? -10.147 1.204 24.622 1.00 95.00 655 GLU A N 1
ATOM 4927 C CA . GLU A 1 655 ? -10.805 2.236 23.824 1.00 95.00 655 GLU A CA 1
ATOM 4928 C C . GLU A 1 655 ? -10.064 3.562 23.988 1.00 95.00 655 GLU A C 1
ATOM 4930 O O . GLU A 1 655 ? -9.619 3.909 25.083 1.00 95.00 655 GLU A O 1
ATOM 4935 N N . TYR A 1 656 ? -9.945 4.312 22.901 1.00 95.81 656 TYR A N 1
ATOM 4936 C CA . TYR A 1 656 ? -9.438 5.677 22.900 1.00 95.81 656 TYR A CA 1
ATOM 4937 C C . TYR A 1 656 ? -10.474 6.605 22.277 1.00 95.81 656 TYR A C 1
ATOM 4939 O O . TYR A 1 656 ? -11.096 6.250 21.279 1.00 95.81 656 TYR A O 1
ATOM 4947 N N . VAL A 1 657 ? -10.619 7.801 22.844 1.00 93.81 657 VAL A N 1
ATOM 4948 C CA . VAL A 1 657 ? -11.500 8.867 22.352 1.00 93.81 657 VAL A CA 1
ATOM 4949 C C . VAL A 1 657 ? -10.650 10.083 22.010 1.00 93.81 657 VAL A C 1
ATOM 4951 O O . VAL A 1 657 ? -9.748 10.454 22.766 1.00 93.81 657 VAL A O 1
ATOM 4954 N N . PHE A 1 658 ? -10.903 10.690 20.855 1.00 94.81 658 PHE A N 1
ATOM 4955 C CA . PHE A 1 658 ? -10.214 11.901 20.437 1.00 94.81 658 PHE A CA 1
ATOM 4956 C C . PHE A 1 658 ? -10.874 13.131 21.069 1.00 94.81 658 PHE A C 1
ATOM 4958 O O . PHE A 1 658 ? -12.029 13.437 20.786 1.00 94.81 658 PHE A O 1
ATOM 4965 N N . ASP A 1 659 ? -10.140 13.870 21.900 1.00 90.75 659 ASP A N 1
ATOM 4966 C CA . ASP A 1 659 ? -10.661 15.058 22.603 1.00 90.75 659 ASP A CA 1
ATOM 4967 C C . ASP A 1 659 ? -10.657 16.343 21.746 1.00 90.75 659 ASP A C 1
ATOM 4969 O O . ASP A 1 659 ? -10.973 17.431 22.224 1.00 90.75 659 ASP A O 1
ATOM 4973 N N . GLY A 1 660 ? -10.282 16.225 20.467 1.00 87.94 660 GLY A N 1
ATOM 4974 C CA . GLY A 1 660 ? -10.052 17.342 19.547 1.00 87.94 660 GLY A CA 1
ATOM 4975 C C . GLY A 1 660 ? -8.583 17.758 19.425 1.00 87.94 660 GLY A C 1
ATOM 4976 O O . GLY A 1 660 ? -8.229 18.480 18.492 1.00 87.94 660 GLY A O 1
ATOM 4977 N N . SER A 1 661 ? -7.716 17.275 20.316 1.00 90.81 661 SER A N 1
ATOM 4978 C CA . SER A 1 661 ? -6.272 17.535 20.319 1.00 90.81 661 SER A CA 1
ATOM 4979 C C . SER A 1 661 ? -5.425 16.261 20.406 1.00 90.81 661 SER A C 1
ATOM 4981 O O . SER A 1 661 ? -4.403 16.156 19.722 1.00 90.81 661 SER A O 1
ATOM 4983 N N . ALA A 1 662 ? -5.851 15.280 21.200 1.00 92.12 662 ALA A N 1
ATOM 4984 C CA . ALA A 1 662 ? -5.139 14.041 21.461 1.00 92.12 662 ALA A CA 1
ATOM 4985 C C . ALA A 1 662 ? -6.104 12.858 21.612 1.00 92.12 662 ALA A C 1
ATOM 4987 O O . ALA A 1 662 ? -7.277 13.005 21.952 1.00 92.12 662 ALA A O 1
ATOM 4988 N N . TRP A 1 663 ? -5.580 11.659 21.366 1.00 96.62 663 TRP A N 1
ATOM 4989 C CA . TRP A 1 663 ? -6.270 10.414 21.681 1.00 96.62 663 TRP A CA 1
ATOM 4990 C C . TRP A 1 663 ? -6.060 10.075 23.155 1.00 96.62 663 TRP A C 1
ATOM 4992 O O . TRP A 1 663 ? -4.930 9.838 23.590 1.00 96.62 663 TRP A O 1
ATOM 5002 N N . VAL A 1 664 ? -7.149 10.025 23.914 1.00 92.50 664 VAL A N 1
ATOM 5003 C CA . VAL A 1 664 ? -7.147 9.748 25.352 1.00 92.50 664 VAL A CA 1
ATOM 5004 C C . VAL A 1 664 ? -7.788 8.389 25.593 1.00 92.50 664 VAL A C 1
ATOM 5006 O O . VAL A 1 664 ? -8.860 8.101 25.067 1.00 92.50 664 VAL A O 1
ATOM 5009 N N . LYS A 1 665 ? -7.128 7.535 26.381 1.00 92.75 665 LYS A N 1
ATOM 5010 C CA . LYS A 1 665 ? -7.668 6.223 26.755 1.00 92.75 665 LYS A CA 1
ATOM 5011 C C . LYS A 1 665 ? -8.969 6.411 27.535 1.00 92.75 665 LYS A C 1
ATOM 5013 O O . LYS A 1 665 ? -8.969 7.097 28.558 1.00 92.75 665 LYS A O 1
ATOM 5018 N N . ASN A 1 666 ? -10.045 5.776 27.085 1.00 89.31 666 ASN A N 1
ATOM 5019 C CA . ASN A 1 666 ? -11.274 5.689 27.853 1.00 89.31 666 ASN A CA 1
ATOM 5020 C C . ASN A 1 666 ? -11.051 4.723 29.022 1.00 89.31 666 ASN A C 1
ATOM 5022 O O . ASN A 1 666 ? -10.881 3.519 28.841 1.00 89.31 666 ASN A O 1
ATOM 5026 N N . ALA A 1 667 ? -11.020 5.276 30.231 1.00 83.62 667 ALA A N 1
ATOM 5027 C CA . ALA A 1 667 ? -10.878 4.516 31.467 1.00 83.62 667 ALA A CA 1
ATOM 5028 C C . ALA A 1 667 ? -12.234 4.136 32.094 1.00 83.62 667 ALA A C 1
ATOM 5030 O O . ALA A 1 667 ? -12.255 3.650 33.220 1.00 83.62 667 ALA A O 1
ATOM 5031 N N . GLY A 1 668 ? -13.352 4.395 31.402 1.00 82.31 668 GLY A N 1
ATOM 5032 C CA . GLY A 1 668 ? -14.703 4.203 31.935 1.00 82.31 668 GLY A CA 1
ATOM 5033 C C . GLY A 1 668 ? -15.082 5.263 32.967 1.00 82.31 668 GLY A C 1
ATOM 5034 O O . GLY A 1 668 ? -16.007 5.063 33.741 1.00 82.31 668 GLY A O 1
ATOM 5035 N N . ILE A 1 669 ? -14.355 6.383 33.024 1.00 83.75 669 ILE A N 1
ATOM 5036 C CA . ILE A 1 669 ? -14.578 7.425 34.026 1.00 83.75 669 ILE A CA 1
ATOM 5037 C C . ILE A 1 669 ? -15.537 8.468 33.459 1.00 83.75 669 ILE A C 1
ATOM 5039 O O . ILE A 1 669 ? -15.167 9.205 32.544 1.00 83.75 669 ILE A O 1
ATOM 5043 N N . VAL A 1 670 ? -16.720 8.578 34.054 1.00 82.38 670 VAL A N 1
ATOM 5044 C CA . VAL A 1 670 ? -17.747 9.565 33.688 1.00 82.38 670 VAL A CA 1
ATOM 5045 C C . VAL A 1 670 ? -17.990 10.543 34.830 1.00 82.38 670 VAL A C 1
ATOM 5047 O O . VAL A 1 670 ? -17.673 10.250 35.983 1.00 82.38 670 VAL A O 1
ATOM 5050 N N . GLU A 1 671 ? -18.540 11.715 34.518 1.00 87.69 671 GLU A N 1
ATOM 5051 C CA . GLU A 1 671 ? -19.054 12.628 35.538 1.00 87.69 671 GLU A CA 1
ATOM 5052 C C . GLU A 1 671 ? -20.474 12.217 35.951 1.00 87.69 671 GLU A C 1
ATOM 5054 O O . GLU A 1 671 ? -21.315 11.907 35.110 1.00 87.69 671 GLU A O 1
ATOM 5059 N N . GLN A 1 672 ? -20.735 12.224 37.255 1.00 85.31 672 GLN A N 1
ATOM 5060 C CA . GLN A 1 672 ? -22.026 11.951 37.873 1.00 85.31 672 GLN A CA 1
ATOM 5061 C C . GLN A 1 672 ? -22.338 13.063 38.873 1.00 85.31 672 GLN A C 1
ATOM 5063 O O . GLN A 1 672 ? -21.512 13.383 39.731 1.00 85.31 672 GLN A O 1
ATOM 5068 N N . THR A 1 673 ? -23.537 13.637 38.787 1.00 89.75 673 THR A N 1
ATOM 5069 C CA . THR A 1 673 ? -24.031 14.621 39.756 1.00 89.75 673 THR A CA 1
ATOM 5070 C C . THR A 1 673 ? -25.015 13.958 40.708 1.00 89.75 673 THR A C 1
ATOM 5072 O O . THR A 1 673 ? -26.115 13.590 40.308 1.00 89.75 673 THR A O 1
ATOM 5075 N N . ASP A 1 674 ? -24.631 13.857 41.977 1.00 90.81 674 ASP A N 1
ATOM 5076 C CA . ASP A 1 674 ? -25.460 13.313 43.053 1.00 90.81 674 ASP A CA 1
ATOM 5077 C C . ASP A 1 674 ? -26.001 14.433 43.946 1.00 90.81 674 ASP A C 1
ATOM 5079 O O . ASP A 1 674 ? -25.293 15.397 44.250 1.00 90.81 674 ASP A O 1
ATOM 5083 N N . GLN A 1 675 ? -27.244 14.302 44.412 1.00 91.19 675 GLN A N 1
ATOM 5084 C CA . GLN A 1 675 ? -27.839 15.224 45.378 1.00 91.19 675 GLN A CA 1
ATOM 5085 C C . GLN A 1 675 ? -27.703 14.680 46.804 1.00 91.19 675 GLN A C 1
ATOM 5087 O O . GLN A 1 675 ? -27.864 13.490 47.063 1.00 91.19 675 GLN A O 1
ATOM 5092 N N . PHE A 1 676 ? -27.411 15.572 47.746 1.00 92.94 676 PHE A N 1
ATOM 5093 C CA . PHE A 1 676 ? -27.349 15.280 49.173 1.00 92.94 676 PHE A CA 1
ATOM 5094 C C . PHE A 1 676 ? -28.182 16.298 49.937 1.00 92.94 676 PHE A C 1
ATOM 5096 O O . PHE A 1 676 ? -28.039 17.503 49.725 1.00 92.94 676 PHE A O 1
ATOM 5103 N N . ILE A 1 677 ? -29.007 15.827 50.868 1.00 91.25 677 ILE A N 1
ATOM 5104 C CA . ILE A 1 677 ? -29.829 16.677 51.733 1.00 91.25 677 ILE A CA 1
ATOM 5105 C C . ILE A 1 677 ? -29.410 16.527 53.190 1.00 91.25 677 ILE A C 1
ATOM 5107 O O . ILE A 1 677 ? -28.995 15.454 53.632 1.00 91.25 677 ILE A O 1
ATOM 5111 N N . LYS A 1 678 ? -29.523 17.606 53.964 1.00 87.50 678 LYS A N 1
ATOM 5112 C CA . LYS A 1 678 ? -29.318 17.567 55.411 1.00 87.50 678 LYS A CA 1
ATOM 5113 C C . LYS A 1 678 ? -30.645 17.270 56.097 1.00 87.50 678 LYS A C 1
ATOM 5115 O O . LYS A 1 678 ? -31.544 18.113 56.115 1.00 87.50 678 LYS A O 1
ATOM 5120 N N . ASN A 1 679 ? -30.757 16.080 56.677 1.00 83.81 679 ASN A N 1
ATOM 5121 C CA . ASN A 1 679 ? -31.925 15.629 57.421 1.00 83.81 679 ASN A CA 1
ATOM 5122 C C . ASN A 1 679 ? -31.513 15.104 58.803 1.00 83.81 679 ASN A C 1
ATOM 5124 O O . ASN A 1 679 ? -30.520 14.390 58.940 1.00 83.81 679 ASN A O 1
ATOM 5128 N N . ASN A 1 680 ? -32.259 15.468 59.849 1.00 83.31 680 ASN A N 1
ATOM 5129 C CA . ASN A 1 680 ? -31.968 15.090 61.240 1.00 83.31 680 ASN A CA 1
ATOM 5130 C C . ASN A 1 680 ? -30.494 15.305 61.657 1.00 83.31 680 ASN A C 1
ATOM 5132 O O . ASN A 1 680 ? -29.893 14.476 62.341 1.00 83.31 680 ASN A O 1
ATOM 5136 N N . GLY A 1 681 ? -29.897 16.420 61.223 1.00 84.12 681 GLY A N 1
ATOM 5137 C CA . GLY A 1 681 ? -28.511 16.789 61.523 1.00 84.12 681 GLY A CA 1
ATOM 5138 C C . GLY A 1 681 ? -27.444 16.020 60.736 1.00 84.12 681 GLY A C 1
ATOM 5139 O O . GLY A 1 681 ? -26.256 16.264 60.949 1.00 84.12 681 GLY A O 1
ATOM 5140 N N . LYS A 1 682 ? -27.829 15.126 59.817 1.00 88.62 682 LYS A N 1
ATOM 5141 C CA . LYS A 1 682 ? -26.920 14.328 58.984 1.00 88.62 682 LYS A CA 1
ATOM 5142 C C . LYS A 1 682 ? -27.129 14.645 57.509 1.00 88.62 682 LYS A C 1
ATOM 5144 O O . LYS A 1 682 ? -28.256 14.826 57.066 1.00 88.62 682 LYS A O 1
ATOM 5149 N N . TRP A 1 683 ? -26.042 14.698 56.749 1.00 92.56 683 TRP A N 1
ATOM 5150 C CA . TRP A 1 683 ? -26.142 14.654 55.294 1.00 92.56 683 TRP A CA 1
ATOM 5151 C C . TRP A 1 683 ? -26.491 13.230 54.869 1.00 92.56 683 TRP A C 1
ATOM 5153 O O . TRP A 1 683 ? -25.951 12.278 55.431 1.00 92.56 683 TRP A O 1
ATOM 5163 N N . VAL A 1 684 ? -27.397 13.088 53.911 1.00 90.88 684 VAL A N 1
ATOM 5164 C CA . VAL A 1 684 ? -27.805 11.803 53.336 1.00 90.88 684 VAL A CA 1
ATOM 5165 C C . VAL A 1 684 ? -27.919 11.984 51.826 1.00 90.88 684 VAL A C 1
ATOM 5167 O O . VAL A 1 684 ? -28.317 13.053 51.366 1.00 90.88 684 VAL A O 1
ATOM 5170 N N . TRP A 1 685 ? -27.511 10.972 51.063 1.00 91.62 685 TRP A N 1
ATOM 5171 C CA . TRP A 1 685 ? -27.697 10.945 49.613 1.00 91.62 685 TRP A CA 1
ATOM 5172 C C . TRP A 1 685 ? -29.187 10.872 49.278 1.00 91.62 685 TRP A C 1
ATOM 5174 O O . TRP A 1 685 ? -29.916 10.089 49.885 1.00 91.62 685 TRP A O 1
ATOM 5184 N N . ASP A 1 686 ? -29.625 11.701 48.341 1.00 90.12 686 ASP A N 1
ATOM 5185 C CA . ASP A 1 686 ? -31.014 11.838 47.923 1.00 90.12 686 ASP A CA 1
ATOM 5186 C C . ASP A 1 686 ? -31.138 11.534 46.423 1.00 90.12 686 ASP A C 1
ATOM 5188 O O . ASP A 1 686 ? -30.811 12.392 45.601 1.00 90.12 686 ASP A O 1
ATOM 5192 N N . PRO A 1 687 ? -31.598 10.325 46.052 1.00 89.50 687 PRO A N 1
ATOM 5193 C CA . PRO A 1 687 ? -31.791 9.937 44.658 1.00 89.50 687 PRO A CA 1
ATOM 5194 C C . PRO A 1 687 ? -33.132 10.401 44.074 1.00 89.50 687 PRO A C 1
ATOM 5196 O O . PRO A 1 687 ? -33.561 9.868 43.051 1.00 89.50 687 PRO A O 1
ATOM 5199 N N . SER A 1 688 ? -33.836 11.342 44.711 1.00 89.94 688 SER A N 1
ATOM 5200 C CA . SER A 1 688 ? -35.082 11.880 44.161 1.00 89.94 688 SER A CA 1
ATOM 5201 C C . SER A 1 688 ? -34.845 12.532 42.798 1.00 89.94 688 SER A C 1
ATOM 5203 O O . SER A 1 688 ? -33.887 13.284 42.606 1.00 89.94 688 SER A O 1
ATOM 5205 N N . VAL A 1 689 ? -35.749 12.292 41.849 1.00 87.38 689 VAL A N 1
ATOM 5206 C CA . VAL A 1 689 ? -35.634 12.793 40.474 1.00 87.38 689 VAL A CA 1
ATOM 5207 C C . VAL A 1 689 ? -36.827 13.653 40.083 1.00 87.38 689 VAL A C 1
ATOM 5209 O O . VAL A 1 689 ? -37.957 13.457 40.532 1.00 87.38 689 VAL A O 1
ATOM 5212 N N . THR A 1 690 ? -36.572 14.624 39.205 1.00 91.88 690 THR A N 1
ATOM 5213 C CA . THR A 1 690 ? -37.621 15.385 38.518 1.00 91.88 690 THR A CA 1
ATOM 5214 C C . THR A 1 690 ? -37.546 15.095 37.028 1.00 91.88 690 THR A C 1
ATOM 5216 O O . THR A 1 690 ? -36.567 15.438 36.369 1.00 91.88 690 THR A O 1
ATOM 5219 N N . ILE A 1 691 ? -38.587 14.455 36.507 1.00 93.69 691 ILE A N 1
ATOM 5220 C CA . ILE A 1 691 ? -38.731 14.082 35.103 1.00 93.69 691 ILE A CA 1
ATOM 5221 C C . ILE A 1 691 ? -39.603 15.139 34.434 1.00 93.69 691 ILE A C 1
ATOM 5223 O O . ILE A 1 691 ? -40.773 15.295 34.776 1.00 93.69 691 ILE A O 1
ATOM 5227 N N . VAL A 1 692 ? -39.044 15.866 33.468 1.00 96.44 692 VAL A N 1
ATOM 5228 C CA . VAL A 1 692 ? -39.764 16.922 32.745 1.00 96.44 692 VAL A CA 1
ATOM 5229 C C . VAL A 1 692 ? -40.170 16.418 31.362 1.00 96.44 692 VAL A C 1
ATOM 5231 O O . VAL A 1 692 ? -39.356 16.354 30.442 1.00 96.44 692 VAL A O 1
ATOM 5234 N N . LEU A 1 693 ? -41.447 16.070 31.208 1.00 96.56 693 LEU A N 1
ATOM 5235 C CA . LEU A 1 693 ? -42.048 15.643 29.945 1.00 96.56 693 LEU A CA 1
ATOM 5236 C C . LEU A 1 693 ? -42.601 16.867 29.206 1.00 96.56 693 LEU A C 1
ATOM 5238 O O . LEU A 1 693 ? -43.765 17.251 29.345 1.00 96.56 693 LEU A O 1
ATOM 5242 N N . THR A 1 694 ? -41.730 17.510 28.429 1.00 96.19 694 THR A N 1
ATOM 5243 C CA . THR A 1 694 ? -42.055 18.715 27.655 1.00 96.19 694 THR A CA 1
ATOM 5244 C C . THR A 1 694 ? -43.137 18.435 26.602 1.00 96.19 694 THR A C 1
ATOM 5246 O O . THR A 1 694 ? -42.953 17.533 25.776 1.00 96.19 694 THR A O 1
ATOM 5249 N N . PRO A 1 695 ? -44.229 19.226 26.559 1.00 96.12 695 PRO A N 1
ATOM 5250 C CA . PRO A 1 695 ? -45.227 19.141 25.498 1.00 96.12 695 PRO A CA 1
ATOM 5251 C C . PRO A 1 695 ? -44.688 19.564 24.137 1.00 96.12 695 PRO A C 1
ATOM 5253 O O . PRO A 1 695 ? -44.040 20.601 24.002 1.00 96.12 695 PRO A O 1
ATOM 5256 N N . GLY A 1 696 ? -45.009 18.791 23.105 1.00 93.88 696 GLY A N 1
ATOM 5257 C CA . GLY A 1 696 ? -44.635 19.077 21.728 1.00 93.88 696 GLY A CA 1
ATOM 5258 C C . GLY A 1 696 ? -44.188 17.838 20.964 1.00 93.88 696 GLY A C 1
ATOM 5259 O O . GLY A 1 696 ? -43.839 16.802 21.526 1.00 93.88 696 GLY A O 1
ATO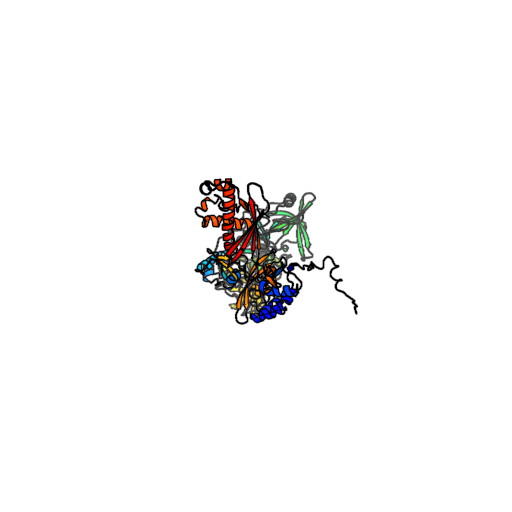M 5260 N N . LYS A 1 697 ? -44.173 17.969 19.637 1.00 92.12 697 LYS A N 1
ATOM 5261 C CA . LYS A 1 697 ? -43.667 16.925 18.741 1.00 92.12 697 LYS A CA 1
ATOM 5262 C C . LYS A 1 697 ? -42.147 16.812 18.855 1.00 92.12 697 LYS A C 1
ATOM 5264 O O . LYS A 1 697 ? -41.474 17.821 19.067 1.00 92.12 697 LYS A O 1
ATOM 5269 N N . ASN A 1 698 ? -41.618 15.611 18.620 1.00 86.44 698 ASN A N 1
ATOM 5270 C CA . ASN A 1 698 ? -40.179 15.310 18.591 1.00 86.44 698 ASN A CA 1
ATOM 5271 C C . ASN A 1 698 ? -39.441 15.603 19.909 1.00 86.44 698 ASN A C 1
ATOM 5273 O O . ASN A 1 698 ? -38.281 16.002 19.885 1.00 86.44 698 ASN A O 1
ATOM 5277 N N . GLN A 1 699 ? -40.104 15.417 21.051 1.00 92.12 699 GLN A N 1
ATOM 5278 C CA . GLN A 1 699 ? -39.473 15.500 22.369 1.00 92.12 699 GLN A CA 1
ATOM 5279 C C . GLN A 1 699 ? -39.049 14.086 22.794 1.00 92.12 699 GLN A C 1
ATOM 5281 O O . GLN A 1 699 ? -39.937 13.284 23.090 1.00 92.12 699 GLN A O 1
ATOM 5286 N N . PRO A 1 700 ? -37.747 13.729 22.795 1.00 93.00 700 PRO A N 1
ATOM 5287 C CA . PRO A 1 700 ? -37.322 12.335 22.955 1.00 93.00 700 PRO A CA 1
ATOM 5288 C C . PRO A 1 700 ? -37.800 11.697 24.263 1.00 93.00 700 PRO A C 1
ATOM 5290 O O . PRO A 1 700 ? -38.383 10.616 24.236 1.00 93.00 700 PRO A O 1
ATOM 5293 N N . LEU A 1 701 ? -37.639 12.400 25.390 1.00 92.81 701 LEU A N 1
ATOM 5294 C CA . LEU A 1 701 ? -38.049 11.903 26.706 1.00 92.81 701 LEU A CA 1
ATOM 5295 C C . LEU A 1 701 ? -39.575 11.770 26.816 1.00 92.81 701 LEU A C 1
ATOM 5297 O O . LEU A 1 701 ? -40.072 10.725 27.219 1.00 92.81 701 LEU A O 1
ATOM 5301 N N . SER A 1 702 ? -40.330 12.781 26.372 1.00 97.19 702 SER A N 1
ATOM 5302 C CA . SER A 1 702 ? -41.797 12.706 26.324 1.00 97.19 702 SER A CA 1
ATOM 5303 C C . SER A 1 702 ? -42.269 11.550 25.440 1.00 97.19 702 SER A C 1
ATOM 5305 O O . SER A 1 702 ? -43.180 10.821 25.816 1.00 97.19 702 SER A O 1
ATOM 5307 N N . THR A 1 703 ? -41.627 11.347 24.286 1.00 97.19 703 THR A N 1
ATOM 5308 C CA . THR A 1 703 ? -41.956 10.250 23.363 1.00 97.19 703 THR A CA 1
ATOM 5309 C C . THR A 1 703 ? -41.738 8.902 24.040 1.00 97.19 703 THR A C 1
ATOM 5311 O O . THR A 1 703 ? -42.627 8.063 23.977 1.00 97.19 703 THR A O 1
ATOM 5314 N N . LEU A 1 704 ? -40.605 8.710 24.727 1.00 97.56 704 LEU A N 1
ATOM 5315 C CA . LEU A 1 704 ? -40.298 7.476 25.454 1.00 97.56 704 LEU A CA 1
ATOM 5316 C C . LEU A 1 704 ? -41.366 7.151 26.507 1.00 97.56 704 LEU A C 1
ATOM 5318 O O . LEU A 1 704 ? -41.940 6.065 26.471 1.00 97.56 704 LEU A O 1
ATOM 5322 N N . TYR A 1 705 ? -41.667 8.091 27.408 1.00 98.19 705 TYR A N 1
ATOM 5323 C CA . TYR A 1 705 ? -42.627 7.849 28.494 1.00 98.19 705 TYR A CA 1
ATOM 5324 C C . TYR A 1 705 ? -44.038 7.626 27.971 1.00 98.19 705 TYR A C 1
ATOM 5326 O O . TYR A 1 705 ? -44.698 6.666 28.358 1.00 98.19 705 TYR A O 1
ATOM 5334 N N . PHE A 1 706 ? -44.515 8.491 27.075 1.00 98.38 706 PHE A N 1
ATOM 5335 C CA . PHE A 1 706 ? -45.880 8.363 26.580 1.00 98.38 706 PHE A CA 1
ATOM 5336 C C . PHE A 1 706 ? -46.040 7.167 25.640 1.00 98.38 706 PHE A C 1
ATOM 5338 O O . PHE A 1 706 ? -47.108 6.566 25.642 1.00 98.38 706 PHE A O 1
ATOM 5345 N N . GLN A 1 707 ? -45.007 6.758 24.894 1.00 98.25 707 GLN A N 1
ATOM 5346 C CA . GLN A 1 707 ? -45.073 5.510 24.128 1.00 98.25 707 GLN A CA 1
ATOM 5347 C C . GLN A 1 707 ? -45.100 4.297 25.061 1.00 98.25 707 GLN A C 1
ATOM 5349 O O . GLN A 1 707 ? -45.892 3.391 24.828 1.00 98.25 707 GLN A O 1
ATOM 5354 N N . ALA A 1 708 ? -44.326 4.305 26.153 1.00 98.38 708 ALA A N 1
ATOM 5355 C CA . ALA A 1 708 ? -44.401 3.254 27.165 1.00 98.38 708 ALA A CA 1
ATOM 5356 C C . ALA A 1 708 ? -45.803 3.167 27.797 1.00 98.38 708 ALA A C 1
ATOM 5358 O O . ALA A 1 708 ? -46.314 2.064 27.972 1.00 98.38 708 ALA A O 1
ATOM 5359 N N . CYS A 1 709 ? -46.475 4.301 28.048 1.00 98.38 709 CYS A N 1
ATOM 5360 C CA . CYS A 1 709 ? -47.881 4.306 28.475 1.00 98.38 709 CYS A CA 1
ATOM 5361 C C . CYS A 1 709 ? -48.793 3.629 27.440 1.00 98.38 709 CYS A C 1
ATOM 5363 O O . CYS A 1 709 ? -49.577 2.746 27.789 1.00 98.38 709 CYS A O 1
ATOM 5365 N N . VAL A 1 710 ? -48.669 4.012 26.165 1.00 98.50 710 VAL A N 1
ATOM 5366 C CA . VAL A 1 710 ? -49.481 3.471 25.061 1.00 98.50 710 VAL A CA 1
ATOM 5367 C C . VAL A 1 710 ? -49.274 1.963 24.905 1.00 98.50 710 VAL A C 1
ATOM 5369 O O . VAL A 1 710 ? -50.242 1.206 24.782 1.00 98.50 710 VAL A O 1
ATOM 5372 N N . ASP A 1 711 ? -48.021 1.517 24.937 1.00 98.19 711 ASP A N 1
ATOM 5373 C CA . ASP A 1 711 ? -47.649 0.109 24.807 1.00 98.19 711 ASP A CA 1
ATOM 5374 C C . ASP A 1 711 ? -48.136 -0.703 26.011 1.00 98.19 711 ASP A C 1
ATOM 5376 O O . ASP A 1 711 ? -48.691 -1.794 25.836 1.00 98.19 711 ASP A O 1
ATOM 5380 N N . TRP A 1 712 ? -48.012 -0.153 27.224 1.00 98.31 712 TRP A N 1
ATOM 5381 C CA . TRP A 1 712 ? -48.521 -0.781 28.438 1.00 98.31 712 TRP A CA 1
ATOM 5382 C C . TRP A 1 712 ? -50.041 -0.944 28.388 1.00 98.31 712 TRP A C 1
ATOM 5384 O O . TRP A 1 712 ? -50.536 -2.043 28.644 1.00 98.31 712 TRP A O 1
ATOM 5394 N N . VAL A 1 713 ? -50.782 0.097 27.985 1.00 98.44 713 VAL A N 1
ATOM 5395 C CA . VAL A 1 713 ? -52.245 0.035 27.814 1.00 98.44 713 VAL A CA 1
ATOM 5396 C C . VAL A 1 713 ? -52.617 -1.046 26.806 1.00 98.44 713 VAL A C 1
ATOM 5398 O O . VAL A 1 713 ? -53.480 -1.879 27.076 1.00 98.44 713 VAL A O 1
ATOM 5401 N N . LYS A 1 714 ? -51.943 -1.082 25.654 1.00 97.69 714 LYS A N 1
ATOM 5402 C CA . LYS A 1 714 ? -52.205 -2.079 24.609 1.00 97.69 714 LYS A CA 1
ATOM 5403 C C . LYS A 1 714 ? -52.007 -3.515 25.097 1.00 97.69 714 LYS A C 1
ATOM 5405 O O . LYS A 1 714 ? -52.738 -4.398 24.650 1.00 97.69 714 LYS A O 1
ATOM 5410 N N . ALA A 1 715 ? -51.010 -3.742 25.950 1.00 97.56 715 ALA A N 1
ATOM 5411 C CA . ALA A 1 715 ? -50.625 -5.069 26.416 1.00 97.56 715 ALA A CA 1
ATOM 5412 C C . ALA A 1 715 ? -51.399 -5.545 27.657 1.00 97.56 715 ALA A C 1
ATOM 5414 O O . ALA A 1 715 ? -51.626 -6.747 27.785 1.00 97.56 715 ALA A O 1
ATOM 5415 N N . ASN A 1 716 ? -51.797 -4.636 28.554 1.00 97.50 716 ASN A N 1
ATOM 5416 C CA . ASN A 1 716 ? -52.260 -4.996 29.901 1.00 97.50 716 ASN A CA 1
ATOM 5417 C C . ASN A 1 716 ? -53.721 -4.631 30.192 1.00 97.50 716 ASN A C 1
ATOM 5419 O O . ASN A 1 716 ? -54.309 -5.190 31.115 1.00 97.50 716 ASN A O 1
ATOM 5423 N N . VAL A 1 717 ? -54.329 -3.732 29.414 1.00 96.88 717 VAL A N 1
ATOM 5424 C CA . VAL A 1 717 ? -55.730 -3.335 29.603 1.00 96.88 717 VAL A CA 1
ATOM 5425 C C . VAL A 1 717 ? -56.642 -4.222 28.756 1.00 96.88 717 VAL A C 1
ATOM 5427 O O . VAL A 1 717 ? -56.352 -4.511 27.592 1.00 96.88 717 VAL A O 1
ATOM 5430 N N . GLU A 1 718 ? -57.779 -4.640 29.318 1.00 95.06 718 GLU A N 1
ATOM 5431 C CA . GLU A 1 718 ? -58.819 -5.341 28.560 1.00 95.06 718 GLU A CA 1
ATOM 5432 C C . GLU A 1 718 ? -59.274 -4.488 27.368 1.00 95.06 718 GLU A C 1
ATOM 5434 O O . GLU A 1 718 ? -59.559 -3.299 27.507 1.00 95.06 718 GLU A O 1
ATOM 5439 N N . ASP A 1 719 ? -59.320 -5.090 26.176 1.00 95.75 719 ASP A N 1
ATOM 5440 C CA . ASP A 1 719 ? -59.561 -4.366 24.925 1.00 95.75 719 ASP A CA 1
ATOM 5441 C C . ASP A 1 719 ? -58.557 -3.219 24.654 1.00 95.75 719 ASP A C 1
ATOM 5443 O O . ASP A 1 719 ? -58.850 -2.317 23.869 1.00 95.75 719 ASP A O 1
ATOM 5447 N N . GLY A 1 720 ? -57.356 -3.251 25.243 1.00 95.69 720 GLY A N 1
ATOM 5448 C CA . GLY A 1 720 ? -56.350 -2.180 25.185 1.00 95.69 720 GLY A CA 1
ATOM 5449 C C . GLY A 1 720 ? -56.087 -1.636 23.779 1.00 95.69 720 GLY A C 1
ATOM 5450 O O . GLY A 1 720 ? -56.043 -0.426 2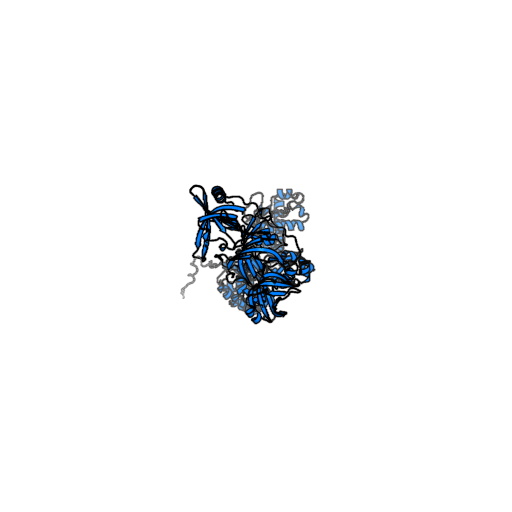3.568 1.00 95.69 720 GLY A O 1
ATOM 5451 N N . ALA A 1 721 ? -56.032 -2.515 22.773 1.00 96.44 721 ALA A N 1
ATOM 5452 C CA . ALA A 1 721 ? -55.861 -2.127 21.371 1.00 96.44 721 ALA A CA 1
ATOM 5453 C C . ALA A 1 721 ? -56.965 -1.195 20.827 1.00 96.44 721 ALA A C 1
ATOM 5455 O O . ALA A 1 721 ? -56.701 -0.446 19.891 1.00 96.44 721 ALA A O 1
ATOM 5456 N N . LYS A 1 722 ? -58.182 -1.211 21.393 1.00 97.25 722 LYS A N 1
ATOM 5457 C CA . LYS A 1 722 ? -59.277 -0.300 21.011 1.00 97.25 722 LYS A CA 1
ATOM 5458 C C . LYS A 1 722 ? -59.073 1.115 21.551 1.00 97.25 722 LYS A C 1
ATOM 5460 O O . LYS A 1 722 ? -59.528 2.064 20.920 1.00 97.25 722 LYS A O 1
ATOM 5465 N N . TYR A 1 723 ? -58.376 1.270 22.676 1.00 97.88 723 TYR A N 1
ATOM 5466 C CA . TYR A 1 723 ? -58.022 2.583 23.221 1.00 97.88 723 TYR A CA 1
ATOM 5467 C C . TYR A 1 723 ? -56.858 3.239 22.476 1.00 97.88 723 TYR A C 1
ATOM 5469 O O . TYR A 1 723 ? -56.679 4.448 22.592 1.00 97.88 723 TYR A O 1
ATOM 5477 N N . VAL A 1 724 ? -56.076 2.468 21.717 1.00 97.75 724 VAL A N 1
ATOM 5478 C CA . VAL A 1 724 ? -54.905 2.963 20.990 1.00 97.75 724 VAL A CA 1
ATOM 5479 C C . VAL A 1 724 ? -55.287 3.409 19.580 1.00 97.75 724 VAL A C 1
ATOM 5481 O O . VAL A 1 724 ? -56.020 2.730 18.858 1.00 97.75 724 VAL A O 1
ATOM 5484 N N . SER A 1 725 ? -54.780 4.568 19.169 1.00 96.38 725 SER A N 1
ATOM 5485 C CA . SER A 1 725 ? -55.001 5.115 17.832 1.00 96.38 725 SER A CA 1
ATOM 5486 C C . SER A 1 725 ? -54.476 4.171 16.744 1.00 96.38 725 SER A C 1
ATOM 5488 O O . SER A 1 725 ? -53.570 3.366 16.961 1.00 96.38 725 SER A O 1
ATOM 5490 N N . SER A 1 726 ? -54.992 4.303 15.521 1.00 94.62 726 SER A N 1
ATOM 5491 C CA . SER A 1 726 ? -54.513 3.507 14.375 1.00 94.62 726 SER A CA 1
ATOM 5492 C C . SER A 1 726 ? -53.018 3.688 14.066 1.00 94.62 726 SER A C 1
ATOM 5494 O O . SER A 1 726 ? -52.414 2.817 13.445 1.00 94.62 726 SER A O 1
ATOM 5496 N N . TYR A 1 727 ? -52.416 4.789 14.524 1.00 93.31 727 TYR A N 1
ATOM 5497 C CA . TYR A 1 727 ? -50.985 5.063 14.396 1.00 93.31 727 TYR A CA 1
ATOM 5498 C C . TYR A 1 727 ? -50.140 4.412 15.501 1.00 93.31 727 TYR A C 1
ATOM 5500 O O . TYR A 1 727 ? -48.917 4.417 15.398 1.00 93.31 727 TYR A O 1
ATOM 5508 N N . GLY A 1 728 ? -50.761 3.857 16.547 1.00 95.69 728 GLY A N 1
ATOM 5509 C CA . GLY A 1 728 ? -50.067 3.134 17.616 1.00 95.69 728 GLY A CA 1
ATOM 5510 C C . GLY A 1 728 ? -49.325 4.008 18.630 1.00 95.69 728 GLY A C 1
ATOM 5511 O O . GLY A 1 728 ? -48.552 3.474 19.413 1.00 95.69 728 GLY A O 1
ATOM 5512 N N . ASN A 1 729 ? -49.526 5.327 18.610 1.00 96.25 729 ASN A N 1
ATOM 5513 C CA . ASN A 1 729 ? -48.714 6.304 19.354 1.00 96.25 729 ASN A CA 1
ATOM 5514 C C . ASN A 1 729 ? -49.518 7.219 20.292 1.00 96.25 729 ASN A C 1
ATOM 5516 O O . ASN A 1 729 ? -48.951 8.095 20.945 1.00 96.25 729 ASN A O 1
ATOM 5520 N N . ASN A 1 730 ? -50.833 7.017 20.354 1.00 97.12 730 ASN A N 1
ATOM 5521 C CA . ASN A 1 730 ? -51.735 7.709 21.261 1.00 97.12 730 ASN A CA 1
ATOM 5522 C C . ASN A 1 730 ? -52.680 6.678 21.872 1.00 97.12 730 ASN A C 1
ATOM 5524 O O . ASN A 1 730 ? -53.222 5.860 21.127 1.00 97.12 730 ASN A O 1
ATOM 5528 N N . ASP A 1 731 ? -52.929 6.750 23.173 1.00 97.94 731 ASP A N 1
ATOM 5529 C CA . ASP A 1 731 ? -53.983 5.998 23.839 1.00 97.94 731 ASP A CA 1
ATOM 5530 C C . ASP A 1 731 ? -54.995 6.951 24.471 1.00 97.94 731 ASP A C 1
ATOM 5532 O O . ASP A 1 731 ? -54.664 8.037 24.935 1.00 97.94 731 ASP A O 1
ATOM 5536 N N . TYR A 1 732 ? -56.249 6.522 24.490 1.00 97.19 732 TYR A N 1
ATOM 5537 C CA . TYR A 1 732 ? -57.351 7.236 25.124 1.00 97.19 732 TYR A CA 1
ATOM 5538 C C . TYR A 1 732 ? -57.866 6.499 26.369 1.00 97.19 732 TYR A C 1
ATOM 5540 O O . TYR A 1 732 ? -58.995 6.724 26.796 1.00 97.19 732 TYR A O 1
ATOM 5548 N N . TYR A 1 733 ? -57.055 5.606 26.950 1.00 97.94 733 TYR A N 1
ATOM 5549 C CA . TYR A 1 733 ? -57.315 4.998 28.259 1.00 97.94 733 TYR A CA 1
ATOM 5550 C C . TYR A 1 733 ? -56.785 5.901 29.380 1.00 97.94 733 TYR A C 1
ATOM 5552 O O . TYR A 1 733 ? -57.521 6.213 30.311 1.00 97.94 733 TYR A O 1
ATOM 5560 N N . SER A 1 734 ? -55.537 6.353 29.248 1.00 96.81 734 SER A N 1
ATOM 5561 C CA . SER A 1 734 ? -54.858 7.356 30.078 1.00 96.81 734 SER A CA 1
ATOM 5562 C C . SER A 1 734 ? -54.812 8.735 29.404 1.00 96.81 734 SER A C 1
ATOM 5564 O O . SER A 1 734 ? -54.730 9.766 30.071 1.00 96.81 734 SER A O 1
ATOM 5566 N N . GLY A 1 735 ? -54.906 8.767 28.070 1.00 96.94 735 GLY A N 1
ATOM 5567 C CA . GLY A 1 735 ? -54.752 9.978 27.267 1.00 96.94 735 GLY A CA 1
ATOM 5568 C C . GLY A 1 735 ? -53.324 10.204 26.765 1.00 96.94 735 GLY A C 1
ATOM 5569 O O . GLY A 1 735 ? -53.071 11.250 26.170 1.00 96.94 735 GLY A O 1
ATOM 5570 N N . ALA A 1 736 ? -52.369 9.296 26.994 1.00 98.12 736 ALA A N 1
ATOM 5571 C CA . ALA A 1 736 ? -50.986 9.519 26.583 1.00 98.12 736 ALA A CA 1
ATOM 5572 C C . ALA A 1 736 ? -50.837 9.650 25.062 1.00 98.12 736 ALA A C 1
ATOM 5574 O O . ALA A 1 736 ? -51.411 8.905 24.271 1.00 98.12 736 ALA A O 1
ATOM 5575 N N . SER A 1 737 ? -50.034 10.625 24.647 1.00 97.19 737 SER A N 1
ATOM 5576 C CA . SER A 1 737 ? -49.761 10.937 23.249 1.00 97.19 737 SER A CA 1
ATOM 5577 C C . SER A 1 737 ? -48.258 11.072 23.055 1.00 97.19 737 SER A C 1
ATOM 5579 O O . SER A 1 737 ? -47.684 12.143 23.265 1.00 97.19 737 SER A O 1
ATOM 5581 N N . ALA A 1 738 ? -47.617 9.993 22.605 1.00 96.25 738 ALA A N 1
ATOM 5582 C CA . ALA A 1 738 ? -46.200 9.997 22.247 1.00 96.25 738 ALA A CA 1
ATOM 5583 C C . ALA A 1 738 ? -45.924 10.961 21.090 1.00 96.25 738 ALA A C 1
ATOM 5585 O O . ALA A 1 738 ? -44.889 11.620 21.049 1.00 96.25 738 ALA A O 1
ATOM 5586 N N . TYR A 1 739 ? -46.891 11.117 20.179 1.00 94.12 739 TYR A N 1
ATOM 5587 C CA . TYR A 1 739 ? -46.761 12.034 19.053 1.00 94.12 739 TYR A CA 1
ATOM 5588 C C . TYR A 1 739 ? -46.764 13.511 19.466 1.00 94.12 739 TYR A C 1
ATOM 5590 O O . TYR A 1 739 ? -46.017 14.308 18.898 1.00 94.12 739 TYR A O 1
ATOM 5598 N N . GLN A 1 740 ? -47.621 13.895 20.418 1.00 94.56 740 GLN A N 1
ATOM 5599 C CA . GLN A 1 740 ? -47.758 15.294 20.848 1.00 94.56 740 GLN A CA 1
ATOM 5600 C C . GLN A 1 740 ? -46.962 15.614 22.118 1.00 94.56 740 GLN A C 1
ATOM 5602 O O . GLN A 1 740 ? -46.917 16.779 22.513 1.00 94.56 740 GLN A O 1
ATOM 5607 N N . GLY A 1 741 ? -46.373 14.612 22.772 1.00 96.56 741 GLY A N 1
ATOM 5608 C CA . GLY A 1 741 ? -45.640 14.777 24.024 1.00 96.56 741 GLY A CA 1
ATOM 5609 C C . GLY A 1 741 ? -46.525 15.228 25.191 1.00 96.56 741 GLY A C 1
ATOM 5610 O O . GLY A 1 741 ? -46.063 15.988 26.034 1.00 96.56 741 GLY A O 1
ATOM 5611 N N . ASN A 1 742 ? -47.804 14.848 25.226 1.00 97.56 742 ASN A N 1
ATOM 5612 C CA . ASN A 1 742 ? -48.750 15.301 26.252 1.00 97.56 742 ASN A CA 1
ATOM 5613 C C . ASN A 1 742 ? -49.806 14.239 26.596 1.00 97.56 742 ASN A C 1
ATOM 5615 O O . ASN A 1 742 ? -49.842 13.169 25.992 1.00 97.56 742 ASN A O 1
ATOM 5619 N N . LEU A 1 743 ? -50.668 14.558 27.563 1.00 97.69 743 LEU A N 1
ATOM 5620 C CA . LEU A 1 743 ? -51.902 13.829 27.841 1.00 97.69 743 LEU A CA 1
ATOM 5621 C C . LEU A 1 743 ? -53.089 14.534 27.159 1.00 97.69 743 LEU A C 1
ATOM 5623 O O . LEU A 1 743 ? -53.419 15.666 27.511 1.00 97.69 743 LEU A O 1
ATOM 5627 N N . ASP A 1 744 ? -53.739 13.894 26.190 1.00 97.00 744 ASP A N 1
ATOM 5628 C CA . ASP A 1 744 ? -54.958 14.370 25.527 1.00 97.00 744 ASP A CA 1
ATOM 5629 C C . ASP A 1 744 ? -56.196 14.001 26.353 1.00 97.00 744 ASP A C 1
ATOM 5631 O O . ASP A 1 744 ? -56.753 12.909 26.241 1.00 97.00 744 ASP A O 1
ATOM 5635 N N . TRP A 1 745 ? -56.639 14.935 27.193 1.00 96.31 745 TRP A N 1
ATOM 5636 C CA . TRP A 1 745 ? -57.795 14.776 28.079 1.00 96.31 745 TRP A CA 1
ATOM 5637 C C . TRP A 1 745 ? -59.058 15.432 27.524 1.00 96.31 745 TRP A C 1
ATOM 5639 O O . TRP A 1 745 ? -59.884 15.960 28.266 1.00 96.31 745 TRP A O 1
ATOM 5649 N N . ARG A 1 746 ? -59.233 15.423 26.201 1.00 97.19 746 ARG A N 1
ATOM 5650 C CA . ARG A 1 746 ? -60.487 15.847 25.565 1.00 97.19 746 ARG A CA 1
ATOM 5651 C C . ARG A 1 746 ? -61.505 14.697 25.605 1.00 97.19 746 ARG A C 1
ATOM 5653 O O . ARG A 1 746 ? -61.306 13.709 24.894 1.00 97.19 746 ARG A O 1
ATOM 5660 N N . PRO A 1 747 ? -62.640 14.826 26.323 1.00 97.12 747 PRO A N 1
ATOM 5661 C CA . PRO A 1 747 ? -63.629 13.747 26.432 1.00 97.12 747 PRO A CA 1
ATOM 5662 C C . PRO A 1 747 ? -64.198 13.297 25.081 1.00 97.12 747 PRO A C 1
ATOM 5664 O O . PRO A 1 747 ? -64.450 12.113 24.870 1.00 97.12 747 PRO A O 1
ATOM 5667 N N . ASN A 1 748 ? -64.356 14.228 24.135 1.00 96.69 748 ASN A N 1
ATOM 5668 C CA . ASN A 1 748 ? -64.823 13.909 22.785 1.00 96.69 748 ASN A CA 1
ATOM 5669 C C . ASN A 1 748 ? -63.846 13.001 22.031 1.00 96.69 748 ASN A C 1
ATOM 5671 O O . ASN A 1 748 ? -64.289 12.018 21.448 1.00 96.69 748 ASN A O 1
ATOM 5675 N N . SER A 1 749 ? -62.538 13.265 22.106 1.00 96.50 749 SER A N 1
ATOM 5676 C CA . SER A 1 749 ? -61.527 12.419 21.462 1.00 96.50 749 SER A CA 1
ATOM 5677 C C . SER A 1 749 ? -61.527 11.000 22.040 1.00 96.50 749 SER A C 1
ATOM 5679 O O . SER A 1 749 ? -61.438 10.028 21.296 1.00 96.50 749 SER A O 1
ATOM 5681 N N . ALA A 1 750 ? -61.696 10.865 23.361 1.00 96.12 750 ALA A N 1
ATOM 5682 C CA . ALA A 1 750 ? -61.772 9.556 24.008 1.00 96.12 750 ALA A CA 1
ATOM 5683 C C . ALA A 1 750 ? -63.001 8.746 23.553 1.00 96.12 750 ALA A C 1
ATOM 5685 O O . ALA A 1 750 ? -62.887 7.557 23.245 1.00 96.12 750 ALA A O 1
ATOM 5686 N N . ARG A 1 751 ? -64.168 9.396 23.426 1.00 96.88 751 ARG A N 1
ATOM 5687 C CA . ARG A 1 751 ? -65.382 8.766 22.875 1.00 96.88 751 ARG A CA 1
ATOM 5688 C C . ARG A 1 751 ? -65.239 8.401 21.400 1.00 96.88 751 ARG A C 1
ATOM 5690 O O . ARG A 1 751 ? -65.722 7.347 20.997 1.00 96.88 751 ARG A O 1
ATOM 5697 N N . GLU A 1 752 ? -64.603 9.258 20.604 1.00 96.56 752 GLU A N 1
ATOM 5698 C CA . GLU A 1 752 ? -64.328 8.984 19.189 1.00 96.56 752 GLU A CA 1
ATOM 5699 C C . GLU A 1 752 ? -63.434 7.754 19.023 1.00 96.56 752 GLU A C 1
ATOM 5701 O O . GLU A 1 752 ? -63.677 6.942 18.131 1.00 96.56 752 GLU A O 1
ATOM 5706 N N . GLN A 1 753 ? -62.450 7.583 19.908 1.00 96.94 753 GLN A N 1
ATOM 5707 C CA . GLN A 1 753 ? -61.577 6.419 19.890 1.00 96.94 753 GLN A CA 1
ATOM 5708 C C . GLN A 1 753 ? -62.304 5.134 20.320 1.00 96.94 753 GLN A C 1
ATOM 5710 O O . GLN A 1 753 ? -62.221 4.128 19.616 1.00 96.94 753 GLN A O 1
ATOM 5715 N N . TYR A 1 754 ? -63.004 5.138 21.464 1.00 96.88 754 TYR A N 1
ATOM 5716 C CA . TYR A 1 754 ? -63.690 3.942 21.967 1.00 96.88 754 TYR A CA 1
ATOM 5717 C C . TYR A 1 754 ? -65.004 4.259 22.697 1.00 96.88 754 TYR A C 1
ATOM 5719 O O . TYR A 1 754 ? -65.093 4.221 23.921 1.00 96.88 754 TYR A O 1
ATOM 5727 N N . ALA A 1 755 ? -66.070 4.509 21.933 1.00 95.62 755 ALA A N 1
ATOM 5728 C CA . ALA A 1 755 ? -67.369 4.938 22.464 1.00 95.62 755 ALA A CA 1
ATOM 5729 C C . ALA A 1 755 ? -67.953 4.032 23.568 1.00 95.62 755 ALA A C 1
ATOM 5731 O O . ALA A 1 755 ? -68.467 4.544 24.560 1.00 95.62 755 ALA A O 1
ATOM 5732 N N . ALA A 1 756 ? -67.855 2.704 23.424 1.00 95.75 756 ALA A N 1
ATOM 5733 C CA . ALA A 1 756 ? -68.440 1.760 24.384 1.00 95.75 756 ALA A CA 1
ATOM 5734 C C . ALA A 1 756 ? -67.770 1.816 25.770 1.00 95.75 756 ALA A C 1
ATOM 5736 O O . ALA A 1 756 ? -68.433 1.582 26.775 1.00 95.75 756 ALA A O 1
ATOM 5737 N N . ALA A 1 757 ? -66.484 2.176 25.845 1.00 94.12 757 ALA A N 1
ATOM 5738 C CA . ALA A 1 757 ? -65.764 2.301 27.114 1.00 94.12 757 ALA A CA 1
ATOM 5739 C C . ALA A 1 757 ? -66.232 3.480 27.982 1.00 94.12 757 ALA A C 1
ATOM 5741 O O . ALA A 1 757 ? -65.964 3.502 29.182 1.00 94.12 757 ALA A O 1
ATOM 5742 N N . PHE A 1 758 ? -66.915 4.455 27.379 1.00 95.62 758 PHE A N 1
ATOM 5743 C CA . PHE A 1 758 ? -67.344 5.694 28.030 1.00 95.62 758 PHE A CA 1
ATOM 5744 C C . PHE A 1 758 ? -68.867 5.891 27.969 1.00 95.62 758 PHE A C 1
ATOM 5746 O O . PHE A 1 758 ? -69.368 7.002 28.166 1.00 95.62 758 PHE A O 1
ATOM 5753 N N . GLU A 1 759 ? -69.621 4.830 27.666 1.00 95.69 759 GLU A N 1
ATOM 5754 C CA . GLU A 1 759 ? -71.077 4.887 27.568 1.00 95.69 759 GLU A CA 1
ATOM 5755 C C . GLU A 1 759 ? -71.700 5.310 28.909 1.00 95.69 759 GLU A C 1
ATOM 5757 O O . GLU A 1 759 ? -71.359 4.801 29.975 1.00 95.69 759 GLU A O 1
ATOM 5762 N N . GLY A 1 760 ? -72.607 6.289 28.861 1.00 94.56 760 GLY A N 1
ATOM 5763 C CA . GLY A 1 760 ? -73.272 6.822 30.052 1.00 94.56 760 GLY A CA 1
ATOM 5764 C C . GLY A 1 760 ? -72.431 7.778 30.909 1.00 94.56 760 GLY A C 1
ATOM 5765 O O . GLY A 1 760 ? -72.964 8.306 31.884 1.00 94.56 760 GLY A O 1
ATOM 5766 N N . MET A 1 761 ? -71.169 8.049 30.552 1.00 97.06 761 MET A N 1
ATOM 5767 C CA . MET A 1 761 ? -70.307 8.991 31.278 1.00 97.06 761 MET A CA 1
ATOM 5768 C C . MET A 1 761 ? -70.405 10.418 30.717 1.00 97.06 761 MET A C 1
ATOM 5770 O O . MET A 1 761 ? -70.275 10.654 29.508 1.00 97.06 761 MET A O 1
ATOM 5774 N N . ASN A 1 762 ? -70.581 11.397 31.604 1.00 97.00 762 ASN A N 1
ATOM 5775 C CA . ASN A 1 762 ? -70.435 12.813 31.265 1.00 97.00 762 ASN A CA 1
ATOM 5776 C C . ASN A 1 762 ? -68.943 13.214 31.144 1.00 97.00 762 ASN A C 1
ATOM 5778 O O . ASN A 1 762 ? -68.047 12.439 31.471 1.00 97.00 762 ASN A O 1
ATOM 5782 N N . ASP A 1 763 ? -68.665 14.422 30.653 1.00 97.19 763 ASP A N 1
ATOM 5783 C CA . ASP A 1 763 ? -67.293 14.897 30.390 1.00 97.19 763 ASP A CA 1
ATOM 5784 C C . ASP A 1 763 ? -66.407 14.960 31.647 1.00 97.19 763 ASP A C 1
ATOM 5786 O O . ASP A 1 763 ? -65.215 14.644 31.591 1.00 97.19 763 ASP A O 1
ATOM 5790 N N . GLU A 1 764 ? -66.986 15.326 32.791 1.00 95.75 764 GLU A N 1
ATOM 5791 C CA . GLU A 1 764 ? -66.293 15.379 34.083 1.00 95.75 764 GLU A CA 1
ATOM 5792 C C . GLU A 1 764 ? -65.911 13.972 34.558 1.00 95.75 764 GLU A C 1
ATOM 5794 O O . GLU A 1 764 ? -64.784 13.754 34.999 1.00 95.75 764 GLU A O 1
ATOM 5799 N N . GLN A 1 765 ? -66.815 13.001 34.401 1.00 97.62 765 GLN A N 1
ATOM 5800 C CA . GLN A 1 765 ? -66.578 11.595 34.732 1.00 97.62 765 GLN A CA 1
ATOM 5801 C C . GLN A 1 765 ? -65.487 10.984 33.851 1.00 97.62 765 GLN A C 1
ATOM 5803 O O . GLN A 1 765 ? -64.622 10.282 34.365 1.00 97.62 765 GLN A O 1
ATOM 5808 N N . ILE A 1 766 ? -65.482 11.287 32.548 1.00 97.19 766 ILE A N 1
ATOM 5809 C CA . ILE A 1 766 ? -64.419 10.830 31.641 1.00 97.19 766 ILE A CA 1
ATOM 5810 C C . ILE A 1 766 ? -63.073 11.425 32.053 1.00 97.19 766 ILE A C 1
ATOM 5812 O O . ILE A 1 766 ? -62.089 10.701 32.146 1.00 97.19 766 ILE A O 1
ATOM 5816 N N . THR A 1 767 ? -63.018 12.724 32.344 1.00 96.25 767 THR A N 1
ATOM 5817 C CA . THR A 1 767 ? -61.763 13.385 32.736 1.00 96.25 767 THR A CA 1
ATOM 5818 C C . THR A 1 767 ? -61.233 12.856 34.075 1.00 96.25 767 THR A C 1
ATOM 5820 O O . THR A 1 767 ? -60.033 12.623 34.214 1.00 96.25 767 THR A O 1
ATOM 5823 N N . ALA A 1 768 ? -62.113 12.608 35.052 1.00 96.75 768 ALA A N 1
ATOM 5824 C CA . ALA A 1 768 ? -61.743 11.977 36.321 1.00 96.75 768 ALA A CA 1
ATOM 5825 C C . ALA A 1 768 ? -61.195 10.554 36.120 1.00 96.75 768 ALA A C 1
ATOM 5827 O O . ALA A 1 768 ? -60.191 10.194 36.733 1.00 96.75 768 ALA A O 1
ATOM 5828 N N . LEU A 1 769 ? -61.807 9.780 35.220 1.00 97.69 769 LEU A N 1
ATOM 5829 C CA . LEU A 1 769 ? -61.358 8.431 34.885 1.00 97.69 769 LEU A CA 1
ATOM 5830 C C . LEU A 1 769 ? -60.004 8.433 34.160 1.00 97.69 769 LEU A C 1
ATOM 5832 O O . LEU A 1 769 ? -59.139 7.625 34.481 1.00 97.69 769 LEU A O 1
ATOM 5836 N N . LEU A 1 770 ? -59.786 9.361 33.220 1.00 97.50 770 LEU A N 1
ATOM 5837 C CA . LEU A 1 770 ? -58.484 9.543 32.565 1.00 97.50 770 LEU A CA 1
ATOM 5838 C C . LEU A 1 770 ? -57.393 9.889 33.586 1.00 97.50 770 LEU A C 1
ATOM 5840 O O . LEU A 1 770 ? -56.288 9.357 33.489 1.00 97.50 770 LEU A O 1
ATOM 5844 N N . LYS A 1 771 ? -57.697 10.724 34.590 1.00 97.31 771 LYS A N 1
ATOM 5845 C CA . LYS A 1 771 ? -56.774 11.029 35.696 1.00 97.31 771 LYS A CA 1
ATOM 5846 C C . LYS A 1 771 ? -56.400 9.785 36.497 1.00 97.31 771 LYS A C 1
ATOM 5848 O O . LYS A 1 771 ? -55.213 9.547 36.701 1.00 97.31 771 LYS A O 1
ATOM 5853 N N . GLU A 1 772 ? -57.385 9.008 36.941 1.00 97.69 772 GLU A N 1
ATOM 5854 C CA . GLU A 1 772 ? -57.162 7.767 37.698 1.00 97.69 772 GLU A CA 1
ATOM 5855 C C . GLU A 1 772 ? -56.280 6.790 36.909 1.00 97.69 772 GLU A C 1
ATOM 5857 O O . GLU A 1 772 ? -55.255 6.324 37.404 1.00 97.69 772 GLU A O 1
ATOM 5862 N N . ARG A 1 773 ? -56.610 6.580 35.634 1.00 97.88 773 ARG A N 1
ATOM 5863 C CA . ARG A 1 773 ? -55.867 5.694 34.731 1.00 97.88 773 ARG A CA 1
ATOM 5864 C C . ARG A 1 773 ? -54.483 6.220 34.374 1.00 97.88 773 ARG A C 1
ATOM 5866 O O . ARG A 1 773 ? -53.558 5.439 34.210 1.00 97.88 773 ARG A O 1
ATOM 5873 N N . THR A 1 774 ? -54.304 7.536 34.280 1.00 97.88 774 THR A N 1
ATOM 5874 C CA . THR A 1 774 ? -52.972 8.138 34.123 1.00 97.88 774 THR A CA 1
ATOM 5875 C C . THR A 1 774 ? -52.090 7.809 35.320 1.00 97.88 774 THR A C 1
ATOM 5877 O O . THR A 1 774 ? -50.935 7.440 35.128 1.00 97.88 774 THR A O 1
ATOM 5880 N N . ILE A 1 775 ? -52.629 7.922 36.539 1.00 98.00 775 ILE A N 1
ATOM 5881 C CA . ILE A 1 775 ? -51.883 7.628 37.767 1.00 98.00 775 ILE A CA 1
ATOM 5882 C C . ILE A 1 775 ? -51.457 6.153 37.803 1.00 98.00 775 ILE A C 1
ATOM 5884 O O . ILE A 1 775 ? -50.301 5.860 38.107 1.00 98.00 775 ILE A O 1
ATOM 5888 N N . GLU A 1 776 ? -52.366 5.241 37.456 1.00 97.06 776 GLU A N 1
ATOM 5889 C CA . GLU A 1 776 ? -52.097 3.802 37.342 1.00 97.06 776 GLU A CA 1
ATOM 5890 C C . GLU A 1 776 ? -51.007 3.508 36.297 1.00 97.06 776 GLU A C 1
ATOM 5892 O O . GLU A 1 776 ? -49.963 2.934 36.615 1.00 97.06 776 GLU A O 1
ATOM 5897 N N . VAL A 1 777 ? -51.228 3.941 35.052 1.00 98.19 777 VAL A N 1
ATOM 5898 C CA . VAL A 1 777 ? -50.355 3.619 33.914 1.00 98.19 777 VAL A CA 1
ATOM 5899 C C . VAL A 1 777 ? -48.955 4.190 34.118 1.00 98.19 777 VAL A C 1
ATOM 5901 O O . VAL A 1 777 ? -47.975 3.477 33.912 1.00 98.19 777 VAL A O 1
ATOM 5904 N N . LEU A 1 778 ? -48.831 5.445 34.568 1.00 97.31 778 LEU A N 1
ATOM 5905 C CA . LEU A 1 778 ? -47.517 6.032 34.839 1.00 97.31 778 LEU A CA 1
ATOM 5906 C C . LEU A 1 778 ? -46.792 5.336 35.992 1.00 97.31 778 LEU A C 1
ATOM 5908 O O . LEU A 1 778 ? -45.573 5.228 35.927 1.00 97.31 778 LEU A O 1
ATOM 5912 N N . GLY A 1 779 ? -47.503 4.815 36.998 1.00 96.31 779 GLY A N 1
ATOM 5913 C CA . GLY A 1 779 ? -46.889 3.999 38.050 1.00 96.31 779 GLY A CA 1
ATOM 5914 C C . GLY A 1 779 ? -46.208 2.750 37.481 1.00 96.31 779 GLY A C 1
ATOM 5915 O O . GLY A 1 779 ? -45.056 2.467 37.801 1.00 96.31 779 GLY A O 1
ATOM 5916 N N . HIS A 1 780 ? -46.871 2.049 36.558 1.00 97.31 780 HIS A N 1
ATOM 5917 C CA . HIS A 1 780 ? -46.282 0.890 35.882 1.00 97.31 780 HIS A CA 1
ATOM 5918 C C . HIS A 1 780 ? -45.152 1.256 34.916 1.00 97.31 780 HIS A C 1
ATOM 5920 O O . HIS A 1 780 ? -44.152 0.542 34.839 1.00 97.31 780 HIS A O 1
ATOM 5926 N N . VAL A 1 781 ? -45.288 2.369 34.194 1.00 97.62 781 VAL A N 1
ATOM 5927 C CA . VAL A 1 781 ? -44.228 2.877 33.314 1.00 97.62 781 VAL A CA 1
ATOM 5928 C C . VAL A 1 781 ? -43.001 3.291 34.122 1.00 97.62 781 VAL A C 1
ATOM 5930 O O . VAL A 1 781 ? -41.887 3.025 33.685 1.00 97.62 781 VAL A O 1
ATOM 5933 N N . LEU A 1 782 ? -43.174 3.866 35.316 1.00 96.94 782 LEU A N 1
ATOM 5934 C CA . LEU A 1 782 ? -42.067 4.125 36.235 1.00 96.94 782 LEU A CA 1
ATOM 5935 C C . LEU A 1 782 ? -41.366 2.825 36.641 1.00 96.94 782 LEU A C 1
ATOM 5937 O O . LEU A 1 782 ? -40.151 2.753 36.517 1.00 96.94 782 LEU A O 1
ATOM 5941 N N . THR A 1 783 ? -42.099 1.777 37.031 1.00 95.88 783 THR A N 1
ATOM 5942 C CA . THR A 1 783 ? -41.503 0.454 37.307 1.00 95.88 783 THR A CA 1
ATOM 5943 C C . THR A 1 783 ? -40.726 -0.098 36.108 1.00 95.88 783 THR A C 1
ATOM 5945 O O . THR A 1 783 ? -39.662 -0.687 36.282 1.00 95.88 783 THR A O 1
ATOM 5948 N N . GLN A 1 784 ? -41.224 0.100 34.884 1.00 94.81 784 GLN A N 1
ATOM 5949 C CA . GLN A 1 784 ? -40.556 -0.360 33.665 1.00 94.81 784 GLN A CA 1
ATOM 5950 C C . GLN A 1 784 ? -39.289 0.443 33.338 1.00 94.81 784 GLN A C 1
ATOM 5952 O O . GLN A 1 784 ? -38.290 -0.138 32.918 1.00 94.81 784 GLN A O 1
ATOM 5957 N N . LEU A 1 785 ? -39.353 1.769 33.453 1.00 95.25 785 LEU A N 1
ATOM 5958 C CA . LEU A 1 785 ? -38.288 2.674 33.017 1.00 95.25 785 LEU A CA 1
ATOM 5959 C C . LEU A 1 785 ? -37.261 2.974 34.114 1.00 95.25 785 LEU A C 1
ATOM 5961 O O . LEU A 1 785 ? -36.174 3.434 33.778 1.00 95.25 785 LEU A O 1
ATOM 5965 N N . HIS A 1 786 ? -37.588 2.689 35.378 1.00 93.44 786 HIS A N 1
ATOM 5966 C CA . HIS A 1 786 ? -36.723 2.909 36.539 1.00 93.44 786 HIS A CA 1
ATOM 5967 C C . HIS A 1 786 ? -36.561 1.664 37.422 1.00 93.44 786 HIS A C 1
ATOM 5969 O O . HIS A 1 786 ? -36.892 1.694 38.615 1.00 93.44 786 HIS A O 1
ATOM 5975 N N . PRO A 1 787 ? -36.049 0.546 36.876 1.00 92.00 787 PRO A N 1
ATOM 5976 C CA . PRO A 1 787 ? -35.766 -0.653 37.664 1.00 92.00 787 PRO A CA 1
ATOM 5977 C C . PRO A 1 787 ? -34.702 -0.420 38.755 1.00 92.00 787 PRO A C 1
ATOM 5979 O O . PRO A 1 787 ? -34.572 -1.221 39.680 1.00 92.00 787 PRO A O 1
ATOM 5982 N N . GLU A 1 788 ? -33.927 0.662 38.658 1.00 88.06 788 GLU A N 1
ATOM 5983 C CA . GLU A 1 788 ? -32.916 1.074 39.631 1.00 88.06 788 GLU A CA 1
ATOM 5984 C C . GLU A 1 788 ? -33.486 1.740 40.890 1.00 88.06 788 GLU A C 1
ATOM 5986 O O . GLU A 1 788 ? -32.758 1.875 41.877 1.00 88.06 788 GLU A O 1
ATOM 5991 N N . ALA A 1 789 ? -34.750 2.178 40.878 1.00 88.81 789 ALA A N 1
ATOM 5992 C CA . ALA A 1 789 ? -35.337 2.932 41.980 1.00 88.81 789 ALA A CA 1
ATOM 5993 C C . ALA A 1 789 ? -35.440 2.081 43.254 1.00 88.81 789 ALA A C 1
ATOM 5995 O O . ALA A 1 789 ? -36.046 1.009 43.255 1.00 88.81 789 ALA A O 1
ATOM 5996 N N . LYS A 1 790 ? -34.861 2.571 44.359 1.00 91.12 790 LYS A N 1
ATOM 5997 C CA . LYS A 1 790 ? -34.861 1.887 45.662 1.00 91.12 790 LYS A CA 1
ATOM 5998 C C . LYS A 1 790 ? -35.090 2.863 46.817 1.00 91.12 790 LYS A C 1
ATOM 6000 O O . LYS A 1 790 ? -34.631 4.006 46.734 1.00 91.12 790 LYS A O 1
ATOM 6005 N N . PRO A 1 791 ? -35.745 2.436 47.913 1.00 89.56 791 PRO A N 1
ATOM 6006 C CA . PRO A 1 791 ? -35.835 3.239 49.125 1.00 89.56 791 PRO A CA 1
ATOM 6007 C C . PRO A 1 791 ? -34.449 3.518 49.717 1.00 89.56 791 PRO A C 1
ATOM 6009 O O . PRO A 1 791 ? -33.582 2.643 49.743 1.00 89.56 791 PRO A O 1
ATOM 6012 N N . VAL A 1 792 ? -34.260 4.721 50.260 1.00 85.38 792 VAL A N 1
ATOM 6013 C CA . VAL A 1 792 ? -33.049 5.105 50.998 1.00 85.38 792 VAL A CA 1
ATOM 6014 C C . VAL A 1 792 ? -33.420 5.394 52.448 1.00 85.38 792 VAL A C 1
ATOM 6016 O O . VAL A 1 792 ? -34.342 6.156 52.732 1.00 85.38 792 VAL A O 1
ATOM 6019 N N . GLU A 1 793 ? -32.705 4.781 53.393 1.00 80.75 793 GLU A N 1
ATOM 6020 C CA . GLU A 1 793 ? -32.975 4.982 54.818 1.00 80.75 793 GLU A CA 1
ATOM 6021 C C . GLU A 1 793 ? -32.844 6.469 55.198 1.00 80.75 793 GLU A C 1
ATOM 6023 O O . GLU A 1 793 ? -31.813 7.103 54.981 1.00 80.75 793 GLU A O 1
ATOM 6028 N N . GLY A 1 794 ? -33.901 7.033 55.792 1.00 76.44 794 GLY A N 1
ATOM 6029 C CA . GLY A 1 794 ? -33.924 8.428 56.242 1.00 76.44 794 GLY A CA 1
ATOM 6030 C C . GLY A 1 794 ? -34.208 9.470 55.152 1.00 76.44 794 GLY A C 1
ATOM 6031 O O . GLY A 1 794 ? -34.203 10.665 55.466 1.00 76.44 794 GLY A O 1
ATOM 6032 N N . VAL A 1 795 ? -34.492 9.042 53.916 1.00 84.38 795 VAL A N 1
ATOM 6033 C CA . VAL A 1 795 ? -34.879 9.910 52.793 1.00 84.38 795 VAL A CA 1
ATOM 6034 C C . VAL A 1 795 ? -36.186 9.415 52.185 1.00 84.38 795 VAL A C 1
ATOM 6036 O O . VAL A 1 795 ? -36.366 8.229 51.921 1.00 84.38 795 VAL A O 1
ATOM 6039 N N . GLU A 1 796 ? -37.116 10.336 51.957 1.00 87.31 796 GLU A N 1
ATOM 6040 C CA . GLU A 1 796 ? -38.283 10.052 51.132 1.00 87.31 796 GLU A CA 1
ATOM 6041 C C . GLU A 1 796 ? -37.886 10.230 49.666 1.00 87.31 796 GLU A C 1
ATOM 6043 O O . GLU A 1 796 ? -37.744 11.354 49.200 1.00 87.31 796 GLU A O 1
ATOM 6048 N N . VAL A 1 797 ? -37.643 9.117 48.969 1.00 91.31 797 VAL A N 1
ATOM 6049 C CA . VAL A 1 797 ? -37.225 9.133 47.562 1.00 91.31 797 VAL A CA 1
ATOM 6050 C C . VAL A 1 797 ? -38.441 9.407 46.683 1.00 91.31 797 VAL A C 1
ATOM 6052 O O . VAL A 1 797 ? -39.367 8.590 46.633 1.00 91.31 797 VAL A O 1
ATOM 6055 N N . LEU A 1 798 ? -38.432 10.550 45.997 1.00 93.75 798 LEU A N 1
ATOM 6056 C CA . LEU A 1 798 ? -39.554 11.039 45.197 1.00 93.75 798 LEU A CA 1
ATOM 6057 C C . LEU A 1 798 ? -39.224 11.089 43.703 1.00 93.75 798 LEU A C 1
ATOM 6059 O O . LEU A 1 798 ? -38.161 11.549 43.292 1.00 93.75 798 LEU A O 1
ATOM 6063 N N . TYR A 1 799 ? -40.189 10.670 42.891 1.00 96.44 799 TYR A N 1
ATOM 6064 C CA . TYR A 1 799 ? -40.206 10.808 41.440 1.00 96.44 799 TYR A CA 1
ATOM 6065 C C . TYR A 1 799 ? -41.274 11.832 41.061 1.00 96.44 799 TYR A C 1
ATOM 6067 O O . TYR A 1 799 ? -42.473 11.558 41.135 1.00 96.44 799 TYR A O 1
ATOM 6075 N N . ASN A 1 800 ? -40.824 13.022 40.667 1.00 95.88 800 ASN A N 1
ATOM 6076 C CA . ASN A 1 800 ? -41.678 14.143 40.286 1.00 95.88 800 ASN A CA 1
ATOM 6077 C C . ASN A 1 800 ? -41.804 14.202 38.759 1.00 95.88 800 ASN A C 1
ATOM 6079 O O . ASN A 1 800 ? -40.884 14.659 38.083 1.00 95.88 800 ASN A O 1
ATOM 6083 N N . ILE A 1 801 ? -42.926 13.752 38.200 1.00 97.81 801 ILE A N 1
ATOM 6084 C CA . ILE A 1 801 ? -43.186 13.780 36.757 1.00 97.81 801 ILE A CA 1
ATOM 6085 C C . ILE A 1 801 ? -43.966 15.037 36.393 1.00 97.81 801 ILE A C 1
ATOM 6087 O O . ILE A 1 801 ? -45.161 15.138 36.663 1.00 97.81 801 ILE A O 1
ATOM 6091 N N . GLN A 1 802 ? -43.311 15.977 35.725 1.00 98.00 802 GLN A N 1
ATOM 6092 C CA . GLN A 1 802 ? -43.941 17.172 35.179 1.00 98.00 802 GLN A CA 1
ATOM 6093 C C . GLN A 1 802 ? -44.427 16.898 33.758 1.00 98.00 802 GLN A C 1
ATOM 6095 O O . GLN A 1 802 ? -43.634 16.542 32.890 1.00 98.00 802 GLN A O 1
ATOM 6100 N N . LEU A 1 803 ? -45.724 17.079 33.503 1.00 97.62 803 LEU A N 1
ATOM 6101 C CA . LEU A 1 803 ? -46.342 16.774 32.212 1.00 97.62 803 LEU A CA 1
ATOM 6102 C C . LEU A 1 803 ? -47.410 17.791 31.786 1.00 97.62 803 LEU A C 1
ATOM 6104 O O . LEU A 1 803 ? -47.945 18.575 32.579 1.00 97.62 803 LEU A O 1
ATOM 6108 N N . GLY A 1 804 ? -47.709 17.812 30.488 1.00 96.94 804 GLY A N 1
ATOM 6109 C CA . GLY A 1 804 ? -48.740 18.670 29.904 1.00 96.94 804 GLY A CA 1
ATOM 6110 C C . GLY A 1 804 ? -50.081 17.963 29.742 1.00 96.94 804 GLY A C 1
ATOM 6111 O O . GLY A 1 804 ? -50.128 16.878 29.167 1.00 96.94 804 GLY A O 1
ATOM 6112 N N . ILE A 1 805 ? -51.169 18.609 30.166 1.00 97.00 805 ILE A N 1
ATOM 6113 C CA . ILE A 1 805 ? -52.544 18.147 29.934 1.00 97.00 805 ILE A CA 1
ATOM 6114 C C . ILE A 1 805 ? -53.198 19.030 28.879 1.00 97.00 805 ILE A C 1
ATOM 6116 O O . ILE A 1 805 ? -53.368 20.236 29.062 1.00 97.00 805 ILE A O 1
ATOM 6120 N N . TYR A 1 806 ? -53.573 18.421 27.763 1.00 96.75 806 TYR A N 1
ATOM 6121 C CA . TYR A 1 806 ? -54.224 19.071 26.641 1.00 96.75 806 TYR A CA 1
ATOM 6122 C C . TYR A 1 806 ? -55.739 18.854 26.697 1.00 96.75 806 TYR A C 1
ATOM 6124 O O . TYR A 1 806 ? -56.231 17.741 26.541 1.00 96.75 806 TYR A O 1
ATOM 6132 N N . THR A 1 807 ? -56.491 19.940 26.870 1.00 94.00 807 THR A N 1
ATOM 6133 C CA . THR A 1 807 ? -57.968 19.941 26.918 1.00 94.00 807 THR A CA 1
ATOM 6134 C C . THR A 1 807 ? -58.603 20.634 25.706 1.00 94.00 807 THR A C 1
ATOM 6136 O O . THR A 1 807 ? -59.790 20.950 25.707 1.00 94.00 807 THR A O 1
ATOM 6139 N N . GLY A 1 808 ? -57.822 20.873 24.645 1.00 89.44 808 GLY A N 1
ATOM 6140 C CA . GLY A 1 808 ? -58.231 21.645 23.462 1.00 89.44 808 GLY A CA 1
ATOM 6141 C C . GLY A 1 808 ? -57.517 22.991 23.317 1.00 89.44 808 GLY A C 1
ATOM 6142 O O . GLY A 1 808 ? -57.532 23.573 22.234 1.00 89.44 808 GLY A O 1
ATOM 6143 N N . THR A 1 809 ? -56.823 23.444 24.362 1.00 89.94 809 THR A N 1
ATOM 6144 C CA . THR A 1 809 ? -55.998 24.661 24.356 1.00 89.94 809 THR A CA 1
ATOM 6145 C C . THR A 1 809 ? -54.528 24.302 24.193 1.00 89.94 809 THR A C 1
ATOM 6147 O O . THR A 1 809 ? -54.027 23.429 24.895 1.00 89.94 809 THR A O 1
ATOM 6150 N N . SER A 1 810 ? -53.827 24.960 23.269 1.00 87.25 810 SER A N 1
ATOM 6151 C CA . SER A 1 810 ? -52.399 24.724 23.037 1.00 87.25 810 SER A CA 1
ATOM 6152 C C . SER A 1 810 ? -51.572 24.950 24.305 1.00 87.25 810 SER A C 1
ATOM 6154 O O . SER A 1 810 ? -51.718 25.975 24.968 1.00 87.25 810 SER A O 1
ATOM 6156 N N . ILE A 1 811 ? -50.666 24.017 24.592 1.00 94.19 811 ILE A N 1
ATOM 6157 C CA . ILE A 1 811 ? -49.727 24.058 25.717 1.00 94.19 811 ILE A CA 1
ATOM 6158 C C . ILE A 1 811 ? -48.297 23.930 25.187 1.00 94.19 811 ILE A C 1
ATOM 6160 O O . ILE A 1 811 ? -48.060 23.205 24.221 1.00 94.19 811 ILE A O 1
ATOM 6164 N N . ALA A 1 812 ? -47.358 24.648 25.802 1.00 90.56 812 ALA A N 1
ATOM 6165 C CA . ALA A 1 812 ? -45.941 24.652 25.415 1.00 90.56 812 ALA A CA 1
ATOM 6166 C C . ALA A 1 812 ? -44.994 24.271 26.567 1.00 90.56 812 ALA A C 1
ATOM 6168 O O . ALA A 1 812 ? -43.789 24.174 26.367 1.00 90.56 812 ALA A O 1
ATOM 6169 N N . ALA A 1 813 ? -45.536 24.068 27.768 1.00 94.44 813 ALA A N 1
ATOM 6170 C CA . ALA A 1 813 ? -44.804 23.690 28.967 1.00 94.44 813 ALA A CA 1
ATOM 6171 C C . ALA A 1 813 ? -45.660 22.721 29.798 1.00 94.44 813 ALA A C 1
ATOM 6173 O O . ALA A 1 813 ? -46.887 22.703 29.620 1.00 94.44 813 ALA A O 1
ATOM 6174 N N . PRO A 1 814 ? -45.045 21.915 30.681 1.00 96.69 814 PRO A N 1
ATOM 6175 C CA . PRO A 1 814 ? -45.775 21.137 31.670 1.00 96.69 814 PRO A CA 1
ATOM 6176 C C . PRO A 1 814 ? -46.777 21.997 32.443 1.00 96.69 814 PRO A C 1
ATOM 6178 O O . PRO A 1 814 ? -46.516 23.151 32.764 1.00 96.69 814 PRO A O 1
ATOM 6181 N N . THR A 1 815 ? -47.937 21.417 32.715 1.00 97.25 815 THR A N 1
ATOM 6182 C CA . THR A 1 815 ? -49.060 22.079 33.406 1.00 97.25 815 THR A CA 1
ATOM 6183 C C . THR A 1 815 ? -49.337 21.470 34.774 1.00 97.25 815 THR A C 1
ATOM 6185 O O . THR A 1 815 ? -50.041 22.063 35.583 1.00 97.25 815 THR A O 1
ATOM 6188 N N . HIS A 1 816 ? -48.841 20.255 35.004 1.00 97.44 816 HIS A N 1
ATOM 6189 C CA . HIS A 1 816 ? -49.122 19.461 36.188 1.00 97.44 816 HIS A CA 1
ATOM 6190 C C . HIS A 1 816 ? -47.892 18.648 36.580 1.00 97.44 816 HIS A C 1
ATOM 6192 O O . HIS A 1 816 ? -47.050 18.350 35.729 1.00 97.44 816 HIS A O 1
ATOM 6198 N N . GLN A 1 817 ? -47.830 18.262 37.850 1.00 97.69 817 GLN A N 1
ATOM 6199 C CA . GLN A 1 817 ? -46.832 17.357 38.398 1.00 97.69 817 GLN A CA 1
ATOM 6200 C C . GLN A 1 817 ? -47.514 16.180 39.092 1.00 97.69 817 GLN A C 1
ATOM 6202 O O . GLN A 1 817 ? -48.406 16.371 39.917 1.00 97.69 817 GLN A O 1
ATOM 6207 N N . LEU A 1 818 ? -47.077 14.968 38.767 1.00 97.81 818 LEU A N 1
ATOM 6208 C CA . LEU A 1 818 ? -47.405 13.765 39.519 1.00 97.81 818 LEU A CA 1
ATOM 6209 C C . LEU A 1 818 ? -46.205 13.390 40.374 1.00 97.81 818 LEU A C 1
ATOM 6211 O O . LEU A 1 818 ? -45.088 13.315 39.865 1.00 97.81 818 LEU A O 1
ATOM 6215 N N . THR A 1 819 ? -46.443 13.127 41.649 1.00 97.38 819 THR A N 1
ATOM 6216 C CA . THR A 1 819 ? -45.400 12.723 42.589 1.00 97.38 819 THR A CA 1
ATOM 6217 C C . THR A 1 819 ? -45.626 11.275 42.985 1.00 97.38 819 THR A C 1
ATOM 6219 O O . THR A 1 819 ? -46.711 10.926 43.456 1.00 97.38 819 THR A O 1
ATOM 6222 N N . TYR A 1 820 ? -44.599 10.447 42.827 1.00 97.69 820 TYR A N 1
ATOM 6223 C CA . TYR A 1 820 ? -44.571 9.071 43.312 1.00 97.69 820 TYR A CA 1
ATOM 6224 C C . TYR A 1 820 ? -43.445 8.898 44.324 1.00 97.69 820 TYR A C 1
ATOM 6226 O O . TYR A 1 820 ? -42.360 9.450 44.155 1.00 97.69 820 TYR A O 1
ATOM 6234 N N . LYS A 1 821 ? -43.693 8.113 45.364 1.00 96.38 821 LYS A N 1
ATOM 6235 C CA . LYS A 1 821 ? -42.720 7.725 46.379 1.00 96.38 821 LYS A CA 1
ATOM 6236 C C . LYS A 1 821 ? -42.234 6.313 46.108 1.00 96.38 821 LYS A C 1
ATOM 6238 O O . LYS A 1 821 ? -43.043 5.424 45.864 1.00 96.38 821 LYS A O 1
ATOM 6243 N N . VAL A 1 822 ? -40.930 6.093 46.212 1.00 95.69 822 VAL A N 1
ATOM 6244 C CA . VAL A 1 822 ? -40.367 4.741 46.138 1.00 95.69 822 VAL A CA 1
ATOM 6245 C C . VAL A 1 822 ? -40.567 4.040 47.484 1.00 95.69 822 VAL A C 1
ATOM 6247 O O . VAL A 1 822 ? -40.092 4.523 48.515 1.00 95.69 822 VAL A O 1
ATOM 6250 N N . ILE A 1 823 ? -41.281 2.914 47.482 1.00 94.62 823 ILE A N 1
ATOM 6251 C CA . ILE A 1 823 ? -41.638 2.146 48.694 1.00 94.62 823 ILE A CA 1
ATOM 6252 C C . ILE A 1 823 ? -40.990 0.756 48.757 1.00 94.62 823 ILE A C 1
ATOM 6254 O O . ILE A 1 823 ? -40.944 0.148 49.825 1.00 94.62 823 ILE A O 1
ATOM 6258 N N . GLY A 1 824 ? -40.430 0.298 47.642 1.00 92.50 824 GLY A N 1
ATOM 6259 C CA . GLY A 1 824 ? -39.730 -0.972 47.474 1.00 92.50 824 GLY A CA 1
ATOM 6260 C C . GLY A 1 824 ? -38.893 -0.942 46.194 1.00 92.50 824 GLY A C 1
ATOM 6261 O O . GLY A 1 824 ? -38.834 0.086 45.519 1.00 92.50 824 GLY A O 1
ATOM 6262 N N . ASP A 1 825 ? -38.230 -2.047 45.863 1.00 92.19 825 ASP A N 1
ATOM 6263 C CA . ASP A 1 825 ? -37.404 -2.144 44.652 1.00 92.19 825 ASP A CA 1
ATOM 6264 C C . ASP A 1 825 ? -38.279 -1.987 43.397 1.00 92.19 825 ASP A C 1
ATOM 6266 O O . ASP A 1 825 ? -39.116 -2.840 43.111 1.00 92.19 825 ASP A O 1
ATOM 6270 N N . ALA A 1 826 ? -38.089 -0.886 42.662 1.00 92.62 826 ALA A N 1
ATOM 6271 C CA . ALA A 1 826 ? -38.915 -0.468 41.524 1.00 92.62 826 ALA A CA 1
ATOM 6272 C C . ALA A 1 826 ? -40.430 -0.384 41.829 1.00 92.62 826 ALA A C 1
ATOM 6274 O O . ALA A 1 826 ? -41.265 -0.456 40.922 1.00 92.62 826 ALA A O 1
ATOM 6275 N N . GLU A 1 827 ? -40.795 -0.212 43.104 1.00 94.94 827 GLU A N 1
ATOM 6276 C CA . GLU A 1 827 ? -42.180 -0.089 43.560 1.00 94.94 827 GLU A CA 1
ATOM 6277 C C . GLU A 1 827 ? -42.498 1.362 43.926 1.00 94.94 827 GLU A C 1
ATOM 6279 O O . GLU A 1 827 ? -41.847 1.968 44.784 1.00 94.94 827 GLU A O 1
ATOM 6284 N N . PHE A 1 828 ? -43.536 1.901 43.288 1.00 96.94 828 PHE A N 1
ATOM 6285 C CA . PHE A 1 828 ? -43.924 3.303 43.380 1.00 96.94 828 PHE A CA 1
ATOM 6286 C C . PHE A 1 828 ? -45.326 3.447 43.979 1.00 96.94 828 PHE A C 1
ATOM 6288 O O . PHE A 1 828 ? -46.292 2.872 43.481 1.00 96.94 828 PHE A O 1
ATOM 6295 N N . GLU A 1 829 ? -45.449 4.264 45.020 1.00 96.62 829 GLU A N 1
ATOM 6296 C CA . GLU A 1 829 ? -46.717 4.680 45.615 1.00 96.62 829 GLU A CA 1
ATOM 6297 C C . GLU A 1 829 ? -47.048 6.106 45.169 1.00 96.62 829 GLU A C 1
ATOM 6299 O O . GLU A 1 829 ? -46.229 7.015 45.292 1.00 96.62 829 GLU A O 1
ATOM 6304 N N . PHE A 1 830 ? -48.249 6.326 44.641 1.00 97.56 830 PHE A N 1
ATOM 6305 C CA . PHE A 1 830 ? -48.696 7.664 44.265 1.00 97.56 830 PHE A CA 1
ATOM 6306 C C . PHE A 1 830 ? -48.874 8.564 45.501 1.00 97.56 830 PHE A C 1
ATOM 6308 O O . PHE A 1 830 ? -49.508 8.168 46.477 1.00 97.56 830 PHE A O 1
ATOM 6315 N N . VAL A 1 831 ? -48.363 9.796 45.432 1.00 97.06 831 VAL A N 1
ATOM 6316 C CA . VAL A 1 831 ? -48.408 10.785 46.523 1.00 97.06 831 VAL A CA 1
ATOM 6317 C C . VAL A 1 831 ? -49.346 11.941 46.190 1.00 97.06 831 VAL A C 1
ATOM 6319 O O . VAL A 1 831 ? -50.261 12.239 46.958 1.00 97.06 831 VAL A O 1
ATOM 6322 N N . SER A 1 832 ? -49.120 12.619 45.061 1.00 96.94 832 SER A N 1
ATOM 6323 C CA . SER A 1 832 ? -49.865 13.831 44.710 1.00 96.94 832 SER A CA 1
ATOM 6324 C C . SER A 1 832 ? -49.989 14.045 43.205 1.00 96.94 832 SER A C 1
ATOM 6326 O O . SER A 1 832 ? -49.202 13.540 42.406 1.00 96.94 832 SER A O 1
ATOM 6328 N N . PHE A 1 833 ? -51.017 14.806 42.827 1.00 95.38 833 PHE A N 1
ATOM 6329 C CA . PHE A 1 833 ? -51.243 15.288 41.469 1.00 95.38 833 PHE A CA 1
ATOM 6330 C C . PHE A 1 833 ? -51.584 16.767 41.573 1.00 95.38 833 PHE A C 1
ATOM 6332 O O . PHE A 1 833 ? -52.720 17.121 41.910 1.00 95.38 833 PHE A O 1
ATOM 6339 N N . ASP A 1 834 ? -50.602 17.600 41.267 1.00 94.81 834 ASP A N 1
ATOM 6340 C CA . ASP A 1 834 ? -50.625 19.033 41.524 1.00 94.81 834 ASP A CA 1
ATOM 6341 C C . ASP A 1 834 ? -50.593 19.820 40.212 1.00 94.81 834 ASP A C 1
ATOM 6343 O O . ASP A 1 834 ? -50.077 19.356 39.194 1.00 94.81 834 ASP A O 1
ATOM 6347 N N . THR A 1 835 ? -51.171 21.017 40.217 1.00 93.88 835 THR A N 1
ATOM 6348 C CA . THR A 1 835 ? -51.039 21.976 39.110 1.00 93.88 835 THR A CA 1
ATOM 6349 C C . THR A 1 835 ? -49.738 22.762 39.290 1.00 93.88 835 THR A C 1
ATOM 6351 O O . THR A 1 835 ? -49.418 23.138 40.419 1.00 93.88 835 THR A O 1
ATOM 6354 N N . LEU A 1 836 ? -48.995 22.982 38.199 1.00 87.00 836 LEU A N 1
ATOM 6355 C CA . LEU A 1 836 ? -47.726 23.728 38.184 1.00 87.00 836 LEU A CA 1
ATOM 6356 C C . LEU A 1 836 ? -47.914 25.235 37.983 1.00 87.00 836 LEU A C 1
ATOM 6358 O O . LEU A 1 836 ? -48.865 25.627 37.263 1.00 87.00 836 LEU A O 1
#

Radius of gyration: 45.53 Å; chains: 1; bounding box: 115×73×163 Å